Protein 4HL9 (pdb70)

Solvent-accessible surface area: 42359 Å² total

Secondary structure (DSSP, 8-state):
-EEEEEEEE-GGGHHHHHHHHHHHHHHHHTS---EEEEEEETTEEEEEEEEEE-SSHHHHHH---HHHHHHHHHHHTTEEEEEEEE--B--/-EEEEEEEE-GGGHHHHHHHHHHHHHHHHTS---EEEEEEETTEEEEEEEEEE-SSHHHHHH---HHHHHHHHHHHTTEEEEEEEE--B--/-EEEEEEEE-GGGHHHHHHHHHHHHHHHHTS---EEEEEEETTEEEEEEEEEE-SSHHHHHH---HHHHHHHHHHHTTEEEEEEEE--B--/-EEEEEEEB-TTSHHHHHHHHHHHHHHHHTS---EEEEEEETTEEEEEEEEEE-SSHHHHHH---HHHHHHHHHHHTTBSSPPEEE--B--/-EEEEEEEE-GGGHHHHHHHHHHHHHHHHTS---EEEEEEETTEEEEEEEEEE-SSHHHHHH---HHHHHHHHHHHTTEEEEEEEE--B--/-EEEEEEEE-GGGHHHHHHHHHHHHHHHHTS---EEEEEEETTEEEEEEEEEE-SSHHHHHH---HHHHHHHHHHHTTEEEEEEEE--B--/-EEEEEEEE-GGGHHHHHHHHHHHHHHHHTS---EEEEEEETTEEEEEEEEEE-SSHHHHHH---HHHHHHHHHHHTTEEEEEEEE--B--/-EEEEEEEB-GGGHHHHHHHHHHHHHHHTTS---EEEEEE-TT-TTEEEEEEE-SSHHHHHH---HHHHHHHHHHHTTBSS--EEE--B--/-EEEEEEEE-GGGHHHHHHHHHHHHHHHHTS---EEEEEEETTEEEEEEEEEE-SSHHHHHH---HHHHHHHHHHHTTEEEEEEEE-----

Sequence (819 aa):
LKVIAQDFIKPEAIDIVLPLYRELVEKTRQEPLLAYDLFVDQKDPGHFVFIEEWPDRAALDIHATEHFTRLVPLINAHQRQDGTVVLDAVPLKVIAQDFIKPEAIDIVLPLYRELVEKTRQEPLLAYDLFVDQKDPGHFVFIEEWPDRAALDIHATEHFTRLVPLINAHQRQDGTVVLDAVPLKVIAQDFIKPEAIDIVLPLYRELVEKTRQEPLLAYDLFVDQKDPGHFVFIEEWPDRAALDIHATEHFTRLVPLINAHQRQDGTVVLDAVPLKVIAQDFIKPEAIDIVLPLYRELVEKTRQEPLLAYDLFVDQKDPGHFVFIEEWPDRAALDIHATEHFTRLVPLINAHQRQDGTVVLDAVPLKVIAQDFIKPEAIDIVLPLYRELVEKTRQEPLLAYDLFVDQKDPGHFVFIEEWPDRAALDIHATEHFTRLVPLINAHQRQDGTVVLDAVPLKVIAQDFIKPEAIDIVLPLYRELVEKTRQEPLLAYDLFVDQKDPGHFVFIEEWPDRAALDIHATEHFTRLVPLINAHQRQDGTVVLDAVPLKVIAQDFIKPEAIDIVLPLYRELVEKTRQEPLLAYDLFVDQKDPGHFVFIEEWPDRAALDIHATEHFTRLVPLINAHQRQDGTVVLDAVPLKVIAQDFIKPEAIDIVLPLYRELVEKTRQEPLLAYDLFVDQKDPGHFVFIEEWPDRAALDIHATEHFTRLVPLINAHQRQDGTVVLDAVPLKVIAQDFIKPEAIDIVLPLYRELVEKTRQEPLLAYDLFVDQKDPGHFVFIEEWPDRAALDIHATEHFTRLVPLINAHQRQDGTVVLDAVP

Nearest PDB structures (foldseek):
  4hl9-assembly4_H  TM=9.986E-01  e=1.575E-16  Rhodospirillum rubrum ATCC 11170
  1y0h-assembly1_B  TM=9.106E-01  e=2.052E-07  Mycobacterium tuberculosis
  1x7v-assembly3_C  TM=9.050E-01  e=3.473E-07  Pseudomonas aeruginosa
  3e8o-assembly1_B  TM=8.448E-01  e=1.063E-05  Deinococcus radiodurans
  2pd1-assembly1_A  TM=7.163E-01  e=1.578E-03  Nitrosomonas europaea

CATH classification: 3.30.70.100

Structure (mmCIF, N/CA/C/O backbone):
data_4HL9
#
_entry.id   4HL9
#
_cell.length_a   176.965
_cell.length_b   44.535
_cell.length_c   137.913
_cell.angle_alpha   90.00
_cell.angle_beta   101.03
_cell.angle_gamma   90.00
#
_symmetry.space_group_name_H-M   'C 1 2 1'
#
loop_
_entity.id
_entity.type
_entity.pdbx_description
1 polymer 'Antibiotic biosynthesis monooxygenase'
2 water w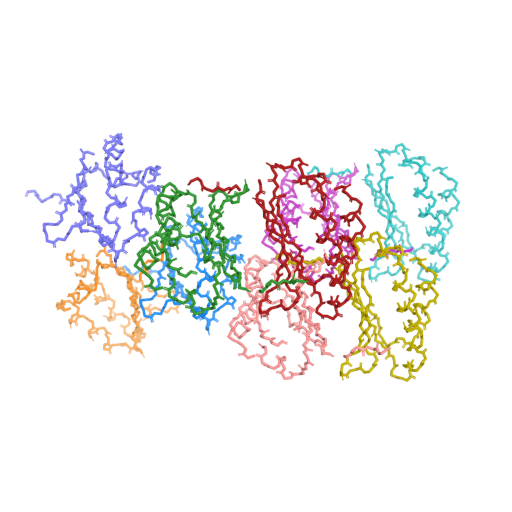ater
#
loop_
_atom_site.group_PDB
_atom_site.id
_atom_site.type_symbol
_atom_site.label_atom_id
_atom_site.label_alt_id
_atom_site.label_comp_id
_atom_site.label_asym_id
_atom_site.label_entity_id
_atom_site.label_seq_id
_atom_site.pdbx_PDB_ins_code
_atom_site.Cartn_x
_atom_site.Cartn_y
_atom_site.Cartn_z
_atom_site.occupancy
_atom_site.B_iso_or_equiv
_atom_site.auth_seq_id
_atom_site.auth_comp_id
_atom_site.auth_asym_id
_atom_site.auth_atom_id
_atom_site.pdbx_PDB_model_num
ATOM 9 N N . LEU A 1 24 ? 39.408 6.152 -0.116 1.00 24.62 2 LEU A N 1
ATOM 10 C CA . LEU A 1 24 ? 39.150 4.756 0.133 1.00 21.26 2 LEU A CA 1
ATOM 11 C C . LEU A 1 24 ? 37.677 4.655 0.509 1.00 19.87 2 LEU A C 1
ATOM 12 O O . LEU A 1 24 ? 37.234 5.359 1.414 1.00 19.50 2 LEU A O 1
ATOM 17 N N . LYS A 1 25 ? 36.950 3.785 -0.182 1.00 18.49 3 LYS A N 1
ATOM 18 C CA . LYS A 1 25 ? 35.530 3.535 0.130 1.00 18.19 3 LYS A CA 1
ATOM 19 C C . LYS A 1 25 ? 35.449 2.189 0.828 1.00 17.20 3 LYS A C 1
ATOM 20 O O . LYS A 1 25 ? 36.121 1.263 0.420 1.00 17.33 3 LYS A O 1
ATOM 26 N N . VAL A 1 26 ? 34.629 2.080 1.875 1.00 16.68 4 VAL A N 1
ATOM 27 C CA . VAL A 1 26 ? 34.485 0.820 2.600 1.00 16.86 4 VAL A CA 1
ATOM 28 C C . VAL A 1 26 ? 33.003 0.487 2.742 1.00 16.06 4 VAL A C 1
ATOM 29 O O . VAL A 1 26 ? 32.225 1.361 3.013 1.00 16.05 4 VAL A O 1
ATOM 33 N N . ILE A 1 27 ? 32.648 -0.769 2.501 1.00 16.06 5 ILE A N 1
ATOM 34 C CA . ILE A 1 27 ? 31.368 -1.305 2.969 1.00 15.85 5 ILE A CA 1
ATOM 35 C C . ILE A 1 27 ? 31.660 -2.425 3.971 1.00 15.82 5 ILE A C 1
ATOM 36 O O . ILE A 1 27 ? 32.478 -3.300 3.702 1.00 16.22 5 ILE A O 1
ATOM 41 N N . ALA A 1 28 ? 30.980 -2.363 5.109 1.00 16.06 6 ALA A N 1
ATOM 42 C CA . ALA A 1 28 ? 31.052 -3.344 6.186 1.00 15.93 6 ALA A CA 1
ATOM 43 C C . ALA A 1 28 ? 29.631 -3.766 6.493 1.00 16.60 6 ALA A C 1
ATOM 44 O O . ALA A 1 28 ? 28.716 -2.913 6.525 1.00 17.43 6 ALA A O 1
ATOM 46 N N . GLN A 1 29 ? 29.452 -5.069 6.698 1.00 15.68 7 GLN A N 1
ATOM 47 C CA . GLN A 1 29 ? 28.161 -5.676 6.959 1.00 16.81 7 GLN A CA 1
ATOM 48 C C . GLN A 1 29 ? 28.229 -6.515 8.217 1.00 16.80 7 GLN A C 1
ATOM 49 O O . GLN A 1 29 ? 29.149 -7.352 8.380 1.00 16.03 7 GLN A O 1
ATOM 55 N N . ASP A 1 30 ? 27.262 -6.288 9.089 1.00 16.48 8 ASP A N 1
ATOM 56 C CA . ASP A 1 30 ? 27.090 -7.079 10.306 1.00 16.75 8 ASP A CA 1
ATOM 57 C C . ASP A 1 30 ? 25.768 -7.847 10.191 1.00 17.09 8 ASP A C 1
ATOM 58 O O . ASP A 1 30 ? 24.800 -7.324 9.611 1.00 15.84 8 ASP A O 1
ATOM 63 N N . PHE A 1 31 ? 25.744 -9.058 10.745 1.00 16.27 9 PHE A N 1
ATOM 64 C CA . PHE A 1 31 ? 24.519 -9.880 10.792 1.00 17.97 9 PHE A CA 1
ATOM 65 C C . PHE A 1 31 ? 24.245 -10.174 12.243 1.00 16.58 9 PHE A C 1
ATOM 66 O O . PHE A 1 31 ? 24.935 -10.985 12.850 1.00 17.42 9 PHE A O 1
ATOM 74 N N . ILE A 1 32 ? 23.284 -9.460 12.805 1.00 15.63 10 ILE A N 1
ATOM 75 C CA . ILE A 1 32 ? 23.029 -9.495 14.245 1.00 15.66 10 ILE A CA 1
ATOM 76 C C . ILE A 1 32 ? 21.870 -10.465 14.532 1.00 17.14 10 ILE A C 1
ATOM 77 O O . ILE A 1 32 ? 20.881 -10.470 13.780 1.00 16.16 10 ILE A O 1
ATOM 82 N N . LYS A 1 33 ? 21.985 -11.250 15.610 1.00 17.42 11 LYS A N 1
ATOM 83 C CA . LYS A 1 33 ? 20.880 -12.141 16.029 1.00 18.42 11 LYS A CA 1
ATOM 84 C C . LYS A 1 33 ? 19.633 -11.307 16.283 1.00 17.96 11 LYS A C 1
ATOM 85 O O . LYS A 1 33 ? 19.706 -10.291 16.967 1.00 17.45 11 LYS A O 1
ATOM 91 N N . PRO A 1 34 ? 18.477 -11.717 15.709 1.00 18.45 12 PRO A N 1
ATOM 92 C CA . PRO A 1 34 ? 17.268 -10.907 15.810 1.00 19.19 12 PRO A CA 1
ATOM 93 C C . PRO A 1 34 ? 16.906 -10.514 17.240 1.00 19.06 12 PRO A C 1
ATOM 94 O O . PRO A 1 34 ? 16.447 -9.396 17.455 1.00 18.82 12 PRO A O 1
ATOM 98 N N . GLU A 1 35 ? 17.124 -11.428 18.188 1.00 19.98 13 GLU A N 1
ATOM 99 C CA . GLU A 1 35 ? 16.894 -11.197 19.633 1.00 21.65 13 GLU A CA 1
ATOM 100 C C . GLU A 1 35 ? 17.647 -9.974 20.169 1.00 21.55 13 GLU A C 1
ATOM 101 O O . GLU A 1 35 ? 17.240 -9.384 21.173 1.00 21.58 13 GLU A O 1
ATOM 107 N N . ALA A 1 36 ? 18.759 -9.625 19.509 1.00 20.86 14 ALA A N 1
ATOM 108 C CA . ALA A 1 36 ? 19.724 -8.638 20.035 1.00 20.70 14 ALA A CA 1
ATOM 109 C C . ALA A 1 36 ? 19.639 -7.237 19.419 1.00 21.11 14 ALA A C 1
ATOM 110 O O . ALA A 1 36 ? 20.390 -6.342 19.808 1.00 22.07 14 ALA A O 1
ATOM 112 N N . ILE A 1 37 ? 18.723 -7.042 18.468 1.00 21.12 15 ILE A N 1
ATOM 113 C CA . ILE A 1 37 ? 18.662 -5.819 17.681 1.00 20.65 15 ILE A CA 1
ATOM 114 C C . ILE A 1 37 ? 18.467 -4.587 18.564 1.00 21.21 15 ILE A C 1
ATOM 115 O O . ILE A 1 37 ? 19.156 -3.569 18.377 1.00 19.27 15 ILE A O 1
ATOM 120 N N . ASP A 1 38 ? 17.540 -4.675 19.525 1.00 21.55 16 ASP A N 1
ATOM 121 C CA . ASP A 1 38 ? 17.273 -3.546 20.422 1.00 22.88 16 ASP A CA 1
ATOM 122 C C . ASP A 1 38 ? 18.457 -3.205 21.342 1.00 22.53 16 ASP A C 1
ATOM 123 O O . ASP A 1 38 ? 18.647 -2.058 21.709 1.00 22.65 16 ASP A O 1
ATOM 128 N N . ILE A 1 39 ? 19.247 -4.207 21.700 1.00 22.26 17 ILE A N 1
ATOM 129 C CA . ILE A 1 39 ? 20.482 -4.002 22.456 1.00 22.42 17 ILE A CA 1
ATOM 130 C C . ILE A 1 39 ? 21.508 -3.213 21.623 1.00 22.10 17 ILE A C 1
ATOM 131 O O . ILE A 1 39 ? 22.125 -2.258 22.111 1.00 22.25 17 ILE A O 1
ATOM 136 N N . VAL A 1 40 ? 21.668 -3.587 20.361 1.00 21.08 18 VAL A N 1
ATOM 137 C CA . VAL A 1 40 ? 22.792 -3.046 19.564 1.00 20.13 18 VAL A CA 1
ATOM 138 C C . VAL A 1 40 ? 22.520 -1.689 18.911 1.00 19.82 18 VAL A C 1
ATOM 139 O O . VAL A 1 40 ? 23.451 -0.932 18.646 1.00 19.72 18 VAL A O 1
ATOM 143 N N . LEU A 1 41 ? 21.250 -1.377 18.666 1.00 18.77 19 LEU A N 1
ATOM 144 C CA . LEU A 1 41 ? 20.887 -0.102 18.082 1.00 19.17 19 LEU A CA 1
ATOM 145 C C . LEU A 1 41 ? 21.547 1.116 18.767 1.00 19.32 19 LEU A C 1
ATOM 146 O O . LEU A 1 41 ? 22.184 1.899 18.072 1.00 18.71 19 LEU A O 1
ATOM 151 N N . PRO A 1 42 ? 21.436 1.252 20.118 1.00 19.62 20 PRO A N 1
ATOM 152 C CA . PRO A 1 42 ? 22.072 2.399 20.794 1.00 19.11 20 PRO A CA 1
ATOM 153 C C . PRO A 1 42 ? 23.594 2.438 20.618 1.00 19.16 20 PRO A C 1
ATOM 154 O O . PRO A 1 42 ? 24.175 3.519 20.594 1.00 19.48 20 PRO A O 1
ATOM 158 N N . LEU A 1 43 ? 24.209 1.261 20.548 1.00 18.14 21 LEU A N 1
ATOM 159 C CA . LEU A 1 43 ? 25.643 1.096 20.328 1.00 19.16 21 LEU A CA 1
ATOM 160 C C . LEU A 1 43 ? 26.019 1.606 18.925 1.00 19.47 21 LEU A C 1
ATOM 161 O O . LEU A 1 43 ? 26.947 2.402 18.773 1.00 18.41 21 LEU A O 1
ATOM 166 N N . TYR A 1 44 ? 25.260 1.168 17.918 1.00 18.62 22 TYR A N 1
ATOM 167 C CA . TYR A 1 44 ? 25.430 1.655 16.547 1.00 18.95 22 TYR A CA 1
ATOM 168 C C . TYR A 1 44 ? 25.262 3.185 16.464 1.00 19.96 22 TYR A C 1
ATOM 169 O O . TYR A 1 44 ? 26.038 3.850 15.778 1.00 19.74 22 TYR A O 1
ATOM 178 N N . ARG A 1 45 ? 24.259 3.737 17.150 1.00 20.47 23 ARG A N 1
ATOM 179 C CA . ARG A 1 45 ? 24.036 5.187 17.121 1.00 22.46 23 ARG A CA 1
ATOM 180 C C . ARG A 1 45 ? 25.241 5.986 17.667 1.00 22.39 23 ARG A C 1
ATOM 181 O O . ARG A 1 45 ? 25.678 6.973 17.057 1.00 21.89 23 ARG A O 1
ATOM 189 N N . GLU A 1 46 ? 25.795 5.533 18.791 1.00 22.34 24 GLU A N 1
ATOM 190 C CA . GLU A 1 46 ? 27.012 6.150 19.346 1.00 22.35 24 GLU A CA 1
ATOM 191 C C . GLU A 1 46 ? 28.219 5.952 18.419 1.00 21.16 24 GLU A C 1
ATOM 192 O O . GLU A 1 46 ? 28.990 6.878 18.214 1.00 21.25 24 GLU A O 1
ATOM 198 N N . LEU A 1 47 ? 28.391 4.748 17.879 1.00 20.77 25 LEU A N 1
ATOM 199 C CA . LEU A 1 47 ? 29.481 4.481 16.927 1.00 19.25 25 LEU A CA 1
ATOM 200 C C . LEU A 1 47 ? 29.440 5.478 15.746 1.00 19.22 25 LEU A C 1
ATOM 201 O O . LEU A 1 47 ? 30.454 6.092 15.388 1.00 18.15 25 LEU A O 1
ATOM 206 N N . VAL A 1 48 ? 28.254 5.677 15.187 1.00 18.90 26 VAL A N 1
ATOM 207 C CA . VAL A 1 48 ? 28.076 6.600 14.060 1.00 20.51 26 VAL A CA 1
ATOM 208 C C . VAL A 1 48 ? 28.410 8.039 14.471 1.00 21.50 26 VAL A C 1
ATOM 209 O O . VAL A 1 48 ? 29.221 8.719 13.808 1.00 21.41 26 VAL A O 1
ATOM 213 N N . GLU A 1 49 ? 27.839 8.478 15.590 1.00 22.09 27 GLU A N 1
ATOM 214 C CA . GLU A 1 49 ? 28.073 9.837 16.080 1.00 24.63 27 GLU A CA 1
ATOM 215 C C . GLU A 1 49 ? 29.561 10.134 16.354 1.00 24.34 27 GLU A C 1
ATOM 216 O O . GLU A 1 49 ? 30.077 11.160 15.908 1.00 24.86 27 GLU A O 1
ATOM 222 N N . LYS A 1 50 ? 30.248 9.221 17.036 1.00 24.08 28 LYS A N 1
ATOM 223 C CA . LYS A 1 50 ? 31.662 9.413 17.386 1.00 24.05 28 LYS A CA 1
ATOM 224 C C . LYS A 1 50 ? 32.576 9.278 16.181 1.00 23.57 28 LYS A C 1
ATOM 225 O O . LYS A 1 50 ? 33.593 9.994 16.074 1.00 22.89 28 LYS A O 1
ATOM 231 N N . THR A 1 51 ? 32.243 8.346 15.285 1.00 22.10 29 THR A N 1
ATOM 232 C CA . THR A 1 51 ? 33.054 8.154 14.085 1.00 21.52 29 THR A CA 1
ATOM 233 C C . THR A 1 51 ? 33.012 9.401 13.206 1.00 21.76 29 THR A C 1
ATOM 234 O O . THR A 1 51 ? 34.049 9.821 12.693 1.00 20.34 29 THR A O 1
ATOM 238 N N . ARG A 1 52 ? 31.823 9.987 13.049 1.00 22.58 30 ARG A N 1
ATOM 239 C CA . ARG A 1 52 ? 31.662 11.199 12.230 1.00 24.13 30 ARG A CA 1
ATOM 240 C C . ARG A 1 52 ? 32.444 12.395 12.787 1.00 24.77 30 ARG A C 1
ATOM 241 O O . ARG A 1 52 ? 32.769 13.329 12.052 1.00 25.50 30 ARG A O 1
ATOM 249 N N . GLN A 1 53 ? 32.725 12.358 14.085 1.00 25.44 31 GLN A N 1
ATOM 250 C CA . GLN A 1 53 ? 33.575 13.359 14.741 1.00 26.36 31 GLN A CA 1
ATOM 251 C C . GLN A 1 53 ? 35.082 13.106 14.577 1.00 25.69 31 GLN A C 1
ATOM 252 O O . GLN A 1 53 ? 35.890 13.909 15.029 1.00 25.90 31 GLN A O 1
ATOM 258 N N . GLU A 1 54 ? 35.478 12.010 13.935 1.00 25.16 32 GLU A N 1
ATOM 259 C CA . GLU A 1 54 ? 36.905 11.793 13.700 1.00 24.78 32 GLU A CA 1
ATOM 260 C C . GLU A 1 54 ? 37.373 12.803 12.667 1.00 24.80 32 GLU A C 1
ATOM 261 O O . GLU A 1 54 ? 36.700 12.978 11.650 1.00 23.66 32 GLU A O 1
ATOM 267 N N . PRO A 1 55 ? 38.521 13.473 12.931 1.00 24.79 33 PRO A N 1
ATOM 268 C CA . PRO A 1 55 ? 39.047 14.489 12.015 1.00 24.97 33 PRO A CA 1
ATOM 269 C C . PRO A 1 55 ? 39.132 14.023 10.562 1.00 24.36 33 PRO A C 1
ATOM 270 O O . PRO A 1 55 ? 38.804 14.782 9.654 1.00 24.50 33 PRO A O 1
ATOM 274 N N . LEU A 1 56 ? 39.556 12.777 10.362 1.00 23.71 34 LEU A N 1
ATOM 275 C CA . LEU A 1 56 ? 39.821 12.221 9.032 1.00 23.77 34 LEU A CA 1
ATOM 276 C C . LEU A 1 56 ? 38.648 11.490 8.362 1.00 23.61 34 LEU A C 1
ATOM 277 O O . LEU A 1 56 ? 38.778 10.982 7.247 1.00 23.09 34 LEU A O 1
ATOM 289 N N . LEU A 1 58 ? 35.565 11.153 6.173 1.00 21.82 36 LEU A N 1
ATOM 290 C CA . LEU A 1 58 ? 34.919 11.940 5.115 1.00 21.43 36 LEU A CA 1
ATOM 291 C C . LEU A 1 58 ? 33.410 11.699 5.079 1.00 21.23 36 LEU A C 1
ATOM 292 O O . LEU A 1 58 ? 32.635 12.650 4.995 1.00 21.85 36 LEU A O 1
ATOM 297 N N . ALA A 1 59 ? 32.984 10.439 5.139 1.00 19.86 37 ALA A N 1
ATOM 298 C CA . ALA A 1 59 ? 31.547 10.131 5.231 1.00 19.11 37 ALA A CA 1
ATOM 299 C C . ALA A 1 59 ? 31.357 8.803 5.968 1.00 18.17 37 ALA A C 1
ATOM 300 O O . ALA A 1 59 ? 32.206 7.915 5.919 1.00 16.11 37 ALA A O 1
ATOM 302 N N . TYR A 1 60 ? 30.272 8.685 6.719 1.00 17.45 38 TYR A N 1
ATOM 303 C CA . TYR A 1 60 ? 30.050 7.443 7.479 1.00 17.21 38 TYR A CA 1
ATOM 304 C C . TYR A 1 60 ? 28.556 7.366 7.738 1.00 16.84 38 TYR A C 1
ATOM 305 O O . TYR A 1 60 ? 27.987 8.219 8.416 1.00 16.90 38 TYR A O 1
ATOM 314 N N . ASP A 1 61 ? 27.924 6.366 7.155 1.00 16.11 39 ASP A N 1
ATOM 315 C CA . ASP A 1 61 ? 26.470 6.275 7.190 1.00 15.77 39 ASP A CA 1
ATOM 316 C C . ASP A 1 61 ? 26.104 4.822 7.379 1.00 15.16 39 ASP A C 1
ATOM 317 O O . ASP A 1 61 ? 26.761 3.945 6.845 1.00 14.17 39 ASP A O 1
ATOM 322 N N . LEU A 1 62 ? 25.045 4.590 8.148 1.00 13.89 40 LEU A N 1
ATOM 323 C CA . LEU A 1 62 ? 24.648 3.253 8.509 1.00 13.44 40 LEU A CA 1
ATOM 324 C C . LEU A 1 62 ? 23.241 2.997 7.974 1.00 12.88 40 LEU A C 1
ATOM 325 O O . LEU A 1 62 ? 22.367 3.868 8.068 1.00 11.72 40 LEU A O 1
ATOM 330 N N . PHE A 1 63 ? 23.046 1.811 7.406 1.00 12.12 41 PHE A N 1
ATOM 331 C CA . PHE A 1 63 ? 21.774 1.431 6.798 1.00 12.62 41 PHE A CA 1
ATOM 332 C C . PHE A 1 63 ? 21.372 0.077 7.302 1.00 12.91 41 PHE A C 1
ATOM 333 O O . PHE A 1 63 ? 22.201 -0.658 7.851 1.00 12.81 41 PHE A O 1
ATOM 341 N N . VAL A 1 64 ? 20.106 -0.268 7.072 1.00 13.22 42 VAL A N 1
ATOM 342 C CA . VAL A 1 64 ? 19.613 -1.593 7.433 1.00 13.92 42 VAL A CA 1
ATOM 343 C C . VAL A 1 64 ? 18.870 -2.222 6.241 1.00 13.94 42 VAL A C 1
ATOM 344 O O . VAL A 1 64 ? 18.147 -1.537 5.525 1.00 14.39 42 VAL A O 1
ATOM 348 N N . ASP A 1 65 ? 19.051 -3.523 6.070 1.00 14.25 43 ASP A N 1
ATOM 349 C CA . ASP A 1 65 ? 18.456 -4.333 4.988 1.00 15.81 43 ASP A CA 1
ATOM 350 C C . ASP A 1 65 ? 16.942 -4.327 5.178 1.00 16.84 43 ASP A C 1
ATOM 351 O O . ASP A 1 65 ? 16.469 -4.535 6.304 1.00 16.36 43 ASP A O 1
ATOM 356 N N . GLN A 1 66 ? 16.195 -4.067 4.104 1.00 16.74 44 GLN A N 1
ATOM 357 C CA . GLN A 1 66 ? 14.718 -3.997 4.214 1.00 18.21 44 GLN A CA 1
ATOM 358 C C . GLN A 1 66 ? 14.068 -5.354 4.535 1.00 19.52 44 GLN A C 1
ATOM 359 O O . GLN A 1 66 ? 12.914 -5.405 5.022 1.00 18.78 44 GLN A O 1
ATOM 365 N N . LYS A 1 67 ? 14.789 -6.433 4.255 1.00 19.79 45 LYS A N 1
ATOM 366 C CA . LYS A 1 67 ? 14.272 -7.797 4.476 1.00 22.01 45 LYS A CA 1
ATOM 367 C C . LYS A 1 67 ? 14.909 -8.526 5.673 1.00 21.02 45 LYS A C 1
ATOM 368 O O . LYS A 1 67 ? 14.588 -9.692 5.928 1.00 21.99 45 LYS A O 1
ATOM 374 N N . ASP A 1 68 ? 15.803 -7.839 6.397 1.00 19.62 46 ASP A N 1
ATOM 375 C CA . ASP A 1 68 ? 16.494 -8.403 7.561 1.00 19.05 46 ASP A CA 1
ATOM 376 C C . ASP A 1 68 ? 16.883 -7.241 8.507 1.00 18.38 46 ASP A C 1
ATOM 377 O O . ASP A 1 68 ? 17.922 -6.607 8.320 1.00 17.68 46 ASP A O 1
ATOM 382 N N . PRO A 1 69 ? 16.037 -6.962 9.521 1.00 18.18 47 PRO A N 1
ATOM 383 C CA . PRO A 1 69 ? 16.225 -5.841 10.454 1.00 17.82 47 PRO A CA 1
ATOM 384 C C . PRO A 1 69 ? 17.475 -5.970 11.312 1.00 17.11 47 PRO A C 1
ATOM 385 O O . PRO A 1 69 ? 17.832 -5.021 12.042 1.00 17.77 47 PRO A O 1
ATOM 389 N N . GLY A 1 70 ? 18.125 -7.119 11.220 1.00 16.22 48 GLY A N 1
ATOM 390 C CA . GLY A 1 70 ? 19.405 -7.337 11.891 1.00 16.78 48 GLY A CA 1
ATOM 391 C C . GLY A 1 70 ? 20.612 -7.262 10.979 1.00 16.77 48 GLY A C 1
ATOM 392 O O . GLY A 1 70 ? 21.719 -7.502 11.437 1.00 17.40 48 GLY A O 1
ATOM 393 N N . HIS A 1 71 ? 20.415 -6.939 9.698 1.00 16.09 49 HIS A N 1
ATOM 394 C CA . HIS A 1 71 ? 21.540 -6.931 8.738 1.00 15.68 49 HIS A CA 1
ATOM 395 C C . HIS A 1 71 ? 21.891 -5.457 8.552 1.00 15.90 49 HIS A C 1
ATOM 396 O O . HIS A 1 71 ? 21.151 -4.713 7.898 1.00 15.28 49 HIS A O 1
ATOM 403 N N . PHE A 1 72 ? 22.986 -5.027 9.188 1.00 14.44 50 PHE A N 1
ATOM 404 C CA . PHE A 1 72 ? 23.364 -3.602 9.169 1.00 13.93 50 PHE A CA 1
ATOM 405 C C . PHE A 1 72 ? 24.506 -3.412 8.214 1.00 12.93 50 PHE A C 1
ATOM 406 O O . PHE A 1 72 ? 25.387 -4.266 8.153 1.00 13.59 50 PHE A O 1
ATOM 414 N N . VAL A 1 73 ? 24.510 -2.273 7.516 1.00 13.56 51 VAL A N 1
ATOM 415 C CA . VAL A 1 73 ? 25.518 -1.997 6.495 1.00 13.05 51 VAL A CA 1
ATOM 416 C C . VAL A 1 73 ? 26.087 -0.593 6.692 1.00 13.24 51 VAL A C 1
ATOM 417 O O . VAL A 1 73 ? 25.338 0.396 6.738 1.00 13.15 51 VAL A O 1
ATOM 421 N N . PHE A 1 74 ? 27.405 -0.529 6.828 1.00 12.57 52 PHE A N 1
ATOM 422 C CA . PHE A 1 74 ? 28.127 0.725 6.912 1.00 13.71 52 PHE A CA 1
ATOM 423 C C . PHE A 1 74 ? 28.630 1.081 5.520 1.00 13.10 52 PHE A C 1
ATOM 424 O O . PHE A 1 74 ? 29.103 0.220 4.794 1.00 13.44 52 PHE A O 1
ATOM 432 N N . ILE A 1 75 ? 28.488 2.349 5.132 1.00 13.86 53 ILE A N 1
ATOM 433 C CA . ILE A 1 75 ? 29.135 2.843 3.930 1.00 13.39 53 ILE A CA 1
ATOM 434 C C . ILE A 1 75 ? 30.027 3.977 4.388 1.00 14.11 53 ILE A C 1
ATOM 435 O O . ILE A 1 75 ? 29.545 4.944 4.969 1.00 14.40 53 ILE A O 1
ATOM 440 N N . GLU A 1 76 ? 31.328 3.855 4.120 1.00 14.68 54 GLU A N 1
ATOM 441 C CA . GLU A 1 76 ? 32.304 4.760 4.712 1.00 15.40 54 GLU A CA 1
ATOM 442 C C . GLU A 1 76 ? 33.208 5.296 3.606 1.00 15.92 54 GLU A C 1
ATOM 443 O O . GLU A 1 76 ? 33.418 4.649 2.584 1.00 13.65 54 GLU A O 1
ATOM 449 N N . GLU A 1 77 ? 33.720 6.496 3.826 1.00 17.44 55 GLU A N 1
ATOM 450 C CA . GLU A 1 77 ? 34.720 7.052 2.939 1.00 19.11 55 GLU A CA 1
ATOM 451 C C . GLU A 1 77 ? 35.828 7.617 3.822 1.00 19.14 55 GLU A C 1
ATOM 452 O O . GLU A 1 77 ? 35.564 8.360 4.784 1.00 20.00 55 GLU A O 1
ATOM 458 N N . TRP A 1 78 ? 37.054 7.213 3.510 1.00 19.14 56 TRP A N 1
ATOM 459 C CA . TRP A 1 78 ? 38.248 7.649 4.229 1.00 19.18 56 TRP A CA 1
ATOM 460 C C . TRP A 1 78 ? 39.257 8.249 3.223 1.00 19.12 56 TRP A C 1
ATOM 461 O O . TRP A 1 78 ? 39.244 7.866 2.058 1.00 18.21 56 TRP A O 1
ATOM 472 N N . PRO A 1 79 ? 40.140 9.172 3.676 1.00 19.82 57 PRO A N 1
ATOM 473 C CA . PRO A 1 79 ? 41.229 9.679 2.786 1.00 20.57 57 PRO A CA 1
ATOM 474 C C . PRO A 1 79 ? 42.171 8.579 2.274 1.00 21.03 57 PRO A C 1
ATOM 475 O O . PRO A 1 79 ? 42.590 8.597 1.105 1.00 21.18 57 PRO A O 1
ATOM 479 N N . ASP A 1 80 ? 42.507 7.632 3.149 1.00 21.40 58 ASP A N 1
ATOM 480 C CA . ASP A 1 80 ? 43.375 6.521 2.805 1.00 22.04 58 ASP A CA 1
ATOM 481 C C . ASP A 1 80 ? 43.274 5.459 3.887 1.00 21.85 58 ASP A C 1
ATOM 482 O O . ASP A 1 80 ? 42.544 5.630 4.860 1.00 20.94 58 ASP A O 1
ATOM 487 N N . ARG A 1 81 ? 44.032 4.387 3.704 1.00 22.12 59 ARG A N 1
ATOM 488 C CA . ARG A 1 81 ? 44.106 3.286 4.634 1.00 22.97 59 ARG A CA 1
ATOM 489 C C . ARG A 1 81 ? 44.579 3.670 6.037 1.00 23.01 59 ARG A C 1
ATOM 490 O O . ARG A 1 81 ? 44.071 3.149 7.030 1.00 22.51 59 ARG A O 1
ATOM 498 N N . ALA A 1 82 ? 45.548 4.585 6.106 1.00 22.72 60 ALA A N 1
ATOM 499 C CA . ALA A 1 82 ? 46.060 5.090 7.388 1.00 22.76 60 ALA A CA 1
ATOM 500 C C . ALA A 1 82 ? 44.964 5.726 8.245 1.00 21.75 60 ALA A C 1
ATOM 501 O O . ALA A 1 82 ? 44.905 5.527 9.472 1.00 21.35 60 ALA A O 1
ATOM 503 N N . ALA A 1 83 ? 44.088 6.488 7.608 1.00 20.78 61 ALA A N 1
ATOM 504 C CA . ALA A 1 83 ? 42.969 7.090 8.339 1.00 20.60 61 ALA A CA 1
ATOM 505 C C . ALA A 1 83 ? 42.004 5.978 8.816 1.00 20.63 61 ALA A C 1
ATOM 506 O O . ALA A 1 83 ? 41.414 6.084 9.885 1.00 19.85 61 ALA A O 1
ATOM 508 N N . LEU A 1 84 ? 41.867 4.912 8.028 1.00 21.34 62 LEU A N 1
ATOM 509 C CA . LEU A 1 84 ? 41.042 3.766 8.476 1.00 21.81 62 LEU A CA 1
ATOM 510 C C . LEU A 1 84 ? 41.694 3.035 9.669 1.00 22.23 62 LEU A C 1
ATOM 511 O O . LEU A 1 84 ? 41.010 2.602 10.594 1.00 21.13 62 LEU A O 1
ATOM 516 N N . ASP A 1 85 ? 43.021 2.920 9.662 1.00 23.27 63 ASP A N 1
ATOM 517 C CA . ASP A 1 85 ? 43.723 2.304 10.798 1.00 23.75 63 ASP A CA 1
ATOM 518 C C . ASP A 1 85 ? 43.509 3.091 12.103 1.00 23.17 63 ASP A C 1
ATOM 519 O O . ASP A 1 85 ? 43.427 2.502 13.194 1.00 23.42 63 ASP A O 1
ATOM 524 N N . ILE A 1 86 ? 43.430 4.419 11.987 1.00 22.38 64 ILE A N 1
ATOM 525 C CA . ILE A 1 86 ? 43.189 5.309 13.118 1.00 21.36 64 ILE A CA 1
ATOM 526 C C . ILE A 1 86 ? 41.778 5.049 13.630 1.00 20.93 64 ILE A C 1
ATOM 527 O O . ILE A 1 86 ? 41.570 4.876 14.833 1.00 18.81 64 ILE A O 1
ATOM 532 N N . HIS A 1 87 ? 40.820 5.002 12.693 1.00 19.66 65 HIS A N 1
ATOM 533 C CA . HIS A 1 87 ? 39.436 4.683 13.033 1.00 19.97 65 HIS A CA 1
ATOM 534 C C . HIS A 1 87 ? 39.358 3.395 13.839 1.00 20.26 65 HIS A C 1
ATOM 535 O O . HIS A 1 87 ? 38.767 3.404 14.925 1.00 20.61 65 HIS A O 1
ATOM 549 N N . ALA A 1 89 ? 41.533 1.959 15.707 1.00 23.36 67 ALA A N 1
ATOM 550 C CA . ALA A 1 89 ? 42.169 2.074 17.035 1.00 23.57 67 ALA A CA 1
ATOM 551 C C . ALA A 1 89 ? 41.475 3.012 18.034 1.00 22.96 67 ALA A C 1
ATOM 552 O O . ALA A 1 89 ? 41.867 3.065 19.208 1.00 22.36 67 ALA A O 1
ATOM 554 N N . THR A 1 90 ? 40.451 3.747 17.591 1.00 22.34 68 THR A N 1
ATOM 555 C CA . THR A 1 90 ? 39.813 4.744 18.442 1.00 21.73 68 THR A CA 1
ATOM 556 C C . THR A 1 90 ? 39.164 4.097 19.665 1.00 22.08 68 THR A C 1
ATOM 557 O O . THR A 1 90 ? 38.850 2.902 19.659 1.00 21.30 68 THR A O 1
ATOM 561 N N . GLU A 1 91 ? 38.960 4.892 20.704 1.00 21.63 69 GLU A N 1
ATOM 562 C CA . GLU A 1 91 ? 38.257 4.422 21.894 1.00 22.50 69 GLU A CA 1
ATOM 563 C C . GLU A 1 91 ? 36.851 3.903 21.532 1.00 22.58 69 GLU A C 1
ATOM 564 O O . GLU A 1 91 ? 36.464 2.812 21.945 1.00 22.50 69 GLU A O 1
ATOM 570 N N . HIS A 1 92 ? 36.105 4.682 20.759 1.00 22.43 70 HIS A N 1
ATOM 571 C CA . HIS A 1 92 ? 34.731 4.309 20.439 1.00 22.46 70 HIS A CA 1
ATOM 572 C C . HIS A 1 92 ? 34.645 3.023 19.596 1.00 21.62 70 HIS A C 1
ATOM 573 O O . HIS A 1 92 ? 33.818 2.156 19.901 1.00 22.08 70 HIS A O 1
ATOM 580 N N . PHE A 1 93 ? 35.506 2.872 18.586 1.00 20.66 71 PHE A N 1
ATOM 581 C CA . PHE A 1 93 ? 35.550 1.618 17.808 1.00 20.10 71 PHE A CA 1
ATOM 582 C C . PHE A 1 93 ? 35.894 0.389 18.679 1.00 20.82 71 PHE A C 1
ATOM 583 O O . PHE A 1 93 ? 35.166 -0.638 18.662 1.00 18.69 71 PHE A O 1
ATOM 591 N N . THR A 1 94 ? 36.994 0.481 19.428 1.00 20.04 72 THR A N 1
ATOM 592 C CA . THR A 1 94 ? 37.450 -0.653 20.224 1.00 20.78 72 THR A CA 1
ATOM 593 C C . THR A 1 94 ? 36.524 -0.996 21.410 1.00 20.52 72 THR A C 1
ATOM 594 O O . THR A 1 94 ? 36.505 -2.131 21.883 1.00 21.32 72 THR A O 1
ATOM 598 N N . ARG A 1 95 ? 35.745 -0.039 21.874 1.00 20.89 73 ARG A N 1
ATOM 599 C CA . ARG A 1 95 ? 34.752 -0.318 22.906 1.00 21.35 73 ARG A CA 1
ATOM 600 C C . ARG A 1 95 ? 33.453 -0.856 22.270 1.00 21.56 73 ARG A C 1
ATOM 601 O O . ARG A 1 95 ? 32.969 -1.930 22.642 1.00 20.89 73 ARG A O 1
ATOM 609 N N . LEU A 1 96 ? 32.923 -0.130 21.285 1.00 21.09 74 LEU A N 1
ATOM 610 C CA . LEU A 1 96 ? 31.580 -0.407 20.774 1.00 20.02 74 LEU A CA 1
ATOM 611 C C . LEU A 1 96 ? 31.477 -1.649 19.891 1.00 19.90 74 LEU A C 1
ATOM 612 O O . LEU A 1 96 ? 30.485 -2.402 20.013 1.00 19.24 74 LEU A O 1
ATOM 617 N N . VAL A 1 97 ? 32.482 -1.878 19.032 1.00 19.57 75 VAL A N 1
ATOM 618 C CA . VAL A 1 97 ? 32.406 -2.931 18.016 1.00 19.94 75 VAL A CA 1
ATOM 619 C C . VAL A 1 97 ? 32.378 -4.365 18.591 1.00 20.68 75 VAL A C 1
ATOM 620 O O . VAL A 1 97 ? 31.569 -5.200 18.130 1.00 19.96 75 VAL A O 1
ATOM 624 N N . PRO A 1 98 ? 33.265 -4.671 19.573 1.00 20.46 76 PRO A N 1
ATOM 625 C CA . PRO A 1 98 ? 33.137 -5.994 20.203 1.00 20.10 76 PRO A CA 1
ATOM 626 C C . PRO A 1 98 ? 31.810 -6.153 20.960 1.00 20.12 76 PRO A C 1
ATOM 627 O O . PRO A 1 98 ? 31.242 -7.248 20.948 1.00 19.46 76 PRO A O 1
ATOM 631 N N . LEU A 1 99 ? 31.294 -5.082 21.564 1.00 19.62 77 LEU A N 1
ATOM 632 C CA . LEU A 1 99 ? 29.995 -5.163 22.237 1.00 20.00 77 LEU A CA 1
ATOM 633 C C . LEU A 1 99 ? 28.841 -5.477 21.270 1.00 20.27 77 LEU A C 1
ATOM 634 O O . LEU A 1 99 ? 27.896 -6.178 21.629 1.00 20.91 77 LEU A O 1
ATOM 639 N N . ILE A 1 100 ? 28.941 -4.946 20.055 1.00 19.62 78 ILE A N 1
ATOM 640 C CA . ILE A 1 100 ? 28.047 -5.276 18.956 1.00 18.97 78 ILE A CA 1
ATOM 641 C C . ILE A 1 100 ? 28.250 -6.690 18.470 1.00 19.19 78 ILE A C 1
ATOM 642 O O . ILE A 1 100 ? 27.286 -7.468 18.371 1.00 19.51 78 ILE A O 1
ATOM 647 N N . ASN A 1 101 ? 29.501 -7.054 18.208 1.00 19.32 79 ASN A N 1
ATOM 648 C CA . ASN A 1 101 ? 29.818 -8.355 17.661 1.00 20.41 79 ASN A CA 1
ATOM 649 C C . ASN A 1 101 ? 29.540 -9.528 18.606 1.00 19.96 79 ASN A C 1
ATOM 650 O O . ASN A 1 101 ? 29.400 -10.639 18.145 1.00 19.52 79 ASN A O 1
ATOM 655 N N . ALA A 1 102 ? 29.452 -9.263 19.904 1.00 19.48 80 ALA A N 1
ATOM 656 C CA . ALA A 1 102 ? 29.023 -10.278 20.875 1.00 20.22 80 ALA A CA 1
ATOM 657 C C . ALA A 1 102 ? 27.702 -10.939 20.455 1.00 19.72 80 ALA A C 1
ATOM 658 O O . ALA A 1 102 ? 27.450 -12.103 20.759 1.00 19.90 80 ALA A O 1
ATOM 660 N N . HIS A 1 103 ? 26.884 -10.183 19.734 1.00 19.96 81 HIS A N 1
ATOM 661 C CA . HIS A 1 103 ? 25.578 -10.652 19.285 1.00 20.43 81 HIS A CA 1
ATOM 662 C C . HIS A 1 103 ? 25.458 -11.065 17.800 1.00 21.26 81 HIS A C 1
ATOM 663 O O . HIS A 1 103 ? 24.341 -11.239 17.301 1.00 21.50 81 HIS A O 1
ATOM 670 N N . GLN A 1 104 ? 26.578 -11.222 17.093 1.00 21.18 82 GLN A N 1
ATOM 671 C CA . GLN A 1 104 ? 26.520 -11.573 15.658 1.00 21.91 82 GLN A CA 1
ATOM 672 C C . GLN A 1 104 ? 26.001 -12.994 15.409 1.00 22.72 82 GLN A C 1
ATOM 673 O O . GLN A 1 104 ? 26.286 -13.911 16.179 1.00 22.31 82 GLN A O 1
ATOM 679 N N . ARG A 1 105 ? 25.252 -13.183 14.327 1.00 23.31 83 ARG A N 1
ATOM 680 C CA . ARG A 1 105 ? 24.787 -14.530 13.987 1.00 24.87 83 ARG A CA 1
ATOM 681 C C . ARG A 1 105 ? 25.801 -15.284 13.118 1.00 25.85 83 ARG A C 1
ATOM 682 O O . ARG A 1 105 ? 25.816 -16.521 13.099 1.00 26.17 83 ARG A O 1
ATOM 690 N N . GLN A 1 106 ? 26.663 -14.532 12.433 1.00 26.10 84 GLN A N 1
ATOM 691 C CA . GLN A 1 106 ? 27.732 -15.062 11.571 1.00 27.57 84 GLN A CA 1
ATOM 692 C C . GLN A 1 106 ? 28.800 -13.974 11.552 1.00 27.46 84 GLN A C 1
ATOM 693 O O . GLN A 1 106 ? 28.514 -12.841 11.930 1.00 26.36 84 GLN A O 1
ATOM 699 N N . ASP A 1 107 ? 30.013 -14.299 11.099 1.00 27.82 85 ASP A N 1
ATOM 700 C CA . ASP A 1 107 ? 31.048 -13.275 10.926 1.00 28.28 85 ASP A CA 1
ATOM 701 C C . ASP A 1 107 ? 30.566 -12.158 9.995 1.00 27.25 85 ASP A C 1
ATOM 702 O O . ASP A 1 107 ? 29.809 -12.401 9.045 1.00 27.55 85 ASP A O 1
ATOM 707 N N . GLY A 1 108 ? 31.011 -10.940 10.272 1.00 26.38 86 GLY A N 1
ATOM 708 C CA . GLY A 1 108 ? 30.725 -9.813 9.392 1.00 25.63 86 GLY A CA 1
ATOM 709 C C . GLY A 1 108 ? 31.674 -9.819 8.204 1.00 25.20 86 GLY A C 1
ATOM 710 O O . GLY A 1 108 ? 32.582 -10.657 8.114 1.00 25.18 86 GLY A O 1
ATOM 711 N N . THR A 1 109 ? 31.452 -8.906 7.268 1.00 23.60 87 THR A N 1
ATOM 712 C CA . THR A 1 109 ? 32.362 -8.751 6.147 1.00 23.15 87 THR A CA 1
ATOM 713 C C . THR A 1 109 ? 32.766 -7.284 5.979 1.00 22.23 87 THR A C 1
ATOM 714 O O . THR A 1 109 ? 32.010 -6.370 6.323 1.00 20.82 87 THR A O 1
ATOM 718 N N . VAL A 1 110 ? 33.956 -7.065 5.423 1.00 21.35 88 VAL A N 1
ATOM 719 C CA . VAL A 1 110 ? 34.424 -5.706 5.152 1.00 21.39 88 VAL A CA 1
ATOM 720 C C . VAL A 1 110 ? 35.014 -5.715 3.746 1.00 21.01 88 VAL A C 1
ATOM 721 O O . VAL A 1 110 ? 35.796 -6.625 3.416 1.00 21.56 88 VAL A O 1
ATOM 725 N N . VAL A 1 111 ? 34.621 -4.746 2.905 1.00 19.23 89 VAL A N 1
ATOM 726 C CA . VAL A 1 111 ? 35.231 -4.605 1.561 1.00 18.37 89 VAL A CA 1
ATOM 727 C C . VAL A 1 111 ? 35.891 -3.231 1.457 1.00 17.18 89 VAL A C 1
ATOM 728 O O . VAL A 1 111 ? 35.257 -2.207 1.706 1.00 16.78 89 VAL A O 1
ATOM 732 N N . LEU A 1 112 ? 37.179 -3.215 1.128 1.00 16.09 90 LEU A N 1
ATOM 733 C CA . LEU A 1 112 ? 37.918 -1.984 0.846 1.00 16.09 90 LEU A CA 1
ATOM 734 C C . LEU A 1 112 ? 37.970 -1.723 -0.678 1.00 15.73 90 LEU A C 1
ATOM 735 O O . LEU A 1 112 ? 38.250 -2.620 -1.453 1.00 16.26 90 LEU A O 1
ATOM 748 N N . ASP A 1 114 ? 38.358 1.050 -4.361 1.00 18.39 92 ASP A N 1
ATOM 749 C CA . ASP A 1 114 ? 38.710 2.225 -5.145 1.00 20.08 92 ASP A CA 1
ATOM 750 C C . ASP A 1 114 ? 37.552 2.590 -6.053 1.00 20.94 92 ASP A C 1
ATOM 751 O O . ASP A 1 114 ? 36.830 1.703 -6.541 1.00 19.20 92 ASP A O 1
ATOM 756 N N . ALA A 1 115 ? 37.396 3.888 -6.319 1.00 22.10 93 ALA A N 1
ATOM 757 C CA . ALA A 1 115 ? 36.460 4.325 -7.354 1.00 23.97 93 ALA A CA 1
ATOM 758 C C . ALA A 1 115 ? 36.855 3.706 -8.704 1.00 24.77 93 ALA A C 1
ATOM 759 O O . ALA A 1 115 ? 38.046 3.522 -8.983 1.00 23.83 93 ALA A O 1
ATOM 761 N N . VAL A 1 116 ? 35.857 3.318 -9.499 1.00 25.23 94 VAL A N 1
ATOM 762 C CA . VAL A 1 116 ? 36.099 2.931 -10.881 1.00 26.21 94 VAL A CA 1
ATOM 763 C C . VAL A 1 116 ? 36.050 4.215 -11.724 1.00 28.15 94 VAL A C 1
ATOM 764 O O . VAL A 1 116 ? 35.026 4.913 -11.750 1.00 27.33 94 VAL A O 1
ATOM 768 N N . PRO A 1 117 ? 37.179 4.554 -12.376 1.00 30.10 95 PRO A N 1
ATOM 769 C CA . PRO A 1 117 ? 37.239 5.748 -13.208 1.00 31.44 95 PRO A CA 1
ATOM 770 C C . PRO A 1 117 ? 36.451 5.542 -14.499 1.00 32.32 95 PRO A C 1
ATOM 771 O O . PRO A 1 117 ? 35.306 5.972 -14.578 1.00 33.51 95 PRO A O 1
ATOM 783 N N . LEU B 1 24 ? 15.799 5.151 -0.743 1.00 18.78 2 LEU B N 1
ATOM 784 C CA . LEU B 1 24 ? 16.111 3.761 -0.911 1.00 16.73 2 LEU B CA 1
ATOM 785 C C . LEU B 1 24 ? 17.600 3.711 -1.240 1.00 16.00 2 LEU B C 1
ATOM 786 O O . LEU B 1 24 ? 18.011 4.274 -2.259 1.00 15.07 2 LEU B O 1
ATOM 791 N N . LYS B 1 25 ? 18.377 3.016 -0.417 1.00 14.88 3 LYS B N 1
ATOM 792 C CA . LYS B 1 25 ? 19.827 2.866 -0.668 1.00 14.64 3 LYS B CA 1
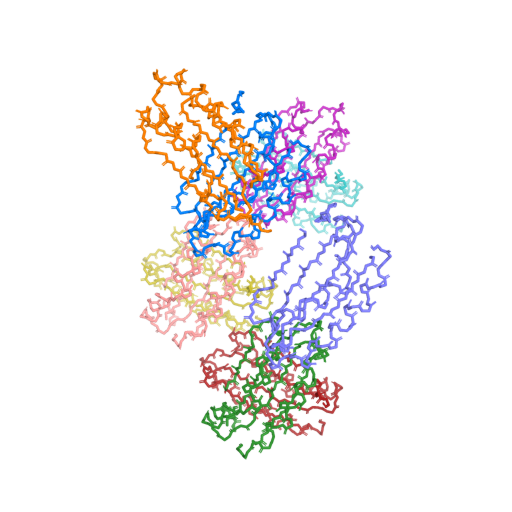ATOM 793 C C . LYS B 1 25 ? 20.050 1.434 -1.159 1.00 14.94 3 LYS B C 1
ATOM 794 O O . LYS B 1 25 ? 19.412 0.492 -0.677 1.00 14.25 3 LYS B O 1
ATOM 800 N N . VAL B 1 26 ? 20.930 1.266 -2.147 1.00 14.49 4 VAL B N 1
ATOM 801 C CA . VAL B 1 26 ? 21.103 -0.026 -2.773 1.00 14.44 4 VAL B CA 1
ATOM 802 C C . VAL B 1 26 ? 22.611 -0.301 -2.885 1.00 13.72 4 VAL B C 1
ATOM 803 O O . VAL B 1 26 ? 23.355 0.577 -3.239 1.00 13.32 4 VAL B O 1
ATOM 807 N N . ILE B 1 27 ? 23.025 -1.519 -2.563 1.00 13.96 5 ILE B N 1
ATOM 808 C CA . ILE B 1 27 ? 24.364 -1.990 -2.884 1.00 14.88 5 ILE B CA 1
ATOM 809 C C . ILE B 1 27 ? 24.166 -3.210 -3.737 1.00 14.50 5 ILE B C 1
ATOM 810 O O . ILE B 1 27 ? 23.466 -4.109 -3.322 1.00 14.60 5 ILE B O 1
ATOM 815 N N . ALA B 1 28 ? 24.790 -3.229 -4.918 1.00 14.67 6 ALA B N 1
ATOM 816 C CA . ALA B 1 28 ? 24.762 -4.371 -5.824 1.00 14.70 6 ALA B CA 1
ATOM 817 C C . ALA B 1 28 ? 26.207 -4.755 -6.068 1.00 15.40 6 ALA B C 1
ATOM 818 O O . ALA B 1 28 ? 27.050 -3.886 -6.233 1.00 14.08 6 ALA B O 1
ATOM 820 N N . GLN B 1 29 ? 26.475 -6.062 -6.101 1.00 15.87 7 GLN B N 1
ATOM 821 C CA . GLN B 1 29 ? 27.843 -6.551 -6.312 1.00 17.32 7 GLN B CA 1
ATOM 822 C C . GLN B 1 29 ? 27.851 -7.527 -7.464 1.00 16.89 7 GLN B C 1
ATOM 823 O O . GLN B 1 29 ? 26.959 -8.377 -7.551 1.00 16.89 7 GLN B O 1
ATOM 829 N N . ASP B 1 30 ? 28.856 -7.411 -8.337 1.00 16.04 8 ASP B N 1
ATOM 830 C CA . ASP B 1 30 ? 29.065 -8.351 -9.440 1.00 16.31 8 ASP B CA 1
ATOM 831 C C . ASP B 1 30 ? 30.430 -8.976 -9.211 1.00 16.41 8 ASP B C 1
ATOM 832 O O . ASP B 1 30 ? 31.300 -8.325 -8.644 1.00 14.92 8 ASP B O 1
ATOM 837 N N . PHE B 1 31 ? 30.582 -10.214 -9.680 1.00 16.53 9 PHE B N 1
ATOM 838 C CA . PHE B 1 31 ? 31.826 -11.003 -9.599 1.00 17.89 9 PHE B CA 1
ATOM 839 C C . PHE B 1 31 ? 32.111 -11.484 -11.005 1.00 16.98 9 PHE B C 1
ATOM 840 O O . PHE B 1 31 ? 31.421 -12.357 -11.534 1.00 18.27 9 PHE B O 1
ATOM 848 N N . ILE B 1 32 ? 33.094 -10.856 -11.629 1.00 16.78 10 ILE B N 1
ATOM 849 C CA . ILE B 1 32 ? 33.366 -11.041 -13.031 1.00 17.24 10 ILE B CA 1
ATOM 850 C C . ILE B 1 32 ? 34.629 -11.918 -13.165 1.00 17.99 10 ILE B C 1
ATOM 851 O O . ILE B 1 32 ? 35.618 -11.705 -12.434 1.00 17.24 10 ILE B O 1
ATOM 856 N N . LYS B 1 33 ? 34.566 -12.890 -14.073 1.00 18.72 11 LYS B N 1
ATOM 857 C CA . LYS B 1 33 ? 35.734 -13.738 -14.419 1.00 20.45 11 LYS B CA 1
ATOM 858 C C . LYS B 1 33 ? 36.924 -12.860 -14.806 1.00 20.67 11 LYS B C 1
ATOM 859 O O . LYS B 1 33 ? 36.770 -11.935 -15.589 1.00 21.03 11 LYS B O 1
ATOM 865 N N . PRO B 1 34 ? 38.118 -13.131 -14.240 1.00 21.54 12 PRO B N 1
ATOM 866 C CA . PRO B 1 34 ? 39.283 -12.279 -14.461 1.00 21.82 12 PRO B CA 1
ATOM 867 C C . PRO B 1 34 ? 39.624 -12.070 -15.935 1.00 21.41 12 PRO B C 1
ATOM 868 O O . PRO B 1 34 ? 40.032 -10.968 -16.327 1.00 20.35 12 PRO B O 1
ATOM 872 N N . GLU B 1 35 ? 39.434 -13.103 -16.745 1.00 21.42 13 GLU B N 1
ATOM 873 C CA . GLU B 1 35 ? 39.733 -12.984 -18.174 1.00 22.37 13 GLU B CA 1
ATOM 874 C C . GLU B 1 35 ? 38.808 -11.980 -18.887 1.00 22.64 13 GLU B C 1
ATOM 875 O O . GLU B 1 35 ? 39.088 -11.554 -20.011 1.00 21.49 13 GLU B O 1
ATOM 881 N N . ALA B 1 36 ? 37.724 -11.588 -18.207 1.00 22.68 14 ALA B N 1
ATOM 882 C CA . ALA B 1 36 ? 36.697 -10.711 -18.820 1.00 23.01 14 ALA B CA 1
ATOM 883 C C . ALA B 1 36 ? 36.679 -9.266 -18.303 1.00 23.09 14 ALA B C 1
ATOM 884 O O . ALA B 1 36 ? 35.856 -8.450 -18.742 1.00 22.30 14 ALA B O 1
ATOM 886 N N . ILE B 1 37 ? 37.596 -8.926 -17.396 1.00 22.35 15 ILE B N 1
ATOM 887 C CA . ILE B 1 37 ? 37.585 -7.592 -16.788 1.00 22.41 15 ILE B CA 1
ATOM 888 C C . ILE B 1 37 ? 37.742 -6.476 -17.826 1.00 23.13 15 ILE B C 1
ATOM 889 O O . ILE B 1 37 ? 36.987 -5.488 -17.799 1.00 21.97 15 ILE B O 1
ATOM 894 N N . ASP B 1 38 ? 38.673 -6.643 -18.768 1.00 23.07 16 ASP B N 1
ATOM 895 C CA . ASP B 1 38 ? 38.896 -5.638 -19.795 1.00 23.81 16 ASP B CA 1
ATOM 896 C C . ASP B 1 38 ? 37.705 -5.441 -20.744 1.00 23.58 16 ASP B C 1
ATOM 897 O O . ASP B 1 38 ? 37.501 -4.360 -21.267 1.00 23.38 16 ASP B O 1
ATOM 902 N N . ILE B 1 39 ? 36.934 -6.496 -20.948 1.00 23.82 17 ILE B N 1
ATOM 903 C CA . ILE B 1 39 ? 35.726 -6.436 -21.770 1.00 24.46 17 ILE B CA 1
ATOM 904 C C . ILE B 1 39 ? 34.597 -5.664 -21.045 1.00 23.99 17 ILE B C 1
ATOM 905 O O . ILE B 1 39 ? 33.923 -4.823 -21.646 1.00 24.09 17 ILE B O 1
ATOM 910 N N . VAL B 1 40 ? 34.412 -5.926 -19.759 1.00 23.04 18 VAL B N 1
ATOM 911 C CA . VAL B 1 40 ? 33.273 -5.324 -19.044 1.00 22.57 18 VAL B CA 1
ATOM 912 C C . VAL B 1 40 ? 33.481 -3.884 -18.618 1.00 22.62 18 VAL B C 1
ATOM 913 O O . VAL B 1 40 ? 32.498 -3.165 -18.471 1.00 21.18 18 VAL B O 1
ATOM 917 N N . LEU B 1 41 ? 34.735 -3.456 -18.414 1.00 22.34 19 LEU B N 1
ATOM 918 C CA . LEU B 1 41 ? 34.980 -2.098 -17.953 1.00 22.95 19 LEU B CA 1
ATOM 919 C C . LEU B 1 41 ? 34.339 -0.984 -18.821 1.00 23.85 19 LEU B C 1
ATOM 920 O O . LEU B 1 41 ? 33.788 -0.022 -18.266 1.00 23.93 19 LEU B O 1
ATOM 925 N N . PRO B 1 42 ? 34.415 -1.081 -20.173 1.00 23.76 20 PRO B N 1
ATOM 926 C CA . PRO B 1 42 ? 33.708 0.007 -20.877 1.00 23.58 20 PRO B CA 1
ATOM 927 C C . PRO B 1 42 ? 32.178 -0.106 -20.789 1.00 22.59 20 PRO B C 1
ATOM 928 O O . PRO B 1 42 ? 31.483 0.900 -20.927 1.00 22.51 20 PRO B O 1
ATOM 932 N N . LEU B 1 43 ? 31.673 -1.305 -20.559 1.00 21.93 21 LEU B N 1
ATOM 933 C CA . LEU B 1 43 ? 30.241 -1.506 -20.381 1.00 21.98 21 LEU B CA 1
ATOM 934 C C . LEU B 1 43 ? 29.776 -0.862 -19.046 1.00 22.52 21 LEU B C 1
ATOM 935 O O . LEU B 1 43 ? 28.760 -0.136 -19.008 1.00 21.86 21 LEU B O 1
ATOM 940 N N . TYR B 1 44 ? 30.543 -1.094 -17.980 1.00 21.69 22 TYR B N 1
ATOM 941 C CA . TYR B 1 44 ? 30.323 -0.427 -16.696 1.00 21.49 22 TYR B CA 1
ATOM 942 C C . TYR B 1 44 ? 30.357 1.095 -16.813 1.00 22.27 22 TYR B C 1
ATOM 943 O O . TYR B 1 44 ? 29.475 1.769 -16.277 1.00 19.92 22 TYR B O 1
ATOM 952 N N . ARG B 1 45 ? 31.369 1.633 -17.507 1.00 22.31 23 ARG B N 1
ATOM 953 C CA . ARG B 1 45 ? 31.480 3.078 -17.693 1.00 24.28 23 ARG B CA 1
ATOM 954 C C . ARG B 1 45 ? 30.226 3.694 -18.335 1.00 24.29 23 ARG B C 1
ATOM 955 O O . ARG B 1 45 ? 29.756 4.748 -17.889 1.00 23.81 23 ARG B O 1
ATOM 963 N N . GLU B 1 46 ? 29.684 3.016 -19.348 1.00 24.25 24 GLU B N 1
ATOM 964 C CA . GLU B 1 46 ? 28.527 3.530 -20.066 1.00 25.17 24 GLU B CA 1
ATOM 965 C C . GLU B 1 46 ? 27.273 3.392 -19.201 1.00 24.36 24 GLU B C 1
ATOM 966 O O . GLU B 1 46 ? 26.428 4.284 -19.189 1.00 24.22 24 GLU B O 1
ATOM 972 N N . LEU B 1 47 ? 27.169 2.271 -18.490 1.00 23.14 25 LEU B N 1
ATOM 973 C CA . LEU B 1 47 ? 26.061 2.028 -17.557 1.00 22.40 25 LEU B CA 1
ATOM 974 C C . LEU B 1 47 ? 25.992 3.126 -16.508 1.00 21.82 25 LEU B C 1
ATOM 975 O O . LEU B 1 47 ? 24.929 3.678 -16.254 1.00 21.56 25 LEU B O 1
ATOM 980 N N . VAL B 1 48 ? 27.139 3.458 -15.926 1.00 20.80 26 VAL B N 1
ATOM 981 C CA . VAL B 1 48 ? 27.233 4.526 -14.940 1.00 21.13 26 VAL B CA 1
ATOM 982 C C . VAL B 1 48 ? 26.864 5.903 -15.521 1.00 21.99 26 VAL B C 1
ATOM 983 O O . VAL B 1 48 ? 26.040 6.656 -14.939 1.00 21.04 26 VAL B O 1
ATOM 987 N N . GLU B 1 49 ? 27.448 6.227 -16.671 1.00 22.54 27 GLU B N 1
ATOM 988 C CA . GLU B 1 49 ? 27.156 7.498 -17.345 1.00 23.42 27 GLU B CA 1
ATOM 989 C C . GLU B 1 49 ? 25.648 7.668 -17.651 1.00 22.99 27 GLU B C 1
ATOM 990 O O . GLU B 1 49 ? 25.057 8.720 -17.366 1.00 24.11 27 GLU B O 1
ATOM 996 N N . LYS B 1 50 ? 25.035 6.642 -18.209 1.00 22.78 28 LYS B N 1
ATOM 997 C CA . LYS B 1 50 ? 23.623 6.710 -18.597 1.00 22.93 28 LYS B CA 1
ATOM 998 C C . LYS B 1 50 ? 22.688 6.637 -17.389 1.00 22.29 28 LYS B C 1
ATOM 999 O O . LYS B 1 50 ? 21.610 7.269 -17.366 1.00 21.73 28 LYS B O 1
ATOM 1005 N N . THR B 1 51 ? 23.087 5.882 -16.376 1.00 19.84 29 THR B N 1
ATOM 1006 C CA . THR B 1 51 ? 22.242 5.769 -15.186 1.00 19.47 29 THR B CA 1
ATOM 1007 C C . THR B 1 51 ? 22.192 7.078 -14.442 1.00 19.54 29 THR B C 1
ATOM 1008 O O . THR B 1 51 ? 21.124 7.481 -13.985 1.00 19.39 29 THR B O 1
ATOM 1012 N N . ARG B 1 52 ? 23.326 7.761 -14.328 1.00 19.89 30 ARG B N 1
ATOM 1013 C CA . ARG B 1 52 ? 23.345 9.055 -13.656 1.00 21.40 30 ARG B CA 1
ATOM 1014 C C . ARG B 1 52 ? 22.476 10.089 -14.376 1.00 22.26 30 ARG B C 1
ATOM 1015 O O . ARG B 1 52 ? 22.098 11.107 -13.794 1.00 22.48 30 ARG B O 1
ATOM 1023 N N . GLN B 1 53 ? 22.176 9.834 -15.644 1.00 23.20 31 GLN B N 1
ATOM 1024 C CA . GLN B 1 53 ? 21.342 10.749 -16.417 1.00 24.10 31 GLN B CA 1
ATOM 1025 C C . GLN B 1 53 ? 19.846 10.460 -16.239 1.00 23.77 31 GLN B C 1
ATOM 1026 O O . GLN B 1 53 ? 19.016 11.237 -16.715 1.00 24.39 31 GLN B O 1
ATOM 1032 N N . GLU B 1 54 ? 19.493 9.353 -15.582 1.00 22.29 32 GLU B N 1
ATOM 1033 C CA . GLU B 1 54 ? 18.076 9.083 -15.282 1.00 21.53 32 GLU B CA 1
ATOM 1034 C C . GLU B 1 54 ? 17.589 10.213 -14.354 1.00 20.55 32 GLU B C 1
ATOM 1035 O O . GLU B 1 54 ? 18.237 10.503 -13.344 1.00 18.95 32 GLU B O 1
ATOM 1041 N N . PRO B 1 55 ? 16.460 10.882 -14.708 1.00 20.46 33 PRO B N 1
ATOM 1042 C CA . PRO B 1 55 ? 15.971 11.961 -13.829 1.00 20.37 33 PRO B CA 1
ATOM 1043 C C . PRO B 1 55 ? 15.778 11.533 -12.372 1.00 18.99 33 PRO B C 1
ATOM 1044 O O . PRO B 1 55 ? 16.002 12.332 -11.467 1.00 20.12 33 PRO B O 1
ATOM 1048 N N . LEU B 1 56 ? 15.372 10.291 -12.144 1.00 18.76 34 LEU B N 1
ATOM 1049 C CA . LEU B 1 56 ? 15.095 9.837 -10.774 1.00 18.75 34 LEU B CA 1
ATOM 1050 C C . LEU B 1 56 ? 16.343 9.365 -10.004 1.00 19.27 34 LEU B C 1
ATOM 1051 O O . LEU B 1 56 ? 16.281 9.121 -8.802 1.00 19.38 34 LEU B O 1
ATOM 1063 N N . LEU B 1 58 ? 19.286 9.521 -7.786 1.00 15.59 36 LEU B N 1
ATOM 1064 C CA . LEU B 1 58 ? 19.857 10.449 -6.804 1.00 15.10 36 LEU B CA 1
ATOM 1065 C C . LEU B 1 58 ? 21.379 10.323 -6.671 1.00 15.49 36 LEU B C 1
ATOM 1066 O O . LEU B 1 58 ? 22.066 11.311 -6.520 1.00 15.19 36 LEU B O 1
ATOM 1071 N N . ALA B 1 59 ? 21.887 9.102 -6.656 1.00 15.49 37 ALA B N 1
ATOM 1072 C CA . ALA B 1 59 ? 23.357 8.907 -6.682 1.00 15.86 37 ALA B CA 1
ATOM 1073 C C . ALA B 1 59 ? 23.627 7.576 -7.314 1.00 16.16 37 ALA B C 1
ATOM 1074 O O . ALA B 1 59 ? 22.791 6.680 -7.240 1.00 15.52 37 ALA B O 1
ATOM 1076 N N . TYR B 1 60 ? 24.792 7.434 -7.958 1.00 15.91 38 TYR B N 1
ATOM 1077 C CA . TYR B 1 60 ? 25.138 6.159 -8.519 1.00 16.07 38 TYR B CA 1
ATOM 1078 C C . TYR B 1 60 ? 26.624 6.166 -8.779 1.00 16.31 38 TYR B C 1
ATOM 1079 O O . TYR B 1 60 ? 27.133 6.980 -9.557 1.00 16.27 38 TYR B O 1
ATOM 1088 N N . ASP B 1 61 ? 27.312 5.266 -8.100 1.00 15.76 39 ASP B N 1
ATOM 1089 C CA . ASP B 1 61 ? 28.785 5.246 -8.128 1.00 16.02 39 ASP B CA 1
ATOM 1090 C C . ASP B 1 61 ? 29.243 3.821 -8.130 1.00 15.68 39 ASP B C 1
ATOM 1091 O O . ASP B 1 61 ? 28.571 2.949 -7.551 1.00 14.38 39 ASP B O 1
ATOM 1096 N N . LEU B 1 62 ? 30.375 3.583 -8.805 1.00 14.86 40 LEU B N 1
ATOM 1097 C CA . LEU B 1 62 ? 30.861 2.243 -9.043 1.00 14.46 40 LEU B CA 1
ATOM 1098 C C . LEU B 1 62 ? 32.259 2.141 -8.465 1.00 13.97 40 LEU B C 1
ATOM 1099 O O . LEU B 1 62 ? 33.072 3.053 -8.647 1.00 13.40 40 LEU B O 1
ATOM 1104 N N . PHE B 1 63 ? 32.511 1.047 -7.746 1.00 13.79 41 PHE B N 1
ATOM 1105 C CA . PHE B 1 63 ? 33.793 0.831 -7.071 1.00 14.23 41 PHE B CA 1
ATOM 1106 C C . PHE B 1 63 ? 34.283 -0.574 -7.382 1.00 14.31 41 PHE B C 1
ATOM 1107 O O . PHE B 1 63 ? 33.517 -1.431 -7.845 1.00 13.52 41 PHE B O 1
ATOM 1115 N N . VAL B 1 64 ? 35.553 -0.826 -7.075 1.00 14.28 42 VAL B N 1
ATOM 1116 C CA . VAL B 1 64 ? 36.137 -2.139 -7.293 1.00 13.90 42 VAL B CA 1
ATOM 1117 C C . VAL B 1 64 ? 36.918 -2.554 -6.034 1.00 14.71 42 VAL B C 1
ATOM 1118 O O . VAL B 1 64 ? 37.573 -1.731 -5.414 1.00 14.74 42 VAL B O 1
ATOM 1122 N N . ASP B 1 65 ? 36.820 -3.835 -5.678 1.00 15.65 43 ASP B N 1
ATOM 1123 C CA . ASP B 1 65 ? 37.412 -4.409 -4.474 1.00 17.28 43 ASP B CA 1
ATOM 1124 C C . ASP B 1 65 ? 38.948 -4.353 -4.644 1.00 18.83 43 ASP B C 1
ATOM 1125 O O . ASP B 1 65 ? 39.467 -4.786 -5.668 1.00 18.17 43 ASP B O 1
ATOM 1130 N N . GLN B 1 66 ? 39.640 -3.812 -3.646 1.00 20.56 44 GLN B N 1
ATOM 1131 C CA . GLN B 1 66 ? 41.117 -3.668 -3.683 1.00 22.64 44 GLN B CA 1
ATOM 1132 C C . GLN B 1 66 ? 41.839 -5.003 -3.749 1.00 23.77 44 GLN B C 1
ATOM 1133 O O . GLN B 1 66 ? 42.976 -5.066 -4.197 1.00 25.30 44 GLN B O 1
ATOM 1139 N N . LYS B 1 67 ? 41.160 -6.059 -3.310 1.00 24.96 45 LYS B N 1
ATOM 1140 C CA . LYS B 1 67 ? 41.719 -7.397 -3.246 1.00 25.96 45 LYS B CA 1
ATOM 1141 C C . LYS B 1 67 ? 41.107 -8.321 -4.288 1.00 25.60 45 LYS B C 1
ATOM 1142 O O . LYS B 1 67 ? 41.327 -9.531 -4.221 1.00 25.41 45 LYS B O 1
ATOM 1148 N N . ASP B 1 68 ? 40.299 -7.771 -5.210 1.00 24.32 46 ASP B N 1
ATOM 1149 C CA . ASP B 1 68 ? 39.700 -8.566 -6.316 1.00 23.68 46 ASP B CA 1
ATOM 1150 C C . ASP B 1 68 ? 39.238 -7.623 -7.440 1.00 23.50 46 ASP B C 1
ATOM 1151 O O . ASP B 1 68 ? 38.137 -7.084 -7.381 1.00 22.81 46 ASP B O 1
ATOM 1156 N N . PRO B 1 69 ? 40.095 -7.426 -8.462 1.00 23.35 47 PRO B N 1
ATOM 1157 C CA . PRO B 1 69 ? 39.819 -6.523 -9.582 1.00 23.00 47 PRO B CA 1
ATOM 1158 C C . PRO B 1 69 ? 38.569 -6.878 -10.415 1.00 22.44 47 PRO B C 1
ATOM 1159 O O . PRO B 1 69 ? 38.184 -6.109 -11.296 1.00 23.43 47 PRO B O 1
ATOM 1163 N N . GLY B 1 70 ? 37.959 -8.024 -10.128 1.00 21.90 48 GLY B N 1
ATOM 1164 C CA . GLY B 1 70 ? 36.757 -8.479 -10.819 1.00 21.09 48 GLY B CA 1
ATOM 1165 C C . GLY B 1 70 ? 35.507 -8.372 -9.947 1.00 20.76 48 GLY B C 1
ATOM 1166 O O . GLY B 1 70 ? 34.426 -8.807 -10.366 1.00 20.94 48 GLY B O 1
ATOM 1167 N N . HIS B 1 71 ? 35.667 -7.825 -8.737 1.00 19.26 49 HIS B N 1
ATOM 1168 C CA . HIS B 1 71 ? 34.570 -7.692 -7.762 1.00 19.03 49 HIS B CA 1
ATOM 1169 C C . HIS B 1 71 ? 34.166 -6.224 -7.750 1.00 18.28 49 HIS B C 1
ATOM 1170 O O . HIS B 1 71 ? 34.849 -5.374 -7.181 1.00 18.05 49 HIS B O 1
ATOM 1177 N N . PHE B 1 72 ? 33.061 -5.936 -8.432 1.00 17.06 50 PHE B N 1
ATOM 1178 C CA . PHE B 1 72 ? 32.604 -4.567 -8.641 1.00 15.78 50 PHE B CA 1
ATOM 1179 C C . PHE B 1 72 ? 31.399 -4.334 -7.745 1.00 15.71 50 PHE B C 1
ATOM 1180 O O . PHE B 1 72 ? 30.640 -5.273 -7.493 1.00 14.94 50 PHE B O 1
ATOM 1188 N N . VAL B 1 73 ? 31.286 -3.105 -7.241 1.00 15.45 51 VAL B N 1
ATOM 1189 C CA . VAL B 1 73 ? 30.289 -2.728 -6.265 1.00 15.46 51 VAL B CA 1
ATOM 1190 C C . VAL B 1 73 ? 29.642 -1.397 -6.658 1.00 13.95 51 VAL B C 1
ATOM 1191 O O . VAL B 1 73 ? 30.305 -0.371 -6.805 1.00 13.83 51 VAL B O 1
ATOM 1195 N N . PHE B 1 74 ? 28.332 -1.428 -6.822 1.00 14.08 52 PHE B N 1
ATOM 1196 C CA . PHE B 1 74 ? 27.559 -0.221 -7.076 1.00 13.77 52 PHE B CA 1
ATOM 1197 C C . PHE B 1 74 ? 26.933 0.236 -5.767 1.00 13.61 52 PHE B C 1
ATOM 1198 O O . PHE B 1 74 ? 26.383 -0.577 -5.015 1.00 13.56 52 PHE B O 1
ATOM 1206 N N . ILE B 1 75 ? 26.986 1.534 -5.504 1.00 13.96 53 ILE B N 1
ATOM 1207 C CA . ILE B 1 75 ? 26.267 2.144 -4.395 1.00 12.99 53 ILE B CA 1
ATOM 1208 C C . ILE B 1 75 ? 25.326 3.149 -5.036 1.00 13.16 53 ILE B C 1
ATOM 1209 O O . ILE B 1 75 ? 25.772 4.046 -5.756 1.00 13.28 53 ILE B O 1
ATOM 1214 N N . GLU B 1 76 ? 24.028 2.981 -4.781 1.00 14.25 54 GLU B N 1
ATOM 1215 C CA . GLU B 1 76 ? 22.977 3.690 -5.514 1.00 13.87 54 GLU B CA 1
ATOM 1216 C C . GLU B 1 76 ? 22.045 4.328 -4.494 1.00 14.74 54 GLU B C 1
ATOM 1217 O O . GLU B 1 76 ? 21.895 3.816 -3.362 1.00 13.78 54 GLU B O 1
ATOM 1223 N N . GLU B 1 77 ? 21.399 5.422 -4.908 1.00 14.43 55 GLU B N 1
ATOM 1224 C CA . GLU B 1 77 ? 20.338 6.029 -4.101 1.00 15.67 55 GLU B CA 1
ATOM 1225 C C . GLU B 1 77 ? 19.169 6.430 -5.011 1.00 14.91 55 GLU B C 1
ATOM 1226 O O . GLU B 1 77 ? 19.361 7.028 -6.069 1.00 13.78 55 GLU B O 1
ATOM 1232 N N . TRP B 1 78 ? 17.968 6.060 -4.600 1.00 15.18 56 TRP B N 1
ATOM 1233 C CA . TRP B 1 78 ? 16.764 6.282 -5.383 1.00 15.81 56 TRP B CA 1
ATOM 1234 C C . TRP B 1 78 ? 15.741 6.865 -4.403 1.00 16.03 56 TRP B C 1
ATOM 1235 O O . TRP B 1 78 ? 15.853 6.625 -3.196 1.00 15.97 56 TRP B O 1
ATOM 1246 N N . PRO B 1 79 ? 14.749 7.640 -4.901 1.00 17.39 57 PRO B N 1
ATOM 1247 C CA . PRO B 1 79 ? 13.752 8.210 -3.970 1.00 17.91 57 PRO B CA 1
ATOM 1248 C C . PRO B 1 79 ? 12.846 7.139 -3.397 1.00 18.91 57 PRO B C 1
ATOM 1249 O O . PRO B 1 79 ? 12.311 7.296 -2.301 1.00 20.13 57 PRO B O 1
ATOM 1253 N N . ASP B 1 80 ? 12.686 6.056 -4.134 1.00 19.79 58 ASP B N 1
ATOM 1254 C CA . ASP B 1 80 ? 11.807 4.972 -3.748 1.00 21.45 58 ASP B CA 1
ATOM 1255 C C . ASP B 1 80 ? 11.971 3.802 -4.692 1.00 21.21 58 ASP B C 1
ATOM 1256 O O . ASP B 1 80 ? 12.685 3.906 -5.678 1.00 21.53 58 ASP B O 1
ATOM 1261 N N . ARG B 1 81 ? 11.283 2.704 -4.386 1.00 21.94 59 ARG B N 1
ATOM 1262 C CA . ARG B 1 81 ? 11.356 1.472 -5.156 1.00 22.19 59 ARG B CA 1
ATOM 1263 C C . ARG B 1 81 ? 10.843 1.633 -6.587 1.00 22.04 59 ARG B C 1
ATOM 1264 O O . ARG B 1 81 ? 11.391 1.032 -7.508 1.00 20.63 59 ARG B O 1
ATOM 1272 N N . ALA B 1 82 ? 9.804 2.457 -6.769 1.00 21.80 60 ALA B N 1
ATOM 1273 C CA . ALA B 1 82 ? 9.274 2.726 -8.123 1.00 21.84 60 ALA B CA 1
ATOM 1274 C C . ALA B 1 82 ? 10.363 3.182 -9.097 1.00 21.07 60 ALA B C 1
ATOM 1275 O O . ALA B 1 82 ? 10.414 2.740 -10.251 1.00 20.83 60 ALA B O 1
ATOM 1277 N N . ALA B 1 83 ? 11.240 4.047 -8.610 1.00 20.89 61 ALA B N 1
ATOM 1278 C CA . ALA B 1 83 ? 12.331 4.586 -9.401 1.00 20.98 61 ALA B CA 1
ATOM 1279 C C . ALA B 1 83 ? 13.369 3.502 -9.730 1.00 21.00 61 ALA B C 1
ATOM 1280 O O . ALA B 1 83 ? 13.959 3.516 -10.816 1.00 20.99 61 ALA B O 1
ATOM 1282 N N . LEU B 1 84 ? 13.572 2.562 -8.804 1.00 21.45 62 LEU B N 1
ATOM 1283 C CA . LEU B 1 84 ? 14.431 1.405 -9.075 1.00 21.60 62 LEU B CA 1
ATOM 1284 C C . LEU B 1 84 ? 13.832 0.551 -10.187 1.00 22.10 62 LEU B C 1
ATOM 1285 O O . LEU B 1 84 ? 14.546 0.119 -11.099 1.00 21.39 62 LEU B O 1
ATOM 1290 N N . ASP B 1 85 ? 12.516 0.314 -10.112 1.00 22.78 63 ASP B N 1
ATOM 1291 C CA . ASP B 1 85 ? 11.801 -0.442 -11.136 1.00 23.47 63 ASP B CA 1
ATOM 1292 C C . ASP B 1 85 ? 12.016 0.155 -12.504 1.00 22.72 63 ASP B C 1
ATOM 1293 O O . ASP B 1 85 ? 12.229 -0.565 -13.481 1.00 22.92 63 ASP B O 1
ATOM 1298 N N . ILE B 1 86 ? 12.001 1.477 -12.557 1.00 21.53 64 ILE B N 1
ATOM 1299 C CA . ILE B 1 86 ? 12.139 2.215 -13.793 1.00 21.53 64 ILE B CA 1
ATOM 1300 C C . ILE B 1 86 ? 13.569 2.086 -14.310 1.00 21.13 64 ILE B C 1
ATOM 1301 O O . ILE B 1 86 ? 13.803 1.875 -15.514 1.00 20.88 64 ILE B O 1
ATOM 1306 N N . HIS B 1 87 ? 14.516 2.246 -13.391 1.00 20.23 65 HIS B N 1
ATOM 1307 C CA . HIS B 1 87 ? 15.923 2.014 -13.676 1.00 20.42 65 HIS B CA 1
ATOM 1308 C C . HIS B 1 87 ? 16.095 0.674 -14.388 1.00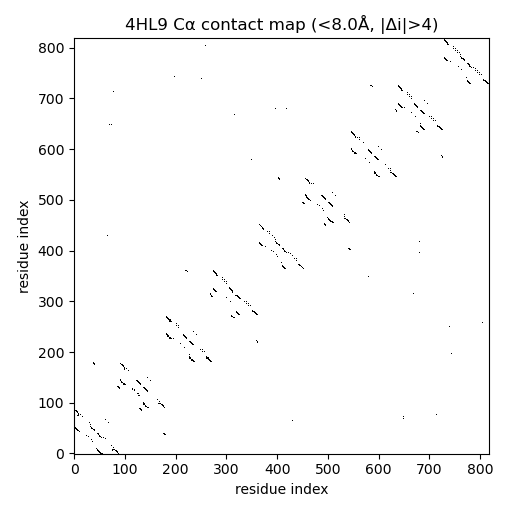 20.77 65 HIS B C 1
ATOM 1309 O O . HIS B 1 87 ? 16.752 0.628 -15.433 1.00 20.70 65 HIS B O 1
ATOM 1323 N N . ALA B 1 89 ? 14.051 -1.024 -16.148 1.00 25.85 67 ALA B N 1
ATOM 1324 C CA . ALA B 1 89 ? 13.421 -1.069 -17.474 1.00 25.50 67 ALA B CA 1
ATOM 1325 C C . ALA B 1 89 ? 14.130 -0.220 -18.535 1.00 25.39 67 ALA B C 1
ATOM 1326 O O . ALA B 1 89 ? 13.766 -0.287 -19.711 1.00 25.69 67 ALA B O 1
ATOM 1328 N N . THR B 1 90 ? 15.117 0.591 -18.156 1.00 25.01 68 THR B N 1
ATOM 1329 C CA . THR B 1 90 ? 15.779 1.453 -19.150 1.00 25.35 68 THR B CA 1
ATOM 1330 C C . THR B 1 90 ? 16.487 0.604 -20.215 1.00 25.98 68 THR B C 1
ATOM 1331 O O . THR B 1 90 ? 16.840 -0.554 -19.949 1.00 25.51 68 THR B O 1
ATOM 1335 N N . GLU B 1 91 ? 16.690 1.174 -21.403 1.00 26.41 69 GLU B N 1
ATOM 1336 C CA . GLU B 1 91 ? 17.415 0.455 -22.463 1.00 27.07 69 GLU B CA 1
ATOM 1337 C C . GLU B 1 91 ? 18.876 0.200 -22.076 1.00 26.54 69 GLU B C 1
ATOM 1338 O O . GLU B 1 91 ? 19.411 -0.875 -22.363 1.00 26.26 69 GLU B O 1
ATOM 1344 N N . HIS B 1 92 ? 19.514 1.179 -21.444 1.00 26.09 70 HIS B N 1
ATOM 1345 C CA . HIS B 1 92 ? 20.890 0.974 -20.986 1.00 25.82 70 HIS B CA 1
ATOM 1346 C C . HIS B 1 92 ? 21.012 -0.184 -19.998 1.00 25.65 70 HIS B C 1
ATOM 1347 O O . HIS B 1 92 ? 21.958 -0.969 -20.106 1.00 25.81 70 HIS B O 1
ATOM 1354 N N . PHE B 1 93 ? 20.053 -0.324 -19.074 1.00 24.80 71 PHE B N 1
ATOM 1355 C CA . PHE B 1 93 ? 20.100 -1.430 -18.124 1.00 24.73 71 PHE B CA 1
ATOM 1356 C C . PHE B 1 93 ? 19.821 -2.744 -18.845 1.00 25.13 71 PHE B C 1
ATOM 1357 O O . PHE B 1 93 ? 20.580 -3.689 -18.721 1.00 24.60 71 PHE B O 1
ATOM 1365 N N . THR B 1 94 ? 18.748 -2.799 -19.624 1.00 25.64 72 THR B N 1
ATOM 1366 C CA . THR B 1 94 ? 18.380 -4.045 -20.309 1.00 26.48 72 THR B CA 1
ATOM 1367 C C . THR B 1 94 ? 19.394 -4.493 -21.369 1.00 26.21 72 THR B C 1
ATOM 1368 O O . THR B 1 94 ? 19.440 -5.656 -21.719 1.00 26.60 72 THR B O 1
ATOM 1372 N N . ARG B 1 95 ? 20.172 -3.566 -21.904 1.00 26.88 73 ARG B N 1
ATOM 1373 C CA . ARG B 1 95 ? 21.194 -3.924 -22.880 1.00 27.33 73 ARG B CA 1
ATOM 1374 C C . ARG B 1 95 ? 22.500 -4.316 -22.169 1.00 27.14 73 ARG B C 1
ATOM 1375 O O . ARG B 1 95 ? 23.009 -5.427 -22.351 1.00 27.58 73 ARG B O 1
ATOM 1383 N N . LEU B 1 96 ? 23.010 -3.408 -21.346 1.00 27.10 74 LEU B N 1
ATOM 1384 C CA . LEU B 1 96 ? 24.346 -3.537 -20.755 1.00 26.29 74 LEU B CA 1
ATOM 1385 C C . LEU B 1 96 ? 24.457 -4.628 -19.688 1.00 26.15 74 LEU B C 1
ATOM 1386 O O . LEU B 1 96 ? 25.469 -5.362 -19.649 1.00 26.46 74 LEU B O 1
ATOM 1391 N N . VAL B 1 97 ? 23.420 -4.776 -18.856 1.00 24.71 75 VAL B N 1
ATOM 1392 C CA . VAL B 1 97 ? 23.481 -5.700 -17.730 1.00 24.57 75 VAL B CA 1
ATOM 1393 C C . VAL B 1 97 ? 23.682 -7.156 -18.184 1.00 24.69 75 VAL B C 1
ATOM 1394 O O . VAL B 1 97 ? 24.592 -7.810 -17.684 1.00 24.50 75 VAL B O 1
ATOM 1398 N N . PRO B 1 98 ? 22.891 -7.647 -19.163 1.00 24.95 76 PRO B N 1
ATOM 1399 C CA . PRO B 1 98 ? 23.181 -9.021 -19.630 1.00 24.87 76 PRO B CA 1
ATOM 1400 C C . PRO B 1 98 ? 24.516 -9.179 -20.368 1.00 24.31 76 PRO B C 1
ATOM 1401 O O . PRO B 1 98 ? 25.085 -10.252 -20.299 1.00 25.29 76 PRO B O 1
ATOM 1405 N N . LEU B 1 99 ? 25.006 -8.133 -21.030 1.00 23.81 77 LEU B N 1
ATOM 1406 C CA . LEU B 1 99 ? 26.319 -8.150 -21.675 1.00 23.78 77 LEU B CA 1
ATOM 1407 C C . LEU B 1 99 ? 27.428 -8.345 -20.628 1.00 23.89 77 LEU B C 1
ATOM 1408 O O . LEU B 1 99 ? 28.403 -9.077 -20.839 1.00 24.06 77 LEU B O 1
ATOM 1413 N N . ILE B 1 100 ? 27.220 -7.732 -19.474 1.00 22.72 78 ILE B N 1
ATOM 1414 C CA . ILE B 1 100 ? 28.120 -7.860 -18.335 1.00 22.59 78 ILE B CA 1
ATOM 1415 C C . ILE B 1 100 ? 27.998 -9.207 -17.641 1.00 22.75 78 ILE B C 1
ATOM 1416 O O . ILE B 1 100 ? 29.012 -9.875 -17.396 1.00 23.43 78 ILE B O 1
ATOM 1421 N N . ASN B 1 101 ? 26.766 -9.624 -17.363 1.00 22.98 79 ASN B N 1
ATOM 1422 C CA . ASN B 1 101 ? 26.503 -10.864 -16.649 1.00 24.24 79 ASN B CA 1
ATOM 1423 C C . ASN B 1 101 ? 26.860 -12.122 -17.435 1.00 24.13 79 ASN B C 1
ATOM 1424 O O . ASN B 1 101 ? 26.994 -13.199 -16.852 1.00 23.41 79 ASN B O 1
ATOM 1429 N N . ALA B 1 102 ? 27.037 -11.972 -18.746 1.00 24.20 80 ALA B N 1
ATOM 1430 C CA . ALA B 1 102 ? 27.482 -13.088 -19.601 1.00 24.64 80 ALA B CA 1
ATOM 1431 C C . ALA B 1 102 ? 28.877 -13.565 -19.160 1.00 24.41 80 ALA B C 1
ATOM 1432 O O . ALA B 1 102 ? 29.261 -14.713 -19.404 1.00 24.61 80 ALA B O 1
ATOM 1434 N N . HIS B 1 103 ? 29.610 -12.675 -18.492 1.00 24.38 81 HIS B N 1
ATOM 1435 C CA . HIS B 1 103 ? 30.974 -12.950 -18.023 1.00 23.87 81 HIS B CA 1
ATOM 1436 C C . HIS B 1 103 ? 31.103 -13.145 -16.520 1.00 23.73 81 HIS B C 1
ATOM 1437 O O . HIS B 1 103 ? 32.213 -13.062 -15.968 1.00 23.20 81 HIS B O 1
ATOM 1444 N N . GLN B 1 104 ? 29.990 -13.414 -15.849 1.00 23.60 82 GLN B N 1
ATOM 1445 C CA . GLN B 1 104 ? 30.053 -13.553 -14.401 1.00 24.74 82 GLN B CA 1
ATOM 1446 C C . GLN B 1 104 ? 30.689 -14.883 -13.950 1.00 24.92 82 GLN B C 1
ATOM 1447 O O . GLN B 1 104 ? 30.522 -15.928 -14.578 1.00 24.66 82 GLN B O 1
ATOM 1453 N N . ARG B 1 105 ? 31.389 -14.802 -12.831 1.00 25.29 83 ARG B N 1
ATOM 1454 C CA . ARG B 1 105 ? 32.044 -15.924 -12.140 1.00 25.96 83 ARG B CA 1
ATOM 1455 C C . ARG B 1 105 ? 31.034 -16.626 -11.235 1.00 26.00 83 ARG B C 1
ATOM 1456 O O . ARG B 1 105 ? 31.145 -17.825 -10.948 1.00 25.37 83 ARG B O 1
ATOM 1464 N N . GLN B 1 106 ? 30.082 -15.846 -10.726 1.00 25.62 84 GLN B N 1
ATOM 1465 C CA . GLN B 1 106 ? 29.028 -16.342 -9.837 1.00 26.09 84 GLN B CA 1
ATOM 1466 C C . GLN B 1 106 ? 27.919 -15.301 -9.814 1.00 25.85 84 GLN B C 1
ATOM 1467 O O . GLN B 1 106 ? 28.116 -14.182 -10.289 1.00 25.10 84 GLN B O 1
ATOM 1473 N N . ASP B 1 107 ? 26.760 -15.663 -9.264 1.00 25.87 85 ASP B N 1
ATOM 1474 C CA . ASP B 1 107 ? 25.630 -14.742 -9.281 1.00 25.84 85 ASP B CA 1
ATOM 1475 C C . ASP B 1 107 ? 26.025 -13.479 -8.499 1.00 24.43 85 ASP B C 1
ATOM 1476 O O . ASP B 1 107 ? 26.802 -13.554 -7.531 1.00 23.35 85 ASP B O 1
ATOM 1481 N N . GLY B 1 108 ? 25.524 -12.335 -8.960 1.00 23.09 86 GLY B N 1
ATOM 1482 C CA . GLY B 1 108 ? 25.670 -11.080 -8.243 1.00 22.83 86 GLY B CA 1
ATOM 1483 C C . GLY B 1 108 ? 24.706 -11.057 -7.071 1.00 22.52 86 GLY B C 1
ATOM 1484 O O . GLY B 1 108 ? 23.880 -11.966 -6.920 1.00 22.11 86 GLY B O 1
ATOM 1485 N N . THR B 1 109 ? 24.820 -10.037 -6.228 1.00 21.45 87 THR B N 1
ATOM 1486 C CA . THR B 1 109 ? 23.931 -9.892 -5.074 1.00 21.20 87 THR B CA 1
ATOM 1487 C C . THR B 1 109 ? 23.411 -8.472 -5.102 1.00 20.51 87 THR B C 1
ATOM 1488 O O . THR B 1 109 ? 24.065 -7.578 -5.643 1.00 18.76 87 THR B O 1
ATOM 1492 N N . VAL B 1 110 ? 22.222 -8.255 -4.536 1.00 19.61 88 VAL B N 1
ATOM 1493 C CA . VAL B 1 110 ? 21.709 -6.907 -4.378 1.00 19.93 88 VAL B CA 1
ATOM 1494 C C . VAL B 1 110 ? 21.081 -6.798 -2.986 1.00 18.87 88 VAL B C 1
ATOM 1495 O O . VAL B 1 110 ? 20.431 -7.741 -2.526 1.00 19.05 88 VAL B O 1
ATOM 1499 N N . VAL B 1 111 ? 21.307 -5.672 -2.305 1.00 18.34 89 VAL B N 1
ATOM 1500 C CA . VAL B 1 111 ? 20.655 -5.379 -1.019 1.00 16.84 89 VAL B CA 1
ATOM 1501 C C . VAL B 1 111 ? 19.949 -4.000 -1.093 1.00 16.72 89 VAL B C 1
ATOM 1502 O O . VAL B 1 111 ? 20.568 -3.001 -1.488 1.00 15.56 89 VAL B O 1
ATOM 1506 N N . LEU B 1 112 ? 18.657 -3.966 -0.713 1.00 15.35 90 LEU B N 1
ATOM 1507 C CA . LEU B 1 112 ? 17.855 -2.729 -0.661 1.00 15.98 90 LEU B CA 1
ATOM 1508 C C . LEU B 1 112 ? 17.782 -2.312 0.792 1.00 15.05 90 LEU B C 1
ATOM 1509 O O . LEU B 1 112 ? 17.532 -3.157 1.659 1.00 15.22 90 LEU B O 1
ATOM 1522 N N . ASP B 1 114 ? 17.242 0.851 4.099 1.00 17.59 92 ASP B N 1
ATOM 1523 C CA . ASP B 1 114 ? 16.792 2.059 4.765 1.00 19.08 92 ASP B CA 1
ATOM 1524 C C . ASP B 1 114 ? 17.926 2.660 5.579 1.00 18.77 92 ASP B C 1
ATOM 1525 O O . ASP B 1 114 ? 18.688 1.934 6.186 1.00 17.19 92 ASP B O 1
ATOM 1530 N N . ALA B 1 115 ? 18.018 3.989 5.619 1.00 20.57 93 ALA B N 1
ATOM 1531 C CA . ALA B 1 115 ? 18.898 4.639 6.587 1.00 22.08 93 ALA B CA 1
ATOM 1532 C C . ALA B 1 115 ? 18.493 4.261 8.028 1.00 23.27 93 ALA B C 1
ATOM 1533 O O . ALA B 1 115 ? 17.314 4.054 8.328 1.00 22.30 93 ALA B O 1
ATOM 1535 N N . VAL B 1 116 ? 19.492 4.072 8.884 1.00 24.10 94 VAL B N 1
ATOM 1536 C CA . VAL B 1 116 ? 19.265 3.943 10.324 1.00 25.83 94 VAL B CA 1
ATOM 1537 C C . VAL B 1 116 ? 19.384 5.354 10.917 1.00 27.93 94 VAL B C 1
ATOM 1538 O O . VAL B 1 116 ? 20.447 5.963 10.839 1.00 28.61 94 VAL B O 1
ATOM 1542 N N . PRO B 1 117 ? 18.290 5.880 11.503 1.00 29.89 95 PRO B N 1
ATOM 1543 C CA . PRO B 1 117 ? 18.286 7.248 12.069 1.00 30.96 95 PRO B CA 1
ATOM 1544 C C . PRO B 1 117 ? 19.223 7.445 13.281 1.00 31.67 95 PRO B C 1
ATOM 1545 O O . PRO B 1 117 ? 19.631 6.467 13.939 1.00 31.99 95 PRO B O 1
ATOM 1557 N N . LEU C 1 24 ? -12.523 -7.319 46.846 1.00 48.61 2 LEU C N 1
ATOM 1558 C CA . LEU C 1 24 ? -11.227 -7.325 46.179 1.00 46.51 2 LEU C CA 1
ATOM 1559 C C . LEU C 1 24 ? -10.609 -5.934 46.309 1.00 45.15 2 LEU C C 1
ATOM 1560 O O . LEU C 1 24 ? -11.276 -4.918 46.055 1.00 44.67 2 LEU C O 1
ATOM 1565 N N . LYS C 1 25 ? -9.345 -5.897 46.723 1.00 43.27 3 LYS C N 1
ATOM 1566 C CA . LYS C 1 25 ? -8.620 -4.638 46.831 1.00 41.61 3 LYS C CA 1
ATOM 1567 C C . LYS C 1 25 ? -7.605 -4.521 45.714 1.00 40.43 3 LYS C C 1
ATOM 1568 O O . LYS C 1 25 ? -6.874 -5.474 45.422 1.00 40.50 3 LYS C O 1
ATOM 1574 N N . VAL C 1 26 ? -7.561 -3.344 45.096 1.00 39.06 4 VAL C N 1
ATOM 1575 C CA . VAL C 1 26 ? -6.711 -3.127 43.939 1.00 37.52 4 VAL C CA 1
ATOM 1576 C C . VAL C 1 26 ? -5.912 -1.836 44.078 1.00 36.02 4 VAL C C 1
ATOM 1577 O O . VAL C 1 26 ? -6.470 -0.773 44.361 1.00 35.26 4 VAL C O 1
ATOM 1581 N N . ILE C 1 27 ? -4.601 -1.962 43.906 1.00 34.56 5 ILE C N 1
ATOM 1582 C CA . ILE C 1 27 ? -3.729 -0.808 43.719 1.00 33.52 5 ILE C CA 1
ATOM 1583 C C . ILE C 1 27 ? -3.151 -0.853 42.307 1.00 32.94 5 ILE C C 1
ATOM 1584 O O . ILE C 1 27 ? -2.448 -1.801 41.933 1.00 33.50 5 ILE C O 1
ATOM 1589 N N . ALA C 1 28 ? -3.475 0.186 41.539 1.00 32.03 6 ALA C N 1
ATOM 1590 C CA . ALA C 1 28 ? -3.083 0.317 40.138 1.00 30.91 6 ALA C CA 1
ATOM 1591 C C . ALA C 1 28 ? -2.234 1.586 39.969 1.00 30.23 6 ALA C C 1
ATOM 1592 O O . ALA C 1 28 ? -2.596 2.651 40.485 1.00 30.18 6 ALA C O 1
ATOM 1594 N N . GLN C 1 29 ? -1.114 1.457 39.259 1.00 29.22 7 GLN C N 1
ATOM 1595 C CA . GLN C 1 29 ? -0.146 2.540 39.118 1.00 29.05 7 GLN C CA 1
ATOM 1596 C C . GLN C 1 29 ? 0.078 2.886 37.642 1.00 28.44 7 GLN C C 1
ATOM 1597 O O . GLN C 1 29 ? 0.317 1.999 36.832 1.00 28.09 7 GLN C O 1
ATOM 1603 N N . ASP C 1 30 ? -0.006 4.176 37.315 1.00 27.78 8 ASP C N 1
ATOM 1604 C CA . ASP C 1 30 ? 0.315 4.695 35.974 1.00 27.02 8 ASP C CA 1
ATOM 1605 C C . ASP C 1 30 ? 1.582 5.525 36.068 1.00 26.35 8 ASP C C 1
ATOM 1606 O O . ASP C 1 30 ? 1.852 6.146 37.104 1.00 25.26 8 ASP C O 1
ATOM 1611 N N . PHE C 1 31 ? 2.347 5.553 34.982 1.00 26.08 9 PHE C N 1
ATOM 1612 C CA . PHE C 1 31 ? 3.559 6.350 34.925 1.00 26.17 9 PHE C CA 1
ATOM 1613 C C . PHE C 1 31 ? 3.483 7.177 33.654 1.00 25.26 9 PHE C C 1
ATOM 1614 O O . PHE C 1 31 ? 3.675 6.643 32.569 1.00 24.87 9 PHE C O 1
ATOM 1622 N N . ILE C 1 32 ? 3.201 8.467 33.801 1.00 24.67 10 ILE C N 1
ATOM 1623 C CA . ILE C 1 32 ? 2.916 9.342 32.678 1.00 24.21 10 ILE C CA 1
ATOM 1624 C C . ILE C 1 32 ? 4.081 10.301 32.408 1.00 24.76 10 ILE C C 1
ATOM 1625 O O . ILE C 1 32 ? 4.553 10.983 33.323 1.00 23.97 10 ILE C O 1
ATOM 1630 N N . LYS C 1 33 ? 4.526 10.351 31.152 1.00 24.90 11 LYS C N 1
ATOM 1631 C CA . LYS C 1 33 ? 5.492 11.368 30.711 1.00 25.64 11 LYS C CA 1
ATOM 1632 C C . LYS C 1 33 ? 5.098 12.761 31.222 1.00 26.15 11 LYS C C 1
ATOM 1633 O O . LYS C 1 33 ? 3.943 13.194 31.049 1.00 26.21 11 LYS C O 1
ATOM 1639 N N . PRO C 1 34 ? 6.042 13.464 31.904 1.00 26.89 12 PRO C N 1
ATOM 1640 C CA . PRO C 1 34 ? 5.759 14.770 32.505 1.00 26.72 12 PRO C CA 1
ATOM 1641 C C . PRO C 1 34 ? 5.126 15.789 31.554 1.00 26.33 12 PRO C C 1
ATOM 1642 O O . PRO C 1 34 ? 4.217 16.490 31.966 1.00 25.65 12 PRO C O 1
ATOM 1646 N N . GLU C 1 35 ? 5.615 15.871 30.309 1.00 26.55 13 GLU C N 1
ATOM 1647 C CA . GLU C 1 35 ? 5.062 16.773 29.273 1.00 27.05 13 GLU C CA 1
ATOM 1648 C C . GLU C 1 35 ? 3.544 16.643 29.168 1.00 26.07 13 GLU C C 1
ATOM 1649 O O . GLU C 1 35 ? 2.846 17.584 28.792 1.00 25.33 13 GLU C O 1
ATOM 1655 N N . ALA C 1 36 ? 3.041 15.462 29.515 1.00 25.78 14 ALA C N 1
ATOM 1656 C CA . ALA C 1 36 ? 1.672 15.096 29.183 1.00 25.37 14 ALA C CA 1
ATOM 1657 C C . ALA C 1 36 ? 0.710 15.182 30.362 1.00 25.55 14 ALA C C 1
ATOM 1658 O O . ALA C 1 36 ? -0.467 14.841 30.231 1.00 24.87 14 ALA C O 1
ATOM 1660 N N . ILE C 1 37 ? 1.204 15.652 31.509 1.00 25.60 15 ILE C N 1
ATOM 1661 C CA . ILE C 1 37 ? 0.404 15.644 32.735 1.00 25.81 15 ILE C CA 1
ATOM 1662 C C . ILE C 1 37 ? -0.848 16.492 32.598 1.00 26.43 15 ILE C C 1
AT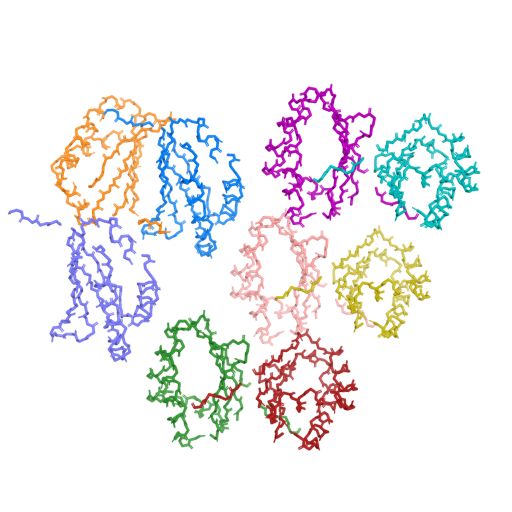OM 1663 O O . ILE C 1 37 ? -1.944 16.055 32.970 1.00 26.27 15 ILE C O 1
ATOM 1668 N N . ASP C 1 38 ? -0.696 17.702 32.061 1.00 26.69 16 ASP C N 1
ATOM 1669 C CA . ASP C 1 38 ? -1.836 18.586 31.870 1.00 27.14 16 ASP C CA 1
ATOM 1670 C C . ASP C 1 38 ? -2.835 18.036 30.849 1.00 26.68 16 ASP C C 1
ATOM 1671 O O . ASP C 1 38 ? -4.021 18.347 30.936 1.00 26.99 16 ASP C O 1
ATOM 1676 N N . ILE C 1 39 ? -2.368 17.226 29.898 1.00 26.31 17 ILE C N 1
ATOM 1677 C CA . ILE C 1 39 ? -3.284 16.501 28.991 1.00 26.93 17 ILE C CA 1
ATOM 1678 C C . ILE C 1 39 ? -4.077 15.424 29.739 1.00 27.04 17 ILE C C 1
ATOM 1679 O O . ILE C 1 39 ? -5.322 15.349 29.629 1.00 26.65 17 ILE C O 1
ATOM 1684 N N . VAL C 1 40 ? -3.369 14.600 30.512 1.00 26.99 18 VAL C N 1
ATOM 1685 C CA . VAL C 1 40 ? -4.023 13.458 31.154 1.00 27.01 18 VAL C CA 1
ATOM 1686 C C . VAL C 1 40 ? -4.948 13.807 32.329 1.00 27.42 18 VAL C C 1
ATOM 1687 O O . VAL C 1 40 ? -5.928 13.104 32.557 1.00 26.61 18 VAL C O 1
ATOM 1691 N N . LEU C 1 41 ? -4.668 14.904 33.044 1.00 28.15 19 LEU C N 1
ATOM 1692 C CA . LEU C 1 41 ? -5.480 15.271 34.223 1.00 27.86 19 LEU C CA 1
ATOM 1693 C C . LEU C 1 41 ? -6.984 15.377 33.969 1.00 28.37 19 LEU C C 1
ATOM 1694 O O . LEU C 1 41 ? -7.757 14.799 34.727 1.00 28.04 19 LEU C O 1
ATOM 1699 N N . PRO C 1 42 ? -7.408 16.097 32.907 1.00 28.73 20 PRO C N 1
ATOM 1700 C CA . PRO C 1 42 ? -8.853 16.130 32.637 1.00 29.14 20 PRO C CA 1
ATOM 1701 C C . PRO C 1 42 ? -9.439 14.757 32.300 1.00 28.57 20 PRO C C 1
ATOM 1702 O O . PRO C 1 42 ? -10.595 14.489 32.624 1.00 29.01 20 PRO C O 1
ATOM 1706 N N . LEU C 1 43 ? -8.630 13.896 31.686 1.00 27.57 21 LEU C N 1
ATOM 1707 C CA . LEU C 1 43 ? -9.011 12.524 31.372 1.00 27.40 21 LEU C CA 1
ATOM 1708 C C . LEU C 1 43 ? -9.133 11.654 32.625 1.00 27.27 21 LEU C C 1
ATOM 1709 O O . LEU C 1 43 ? -10.033 10.822 32.722 1.00 26.30 21 LEU C O 1
ATOM 1714 N N . TYR C 1 44 ? -8.210 11.825 33.571 1.00 27.24 22 TYR C N 1
ATOM 1715 C CA . TYR C 1 44 ? -8.294 11.114 34.853 1.00 27.43 22 TYR C CA 1
ATOM 1716 C C . TYR C 1 44 ? -9.556 11.544 35.633 1.00 28.25 22 TYR C C 1
ATOM 1717 O O . TYR C 1 44 ? -10.251 10.707 36.220 1.00 27.73 22 TYR C O 1
ATOM 1726 N N . ARG C 1 45 ? -9.834 12.842 35.647 1.00 29.42 23 ARG C N 1
ATOM 1727 C CA . ARG C 1 45 ? -11.000 13.379 36.359 1.00 31.84 23 ARG C CA 1
ATOM 1728 C C . ARG C 1 45 ? -12.280 12.709 35.888 1.00 32.49 23 ARG C C 1
ATOM 1729 O O . ARG C 1 45 ? -13.108 12.297 36.706 1.00 32.63 23 ARG C O 1
ATOM 1737 N N . GLU C 1 46 ? -12.426 12.591 34.567 1.00 32.73 24 GLU C N 1
ATOM 1738 C CA . GLU C 1 46 ? -13.603 11.977 33.985 1.00 32.74 24 GLU C CA 1
ATOM 1739 C C . GLU C 1 46 ? -13.635 10.500 34.324 1.00 32.72 24 GLU C C 1
ATOM 1740 O O . GLU C 1 46 ? -14.683 10.000 34.711 1.00 33.24 24 GLU C O 1
ATOM 1746 N N . LEU C 1 47 ? -12.496 9.814 34.198 1.00 32.72 25 LEU C N 1
ATOM 1747 C CA . LEU C 1 47 ? -12.389 8.399 34.564 1.00 33.35 25 LEU C CA 1
ATOM 1748 C C . LEU C 1 47 ? -12.846 8.120 36.013 1.00 34.55 25 LEU C C 1
ATOM 1749 O O . LEU C 1 47 ? -13.606 7.180 36.255 1.00 33.99 25 LEU C O 1
ATOM 1754 N N . VAL C 1 48 ? -12.398 8.952 36.956 1.00 35.58 26 VAL C N 1
ATOM 1755 C CA . VAL C 1 48 ? -12.749 8.792 38.381 1.00 36.85 26 VAL C CA 1
ATOM 1756 C C . VAL C 1 48 ? -14.246 9.021 38.614 1.00 38.21 26 VAL C C 1
ATOM 1757 O O . VAL C 1 48 ? -14.932 8.166 39.176 1.00 38.10 26 VAL C O 1
ATOM 1761 N N . GLU C 1 49 ? -14.727 10.180 38.176 1.00 39.95 27 GLU C N 1
ATOM 1762 C CA . GLU C 1 49 ? -16.134 10.558 38.277 1.00 42.18 27 GLU C CA 1
ATOM 1763 C C . GLU C 1 49 ? -17.071 9.467 37.737 1.00 42.88 27 GLU C C 1
ATOM 1764 O O . GLU C 1 49 ? -18.041 9.082 38.405 1.00 43.20 27 GLU C O 1
ATOM 1770 N N . LYS C 1 50 ? -16.758 8.955 36.546 1.00 43.55 28 LYS C N 1
ATOM 1771 C CA . LYS C 1 50 ? -17.568 7.928 35.901 1.00 44.03 28 LYS C CA 1
ATOM 1772 C C . LYS C 1 50 ? -17.411 6.548 36.521 1.00 44.05 28 LYS C C 1
ATOM 1773 O O . LYS C 1 50 ? -18.387 5.796 36.601 1.00 43.70 28 LYS C O 1
ATOM 1779 N N . THR C 1 51 ? -16.204 6.204 36.967 1.00 43.93 29 THR C N 1
ATOM 1780 C CA . THR C 1 51 ? -16.003 4.895 37.585 1.00 44.53 29 THR C CA 1
ATOM 1781 C C . THR C 1 51 ? -16.797 4.758 38.886 1.00 45.03 29 THR C C 1
ATOM 1782 O O . THR C 1 51 ? -17.235 3.661 39.242 1.00 45.32 29 THR C O 1
ATOM 1786 N N . ARG C 1 52 ? -17.002 5.882 39.562 1.00 45.66 30 ARG C N 1
ATOM 1787 C CA . ARG C 1 52 ? -17.728 5.917 40.830 1.00 46.15 30 ARG C CA 1
ATOM 1788 C C . ARG C 1 52 ? -19.223 5.687 40.654 1.00 46.73 30 ARG C C 1
ATOM 1789 O O . ARG C 1 52 ? -19.898 5.248 41.596 1.00 46.84 30 ARG C O 1
ATOM 1797 N N . GLN C 1 53 ? -19.727 5.988 39.453 1.00 47.04 31 GLN C N 1
ATOM 1798 C CA . GLN C 1 53 ? -21.136 5.772 39.113 1.00 47.12 31 GLN C CA 1
ATOM 1799 C C . GLN C 1 53 ? -21.385 4.360 38.591 1.00 47.28 31 GLN C C 1
ATOM 1800 O O . GLN C 1 53 ? -22.537 3.960 38.390 1.00 47.54 31 GLN C O 1
ATOM 1806 N N . GLU C 1 54 ? -20.313 3.597 38.386 1.00 47.19 32 GLU C N 1
ATOM 1807 C CA . GLU C 1 54 ? -20.465 2.178 38.123 1.00 47.44 32 GLU C CA 1
ATOM 1808 C C . GLU C 1 54 ? -21.199 1.570 39.322 1.00 47.57 32 GLU C C 1
ATOM 1809 O O . GLU C 1 54 ? -20.757 1.733 40.473 1.00 47.59 32 GLU C O 1
ATOM 1815 N N . PRO C 1 55 ? -22.337 0.891 39.058 1.00 47.40 33 PRO C N 1
ATOM 1816 C CA . PRO C 1 55 ? -23.154 0.269 40.116 1.00 47.13 33 PRO C CA 1
ATOM 1817 C C . PRO C 1 55 ? -22.322 -0.555 41.098 1.00 46.59 33 PRO C C 1
ATOM 1818 O O . PRO C 1 55 ? -22.482 -0.407 42.306 1.00 46.67 33 PRO C O 1
ATOM 1822 N N . LEU C 1 56 ? -21.426 -1.385 40.572 1.00 45.99 34 LEU C N 1
ATOM 1823 C CA . LEU C 1 56 ? -20.610 -2.293 41.381 1.00 45.87 34 LEU C CA 1
ATOM 1824 C C . LEU C 1 56 ? -19.424 -1.642 42.140 1.00 45.34 34 LEU C C 1
ATOM 1825 O O . LEU C 1 56 ? -18.812 -2.296 42.988 1.00 45.24 34 LEU C O 1
ATOM 1837 N N . LEU C 1 58 ? -17.274 0.039 44.718 1.00 43.39 36 LEU C N 1
ATOM 1838 C CA . LEU C 1 58 ? -17.320 0.306 46.155 1.00 42.95 36 LEU C CA 1
ATOM 1839 C C . LEU C 1 58 ? -16.495 1.529 46.531 1.00 42.40 36 LEU C C 1
ATOM 1840 O O . LEU C 1 58 ? -16.967 2.403 47.268 1.00 42.41 36 LEU C O 1
ATOM 1845 N N . ALA C 1 59 ? -15.267 1.592 46.017 1.00 41.17 37 ALA C N 1
ATOM 1846 C CA . ALA C 1 59 ? -14.403 2.761 46.215 1.00 39.75 37 ALA C CA 1
ATOM 1847 C C . ALA C 1 59 ? -13.420 2.895 45.063 1.00 38.38 37 ALA C C 1
ATOM 1848 O O . ALA C 1 59 ? -12.878 1.891 44.582 1.00 38.17 37 ALA C O 1
ATOM 1850 N N . TYR C 1 60 ? -13.199 4.143 44.650 1.00 36.69 38 TYR C N 1
ATOM 1851 C CA . TYR C 1 60 ? -12.284 4.497 43.552 1.00 35.29 38 TYR C CA 1
ATOM 1852 C C . TYR C 1 60 ? -11.716 5.881 43.852 1.00 34.16 38 TYR C C 1
ATOM 1853 O O . TYR C 1 60 ? -12.451 6.877 43.837 1.00 33.96 38 TYR C O 1
ATOM 1862 N N . ASP C 1 61 ? -10.420 5.943 44.163 1.00 32.65 39 ASP C N 1
ATOM 1863 C CA . ASP C 1 61 ? -9.775 7.228 44.465 1.00 30.82 39 ASP C CA 1
ATOM 1864 C C . ASP C 1 61 ? -8.415 7.325 43.784 1.00 29.19 39 ASP C C 1
ATOM 1865 O O . ASP C 1 61 ? -7.674 6.331 43.691 1.00 28.76 39 ASP C O 1
ATOM 1870 N N . LEU C 1 62 ? -8.084 8.534 43.346 1.00 26.92 40 LEU C N 1
ATOM 1871 C CA . LEU C 1 62 ? -6.882 8.746 42.575 1.00 25.90 40 LEU C CA 1
ATOM 1872 C C . LEU C 1 62 ? -5.882 9.610 43.333 1.00 24.74 40 LEU C C 1
ATOM 1873 O O . LEU C 1 62 ? -6.229 10.642 43.899 1.00 24.62 40 LEU C O 1
ATOM 1878 N N . PHE C 1 63 ? -4.629 9.199 43.302 1.00 24.47 41 PHE C N 1
ATOM 1879 C CA . PHE C 1 63 ? -3.600 9.949 44.017 1.00 24.21 41 PHE C CA 1
ATOM 1880 C C . PHE C 1 63 ? -2.403 10.163 43.128 1.00 24.19 41 PHE C C 1
ATOM 1881 O O . PHE C 1 63 ? -2.272 9.511 42.079 1.00 23.93 41 PHE C O 1
ATOM 1889 N N . VAL C 1 64 ? -1.527 11.066 43.564 1.00 23.84 42 VAL C N 1
ATOM 1890 C CA . VAL C 1 64 ? -0.258 11.274 42.906 1.00 24.49 42 VAL C CA 1
ATOM 1891 C C . VAL C 1 64 ? 0.874 11.251 43.924 1.00 24.98 42 VAL C C 1
ATOM 1892 O O . VAL C 1 64 ? 0.765 11.826 45.006 1.00 25.25 42 VAL C O 1
ATOM 1896 N N . ASP C 1 65 ? 1.943 10.560 43.553 1.00 25.62 43 ASP C N 1
ATOM 1897 C CA . ASP C 1 65 ? 3.164 10.460 44.314 1.00 27.08 43 ASP C CA 1
ATOM 1898 C C . ASP C 1 65 ? 3.712 11.865 44.633 1.00 28.36 43 ASP C C 1
ATOM 1899 O O . ASP C 1 65 ? 3.796 12.716 43.754 1.00 28.52 43 ASP C O 1
ATOM 1904 N N . GLN C 1 66 ? 4.059 12.105 45.895 1.00 28.99 44 GLN C N 1
ATOM 1905 C CA . GLN C 1 66 ? 4.635 13.388 46.307 1.00 29.57 44 GLN C CA 1
ATOM 1906 C C . GLN C 1 66 ? 6.020 13.612 45.703 1.00 30.09 44 GLN C C 1
ATOM 1907 O O . GLN C 1 66 ? 6.469 14.760 45.597 1.00 29.81 44 GLN C O 1
ATOM 1913 N N . LYS C 1 67 ? 6.676 12.523 45.312 1.00 30.48 45 LYS C N 1
ATOM 1914 C CA . LYS C 1 67 ? 8.034 12.586 44.757 1.00 32.41 45 LYS C CA 1
ATOM 1915 C C . LYS C 1 67 ? 8.119 12.343 43.241 1.00 32.28 45 LYS C C 1
ATOM 1916 O O . LYS C 1 67 ? 9.212 12.191 42.689 1.00 33.05 45 LYS C O 1
ATOM 1922 N N . ASP C 1 68 ? 6.963 12.325 42.573 1.00 31.80 46 ASP C N 1
ATOM 1923 C CA . ASP C 1 68 ? 6.890 12.126 41.126 1.00 31.45 46 ASP C CA 1
ATOM 1924 C C . ASP C 1 68 ? 5.478 12.481 40.646 1.00 30.85 46 ASP C C 1
ATOM 1925 O O . ASP C 1 68 ? 4.556 11.683 40.815 1.00 29.82 46 ASP C O 1
ATOM 1930 N N . PRO C 1 69 ? 5.312 13.684 40.051 1.00 30.06 47 PRO C N 1
ATOM 1931 C CA . PRO C 1 69 ? 3.994 14.178 39.649 1.00 29.31 47 PRO C CA 1
ATOM 1932 C C . PRO C 1 69 ? 3.442 13.442 38.416 1.00 28.14 47 PRO C C 1
ATOM 1933 O O . PRO C 1 69 ? 2.298 13.666 38.038 1.00 28.75 47 PRO C O 1
ATOM 1937 N N . GLY C 1 70 ? 4.246 12.568 37.821 1.00 27.41 48 GLY C N 1
ATOM 1938 C CA . GLY C 1 70 ? 3.786 11.696 36.726 1.00 27.34 48 GLY C CA 1
ATOM 1939 C C . GLY C 1 70 ? 3.418 10.286 37.188 1.00 26.60 48 GLY C C 1
ATOM 1940 O O . GLY C 1 70 ? 3.009 9.447 36.382 1.00 26.62 48 GLY C O 1
ATOM 1941 N N . HIS C 1 71 ? 3.561 10.031 38.487 1.00 25.60 49 HIS C N 1
ATOM 1942 C CA . HIS C 1 71 ? 3.268 8.701 39.061 1.00 25.19 49 HIS C CA 1
ATOM 1943 C C . HIS C 1 71 ? 1.905 8.744 39.734 1.00 24.73 49 HIS C C 1
ATOM 1944 O O . HIS C 1 71 ? 1.747 9.305 40.830 1.00 24.83 49 HIS C O 1
ATOM 1951 N N . PHE C 1 72 ? 0.906 8.190 39.044 1.00 23.44 50 PHE C N 1
ATOM 1952 C CA . PHE C 1 72 ? -0.477 8.229 39.501 1.00 23.19 50 PHE C CA 1
ATOM 1953 C C . PHE C 1 72 ? -0.856 6.876 40.095 1.00 23.43 50 PHE C C 1
ATOM 1954 O O . PHE C 1 72 ? -0.408 5.835 39.616 1.00 23.08 50 PHE C O 1
ATOM 1962 N N . VAL C 1 73 ? -1.634 6.911 41.173 1.00 23.63 51 VAL C N 1
ATOM 1963 C CA . VAL C 1 73 ? -1.999 5.697 41.873 1.00 24.30 51 VAL C CA 1
ATOM 1964 C C . VAL C 1 73 ? -3.483 5.690 42.137 1.00 24.42 51 VAL C C 1
ATOM 1965 O O . VAL C 1 73 ? -4.033 6.640 42.713 1.00 24.05 51 VAL C O 1
ATOM 1969 N N . PHE C 1 74 ? -4.116 4.614 41.673 1.00 24.41 52 PHE C N 1
ATOM 1970 C CA . PHE C 1 74 ? -5.508 4.313 41.953 1.00 25.51 52 PHE C CA 1
ATOM 1971 C C . PHE C 1 74 ? -5.601 3.313 43.115 1.00 25.63 52 PHE C C 1
ATOM 1972 O O . PHE C 1 74 ? -4.884 2.295 43.157 1.00 26.15 52 PHE C O 1
ATOM 1980 N N . ILE C 1 75 ? -6.469 3.613 44.062 1.00 26.67 53 ILE C N 1
ATOM 1981 C CA . ILE C 1 75 ? -6.804 2.629 45.094 1.00 27.78 53 ILE C CA 1
ATOM 1982 C C . ILE C 1 75 ? -8.267 2.238 44.890 1.00 28.82 53 ILE C C 1
ATOM 1983 O O . ILE C 1 75 ? -9.155 3.089 44.894 1.00 27.68 53 ILE C O 1
ATOM 1988 N N . GLU C 1 76 ? -8.493 0.945 44.667 1.00 31.08 54 GLU C N 1
ATOM 1989 C CA . GLU C 1 76 ? -9.820 0.459 44.290 1.00 33.73 54 GLU C CA 1
ATOM 1990 C C . GLU C 1 76 ? -10.385 -0.605 45.229 1.00 34.84 54 GLU C C 1
ATOM 1991 O O . GLU C 1 76 ? -9.661 -1.508 45.665 1.00 34.53 54 GLU C O 1
ATOM 1997 N N . GLU C 1 77 ? -11.693 -0.497 45.479 1.00 36.86 55 GLU C N 1
ATOM 1998 C CA . GLU C 1 77 ? -12.469 -1.503 46.216 1.00 39.25 55 GLU C CA 1
ATOM 1999 C C . GLU C 1 77 ? -13.564 -2.095 45.296 1.00 40.32 55 GLU C C 1
ATOM 2000 O O . GLU C 1 77 ? -14.488 -1.382 44.882 1.00 40.11 55 GLU C O 1
ATOM 2006 N N . TRP C 1 78 ? -13.438 -3.387 44.979 1.00 41.71 56 TRP C N 1
ATOM 2007 C CA . TRP C 1 78 ? -14.407 -4.099 44.123 1.00 43.37 56 TRP C CA 1
ATOM 2008 C C . TRP C 1 78 ? -14.993 -5.329 44.829 1.00 44.51 56 TRP C C 1
ATOM 2009 O O . TRP C 1 78 ? -14.263 -6.014 45.555 1.00 44.35 56 TRP C O 1
ATOM 2020 N N . PRO C 1 79 ? -16.296 -5.632 44.598 1.00 45.59 57 PRO C N 1
ATOM 2021 C CA . PRO C 1 79 ? -16.907 -6.840 45.174 1.00 46.40 57 PRO C CA 1
ATOM 2022 C C . PRO C 1 79 ? -16.141 -8.118 44.822 1.00 47.17 57 PRO C C 1
ATOM 2023 O O . PRO C 1 79 ? -15.857 -8.930 45.713 1.00 47.14 57 PRO C O 1
ATOM 2027 N N . ASP C 1 80 ? -15.806 -8.284 43.542 1.00 48.21 58 ASP C N 1
ATOM 2028 C CA . ASP C 1 80 ? -15.049 -9.451 43.069 1.00 49.18 58 ASP C CA 1
ATOM 2029 C C . ASP C 1 80 ? -14.285 -9.164 41.766 1.00 49.50 58 ASP C C 1
ATOM 2030 O O . ASP C 1 80 ? -14.454 -8.097 41.163 1.00 49.46 58 ASP C O 1
ATOM 2035 N N . ARG C 1 81 ? -13.456 -10.124 41.351 1.00 49.75 59 ARG C N 1
ATOM 2036 C CA . ARG C 1 81 ? -12.668 -10.051 40.118 1.00 50.39 59 ARG C CA 1
ATOM 2037 C C . ARG C 1 81 ? -13.536 -9.867 38.853 1.00 50.55 59 ARG C C 1
ATOM 2038 O O . ARG C 1 81 ? -13.076 -9.300 37.848 1.00 50.80 59 ARG C O 1
ATOM 2046 N N . ALA C 1 82 ? -14.789 -10.323 38.915 1.00 50.24 60 ALA C N 1
ATOM 2047 C CA . ALA C 1 82 ? -15.739 -10.143 37.815 1.00 50.13 60 ALA C CA 1
ATOM 2048 C C . ALA C 1 82 ? -16.225 -8.692 37.693 1.00 49.93 60 ALA C C 1
ATOM 2049 O O . ALA C 1 82 ? -16.510 -8.221 36.584 1.00 49.90 60 ALA C O 1
ATOM 2051 N N . ALA C 1 83 ? -16.318 -7.992 38.824 1.00 49.31 61 ALA C N 1
ATOM 2052 C CA . ALA C 1 83 ? -16.726 -6.589 38.821 1.00 49.29 61 ALA C CA 1
ATOM 2053 C C . ALA C 1 83 ? -15.645 -5.712 38.173 1.00 49.08 61 ALA C C 1
ATOM 2054 O O . ALA C 1 83 ? -15.953 -4.768 37.442 1.00 49.21 61 ALA C O 1
ATOM 2056 N N . LEU C 1 84 ? -14.386 -6.055 38.440 1.00 48.86 62 LEU C N 1
ATOM 2057 C CA . LEU C 1 84 ? -13.225 -5.445 37.787 1.00 48.67 62 LEU C CA 1
ATOM 2058 C C . LEU C 1 84 ? -13.173 -5.797 36.291 1.00 48.34 62 LEU C C 1
ATOM 2059 O O . LEU C 1 84 ? -12.709 -4.994 35.470 1.00 48.11 62 LEU C O 1
ATOM 2064 N N . ASP C 1 85 ? -13.651 -6.994 35.948 1.00 47.75 63 ASP C N 1
ATOM 2065 C CA . ASP C 1 85 ? -13.758 -7.416 34.553 1.00 47.42 63 ASP C CA 1
ATOM 2066 C C . ASP C 1 85 ? -14.675 -6.491 33.766 1.00 46.73 63 ASP C C 1
ATOM 2067 O O . ASP C 1 85 ? -14.331 -6.086 32.648 1.00 46.90 63 ASP C O 1
ATOM 2072 N N . ILE C 1 86 ? -15.831 -6.158 34.347 1.00 45.58 64 ILE C N 1
ATOM 2073 C CA . ILE C 1 86 ? -16.787 -5.284 33.665 1.00 44.65 64 ILE C CA 1
ATOM 2074 C C . ILE C 1 86 ? -16.285 -3.851 33.615 1.00 43.82 64 ILE C C 1
ATOM 2075 O O . ILE C 1 86 ? -16.415 -3.195 32.579 1.00 43.74 64 ILE C O 1
ATOM 2080 N N . HIS C 1 87 ? -15.693 -3.383 34.720 1.00 42.95 65 HIS C N 1
ATOM 2081 C CA . HIS C 1 87 ? -15.040 -2.071 34.766 1.00 42.02 65 HIS C CA 1
ATOM 2082 C C . HIS C 1 87 ? -14.114 -1.869 33.566 1.00 41.95 65 HIS C C 1
ATOM 2083 O O . HIS C 1 87 ? -14.196 -0.834 32.897 1.00 41.57 65 HIS C O 1
ATOM 2097 N N . ALA C 1 89 ? -14.320 -2.994 30.697 1.00 41.46 67 ALA C N 1
ATOM 2098 C CA . ALA C 1 89 ? -15.033 -3.008 29.412 1.00 40.66 67 ALA C CA 1
ATOM 2099 C C . ALA C 1 89 ? -16.063 -1.889 29.257 1.00 39.73 67 ALA C C 1
ATOM 2100 O O . ALA C 1 89 ? -16.700 -1.784 28.213 1.00 39.61 67 ALA C O 1
ATOM 2102 N N . THR C 1 90 ? -16.209 -1.053 30.285 1.00 38.37 68 THR C N 1
ATOM 2103 C CA . THR C 1 90 ? -17.105 0.106 30.225 1.00 37.43 68 THR C CA 1
ATOM 2104 C C . THR C 1 90 ? -16.695 1.101 29.126 1.00 37.01 68 THR C C 1
ATOM 2105 O O . THR C 1 90 ? -15.594 1.008 28.567 1.00 36.35 68 THR C O 1
ATOM 2109 N N . GLU C 1 91 ? -17.595 2.038 28.833 1.00 36.47 69 GLU C N 1
ATOM 2110 C CA . GLU C 1 91 ? -17.377 3.053 27.809 1.00 36.56 69 GLU C CA 1
ATOM 2111 C C . GLU C 1 91 ? -16.234 3.973 28.241 1.00 36.05 69 GLU C C 1
ATOM 2112 O O . GLU C 1 91 ? -15.237 4.104 27.520 1.00 35.65 69 GLU C O 1
ATOM 2118 N N . HIS C 1 92 ? -16.375 4.581 29.420 1.00 35.14 70 HIS C N 1
ATOM 2119 C CA . HIS C 1 92 ? -15.338 5.485 29.946 1.00 34.57 70 HIS C CA 1
ATOM 2120 C C . HIS C 1 92 ? -13.947 4.850 30.028 1.00 33.39 70 HIS C C 1
ATOM 2121 O O . HIS C 1 92 ? -12.950 5.462 29.630 1.00 32.85 70 HIS C O 1
ATOM 2128 N N . PHE C 1 93 ? -13.873 3.619 30.516 1.00 31.86 71 PHE C N 1
ATOM 2129 C CA . PHE C 1 93 ? -12.593 2.945 30.610 1.00 31.10 71 PHE C CA 1
ATOM 2130 C C . PHE C 1 93 ? -11.972 2.741 29.223 1.00 30.73 71 PHE C C 1
ATOM 2131 O O . PHE C 1 93 ? -10.845 3.192 28.974 1.00 30.32 71 PHE C O 1
ATOM 2139 N N . THR C 1 94 ? -12.703 2.069 28.328 1.00 29.86 72 THR C N 1
ATOM 2140 C CA . THR C 1 94 ? -12.172 1.750 26.993 1.00 29.21 72 THR C CA 1
ATOM 2141 C C . THR C 1 94 ? -11.872 3.002 26.154 1.00 28.01 72 THR C C 1
ATOM 2142 O O . THR C 1 94 ? -11.022 2.954 25.269 1.00 28.50 72 THR C O 1
ATOM 2146 N N . ARG C 1 95 ? -12.557 4.106 26.437 1.00 27.23 73 ARG C N 1
ATOM 2147 C CA . ARG C 1 95 ? -12.248 5.380 25.798 1.00 27.31 73 ARG C CA 1
ATOM 2148 C C . ARG C 1 95 ? -11.039 6.096 26.465 1.00 26.80 73 ARG C C 1
ATOM 2149 O O . ARG C 1 95 ? -10.082 6.435 25.788 1.00 26.24 73 ARG C O 1
ATOM 2157 N N . LEU C 1 96 ? -11.102 6.318 27.779 1.00 26.11 74 LEU C N 1
ATOM 2158 C CA . LEU C 1 96 ? -10.136 7.197 28.457 1.00 26.29 74 LEU C CA 1
ATOM 2159 C C . LEU C 1 96 ? -8.768 6.552 28.706 1.00 26.35 74 LEU C C 1
ATOM 2160 O O . LEU C 1 96 ? -7.728 7.208 28.554 1.00 26.81 74 LEU C O 1
ATOM 2165 N N . VAL C 1 97 ? -8.760 5.267 29.066 1.00 25.87 75 VAL C N 1
ATOM 2166 C CA . VAL C 1 97 ? -7.516 4.543 29.352 1.00 26.17 75 VAL C CA 1
ATOM 2167 C C . VAL C 1 97 ? -6.487 4.545 28.190 1.00 26.13 75 VAL C C 1
ATOM 2168 O O . VAL C 1 97 ? -5.316 4.844 28.423 1.00 25.41 75 VAL C O 1
ATOM 2172 N N . PRO C 1 98 ? -6.910 4.233 26.943 1.00 26.50 76 PRO C N 1
ATOM 2173 C CA . PRO C 1 98 ? -5.922 4.328 25.865 1.00 25.96 76 PRO C CA 1
ATOM 2174 C C . PRO C 1 98 ? -5.456 5.765 25.584 1.00 25.40 76 PRO C C 1
ATOM 2175 O O . PRO C 1 98 ? -4.325 5.942 25.173 1.00 26.36 76 PRO C O 1
ATOM 2179 N N . LEU C 1 99 ? -6.319 6.753 25.774 1.00 24.40 77 LEU C N 1
ATOM 2180 C CA . LEU C 1 99 ? -5.941 8.158 25.595 1.00 24.04 77 LEU C CA 1
ATOM 2181 C C . LEU C 1 99 ? -4.894 8.601 26.615 1.00 23.95 77 LEU C C 1
ATOM 2182 O O . LEU C 1 99 ? -3.940 9.323 26.286 1.00 23.09 77 LEU C O 1
ATOM 2187 N N . ILE C 1 100 ? -5.106 8.202 27.865 1.00 23.12 78 ILE C N 1
ATOM 2188 C CA . ILE C 1 100 ? -4.097 8.378 28.891 1.00 22.66 78 ILE C CA 1
ATOM 2189 C C . ILE C 1 100 ? -2.831 7.578 28.563 1.00 23.09 78 ILE C C 1
ATOM 2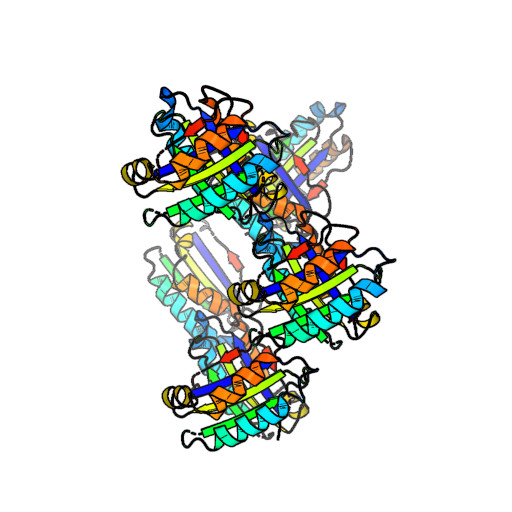190 O O . ILE C 1 100 ? -1.733 8.144 28.538 1.00 23.20 78 ILE C O 1
ATOM 2195 N N . ASN C 1 101 ? -2.974 6.279 28.284 1.00 23.35 79 ASN C N 1
ATOM 2196 C CA . ASN C 1 101 ? -1.820 5.405 28.084 1.00 23.74 79 ASN C CA 1
ATOM 2197 C C . ASN C 1 101 ? -0.967 5.748 26.857 1.00 23.79 79 ASN C C 1
ATOM 2198 O O . ASN C 1 101 ? 0.175 5.322 26.761 1.00 23.66 79 ASN C O 1
ATOM 2203 N N . ALA C 1 102 ? -1.537 6.492 25.915 1.00 23.59 80 ALA C N 1
ATOM 2204 C CA . ALA C 1 102 ? -0.758 7.009 24.785 1.00 23.43 80 ALA C CA 1
ATOM 2205 C C . ALA C 1 102 ? 0.456 7.812 25.290 1.00 23.73 80 ALA C C 1
ATOM 2206 O O . ALA C 1 102 ? 1.475 7.897 24.611 1.00 22.97 80 ALA C O 1
ATOM 2208 N N . HIS C 1 103 ? 0.325 8.385 26.490 1.00 24.32 81 HIS C N 1
ATOM 2209 C CA . HIS C 1 103 ? 1.349 9.227 27.097 1.00 25.09 81 HIS C CA 1
ATOM 2210 C C . HIS C 1 103 ? 2.128 8.577 28.258 1.00 26.23 81 HIS C C 1
ATOM 2211 O O . HIS C 1 103 ? 2.806 9.278 28.998 1.00 25.97 81 HIS C O 1
ATOM 2218 N N . GLN C 1 104 ? 2.040 7.257 28.406 1.00 28.66 82 GLN C N 1
ATOM 2219 C CA . GLN C 1 104 ? 2.764 6.545 29.469 1.00 30.67 82 GLN C CA 1
ATOM 2220 C C . GLN C 1 104 ? 4.276 6.543 29.241 1.00 32.25 82 GLN C C 1
ATOM 2221 O O . GLN C 1 104 ? 4.736 6.431 28.107 1.00 32.46 82 GLN C O 1
ATOM 2227 N N . ARG C 1 105 ? 5.036 6.671 30.325 1.00 33.65 83 ARG C N 1
ATOM 2228 C CA . ARG C 1 105 ? 6.491 6.487 30.305 1.00 36.09 83 ARG C CA 1
ATOM 2229 C C . ARG C 1 105 ? 6.847 4.993 30.361 1.00 37.30 83 ARG C C 1
ATOM 2230 O O . ARG C 1 105 ? 7.850 4.567 29.799 1.00 37.87 83 ARG C O 1
ATOM 2238 N N . GLN C 1 106 ? 6.004 4.210 31.032 1.00 38.78 84 GLN C N 1
ATOM 2239 C CA . GLN C 1 106 ? 6.231 2.787 31.290 1.00 40.16 84 GLN C CA 1
ATOM 2240 C C . GLN C 1 106 ? 4.892 2.089 31.352 1.00 40.27 84 GLN C C 1
ATOM 2241 O O . GLN C 1 106 ? 3.870 2.732 31.617 1.00 40.19 84 GLN C O 1
A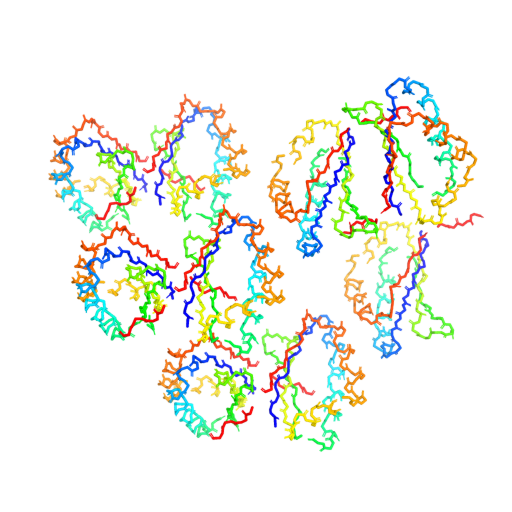TOM 2247 N N . ASP C 1 107 ? 4.892 0.770 31.161 1.00 40.76 85 ASP C N 1
ATOM 2248 C CA . ASP C 1 107 ? 3.699 -0.030 31.444 1.00 41.26 85 ASP C CA 1
ATOM 2249 C C . ASP C 1 107 ? 3.269 0.212 32.893 1.00 40.77 85 ASP C C 1
ATOM 2250 O O . ASP C 1 107 ? 4.113 0.337 33.791 1.00 40.74 85 ASP C O 1
ATOM 2255 N N . GLY C 1 108 ? 1.963 0.302 33.106 1.00 40.35 86 GLY C N 1
ATOM 2256 C CA . GLY C 1 108 ? 1.410 0.416 34.448 1.00 40.35 86 GLY C CA 1
ATOM 2257 C C . GLY C 1 108 ? 1.395 -0.936 35.139 1.00 40.31 86 GLY C C 1
ATOM 2258 O O . GLY C 1 108 ? 1.382 -1.976 34.475 1.00 40.37 86 GLY C O 1
ATOM 2259 N N . THR C 1 109 ? 1.410 -0.928 36.469 1.00 40.29 87 THR C N 1
ATOM 2260 C CA . THR C 1 109 ? 1.348 -2.171 37.250 1.00 40.39 87 THR C CA 1
ATOM 2261 C C . THR C 1 109 ? 0.028 -2.257 38.001 1.00 40.51 87 THR C C 1
ATOM 2262 O O . THR C 1 109 ? -0.576 -1.231 38.328 1.00 39.81 87 THR C O 1
ATOM 2266 N N . VAL C 1 110 ? -0.416 -3.486 38.273 1.00 41.09 88 VAL C N 1
ATOM 2267 C CA . VAL C 1 110 ? -1.625 -3.723 39.061 1.00 41.63 88 VAL C CA 1
ATOM 2268 C C . VAL C 1 110 ? -1.368 -4.834 40.094 1.00 42.01 88 VAL C C 1
ATOM 2269 O O . VAL C 1 110 ? -0.843 -5.899 39.753 1.00 41.79 88 VAL C O 1
ATOM 2273 N N . VAL C 1 111 ? -1.703 -4.547 41.355 1.00 42.39 89 VAL C N 1
ATOM 2274 C CA . VAL C 1 111 ? -1.692 -5.541 42.438 1.00 42.42 89 VAL C CA 1
ATOM 2275 C C . VAL C 1 111 ? -3.134 -5.812 42.862 1.00 42.59 89 VAL C C 1
ATOM 2276 O O . VAL C 1 111 ? -3.899 -4.886 43.172 1.00 41.95 89 VAL C O 1
ATOM 2280 N N . LEU C 1 112 ? -3.503 -7.090 42.834 1.00 43.00 90 LEU C N 1
ATOM 2281 C CA . LEU C 1 112 ? -4.800 -7.542 43.314 1.00 43.71 90 LEU C CA 1
ATOM 2282 C C . LEU C 1 112 ? -4.603 -8.198 44.674 1.00 44.19 90 LEU C C 1
ATOM 2283 O O . LEU C 1 112 ? -3.628 -8.941 44.882 1.00 44.02 90 LEU C O 1
ATOM 2296 N N . ASP C 1 114 ? -6.265 -9.364 48.887 1.00 46.27 92 ASP C N 1
ATOM 2297 C CA . ASP C 1 114 ? -7.263 -9.668 49.917 1.00 46.96 92 ASP C CA 1
ATOM 2298 C C . ASP C 1 114 ? -6.956 -8.912 51.205 1.00 47.27 92 ASP C C 1
ATOM 2299 O O . ASP C 1 114 ? -5.781 -8.720 51.555 1.00 46.93 92 ASP C O 1
ATOM 2304 N N . ALA C 1 115 ? -8.020 -8.509 51.900 1.00 47.88 93 ALA C N 1
ATOM 2305 C CA . ALA C 1 115 ? -7.932 -7.990 53.268 1.00 48.86 93 ALA C CA 1
ATOM 2306 C C . ALA C 1 115 ? -7.437 -9.050 54.266 1.00 49.50 93 ALA C C 1
ATOM 2307 O O . ALA C 1 115 ? -7.800 -10.222 54.170 1.00 49.67 93 ALA C O 1
ATOM 2309 N N . VAL C 1 116 ? -6.588 -8.625 55.201 1.00 50.22 94 VAL C N 1
ATOM 2310 C CA . VAL C 1 116 ? -6.168 -9.448 56.331 1.00 50.98 94 VAL C CA 1
ATOM 2311 C C . VAL C 1 116 ? -6.918 -8.962 57.580 1.00 51.62 94 VAL C C 1
ATOM 2312 O O . VAL C 1 116 ? -6.586 -7.911 58.127 1.00 51.58 94 VAL C O 1
ATOM 2316 N N . PRO C 1 117 ? -7.953 -9.708 58.023 1.00 52.41 95 PRO C N 1
ATOM 2317 C CA . PRO C 1 117 ? -8.602 -9.331 59.285 1.00 52.72 95 PRO C CA 1
ATOM 2318 C C . PRO C 1 117 ? -7.947 -10.022 60.485 1.00 52.91 95 PRO C C 1
ATOM 2319 O O . PRO C 1 117 ? -6.715 -10.081 60.567 1.00 52.99 95 PRO C O 1
ATOM 2331 N N . LEU D 1 24 ? -2.530 12.988 53.967 1.00 35.57 2 LEU D N 1
ATOM 2332 C CA . LEU D 1 24 ? -1.443 12.217 53.379 1.00 33.19 2 LEU D CA 1
ATOM 2333 C C . LEU D 1 24 ? -1.864 10.755 53.258 1.00 31.87 2 LEU D C 1
ATOM 2334 O O . LEU D 1 24 ? -2.243 10.125 54.256 1.00 30.59 2 LEU D O 1
ATOM 2339 N N . LYS D 1 25 ? -1.810 10.226 52.037 1.00 30.40 3 LYS D N 1
ATOM 2340 C CA . LYS D 1 25 ? -2.091 8.806 51.808 1.00 29.45 3 LYS D CA 1
ATOM 2341 C C . LYS D 1 25 ? -0.786 8.057 51.659 1.00 28.95 3 LYS D C 1
ATOM 2342 O O . LYS D 1 25 ? 0.147 8.544 51.020 1.00 28.56 3 LYS D O 1
ATOM 2348 N N . VAL D 1 26 ? -0.717 6.859 52.233 1.00 28.37 4 VAL D N 1
ATOM 2349 C CA . VAL D 1 26 ? 0.499 6.061 52.186 1.00 28.27 4 VAL D CA 1
ATOM 2350 C C . VAL D 1 26 ? 0.201 4.621 51.747 1.00 28.92 4 VAL D C 1
ATOM 2351 O O . VAL D 1 26 ? -0.798 4.036 52.175 1.00 27.86 4 VAL D O 1
ATOM 2355 N N . ILE D 1 27 ? 1.065 4.079 50.883 1.00 29.56 5 ILE D N 1
ATOM 2356 C CA . ILE D 1 27 ? 1.096 2.654 50.568 1.00 30.81 5 ILE D CA 1
ATOM 2357 C C . ILE D 1 27 ? 2.462 2.127 50.951 1.00 31.97 5 ILE D C 1
ATOM 2358 O O . ILE D 1 27 ? 3.468 2.613 50.450 1.00 31.67 5 ILE D O 1
ATOM 2363 N N . ALA D 1 28 ? 2.498 1.140 51.840 1.00 33.63 6 ALA D N 1
ATOM 2364 C CA . ALA D 1 28 ? 3.748 0.469 52.200 1.00 35.74 6 ALA D CA 1
ATOM 2365 C C . ALA D 1 28 ? 3.648 -0.980 51.797 1.00 37.20 6 ALA D C 1
ATOM 2366 O O . ALA D 1 28 ? 2.603 -1.591 51.961 1.00 37.44 6 ALA D O 1
ATOM 2368 N N . GLN D 1 29 ? 4.735 -1.528 51.267 1.00 39.51 7 GLN D N 1
ATOM 2369 C CA . GLN D 1 29 ? 4.752 -2.925 50.840 1.00 41.66 7 GLN D CA 1
ATOM 2370 C C . GLN D 1 29 ? 5.890 -3.683 51.509 1.00 42.64 7 GLN D C 1
ATOM 2371 O O . GLN D 1 29 ? 7.013 -3.187 51.588 1.00 43.02 7 GLN D O 1
ATOM 2377 N N . ASP D 1 30 ? 5.587 -4.879 52.002 1.00 44.48 8 ASP D N 1
ATOM 2378 C CA . ASP D 1 30 ? 6.603 -5.753 52.601 1.00 45.97 8 ASP D CA 1
ATOM 2379 C C . ASP D 1 30 ? 6.682 -7.067 51.834 1.00 47.00 8 ASP D C 1
ATOM 2380 O O . ASP D 1 30 ? 5.659 -7.624 51.413 1.00 46.76 8 ASP D O 1
ATOM 2385 N N . PHE D 1 31 ? 7.904 -7.560 51.664 1.00 48.50 9 PHE D N 1
ATOM 2386 C CA . PHE D 1 31 ? 8.113 -8.851 51.028 1.00 50.23 9 PHE D CA 1
ATOM 2387 C C . PHE D 1 31 ? 8.831 -9.763 52.016 1.00 51.05 9 PHE D C 1
ATOM 2388 O O . PHE D 1 31 ? 10.022 -9.593 52.295 1.00 51.01 9 PHE D O 1
ATOM 2396 N N . ILE D 1 32 ? 8.076 -10.711 52.561 1.00 52.16 10 ILE D N 1
ATOM 2397 C CA . ILE D 1 32 ? 8.533 -11.531 53.681 1.00 53.10 10 ILE D CA 1
ATOM 2398 C C . ILE D 1 32 ? 8.793 -12.967 53.222 1.00 53.88 10 ILE D C 1
ATOM 2399 O O . ILE D 1 32 ? 7.965 -13.554 52.508 1.00 54.05 10 ILE D O 1
ATOM 2404 N N . LYS D 1 33 ? 9.936 -13.523 53.633 1.00 54.75 11 LYS D N 1
ATOM 2405 C CA . LYS D 1 33 ? 10.232 -14.946 53.416 1.00 55.55 11 LYS D CA 1
ATOM 2406 C C . LYS D 1 33 ? 9.027 -15.791 53.856 1.00 56.01 11 LYS D C 1
ATOM 2407 O O . LYS D 1 33 ? 8.663 -15.771 55.033 1.00 56.38 11 LYS D O 1
ATOM 2413 N N . PRO D 1 34 ? 8.394 -16.521 52.913 1.00 56.36 12 PRO D N 1
ATOM 2414 C CA . PRO D 1 34 ? 7.142 -17.249 53.189 1.00 56.59 12 PRO D CA 1
ATOM 2415 C C . PRO D 1 34 ? 7.231 -18.357 54.258 1.00 56.77 12 PRO D C 1
ATOM 2416 O O . PRO D 1 34 ? 6.192 -18.873 54.690 1.00 56.88 12 PRO D O 1
ATOM 2420 N N . GLU D 1 35 ? 8.451 -18.708 54.675 1.00 56.88 13 GLU D N 1
ATOM 2421 C CA . GLU D 1 35 ? 8.662 -19.626 55.807 1.00 56.90 13 GLU D CA 1
ATOM 2422 C C . GLU D 1 35 ? 8.605 -18.884 57.156 1.00 56.45 13 GLU D C 1
ATOM 2423 O O . GLU D 1 35 ? 8.494 -19.506 58.219 1.00 56.49 13 GLU D O 1
ATOM 2429 N N . ALA D 1 36 ? 8.690 -17.555 57.099 1.00 55.63 14 ALA D N 1
ATOM 2430 C CA . ALA D 1 36 ? 8.657 -16.715 58.294 1.00 54.73 14 ALA D CA 1
ATOM 2431 C C . ALA D 1 36 ? 7.336 -15.949 58.436 1.00 54.11 14 ALA D C 1
ATOM 2432 O O . ALA D 1 36 ? 7.245 -15.010 59.234 1.00 54.18 14 ALA D O 1
ATOM 2434 N N . ILE D 1 37 ? 6.318 -16.372 57.682 1.00 53.44 15 ILE D N 1
ATOM 2435 C CA . ILE D 1 37 ? 5.007 -15.706 57.648 1.00 52.77 15 ILE D CA 1
ATOM 2436 C C . ILE D 1 37 ? 4.271 -15.755 58.984 1.00 52.43 15 ILE D C 1
ATOM 2437 O O . ILE D 1 37 ? 3.808 -14.726 59.478 1.00 52.36 15 ILE D O 1
ATOM 2442 N N . ASP D 1 38 ? 4.163 -16.945 59.571 1.00 51.92 16 ASP D N 1
ATOM 2443 C CA . ASP D 1 38 ? 3.462 -17.092 60.844 1.00 51.26 16 ASP D CA 1
ATOM 2444 C C . ASP D 1 38 ? 4.297 -16.577 62.020 1.00 50.41 16 ASP D C 1
ATOM 2445 O O . ASP D 1 38 ? 3.785 -16.423 63.129 1.00 50.60 16 ASP D O 1
ATOM 2450 N N . ILE D 1 39 ? 5.575 -16.304 61.771 1.00 49.13 17 ILE D N 1
ATOM 2451 C CA . ILE D 1 39 ? 6.391 -15.549 62.716 1.00 47.99 17 ILE D CA 1
ATOM 2452 C C . ILE D 1 39 ? 5.955 -14.076 62.693 1.00 47.11 17 ILE D C 1
ATOM 2453 O O . ILE D 1 39 ? 5.694 -13.482 63.749 1.00 46.92 17 ILE D O 1
ATOM 2458 N N . VAL D 1 40 ? 5.845 -13.502 61.495 1.00 45.69 18 VAL D N 1
ATOM 2459 C CA . VAL D 1 40 ? 5.546 -12.066 61.361 1.00 44.26 18 VAL D CA 1
ATOM 2460 C C . VAL D 1 40 ? 4.064 -11.698 61.522 1.00 43.44 18 VAL D C 1
ATOM 2461 O O . VAL D 1 40 ? 3.762 -10.616 62.027 1.00 43.39 18 VAL D O 1
ATOM 2465 N N . LEU D 1 41 ? 3.152 -12.581 61.102 1.00 42.33 19 LEU D N 1
ATOM 2466 C CA . LEU D 1 41 ? 1.707 -12.295 61.138 1.00 41.51 19 LEU D CA 1
ATOM 2467 C C . LEU D 1 41 ? 1.175 -11.802 62.489 1.00 41.13 19 LEU D C 1
ATOM 2468 O O . LEU D 1 41 ? 0.398 -10.847 62.531 1.00 40.72 19 LEU D O 1
ATOM 2473 N N . PRO D 1 42 ? 1.568 -12.462 63.600 1.00 40.67 20 PRO D N 1
ATOM 2474 C CA . PRO D 1 42 ? 1.075 -11.944 64.881 1.00 40.01 20 PRO D CA 1
ATOM 2475 C C . PRO D 1 42 ? 1.623 -10.546 65.191 1.00 39.28 20 PRO D C 1
ATOM 2476 O O . PRO D 1 42 ? 0.935 -9.750 65.831 1.00 38.57 20 PRO D O 1
ATOM 2480 N N . LEU D 1 43 ? 2.837 -10.254 64.734 1.00 38.76 21 LEU D N 1
ATOM 2481 C CA . LEU D 1 43 ? 3.416 -8.924 64.904 1.00 38.53 21 LEU D CA 1
ATOM 2482 C C . LEU D 1 43 ? 2.668 -7.885 64.066 1.00 38.34 21 LEU D C 1
ATOM 2483 O O . LEU D 1 43 ? 2.577 -6.713 64.460 1.00 37.74 21 LEU D O 1
ATOM 2488 N N . TYR D 1 44 ? 2.140 -8.322 62.918 1.00 37.99 22 TYR D N 1
ATOM 2489 C CA . TYR D 1 44 ? 1.338 -7.455 62.050 1.00 37.92 22 TYR D CA 1
ATOM 2490 C C . TYR D 1 44 ? 0.023 -7.067 62.701 1.00 37.21 22 TYR D C 1
ATOM 2491 O O . TYR D 1 44 ? -0.345 -5.889 62.696 1.00 36.84 22 TYR D O 1
ATOM 2500 N N . ARG D 1 45 ? -0.682 -8.056 63.254 1.00 36.59 23 ARG D N 1
ATOM 2501 C CA . ARG D 1 45 ? -1.977 -7.807 63.896 1.00 36.45 23 ARG D CA 1
ATOM 2502 C C . ARG D 1 45 ? -1.830 -6.846 65.075 1.00 35.55 23 ARG D C 1
ATOM 2503 O O . ARG D 1 45 ? -2.713 -6.035 65.307 1.00 35.62 23 ARG D O 1
ATOM 2511 N N . GLU D 1 46 ? -0.699 -6.919 65.779 1.00 35.01 24 GLU D N 1
ATOM 2512 C CA . GLU D 1 46 ? -0.392 -5.998 66.882 1.00 34.49 24 GLU D CA 1
ATOM 2513 C C . GLU D 1 46 ? -0.130 -4.584 66.380 1.00 33.67 24 GLU D C 1
ATOM 2514 O O . GLU D 1 46 ? -0.681 -3.613 66.906 1.00 33.86 24 GLU D O 1
ATOM 2520 N N . LEU D 1 47 ? 0.726 -4.483 65.372 1.00 32.66 25 LEU D N 1
ATOM 2521 C CA . LEU D 1 47 ? 1.020 -3.205 64.727 1.00 32.13 25 LEU D CA 1
ATOM 2522 C C . LEU D 1 47 ? -0.269 -2.530 64.234 1.00 31.68 25 LEU D C 1
ATOM 2523 O O . LEU D 1 47 ? -0.468 -1.324 64.460 1.00 31.65 25 LEU D O 1
ATOM 2528 N N . VAL D 1 48 ? -1.149 -3.312 63.604 1.00 31.01 26 VAL D N 1
ATOM 2529 C CA . VAL D 1 48 ? -2.438 -2.802 63.145 1.00 30.73 26 VAL D CA 1
ATOM 2530 C C . VAL D 1 48 ? -3.325 -2.296 64.298 1.00 31.22 26 VAL D C 1
ATOM 2531 O O . VAL D 1 48 ? -3.859 -1.186 64.219 1.00 30.83 26 VAL D O 1
ATOM 2535 N N . GLU D 1 49 ? -3.466 -3.089 65.368 1.00 31.95 27 GLU D N 1
ATOM 2536 C CA . GLU D 1 49 ? -4.289 -2.675 66.516 1.00 32.71 27 GLU D CA 1
ATOM 2537 C C . GLU D 1 49 ? -3.752 -1.406 67.183 1.00 32.09 27 GLU D C 1
ATOM 2538 O O . GLU D 1 49 ? -4.509 -0.466 67.440 1.00 32.23 27 GLU D O 1
ATOM 2544 N N . LYS D 1 50 ? -2.446 -1.389 67.442 1.00 31.95 28 LYS D N 1
ATOM 2545 C CA . LYS D 1 50 ? -1.787 -0.286 68.145 1.00 32.17 28 LYS D CA 1
ATOM 2546 C C . LYS D 1 50 ? -1.707 1.004 67.309 1.00 31.54 28 LYS D C 1
ATOM 2547 O O . LYS D 1 50 ? -1.851 2.100 67.843 1.00 31.26 28 LYS D O 1
ATOM 2553 N N . THR D 1 51 ? -1.498 0.875 66.003 1.00 31.05 29 THR D N 1
ATOM 2554 C CA . THR D 1 51 ? -1.538 2.049 65.104 1.00 30.32 29 THR D CA 1
ATOM 2555 C C . THR D 1 51 ? -2.924 2.693 64.994 1.00 30.86 29 THR D C 1
ATOM 2556 O O . THR D 1 51 ? -3.035 3.918 64.965 1.00 30.12 29 THR D O 1
ATOM 2560 N N . ARG D 1 52 ? -3.971 1.872 64.912 1.00 31.50 30 ARG D N 1
ATOM 2561 C CA . ARG D 1 52 ? -5.328 2.398 64.790 1.00 32.79 30 ARG D CA 1
ATOM 2562 C C . ARG D 1 52 ? -5.732 3.174 66.039 1.00 33.49 30 ARG D C 1
ATOM 2563 O O . ARG D 1 52 ? -6.564 4.073 65.976 1.00 33.41 30 ARG D O 1
ATOM 2571 N N . GLN D 1 53 ? -5.119 2.832 67.169 1.00 34.30 31 GLN D N 1
ATOM 2572 C CA . GLN D 1 53 ? -5.386 3.538 68.422 1.00 35.31 31 GLN D CA 1
ATOM 2573 C C . GLN D 1 53 ? -4.653 4.882 68.513 1.00 35.35 31 GLN D C 1
ATOM 2574 O O . GLN D 1 53 ? -4.995 5.716 69.358 1.00 35.75 31 GLN D O 1
ATOM 2580 N N . GLU D 1 54 ? -3.665 5.108 67.643 1.00 35.14 32 GLU D N 1
ATOM 2581 C CA . GLU D 1 54 ? -3.039 6.423 67.559 1.00 35.24 32 GLU D CA 1
ATOM 2582 C C . GLU D 1 54 ? -4.129 7.460 67.252 1.00 35.46 32 GLU D C 1
ATOM 2583 O O . GLU D 1 54 ? -4.852 7.333 66.251 1.00 35.10 32 GLU D O 1
ATOM 2589 N N . PRO D 1 55 ? -4.265 8.480 68.126 1.00 35.61 33 PRO D N 1
ATOM 2590 C CA . PRO D 1 55 ? -5.277 9.524 67.947 1.00 35.66 33 PRO D CA 1
ATOM 2591 C C . PRO D 1 55 ? -5.248 10.131 66.544 1.00 35.48 33 PRO D C 1
ATOM 2592 O O . PRO D 1 55 ? -6.304 10.381 65.968 1.00 35.80 33 PRO D O 1
ATOM 2596 N N . LEU D 1 56 ? -4.046 10.342 66.012 1.00 35.66 34 LEU D N 1
ATOM 2597 C CA . LEU D 1 56 ? -3.854 10.983 64.713 1.00 35.78 34 LEU D CA 1
ATOM 2598 C C . LEU D 1 56 ? -4.020 10.083 63.472 1.00 35.62 34 LEU D C 1
ATOM 2599 O O . LEU D 1 56 ? -4.003 10.580 62.349 1.00 35.67 34 LEU D O 1
ATOM 2611 N N . LEU D 1 58 ? -5.920 8.158 60.723 1.00 33.83 36 LEU D N 1
ATOM 2612 C CA . LEU D 1 58 ? -7.252 8.239 60.110 1.00 33.67 36 LEU D CA 1
ATOM 2613 C C . LEU D 1 58 ? -7.774 6.901 59.593 1.00 33.17 36 LEU D C 1
ATOM 2614 O O . LEU D 1 58 ? -8.971 6.609 59.714 1.00 33.28 36 LEU D O 1
ATOM 2619 N N . ALA D 1 59 ? -6.873 6.107 59.017 1.00 32.10 37 ALA D N 1
ATOM 2620 C CA . ALA D 1 59 ? -7.172 4.752 58.566 1.00 31.89 37 ALA D CA 1
ATOM 2621 C C . ALA D 1 59 ? -5.864 3.990 58.430 1.00 31.42 37 ALA D C 1
ATOM 2622 O O . ALA D 1 59 ? -4.817 4.580 58.174 1.00 31.19 37 ALA D O 1
ATOM 2624 N N . TYR D 1 60 ? -5.923 2.680 58.624 1.00 31.13 38 TYR D N 1
ATOM 2625 C CA . TYR D 1 60 ? -4.728 1.844 58.585 1.00 31.02 38 TYR D CA 1
ATOM 2626 C C . TYR D 1 60 ? -5.209 0.428 58.379 1.00 31.48 38 TYR D C 1
ATOM 2627 O O . TYR D 1 60 ? -5.748 -0.192 59.292 1.00 31.41 38 TYR D O 1
ATOM 2636 N N . ASP D 1 61 ? -5.045 -0.079 57.167 1.00 32.52 39 ASP D N 1
ATOM 2637 C CA . ASP D 1 61 ? -5.560 -1.405 56.815 1.00 33.56 39 ASP D CA 1
ATOM 2638 C C . ASP D 1 61 ? -4.494 -2.252 56.138 1.00 33.99 39 ASP D C 1
ATOM 2639 O O . ASP D 1 61 ? -3.642 -1.726 55.423 1.00 33.36 39 ASP D O 1
ATOM 2644 N N . LEU D 1 62 ? -4.540 -3.564 56.378 1.00 34.63 40 LEU D N 1
ATOM 2645 C CA . LEU D 1 62 ? -3.503 -4.475 55.892 1.00 35.08 40 LEU D CA 1
ATOM 2646 C C . LEU D 1 62 ? -4.059 -5.459 54.873 1.00 35.33 40 LEU D C 1
ATOM 2647 O O . LEU D 1 62 ? -5.147 -6.003 55.054 1.00 36.09 40 LEU D O 1
ATOM 2652 N N . PHE D 1 63 ? -3.292 -5.681 53.808 1.00 35.52 41 PHE D N 1
ATOM 2653 C CA . PHE D 1 63 ? -3.723 -6.497 52.666 1.00 35.36 41 PHE D CA 1
ATOM 2654 C C . PHE D 1 63 ? -2.632 -7.465 52.225 1.00 36.00 41 PHE D C 1
ATOM 2655 O O . PHE D 1 63 ? -1.459 -7.302 52.557 1.00 35.56 41 PHE D O 1
ATOM 2663 N N . VAL D 1 64 ? -3.028 -8.487 51.482 1.00 37.22 42 VAL D N 1
ATOM 2664 C CA . VAL D 1 64 ? -2.077 -9.505 51.043 1.00 38.44 42 VAL D CA 1
ATOM 2665 C C . VAL D 1 64 ? -2.222 -9.736 49.533 1.00 39.14 42 VAL D C 1
ATOM 2666 O O . VAL D 1 64 ? -3.339 -9.795 49.012 1.00 38.91 42 VAL D O 1
ATOM 2670 N N . ASP D 1 65 ? -1.089 -9.832 48.845 1.00 40.49 43 ASP D N 1
ATOM 2671 C CA . ASP D 1 65 ? -1.095 -10.097 47.407 1.00 42.33 43 ASP D CA 1
ATOM 2672 C C . ASP D 1 65 ? -1.624 -11.508 47.148 1.00 43.73 43 ASP D C 1
ATOM 2673 O O . ASP D 1 65 ? -1.134 -12.482 47.736 1.00 43.97 43 ASP D O 1
ATOM 2678 N N . GLN D 1 66 ? -2.634 -11.597 46.282 1.00 45.33 44 GLN D N 1
ATOM 2679 C CA . GLN D 1 66 ? -3.212 -12.874 45.871 1.00 46.69 44 GLN D CA 1
ATOM 2680 C C . GLN D 1 66 ? -2.205 -13.804 45.170 1.00 47.75 44 GLN D C 1
ATOM 2681 O O . GLN D 1 66 ? -2.409 -15.015 45.128 1.00 48.16 44 GLN D O 1
ATOM 2687 N N . LYS D 1 67 ? -1.121 -13.238 44.646 1.00 48.96 45 LYS D N 1
ATOM 2688 C CA . LYS D 1 67 ? -0.113 -13.996 43.893 1.00 49.95 45 LYS D CA 1
ATOM 2689 C C . LYS D 1 67 ? 1.158 -14.230 44.715 1.00 50.47 45 LYS D C 1
ATOM 2690 O O . LYS D 1 67 ? 2.091 -14.902 44.259 1.00 50.75 45 LYS D O 1
ATOM 2696 N N . ASP D 1 68 ? 1.180 -13.678 45.928 1.00 50.60 46 ASP D N 1
ATOM 2697 C CA . ASP D 1 68 ? 2.338 -13.742 46.806 1.00 50.65 46 ASP D CA 1
ATOM 2698 C C . ASP D 1 68 ? 1.850 -13.612 48.256 1.00 50.78 46 ASP D C 1
ATOM 2699 O O . ASP D 1 68 ? 1.634 -12.496 48.745 1.00 50.75 46 ASP D O 1
ATOM 2704 N N . PRO D 1 69 ? 1.653 -14.757 48.945 1.00 50.76 47 PRO D N 1
ATOM 2705 C CA . PRO D 1 69 ? 1.114 -14.761 50.314 1.00 50.29 47 PRO D CA 1
ATOM 2706 C C . PRO D 1 69 ? 2.049 -14.089 51.325 1.00 49.62 47 PRO D C 1
ATOM 2707 O O . PRO D 1 69 ? 1.678 -13.923 52.486 1.00 49.72 47 PRO D O 1
ATOM 2711 N N . GLY D 1 70 ? 3.253 -13.730 50.881 1.00 48.75 48 GLY D N 1
ATOM 2712 C CA . GLY D 1 70 ? 4.233 -13.034 51.714 1.00 47.62 48 GLY D CA 1
ATOM 2713 C C . GLY D 1 70 ? 4.456 -11.605 51.253 1.00 46.56 48 GLY D C 1
ATOM 2714 O O . GLY D 1 70 ? 5.446 -10.964 51.632 1.00 46.64 48 GLY D O 1
ATOM 2715 N N . HIS D 1 71 ? 3.533 -11.121 50.421 1.00 45.63 49 HIS D N 1
ATOM 2716 C CA . HIS D 1 71 ? 3.553 -9.741 49.923 1.00 44.74 49 HIS D CA 1
ATOM 2717 C C . HIS D 1 71 ? 2.396 -9.000 50.575 1.00 43.41 49 HIS D C 1
ATOM 2718 O O . HIS D 1 71 ? 1.221 -9.174 50.215 1.00 42.81 49 HIS D O 1
ATOM 2725 N N . PHE D 1 72 ? 2.763 -8.202 51.575 1.00 42.25 50 PHE D N 1
ATOM 2726 C CA . PHE D 1 72 ? 1.810 -7.483 52.409 1.00 41.13 50 PHE D CA 1
ATOM 2727 C C . PHE D 1 72 ? 1.832 -6.002 52.054 1.00 39.60 50 PHE D C 1
ATOM 2728 O O . PHE D 1 72 ? 2.890 -5.446 51.747 1.00 39.56 50 PHE D O 1
ATOM 2736 N N . VAL D 1 73 ? 0.655 -5.385 52.069 1.00 38.06 51 VAL D N 1
ATOM 2737 C CA . VAL D 1 73 ? 0.516 -3.979 51.703 1.00 36.54 51 VAL D CA 1
ATOM 2738 C C . VAL D 1 73 ? -0.351 -3.213 52.709 1.00 35.16 51 VAL D C 1
ATOM 2739 O O . VAL D 1 73 ? -1.523 -3.537 52.923 1.00 35.32 51 VAL D O 1
ATOM 2743 N N . PHE D 1 74 ? 0.250 -2.210 53.336 1.00 33.72 52 PHE D N 1
ATOM 2744 C CA . PHE D 1 74 ? -0.466 -1.314 54.226 1.00 32.49 52 PHE D CA 1
ATOM 2745 C C . PHE D 1 74 ? -0.982 -0.149 53.399 1.00 31.23 52 PHE D C 1
ATOM 2746 O O . PHE D 1 74 ? -0.223 0.461 52.653 1.00 30.90 52 PHE D O 1
ATOM 2754 N N . ILE D 1 75 ? -2.273 0.126 53.510 1.00 30.06 53 ILE D N 1
ATOM 2755 C CA . ILE D 1 75 ? -2.853 1.356 52.979 1.00 29.13 53 ILE D CA 1
ATOM 2756 C C . ILE D 1 75 ? -3.187 2.230 54.176 1.00 28.73 53 ILE D C 1
ATOM 2757 O O . ILE D 1 75 ? -3.969 1.821 55.028 1.00 28.30 53 ILE D O 1
ATOM 2762 N N . GLU D 1 76 ? -2.592 3.422 54.239 1.00 28.56 54 GLU D N 1
ATOM 2763 C CA . GLU D 1 76 ? -2.662 4.288 55.432 1.00 28.76 54 GLU D CA 1
ATOM 2764 C C . GLU D 1 76 ? -3.134 5.705 55.093 1.00 29.30 54 GLU D C 1
ATOM 2765 O O . GLU D 1 76 ? -2.930 6.189 53.975 1.00 28.59 54 GLU D O 1
ATOM 2771 N N . GLU D 1 77 ? -3.746 6.371 56.066 1.00 29.98 55 GLU D N 1
ATOM 2772 C CA . GLU D 1 77 ? -4.178 7.758 55.908 1.00 31.54 55 GLU D CA 1
ATOM 2773 C C . GLU D 1 77 ? -3.866 8.573 57.163 1.00 32.05 55 GLU D C 1
ATOM 2774 O O . GLU D 1 77 ? -4.205 8.177 58.278 1.00 31.73 55 GLU D O 1
ATOM 2780 N N . TRP D 1 78 ? -3.205 9.704 56.951 1.00 32.94 56 TRP D N 1
ATOM 2781 C CA . TRP D 1 78 ? -2.751 10.583 58.015 1.00 34.09 56 TRP D CA 1
ATOM 2782 C C . TRP D 1 78 ? -3.237 11.999 57.703 1.00 35.20 56 TRP D C 1
ATOM 2783 O O . TRP D 1 78 ? -3.467 12.321 56.531 1.00 35.39 56 TRP D O 1
ATOM 2794 N N . PRO D 1 79 ? -3.431 12.840 58.744 1.00 35.90 57 PRO D N 1
ATOM 2795 C CA . PRO D 1 79 ? -3.822 14.223 58.473 1.00 36.24 57 PRO D CA 1
ATOM 2796 C C . PRO D 1 79 ? -2.682 15.011 57.831 1.00 37.01 57 PRO D C 1
ATOM 2797 O O . PRO D 1 79 ? -2.935 15.941 57.052 1.00 37.18 57 PRO D O 1
ATOM 2801 N N . ASP D 1 80 ? -1.446 14.635 58.159 1.00 37.16 58 ASP D N 1
ATOM 2802 C CA . ASP D 1 80 ? -0.257 15.285 57.632 1.00 37.79 58 ASP D CA 1
ATOM 2803 C C . ASP D 1 80 ? 0.990 14.463 57.911 1.00 37.62 58 ASP D C 1
ATOM 2804 O O . ASP D 1 80 ? 0.938 13.458 58.627 1.00 37.19 58 ASP D O 1
ATOM 2809 N N . ARG D 1 81 ? 2.108 14.914 57.349 1.00 37.31 59 ARG D N 1
ATOM 2810 C CA . ARG D 1 81 ? 3.395 14.243 57.485 1.00 37.72 59 ARG D CA 1
ATOM 2811 C C . ARG D 1 81 ? 3.866 14.148 58.948 1.00 37.72 59 ARG D C 1
ATOM 2812 O O . ARG D 1 81 ? 4.494 13.157 59.341 1.00 37.03 59 ARG D O 1
ATOM 2820 N N . ALA D 1 82 ? 3.544 15.174 59.739 1.00 37.59 60 ALA D N 1
ATOM 2821 C CA . ALA D 1 82 ? 3.841 15.204 61.179 1.00 37.41 60 ALA D CA 1
ATOM 2822 C C . ALA D 1 82 ? 3.269 13.989 61.907 1.00 37.09 60 ALA D C 1
ATOM 2823 O O . ALA D 1 82 ? 3.986 13.322 62.663 1.00 36.71 60 ALA D O 1
ATOM 2825 N N . ALA D 1 83 ? 1.982 13.711 61.674 1.00 36.89 61 ALA D N 1
ATOM 2826 C CA . ALA D 1 83 ? 1.333 12.532 62.251 1.00 36.57 61 ALA D CA 1
ATOM 2827 C C . ALA D 1 83 ? 2.059 11.221 61.895 1.00 36.51 61 ALA D C 1
ATOM 2828 O O . ALA D 1 83 ? 2.079 10.287 62.698 1.00 36.06 61 ALA D O 1
ATOM 2830 N N . LEU D 1 84 ? 2.644 11.167 60.699 1.00 36.65 62 LEU D N 1
ATOM 2831 C CA . LEU D 1 84 ? 3.371 9.988 60.232 1.00 36.87 62 LEU D CA 1
ATOM 2832 C C . LEU D 1 84 ? 4.752 9.889 60.870 1.00 37.17 62 LEU D C 1
ATOM 2833 O O . LEU D 1 84 ? 5.237 8.795 61.157 1.00 37.26 62 LEU D O 1
ATOM 2838 N N . ASP D 1 85 ? 5.409 11.027 61.065 1.00 37.80 63 ASP D N 1
ATOM 2839 C CA . ASP D 1 85 ? 6.712 11.022 61.737 1.00 38.29 63 ASP D CA 1
ATOM 2840 C C . ASP D 1 85 ? 6.540 10.577 63.193 1.00 37.97 63 ASP D C 1
ATOM 2841 O O . ASP D 1 85 ? 7.392 9.873 63.741 1.00 38.20 63 ASP D O 1
ATOM 2846 N N . ILE D 1 86 ? 5.412 10.959 63.788 1.00 37.78 64 ILE D N 1
ATOM 2847 C CA . ILE D 1 86 ? 5.049 10.560 65.152 1.00 37.40 64 ILE D CA 1
ATOM 2848 C C . ILE D 1 86 ? 4.822 9.046 65.200 1.00 37.39 64 ILE D C 1
ATOM 2849 O O . ILE D 1 86 ? 5.368 8.348 66.065 1.00 36.98 64 ILE D O 1
ATOM 2854 N N . HIS D 1 87 ? 4.033 8.551 64.244 1.00 37.16 65 HIS D N 1
ATOM 2855 C CA . HIS D 1 87 ? 3.816 7.116 64.058 1.00 36.95 65 HIS D CA 1
ATOM 2856 C C . HIS D 1 87 ? 5.126 6.334 64.028 1.00 37.58 65 HIS D C 1
ATOM 2857 O O . HIS D 1 87 ? 5.231 5.300 64.693 1.00 36.88 65 HIS D O 1
ATOM 2871 N N . ALA D 1 89 ? 7.796 6.977 65.392 1.00 41.34 67 ALA D N 1
ATOM 2872 C CA . ALA D 1 89 ? 8.489 7.081 66.674 1.00 42.21 67 ALA D CA 1
ATOM 2873 C C . ALA D 1 89 ? 7.645 6.642 67.883 1.00 42.54 67 ALA D C 1
ATOM 2874 O O . ALA D 1 89 ? 8.017 6.908 69.029 1.00 42.96 67 ALA D O 1
ATOM 2876 N N . THR D 1 90 ? 6.526 5.961 67.633 1.00 42.53 68 THR D N 1
ATOM 2877 C CA . THR D 1 90 ? 5.767 5.300 68.706 1.00 42.56 68 THR D CA 1
ATOM 2878 C C . THR D 1 90 ? 6.465 3.995 69.095 1.00 43.01 68 THR D C 1
ATOM 2879 O O . THR D 1 90 ? 7.275 3.463 68.329 1.00 42.21 68 THR D O 1
ATOM 2883 N N . GLU D 1 91 ? 6.127 3.478 70.275 1.00 43.55 69 GLU D N 1
ATOM 2884 C CA . GLU D 1 91 ? 6.784 2.285 70.814 1.00 44.25 69 GLU D CA 1
ATOM 2885 C C . GLU D 1 91 ? 6.548 1.045 69.947 1.00 43.39 69 GLU D C 1
ATOM 2886 O O . GLU D 1 91 ? 7.501 0.334 69.620 1.00 43.19 69 GLU D O 1
ATOM 2892 N N . HIS D 1 92 ? 5.289 0.805 69.576 1.00 42.84 70 HIS D N 1
ATOM 2893 C CA . HIS D 1 92 ? 4.923 -0.372 68.780 1.00 42.70 70 HIS D CA 1
ATOM 2894 C C . HIS D 1 92 ? 5.600 -0.393 67.416 1.00 42.62 70 HIS D C 1
ATOM 2895 O O . HIS D 1 92 ? 6.013 -1.450 66.945 1.00 42.34 70 HIS D O 1
ATOM 2902 N N . PHE D 1 93 ? 5.727 0.773 66.789 1.00 42.73 71 PHE D N 1
ATOM 2903 C CA . PHE D 1 93 ? 6.462 0.845 65.541 1.00 43.37 71 PHE D CA 1
ATOM 2904 C C . PHE D 1 93 ? 7.931 0.498 65.785 1.00 44.09 71 PHE D C 1
ATOM 2905 O O . PHE D 1 93 ? 8.506 -0.319 65.067 1.00 43.95 71 PHE D O 1
ATOM 2913 N N . THR D 1 94 ? 8.521 1.113 66.809 1.00 44.94 72 THR D N 1
ATOM 2914 C CA . THR D 1 94 ? 9.959 1.023 67.028 1.00 46.05 72 THR D CA 1
ATOM 2915 C C . THR D 1 94 ? 10.393 -0.369 67.483 1.00 46.07 72 THR D C 1
ATOM 2916 O O . THR D 1 94 ? 11.507 -0.787 67.182 1.00 46.34 72 THR D O 1
ATOM 2920 N N . ARG D 1 95 ? 9.519 -1.088 68.187 1.00 46.34 73 ARG D N 1
ATOM 2921 C CA . ARG D 1 95 ? 9.834 -2.460 68.597 1.00 46.62 73 ARG D CA 1
ATOM 2922 C C . ARG D 1 95 ? 9.448 -3.514 67.550 1.00 46.31 73 ARG D C 1
ATOM 2923 O O . ARG D 1 95 ? 10.224 -4.434 67.284 1.00 46.13 73 ARG D O 1
ATOM 2931 N N . LEU D 1 96 ? 8.258 -3.375 66.962 1.00 46.02 74 LEU D N 1
ATOM 2932 C CA . LEU D 1 96 ? 7.722 -4.399 66.055 1.00 45.78 74 LEU D CA 1
ATOM 2933 C C . LEU D 1 96 ? 8.347 -4.393 64.660 1.00 46.05 74 LEU D C 1
ATOM 2934 O O . LEU D 1 96 ? 8.700 -5.451 64.135 1.00 45.60 74 LEU D O 1
ATOM 2939 N N . VAL D 1 97 ? 8.474 -3.210 64.061 1.00 46.21 75 VAL D N 1
ATOM 2940 C CA . VAL D 1 97 ? 8.974 -3.114 62.690 1.00 46.52 75 VAL D CA 1
ATOM 2941 C C . VAL D 1 97 ? 10.333 -3.817 62.476 1.00 46.93 75 VAL D C 1
ATOM 2942 O O . VAL D 1 97 ? 10.420 -4.683 61.608 1.00 46.96 75 VAL D O 1
ATOM 2946 N N . PRO D 1 98 ? 11.375 -3.478 63.278 1.00 47.31 76 PRO D N 1
ATOM 2947 C CA . PRO D 1 98 ? 12.673 -4.113 63.002 1.00 47.52 76 PRO D CA 1
ATOM 2948 C C . PRO D 1 98 ? 12.695 -5.624 63.265 1.00 47.75 76 PRO D C 1
ATOM 2949 O O . PRO D 1 98 ? 13.586 -6.318 62.774 1.00 47.87 76 PRO D O 1
ATOM 2953 N N . LEU D 1 99 ? 11.719 -6.124 64.023 1.00 48.03 77 LEU D N 1
ATOM 2954 C CA . LEU D 1 99 ? 11.544 -7.566 64.185 1.00 48.23 77 LEU D CA 1
ATOM 2955 C C . LEU D 1 99 ? 10.886 -8.160 62.943 1.00 48.46 77 LEU D C 1
ATOM 2956 O O . LEU D 1 99 ? 11.212 -9.277 62.541 1.00 48.24 77 LEU D O 1
ATOM 2961 N N . ILE D 1 100 ? 9.963 -7.409 62.339 1.00 49.01 78 ILE D N 1
ATOM 2962 C CA . ILE D 1 100 ? 9.351 -7.809 61.065 1.00 49.53 78 ILE D CA 1
ATOM 2963 C C . ILE D 1 100 ? 10.380 -7.736 59.918 1.00 50.27 78 ILE D C 1
ATOM 2964 O O . ILE D 1 100 ? 10.438 -8.636 59.070 1.00 50.15 78 ILE D O 1
ATOM 2969 N N . ASN D 1 101 ? 11.189 -6.671 59.908 1.00 51.27 79 ASN D N 1
ATOM 2970 C CA . ASN D 1 101 ? 12.220 -6.472 58.876 1.00 52.19 79 ASN D CA 1
ATOM 2971 C C . ASN D 1 101 ? 13.315 -7.545 58.869 1.00 52.96 79 ASN D C 1
ATOM 2972 O O . ASN D 1 101 ? 13.915 -7.817 57.826 1.00 53.01 79 ASN D O 1
ATOM 2977 N N . ALA D 1 102 ? 13.568 -8.146 60.032 1.00 53.93 80 ALA D N 1
ATOM 2978 C CA . ALA D 1 102 ? 14.541 -9.235 60.158 1.00 54.92 80 ALA D CA 1
ATOM 2979 C C . ALA D 1 102 ? 14.176 -10.478 59.334 1.00 55.55 80 ALA D C 1
ATOM 2980 O O . ALA D 1 102 ? 15.027 -11.335 59.102 1.00 55.62 80 ALA D O 1
ATOM 2982 N N . HIS D 1 103 ? 12.921 -10.562 58.888 1.00 56.38 81 HIS D N 1
ATOM 2983 C CA . HIS D 1 103 ? 12.420 -11.729 58.155 1.00 57.23 81 HIS D CA 1
ATOM 2984 C C . HIS D 1 103 ? 11.937 -11.433 56.727 1.00 57.54 81 HIS D C 1
ATOM 2985 O O . HIS D 1 103 ? 11.110 -12.171 56.192 1.00 57.45 81 HIS D O 1
ATOM 2992 N N . GLN D 1 104 ? 12.447 -10.372 56.106 1.00 58.17 82 GLN D N 1
ATOM 2993 C CA . GLN D 1 104 ? 11.987 -10.002 54.756 1.00 58.85 82 GLN D CA 1
ATOM 2994 C C . GLN D 1 104 ? 12.851 -10.582 53.627 1.00 58.99 82 GLN D C 1
ATOM 2995 O O . GLN D 1 104 ? 14.078 -10.648 53.749 1.00 58.98 82 GLN D O 1
ATOM 3001 N N . ARG D 1 105 ? 12.194 -10.999 52.540 1.00 59.31 83 ARG D N 1
ATOM 3002 C CA . ARG D 1 105 ? 12.878 -11.537 51.349 1.00 59.42 83 ARG D CA 1
ATOM 3003 C C . ARG D 1 105 ? 13.335 -10.403 50.415 1.00 59.28 83 ARG D C 1
ATOM 3004 O O . ARG D 1 105 ? 14.543 -10.165 50.267 1.00 59.26 83 ARG D O 1
ATOM 3012 N N . GLN D 1 106 ? 12.372 -9.708 49.803 1.00 58.87 84 GLN D N 1
ATOM 3013 C CA . GLN D 1 106 ? 12.655 -8.520 48.992 1.00 58.45 84 GLN D CA 1
ATOM 3014 C C . GLN D 1 106 ? 12.572 -7.308 49.911 1.00 58.04 84 GLN D C 1
ATOM 3015 O O . GLN D 1 106 ? 11.951 -7.374 50.979 1.00 58.27 84 GLN D O 1
ATOM 3021 N N . ASP D 1 107 ? 13.199 -6.207 49.509 1.00 57.26 85 ASP D N 1
ATOM 3022 C CA . ASP D 1 107 ? 13.190 -4.998 50.328 1.00 56.44 85 ASP D CA 1
ATOM 3023 C C . ASP D 1 107 ? 11.822 -4.293 50.312 1.00 55.34 85 ASP D C 1
ATOM 3024 O O . ASP D 1 107 ? 10.958 -4.598 49.481 1.00 55.36 85 ASP D O 1
ATOM 3029 N N . GLY D 1 108 ? 11.625 -3.370 51.252 1.00 53.97 86 GLY D N 1
ATOM 3030 C CA . GLY D 1 108 ? 10.321 -2.728 51.441 1.00 52.04 86 GLY D CA 1
ATOM 3031 C C . GLY D 1 108 ? 10.197 -1.399 50.729 1.00 50.37 86 GLY D C 1
ATOM 3032 O O . GLY D 1 108 ? 11.164 -0.634 50.655 1.00 50.39 86 GLY D O 1
ATOM 3033 N N . THR D 1 109 ? 9.001 -1.127 50.208 1.00 48.75 87 THR D N 1
ATOM 3034 C CA . THR D 1 109 ? 8.715 0.146 49.531 1.00 46.76 87 THR D CA 1
ATOM 3035 C C . THR D 1 109 ? 7.565 0.914 50.194 1.00 45.27 87 THR D C 1
ATOM 3036 O O . THR D 1 109 ? 6.629 0.321 50.745 1.00 44.80 87 THR D O 1
ATOM 3040 N N . VAL D 1 110 ? 7.662 2.240 50.131 1.00 42.83 88 VAL D N 1
ATOM 3041 C CA . VAL D 1 110 ? 6.685 3.145 50.711 1.00 40.79 88 VAL D CA 1
ATOM 3042 C C . VAL D 1 110 ? 6.437 4.238 49.672 1.00 39.02 88 VAL D C 1
ATOM 3043 O O . VAL D 1 110 ? 7.389 4.745 49.075 1.00 38.76 88 VAL D O 1
ATOM 3047 N N . VAL D 1 111 ? 5.169 4.570 49.430 1.00 36.43 89 VAL D N 1
ATOM 3048 C CA . VAL D 1 111 ? 4.824 5.706 48.576 1.00 34.44 89 VAL D CA 1
ATOM 3049 C C . VAL D 1 111 ? 3.956 6.645 49.389 1.00 33.27 89 VAL D C 1
ATOM 3050 O O . VAL D 1 111 ? 2.984 6.211 50.005 1.00 32.55 89 VAL D O 1
ATOM 3054 N N . LEU D 1 112 ? 4.313 7.925 49.390 1.00 31.71 90 LEU D N 1
ATOM 3055 C CA . LEU D 1 112 ? 3.510 8.952 50.049 1.00 31.41 90 LEU D CA 1
ATOM 3056 C C . LEU D 1 112 ? 2.781 9.773 48.994 1.00 30.62 90 LEU D C 1
ATOM 3057 O O . LEU D 1 112 ? 3.385 10.191 48.020 1.00 30.20 90 LEU D O 1
ATOM 3070 N N . ASP D 1 114 ? -0.526 12.574 47.575 1.00 30.82 92 ASP D N 1
ATOM 3071 C CA . ASP D 1 114 ? -1.584 13.567 47.651 1.00 31.19 92 ASP D CA 1
ATOM 3072 C C . ASP D 1 114 ? -2.767 13.043 46.861 1.00 30.98 92 ASP D C 1
ATOM 3073 O O . ASP D 1 114 ? -2.581 12.386 45.837 1.00 30.05 92 ASP D O 1
ATOM 3078 N N . ALA D 1 115 ? -3.974 13.348 47.317 1.00 31.05 93 ALA D N 1
ATOM 3079 C CA . ALA D 1 115 ? -5.166 13.128 46.508 1.00 32.35 93 ALA D CA 1
ATOM 3080 C C . ALA D 1 115 ? -5.180 14.107 45.316 1.00 32.81 93 ALA D C 1
ATOM 3081 O O . ALA D 1 115 ? -4.664 15.230 45.412 1.00 32.07 93 ALA D O 1
ATOM 3083 N N . VAL D 1 116 ? -5.712 13.638 44.189 1.00 33.43 94 VAL D N 1
ATOM 3084 C CA . VAL D 1 116 ? -5.901 14.467 43.000 1.00 34.24 94 VAL D CA 1
ATOM 3085 C C . VAL D 1 116 ? -7.302 15.066 43.092 1.00 35.60 94 VAL D C 1
ATOM 3086 O O . VAL D 1 116 ? -8.287 14.327 43.202 1.00 35.27 94 VAL D O 1
ATOM 3090 N N . PRO D 1 117 ? -7.407 16.411 43.061 1.00 36.93 95 PRO D N 1
ATOM 3091 C CA . PRO D 1 117 ? -8.729 17.022 43.280 1.00 37.63 95 PRO D CA 1
ATOM 3092 C C . PRO D 1 117 ? -9.716 16.771 42.134 1.00 38.32 95 PRO D C 1
ATOM 3093 O O . PRO D 1 117 ? -9.324 16.281 41.066 1.00 39.08 95 PRO D O 1
ATOM 3105 N N . LEU E 1 24 ? 45.379 -8.063 44.876 1.00 40.13 2 LEU E N 1
ATOM 3106 C CA . LEU E 1 24 ? 46.708 -8.015 44.298 1.00 37.59 2 LEU E CA 1
ATOM 3107 C C . LEU E 1 24 ? 47.227 -6.591 44.423 1.00 35.98 2 LEU E C 1
ATOM 3108 O O . LEU E 1 24 ? 46.586 -5.649 43.946 1.00 35.04 2 LEU E O 1
ATOM 3113 N N . LYS E 1 25 ? 48.375 -6.452 45.084 1.00 34.00 3 LYS E N 1
ATOM 3114 C CA . LYS E 1 25 ? 49.059 -5.173 45.194 1.00 32.53 3 LYS E CA 1
ATOM 3115 C C . LYS E 1 25 ? 50.188 -5.112 44.173 1.00 31.10 3 LYS E C 1
ATOM 3116 O O . LYS E 1 25 ? 50.952 -6.068 44.014 1.00 31.12 3 LYS E O 1
ATOM 3122 N N . VAL E 1 26 ? 50.302 -3.981 43.486 1.00 29.61 4 VAL E N 1
ATOM 3123 C CA . VAL E 1 26 ? 51.329 -3.837 42.470 1.00 28.02 4 VAL E CA 1
ATOM 3124 C C . VAL E 1 26 ? 52.088 -2.542 42.697 1.00 27.44 4 VAL E C 1
ATOM 3125 O O . VAL E 1 26 ? 51.492 -1.506 42.957 1.00 27.21 4 VAL E O 1
ATOM 3129 N N . ILE E 1 27 ? 53.409 -2.621 42.611 1.00 27.11 5 ILE E N 1
ATOM 3130 C CA . ILE E 1 27 ? 54.240 -1.435 42.501 1.00 26.95 5 ILE E CA 1
ATOM 3131 C C . ILE E 1 27 ? 54.911 -1.524 41.136 1.00 26.64 5 ILE E C 1
ATOM 3132 O O . ILE E 1 27 ? 55.538 -2.533 40.817 1.00 26.78 5 ILE E O 1
ATOM 3137 N N . ALA E 1 28 ? 54.735 -0.473 40.333 1.00 26.97 6 ALA E N 1
ATOM 3138 C CA . ALA E 1 28 ? 55.301 -0.374 38.988 1.00 26.94 6 ALA E CA 1
ATOM 3139 C C . ALA E 1 28 ? 56.143 0.909 38.893 1.00 27.00 6 ALA E C 1
ATOM 3140 O O . ALA E 1 28 ? 55.686 1.972 39.275 1.00 27.16 6 ALA E O 1
ATOM 3142 N N . GLN E 1 29 ? 57.360 0.794 38.376 1.00 26.72 7 GLN E N 1
ATOM 3143 C CA . GLN E 1 29 ? 58.289 1.916 38.331 1.00 26.90 7 GLN E CA 1
ATOM 3144 C C . GLN E 1 29 ? 58.678 2.255 36.884 1.00 26.15 7 GLN E C 1
ATOM 3145 O O . GLN E 1 29 ? 59.003 1.365 36.099 1.00 26.69 7 GLN E O 1
ATOM 3151 N N . ASP E 1 30 ? 58.650 3.543 36.555 1.00 25.57 8 ASP E N 1
ATOM 3152 C CA . ASP E 1 30 ? 59.096 4.050 35.254 1.00 24.80 8 ASP E CA 1
ATOM 3153 C C . ASP E 1 30 ? 60.310 4.963 35.467 1.00 24.84 8 ASP E C 1
ATOM 3154 O O . ASP E 1 30 ? 60.393 5.663 36.472 1.00 25.39 8 ASP E O 1
ATOM 3159 N N . PHE E 1 31 ? 61.225 4.950 34.505 1.00 25.04 9 PHE E N 1
ATOM 3160 C CA . PHE E 1 31 ? 62.438 5.767 34.535 1.00 25.28 9 PHE E CA 1
ATOM 3161 C C . PHE E 1 31 ? 62.499 6.558 33.226 1.00 24.73 9 PHE E C 1
ATOM 3162 O O . PHE E 1 31 ? 62.895 6.030 32.186 1.00 24.33 9 PHE E O 1
ATOM 3170 N N . ILE E 1 32 ? 62.102 7.821 33.311 1.00 24.70 10 ILE E N 1
ATOM 3171 C CA . ILE E 1 32 ? 61.915 8.690 32.151 1.00 24.84 10 ILE E CA 1
ATOM 3172 C C . ILE E 1 32 ? 63.094 9.681 32.001 1.00 25.63 10 ILE E C 1
ATOM 3173 O O . ILE E 1 32 ? 63.523 10.279 32.988 1.00 26.03 10 ILE E O 1
ATOM 3178 N N . LYS E 1 33 ? 63.610 9.831 30.776 1.00 26.29 11 LYS E N 1
ATOM 3179 C CA . LYS E 1 33 ? 64.698 10.799 30.496 1.00 26.92 11 LYS E CA 1
ATOM 3180 C C . LYS E 1 33 ? 64.237 12.188 30.939 1.00 26.91 11 LYS E C 1
ATOM 3181 O O . LYS E 1 33 ? 63.112 12.602 30.612 1.00 26.72 11 LYS E O 1
ATOM 3187 N N . PRO E 1 34 ? 65.093 12.919 31.690 1.00 27.00 12 PRO E N 1
ATOM 3188 C CA . PRO E 1 34 ? 64.688 14.179 32.310 1.00 27.14 12 PRO E CA 1
ATOM 3189 C C . PRO E 1 34 ? 64.154 15.185 31.291 1.00 27.15 12 PRO E C 1
ATOM 3190 O O . PRO E 1 34 ? 63.222 15.932 31.607 1.00 26.48 12 PRO E O 1
ATOM 3194 N N . GLU E 1 35 ? 64.736 15.173 30.081 1.00 27.36 13 GLU E N 1
ATOM 3195 C CA . GLU E 1 35 ? 64.286 15.995 28.938 1.00 28.30 13 GLU E CA 1
ATOM 3196 C C . GLU E 1 35 ? 62.794 15.829 28.657 1.00 27.72 13 GLU E C 1
ATOM 3197 O O . GLU E 1 35 ? 62.161 16.730 28.107 1.00 26.97 13 GLU E O 1
ATOM 3203 N N . ALA E 1 36 ? 62.265 14.650 28.985 1.00 27.00 14 ALA E N 1
ATOM 3204 C CA . ALA E 1 36 ? 60.921 14.253 28.556 1.00 26.72 14 ALA E CA 1
ATOM 3205 C C . ALA E 1 36 ? 59.848 14.360 29.648 1.00 26.91 14 ALA E C 1
ATOM 3206 O O . ALA E 1 36 ? 58.682 13.984 29.426 1.00 26.37 14 ALA E O 1
ATOM 3208 N N . ILE E 1 37 ? 60.224 14.893 30.813 1.00 26.88 15 ILE E N 1
ATOM 3209 C CA . ILE E 1 37 ? 59.312 14.948 31.960 1.00 27.17 15 ILE E CA 1
ATOM 3210 C C . ILE E 1 37 ? 58.043 15.764 31.709 1.00 27.69 15 ILE E C 1
ATOM 3211 O O . ILE E 1 37 ? 56.946 15.307 32.028 1.00 27.09 15 ILE E O 1
ATOM 3216 N N . ASP E 1 38 ? 58.176 16.965 31.144 1.00 27.74 16 ASP E N 1
ATOM 3217 C CA . ASP E 1 38 ? 56.989 17.778 30.879 1.00 28.01 16 ASP E CA 1
ATOM 3218 C C . ASP E 1 38 ? 56.113 17.197 29.761 1.00 26.99 16 ASP E C 1
ATOM 3219 O O . ASP E 1 38 ? 54.939 17.504 29.698 1.00 26.66 16 ASP E O 1
ATOM 3224 N N . ILE E 1 39 ? 56.698 16.380 28.886 1.00 26.38 17 ILE E N 1
ATOM 3225 C CA . ILE E 1 39 ? 55.939 15.651 27.863 1.00 26.20 17 ILE E CA 1
ATOM 3226 C C . ILE E 1 39 ? 55.069 14.553 28.514 1.00 25.93 17 ILE E C 1
ATOM 3227 O O . ILE E 1 39 ? 53.867 14.490 28.277 1.00 25.15 17 ILE E O 1
ATOM 3232 N N . VAL E 1 40 ? 55.680 13.704 29.330 1.00 25.07 18 VAL E N 1
ATOM 3233 C CA . VAL E 1 40 ? 54.950 12.528 29.857 1.00 25.24 18 VAL E CA 1
ATOM 3234 C C . VAL E 1 40 ? 53.952 12.819 30.981 1.00 25.35 18 VAL E C 1
ATOM 3235 O O . VAL E 1 40 ? 53.048 11.999 31.238 1.00 25.80 18 VAL E O 1
ATOM 3239 N N . LEU E 1 41 ? 54.111 13.959 31.659 1.00 25.51 19 LEU E N 1
ATOM 3240 C CA . LEU E 1 41 ? 53.224 14.320 32.778 1.00 26.03 19 LEU E CA 1
ATOM 3241 C C . LEU E 1 41 ? 51.726 14.401 32.423 1.00 26.12 19 LEU E C 1
ATOM 3242 O O . LEU E 1 41 ? 50.894 13.823 33.143 1.00 25.82 19 LEU E O 1
ATOM 3247 N N . PRO E 1 42 ? 51.366 15.106 31.325 1.00 25.92 20 PRO E N 1
ATOM 3248 C CA . PRO E 1 42 ? 49.918 15.068 30.971 1.00 25.48 20 PRO E CA 1
ATOM 3249 C C . PRO E 1 42 ? 49.424 13.679 30.518 1.00 24.33 20 PRO E C 1
ATOM 3250 O O . PRO E 1 42 ? 48.234 13.380 30.632 1.00 24.89 20 PRO E O 1
ATOM 3254 N N . LEU E 1 43 ? 50.337 12.838 30.048 1.00 23.98 21 LEU E N 1
ATOM 3255 C CA . LEU E 1 43 ? 50.008 11.478 29.649 1.00 23.66 21 LEU E CA 1
ATOM 3256 C C . LEU E 1 43 ? 49.750 10.616 30.902 1.00 23.91 21 LEU E C 1
ATOM 3257 O O . LEU E 1 43 ? 48.811 9.811 30.927 1.00 23.48 21 LEU E O 1
ATOM 3262 N N . TYR E 1 44 ? 50.579 10.800 31.929 1.00 23.39 22 TYR E N 1
ATOM 3263 C CA . TYR E 1 44 ? 50.387 10.143 33.231 1.00 23.72 22 TYR E CA 1
ATOM 3264 C C . TYR E 1 44 ? 49.064 10.529 33.863 1.00 24.00 22 TYR E C 1
ATOM 3265 O O . TYR E 1 44 ? 48.342 9.672 34.403 1.00 23.67 22 TYR E O 1
ATOM 3274 N N . ARG E 1 45 ? 48.755 11.823 33.830 1.00 24.72 23 ARG E N 1
ATOM 3275 C CA . ARG E 1 45 ? 47.513 12.323 34.400 1.00 26.13 23 ARG E CA 1
ATOM 3276 C C . ARG E 1 45 ? 46.298 11.635 33.738 1.00 26.13 23 ARG E C 1
ATOM 3277 O O . ARG E 1 45 ? 45.344 11.224 34.432 1.00 25.66 23 ARG E O 1
ATOM 3285 N N . GLU E 1 46 ? 46.324 11.512 32.411 1.00 26.01 24 GLU E N 1
ATOM 3286 C CA . GLU E 1 46 ? 45.196 10.873 31.727 1.00 26.81 24 GLU E CA 1
ATOM 3287 C C . GLU E 1 46 ? 45.152 9.364 32.009 1.00 25.91 24 GLU E C 1
ATOM 3288 O O . GLU E 1 46 ? 44.067 8.807 32.228 1.00 26.68 24 GLU E O 1
ATOM 3294 N N . LEU E 1 47 ? 46.315 8.716 31.985 1.00 25.30 25 LEU E N 1
ATOM 3295 C CA . LEU E 1 47 ? 46.427 7.292 32.297 1.00 24.78 25 LEU E CA 1
ATOM 3296 C C . LEU E 1 47 ? 45.840 6.986 33.669 1.00 25.00 25 LEU E C 1
ATOM 3297 O O . LEU E 1 47 ? 45.094 6.009 33.824 1.00 24.93 25 LEU E O 1
ATOM 3302 N N . VAL E 1 48 ? 46.153 7.831 34.651 1.00 24.41 26 VAL E N 1
ATOM 3303 C CA . VAL E 1 48 ? 45.610 7.699 35.997 1.00 25.24 26 VAL E CA 1
ATOM 3304 C C . VAL E 1 48 ? 44.086 7.894 36.019 1.00 26.07 26 VAL E C 1
ATOM 3305 O O . VAL E 1 48 ? 43.345 7.084 36.613 1.00 25.44 26 VAL E O 1
ATOM 3309 N N . GLU E 1 49 ? 43.627 8.973 35.389 1.00 26.40 27 GLU E N 1
ATOM 3310 C CA . GLU E 1 49 ? 42.202 9.311 35.372 1.00 28.31 27 GLU E CA 1
ATOM 3311 C C . GLU E 1 49 ? 41.380 8.177 34.729 1.00 27.92 27 GLU E C 1
ATOM 3312 O O . GLU E 1 49 ? 40.386 7.719 35.306 1.00 28.91 27 GLU E O 1
ATOM 3318 N N . LYS E 1 50 ? 41.831 7.699 33.573 1.00 27.60 28 LYS E N 1
ATOM 3319 C CA . LYS E 1 50 ? 41.152 6.646 32.820 1.00 27.74 28 LYS E CA 1
ATOM 3320 C C . LYS E 1 50 ? 41.280 5.248 33.454 1.00 27.85 28 LYS E C 1
ATOM 3321 O O . LYS E 1 50 ? 40.410 4.378 33.262 1.00 26.63 28 LYS E O 1
ATOM 3327 N N . THR E 1 51 ? 42.381 5.010 34.163 1.00 27.44 29 THR E N 1
ATOM 3328 C CA . THR E 1 51 ? 42.584 3.729 34.824 1.00 27.16 29 THR E CA 1
ATOM 3329 C C . THR E 1 51 ? 41.638 3.584 36.011 1.00 28.26 29 THR E C 1
ATOM 3330 O O . THR E 1 51 ? 40.988 2.548 36.171 1.00 28.73 29 THR E O 1
ATOM 3334 N N . ARG E 1 52 ? 41.551 4.630 36.825 1.00 28.48 30 ARG E N 1
ATOM 3335 C CA . ARG E 1 52 ? 40.636 4.648 37.956 1.00 29.86 30 ARG E CA 1
ATOM 3336 C C . ARG E 1 52 ? 39.165 4.431 37.544 1.00 30.50 30 ARG E C 1
ATOM 3337 O O . ARG E 1 52 ? 38.358 3.966 38.354 1.00 30.40 30 ARG E O 1
ATOM 3345 N N . GLN E 1 53 ? 38.837 4.742 36.286 1.00 30.53 31 GLN E N 1
ATOM 3346 C CA . GLN E 1 53 ? 37.490 4.511 35.736 1.00 30.77 31 GLN E CA 1
ATOM 3347 C C . GLN E 1 53 ? 37.247 3.046 35.309 1.00 29.89 31 GLN E C 1
ATOM 3348 O O . GLN E 1 53 ? 36.114 2.659 35.047 1.00 30.73 31 GLN E O 1
ATOM 3354 N N . GLU E 1 54 ? 38.289 2.231 35.229 1.00 29.09 32 GLU E N 1
ATOM 3355 C CA . GLU E 1 54 ? 38.084 0.820 34.922 1.00 27.89 32 GLU E CA 1
ATOM 3356 C C . GLU E 1 54 ? 37.250 0.230 36.074 1.00 27.01 32 GLU E C 1
ATOM 3357 O O . GLU E 1 54 ? 37.632 0.380 37.236 1.00 25.38 32 GLU E O 1
ATOM 3363 N N . PRO E 1 55 ? 36.088 -0.408 35.762 1.00 26.66 33 PRO E N 1
ATOM 3364 C CA . PRO E 1 55 ? 35.283 -0.994 36.861 1.00 26.53 33 PRO E CA 1
ATOM 3365 C C . PRO E 1 55 ? 36.072 -1.924 37.798 1.00 26.20 33 PRO E C 1
ATOM 3366 O O . PRO E 1 55 ? 35.751 -2.007 38.986 1.00 26.61 33 PRO E O 1
ATOM 3370 N N . LEU E 1 56 ? 37.090 -2.605 37.285 1.00 26.07 34 LEU E N 1
ATOM 3371 C CA . LEU E 1 56 ? 37.883 -3.540 38.100 1.00 26.79 34 LEU E CA 1
ATOM 3372 C C . LEU E 1 56 ? 39.060 -2.917 38.874 1.00 26.82 34 LEU E C 1
ATOM 3373 O O . LEU E 1 56 ? 39.767 -3.630 39.600 1.00 26.76 34 LEU E O 1
ATOM 3385 N N . LEU E 1 58 ? 40.783 -1.123 41.775 1.00 26.49 36 LEU E N 1
ATOM 3386 C CA . LEU E 1 58 ? 40.498 -0.860 43.189 1.00 27.33 36 LEU E CA 1
ATOM 3387 C C . LEU E 1 58 ? 41.195 0.401 43.708 1.00 27.00 36 LEU E C 1
ATOM 3388 O O . LEU E 1 58 ? 40.594 1.211 44.409 1.00 28.14 36 LEU E O 1
ATOM 3393 N N . ALA E 1 59 ? 42.459 0.569 43.341 1.00 26.68 37 ALA E N 1
ATOM 3394 C CA . ALA E 1 59 ? 43.228 1.760 43.706 1.00 26.18 37 ALA E CA 1
ATOM 3395 C C . ALA E 1 59 ? 44.330 1.964 42.681 1.00 25.39 37 ALA E C 1
ATOM 3396 O O . ALA E 1 59 ? 44.899 0.999 42.188 1.00 25.80 37 ALA E O 1
ATOM 3398 N N . TYR E 1 60 ? 44.632 3.219 42.356 1.00 24.98 38 TYR E N 1
ATOM 3399 C CA . TYR E 1 60 ? 45.663 3.521 41.371 1.00 24.22 38 TYR E CA 1
ATOM 3400 C C . TYR E 1 60 ? 46.158 4.920 41.684 1.00 23.81 38 TYR E C 1
ATOM 3401 O O . TYR E 1 60 ? 45.422 5.886 41.522 1.00 23.92 38 TYR E O 1
ATOM 3410 N N . ASP E 1 61 ? 47.385 5.003 42.176 1.00 23.64 39 ASP E N 1
ATOM 3411 C CA . ASP E 1 61 ? 47.976 6.273 42.583 1.00 24.49 39 ASP E CA 1
ATOM 3412 C C . ASP E 1 61 ? 49.381 6.399 42.032 1.00 23.40 39 ASP E C 1
ATOM 3413 O O . ASP E 1 61 ? 50.100 5.416 41.921 1.00 23.39 39 ASP E O 1
ATOM 3418 N N . LEU E 1 62 ? 49.763 7.623 41.685 1.00 22.98 40 LEU E N 1
ATOM 3419 C CA . LEU E 1 62 ? 51.044 7.859 41.038 1.00 23.04 40 LEU E CA 1
ATOM 3420 C C . LEU E 1 62 ? 51.898 8.808 41.876 1.00 22.46 40 LEU E C 1
ATOM 3421 O O . LEU E 1 62 ? 51.399 9.799 42.406 1.00 21.54 40 LEU E O 1
ATOM 3426 N N . PHE E 1 63 ? 53.176 8.472 41.991 1.00 23.26 41 PHE E N 1
ATOM 3427 C CA . PHE E 1 63 ? 54.123 9.253 42.800 1.00 24.26 41 PHE E CA 1
ATOM 3428 C C . PHE E 1 63 ? 55.401 9.466 42.036 1.00 24.94 41 PHE E C 1
ATOM 3429 O O . PHE E 1 63 ? 55.670 8.765 41.054 1.00 25.37 41 PHE E O 1
ATOM 3437 N N . VAL E 1 64 ? 56.206 10.420 42.508 1.00 24.98 42 VAL E N 1
ATOM 3438 C CA . VAL E 1 64 ? 57.507 10.705 41.906 1.00 26.11 42 VAL E CA 1
ATOM 3439 C C . VAL E 1 64 ? 58.589 10.739 42.993 1.00 26.42 42 VAL E C 1
ATOM 3440 O O . VAL E 1 64 ? 58.373 11.265 44.091 1.00 26.22 42 VAL E O 1
ATOM 3444 N N . ASP E 1 65 ? 59.729 10.150 42.659 1.00 27.85 43 ASP E N 1
ATOM 3445 C CA . ASP E 1 65 ? 60.904 10.066 43.525 1.00 29.51 43 ASP E CA 1
ATOM 3446 C C . ASP E 1 65 ? 61.395 11.488 43.824 1.00 30.81 43 ASP E C 1
ATOM 3447 O O . ASP E 1 65 ? 61.635 12.273 42.904 1.00 31.05 43 ASP E O 1
ATOM 3452 N N . GLN E 1 66 ? 61.519 11.817 45.108 1.00 32.09 44 GLN E N 1
ATOM 3453 C CA . GLN E 1 66 ? 62.013 13.134 45.528 1.00 33.28 44 GLN E CA 1
ATOM 3454 C C . GLN E 1 66 ? 63.411 13.447 44.999 1.00 33.96 44 GLN E C 1
ATOM 3455 O O . GLN E 1 66 ? 63.756 14.61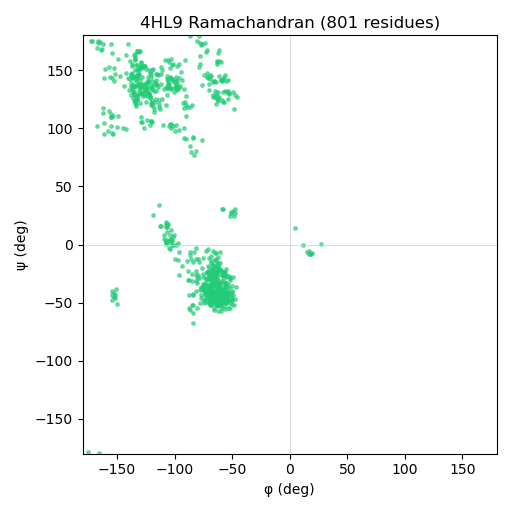2 44.826 1.00 34.80 44 GLN E O 1
ATOM 3461 N N . LYS E 1 67 ? 64.194 12.406 44.732 1.00 34.79 45 LYS E N 1
ATOM 3462 C CA . LYS E 1 67 ? 65.588 12.534 44.287 1.00 35.97 45 LYS E CA 1
ATOM 3463 C C . LYS E 1 67 ? 65.814 12.333 42.775 1.00 35.89 45 LYS E C 1
ATOM 3464 O O . LYS E 1 67 ? 66.951 12.419 42.292 1.00 36.19 45 LYS E O 1
ATOM 3470 N N . ASP E 1 68 ? 64.732 12.054 42.043 1.00 35.35 46 ASP E N 1
ATOM 3471 C CA . ASP E 1 68 ? 64.769 11.872 40.595 1.00 34.73 46 ASP E CA 1
ATOM 3472 C C . ASP E 1 68 ? 63.378 12.184 40.049 1.00 33.87 46 ASP E C 1
ATOM 3473 O O . ASP E 1 68 ? 62.460 11.352 40.158 1.00 33.70 46 ASP E O 1
ATOM 3478 N N . PRO E 1 69 ? 63.203 13.389 39.469 1.00 33.02 47 PRO E N 1
ATOM 3479 C CA . PRO E 1 69 ? 61.889 13.780 38.941 1.00 31.84 47 PRO E CA 1
ATOM 3480 C C . PRO E 1 69 ? 61.479 12.949 37.707 1.00 30.89 47 PRO E C 1
ATOM 3481 O O . PRO E 1 69 ? 60.330 13.033 37.255 1.00 30.19 47 PRO E O 1
ATOM 3485 N N . GLY E 1 70 ? 62.422 12.169 37.177 1.00 29.61 48 GLY E N 1
ATOM 3486 C CA . GLY E 1 70 ? 62.134 11.182 36.124 1.00 28.98 48 GLY E CA 1
ATOM 3487 C C . GLY E 1 70 ? 61.666 9.815 36.618 1.00 28.12 48 GLY E C 1
ATOM 3488 O O . GLY E 1 70 ? 61.176 8.996 35.830 1.00 28.08 48 GLY E O 1
ATOM 3489 N N . HIS E 1 71 ? 61.815 9.573 37.920 1.00 27.58 49 HIS E N 1
ATOM 3490 C CA . HIS E 1 71 ? 61.467 8.287 38.540 1.00 26.88 49 HIS E CA 1
ATOM 3491 C C . HIS E 1 71 ? 60.027 8.286 39.059 1.00 26.39 49 HIS E C 1
ATOM 3492 O O . HIS E 1 71 ? 59.727 8.832 40.126 1.00 25.44 49 HIS E O 1
ATOM 3499 N N . PHE E 1 72 ? 59.135 7.676 38.271 1.00 25.71 50 PHE E N 1
ATOM 3500 C CA . PHE E 1 72 ? 57.723 7.610 38.601 1.00 25.10 50 PHE E CA 1
ATOM 3501 C C . PHE E 1 72 ? 57.368 6.233 39.143 1.00 25.26 50 PHE E C 1
ATOM 3502 O O . PHE E 1 72 ? 57.894 5.210 38.689 1.00 25.52 50 PHE E O 1
ATOM 3510 N N . VAL E 1 73 ? 56.474 6.219 40.124 1.00 25.43 51 VAL E N 1
ATOM 3511 C CA . VAL E 1 73 ? 56.095 4.991 40.801 1.00 24.87 51 VAL E CA 1
ATOM 3512 C C . VAL E 1 73 ? 54.572 4.917 40.914 1.00 25.03 51 VAL E C 1
ATOM 3513 O O . VAL E 1 73 ? 53.938 5.832 41.427 1.00 24.91 51 VAL E O 1
ATOM 3517 N N . PHE E 1 74 ? 54.006 3.821 40.410 1.00 25.19 52 PHE E N 1
ATOM 3518 C CA . PHE E 1 74 ? 52.580 3.549 40.530 1.00 25.17 52 PHE E CA 1
ATOM 3519 C C . PHE E 1 74 ? 52.374 2.597 41.693 1.00 25.17 52 PHE E C 1
ATOM 3520 O O . PHE E 1 74 ? 53.116 1.626 41.827 1.00 25.39 52 PHE E O 1
ATOM 3528 N N . ILE E 1 75 ? 51.361 2.858 42.514 1.00 25.06 53 ILE E N 1
ATOM 3529 C CA . ILE E 1 75 ? 50.953 1.898 43.546 1.00 25.54 53 ILE E CA 1
ATOM 3530 C C . ILE E 1 75 ? 49.517 1.486 43.241 1.00 25.41 53 ILE E C 1
ATOM 3531 O O . ILE E 1 75 ? 48.605 2.317 43.228 1.00 25.55 53 ILE E O 1
ATOM 3536 N N . GLU E 1 76 ? 49.323 0.208 42.942 1.00 25.81 54 GLU E N 1
ATOM 3537 C CA . GLU E 1 76 ? 48.039 -0.233 42.395 1.00 26.26 54 GLU E CA 1
ATOM 3538 C C . GLU E 1 76 ? 47.421 -1.362 43.212 1.00 26.66 54 GLU E C 1
ATOM 3539 O O . GLU E 1 76 ? 48.142 -2.156 43.803 1.00 26.58 54 GLU E O 1
ATOM 3545 N N . GLU E 1 77 ? 46.089 -1.428 43.206 1.00 27.14 55 GLU E N 1
ATOM 3546 C CA . GLU E 1 77 ? 45.340 -2.536 43.808 1.00 28.33 55 GLU E CA 1
ATOM 3547 C C . GLU E 1 77 ? 44.361 -3.114 42.783 1.00 28.08 55 GLU E C 1
ATOM 3548 O O . GLU E 1 77 ? 43.593 -2.375 42.168 1.00 27.24 55 GLU E O 1
ATOM 3554 N N . TRP E 1 78 ? 44.404 -4.432 42.591 1.00 28.51 56 TRP E N 1
ATOM 3555 C CA . TRP E 1 78 ? 43.484 -5.111 41.669 1.00 29.24 56 TRP E CA 1
ATOM 3556 C C . TRP E 1 78 ? 42.841 -6.288 42.418 1.00 29.87 56 TRP E C 1
ATOM 3557 O O . TRP E 1 78 ? 43.405 -6.757 43.400 1.00 29.88 56 TRP E O 1
ATOM 3568 N N . PRO E 1 79 ? 41.644 -6.742 41.985 1.00 30.66 57 PRO E N 1
ATOM 3569 C CA . PRO E 1 79 ? 41.069 -7.943 42.636 1.00 31.24 57 PRO E CA 1
ATOM 3570 C C . PRO E 1 79 ? 41.877 -9.214 42.394 1.00 31.99 57 PRO E C 1
ATOM 3571 O O . PRO E 1 79 ? 41.862 -10.113 43.240 1.00 32.58 57 PRO E O 1
ATOM 3575 N N . ASP E 1 80 ? 42.565 -9.287 41.254 1.00 32.82 58 ASP E N 1
ATOM 3576 C CA . ASP E 1 80 ? 43.418 -10.429 40.888 1.00 33.70 58 ASP E CA 1
ATOM 3577 C C . ASP E 1 80 ? 44.144 -10.132 39.590 1.00 33.83 58 ASP E C 1
ATOM 3578 O O . ASP E 1 80 ? 43.951 -9.066 39.011 1.00 33.94 58 ASP E O 1
ATOM 3583 N N . ARG E 1 81 ? 44.935 -11.097 39.124 1.00 34.16 59 ARG E N 1
ATOM 3584 C CA . ARG E 1 81 ? 45.778 -10.955 37.937 1.00 34.73 59 ARG E CA 1
ATOM 3585 C C . ARG E 1 81 ? 44.992 -10.736 36.629 1.00 34.40 59 ARG E C 1
ATOM 3586 O O . ARG E 1 81 ? 45.464 -10.022 35.729 1.00 34.70 59 ARG E O 1
ATOM 3594 N N . ALA E 1 82 ? 43.812 -11.350 36.526 1.00 33.78 60 ALA E N 1
ATOM 3595 C CA . ALA E 1 82 ? 42.957 -11.231 35.337 1.00 32.87 60 ALA E CA 1
ATOM 3596 C C . ALA E 1 82 ? 42.480 -9.791 35.129 1.00 32.48 60 ALA E C 1
ATOM 3597 O O . ALA E 1 82 ? 42.377 -9.314 33.994 1.00 32.01 60 ALA E O 1
ATOM 3599 N N . ALA E 1 83 ? 42.213 -9.092 36.229 1.00 31.52 61 ALA E N 1
ATOM 3600 C CA . ALA E 1 83 ? 41.845 -7.680 36.166 1.00 30.93 61 ALA E CA 1
ATOM 3601 C C . ALA E 1 83 ? 43.040 -6.832 35.706 1.00 30.58 61 ALA E C 1
ATOM 3602 O O . ALA E 1 83 ? 42.867 -5.845 34.991 1.00 30.11 61 ALA E O 1
ATOM 3604 N N . LEU E 1 84 ? 44.244 -7.236 36.106 1.00 30.45 62 LEU E N 1
ATOM 3605 C CA . LEU E 1 84 ? 45.475 -6.583 35.645 1.00 30.29 62 LEU E CA 1
ATOM 3606 C C . LEU E 1 84 ? 45.711 -6.816 34.140 1.00 29.92 62 LEU E C 1
ATOM 3607 O O . LEU E 1 84 ? 46.211 -5.924 33.443 1.00 30.15 62 LEU E O 1
ATOM 3612 N N . ASP E 1 85 ? 45.330 -7.992 33.644 1.00 29.86 63 ASP E N 1
ATOM 3613 C CA . ASP E 1 85 ? 45.413 -8.330 32.204 1.00 29.84 63 ASP E CA 1
ATOM 3614 C C . ASP E 1 85 ? 44.450 -7.495 31.360 1.00 28.89 63 ASP E C 1
ATOM 3615 O O . ASP E 1 85 ? 44.760 -7.129 30.217 1.00 28.32 63 ASP E O 1
ATOM 3620 N N . ILE E 1 86 ? 43.287 -7.202 31.935 1.00 27.65 64 ILE E N 1
ATOM 3621 C CA . ILE E 1 86 ? 42.281 -6.361 31.305 1.00 26.70 64 ILE E CA 1
ATOM 3622 C C . ILE E 1 86 ? 42.771 -4.907 31.238 1.00 26.95 64 ILE E C 1
ATOM 3623 O O . ILE E 1 86 ? 42.633 -4.250 30.204 1.00 27.49 64 ILE E O 1
ATOM 3628 N N . HIS E 1 87 ? 43.350 -4.421 32.333 1.00 26.13 65 HIS E N 1
ATOM 3629 C CA . HIS E 1 87 ? 43.965 -3.100 32.373 1.00 25.95 65 HIS E CA 1
ATOM 3630 C C . HIS E 1 87 ? 44.944 -2.944 31.208 1.00 26.56 65 HIS E C 1
ATOM 3631 O O . HIS E 1 87 ? 44.838 -1.984 30.423 1.00 26.38 65 HIS E O 1
ATOM 3645 N N . ALA E 1 89 ? 45.028 -4.230 28.396 1.00 29.05 67 ALA E N 1
ATOM 3646 C CA . ALA E 1 89 ? 44.452 -4.351 27.053 1.00 28.29 67 ALA E CA 1
ATOM 3647 C C . ALA E 1 89 ? 43.552 -3.181 26.704 1.00 27.76 67 ALA E C 1
ATOM 3648 O O . ALA E 1 89 ? 43.121 -3.065 25.560 1.00 27.95 67 ALA E O 1
ATOM 3650 N N . THR E 1 90 ? 43.268 -2.319 27.678 1.00 26.77 68 THR E N 1
ATOM 3651 C CA . THR E 1 90 ? 42.419 -1.145 27.452 1.00 26.52 68 THR E CA 1
ATOM 3652 C C . THR E 1 90 ? 43.017 -0.185 26.419 1.00 26.63 68 THR E C 1
ATOM 3653 O O . THR E 1 90 ? 44.243 -0.174 26.186 1.00 26.16 68 THR E O 1
ATOM 3657 N N . GLU E 1 91 ? 42.140 0.625 25.826 1.00 26.25 69 GLU E N 1
ATOM 3658 C CA . GLU E 1 91 ? 42.532 1.589 24.807 1.00 26.68 69 GLU E CA 1
ATOM 3659 C C . GLU E 1 91 ? 43.522 2.587 25.391 1.00 26.14 69 GLU E C 1
ATOM 3660 O O . GLU E 1 91 ? 44.566 2.836 24.788 1.00 25.92 69 GLU E O 1
ATOM 3666 N N . HIS E 1 92 ? 43.183 3.143 26.554 1.00 25.85 70 HIS E N 1
ATOM 3667 C CA . HIS E 1 92 ? 44.057 4.102 27.223 1.00 25.67 70 HIS E CA 1
ATOM 3668 C C . HIS E 1 92 ? 45.442 3.544 27.519 1.00 25.58 70 HIS E C 1
ATOM 3669 O O . HIS E 1 92 ? 46.432 4.197 27.197 1.00 25.00 70 HIS E O 1
ATOM 3676 N N . PHE E 1 93 ? 45.521 2.329 28.065 1.00 25.03 71 PHE E N 1
ATOM 3677 C CA . PHE E 1 93 ? 46.819 1.704 28.313 1.00 24.76 71 PHE E CA 1
ATOM 3678 C C . PHE E 1 93 ? 47.601 1.546 27.018 1.00 25.32 71 PHE E C 1
ATOM 3679 O O . PHE E 1 93 ? 48.710 2.048 26.916 1.00 25.28 71 PHE E O 1
ATOM 3687 N N . THR E 1 94 ? 47.027 0.855 26.030 1.00 25.22 72 THR E N 1
ATOM 3688 C CA . THR E 1 94 ? 47.756 0.593 24.778 1.00 26.07 72 THR E CA 1
ATOM 3689 C C . THR E 1 94 ? 48.029 1.861 23.959 1.00 25.42 72 THR E C 1
ATOM 3690 O O . THR E 1 94 ? 48.898 1.839 23.099 1.00 26.86 72 THR E O 1
ATOM 3694 N N . ARG E 1 95 ? 47.308 2.949 24.228 1.00 25.39 73 ARG E N 1
ATOM 3695 C CA . ARG E 1 95 ? 47.618 4.244 23.627 1.00 25.62 73 ARG E CA 1
ATOM 3696 C C . ARG E 1 95 ? 48.726 4.969 24.434 1.00 25.32 73 ARG E C 1
ATOM 3697 O O . ARG E 1 95 ? 49.793 5.283 23.893 1.00 25.51 73 ARG E O 1
ATOM 3705 N N . LEU E 1 96 ? 48.465 5.214 25.718 1.00 24.01 74 LEU E N 1
ATOM 3706 C CA . LEU E 1 96 ? 49.303 6.113 26.523 1.00 23.93 74 LEU E CA 1
ATOM 3707 C C . LEU E 1 96 ? 50.652 5.545 26.931 1.00 24.25 74 LEU E C 1
ATOM 3708 O O . LEU E 1 96 ? 51.656 6.267 26.906 1.00 24.05 74 LEU E O 1
ATOM 3713 N N . VAL E 1 97 ? 50.696 4.257 27.276 1.00 24.38 75 VAL E N 1
ATOM 3714 C CA . VAL E 1 97 ? 51.951 3.623 27.734 1.00 25.02 75 VAL E CA 1
ATOM 3715 C C . VAL E 1 97 ? 53.080 3.631 26.685 1.00 25.53 75 VAL E C 1
ATOM 3716 O O . VAL E 1 97 ? 54.226 3.932 27.029 1.00 26.19 75 VAL E O 1
ATOM 3720 N N . PRO E 1 98 ? 52.780 3.311 25.407 1.00 25.67 76 PRO E N 1
ATOM 3721 C CA . PRO E 1 98 ? 53.889 3.395 24.461 1.00 25.53 76 PRO E CA 1
ATOM 3722 C C . PRO E 1 98 ? 54.369 4.824 24.168 1.00 25.06 76 PRO E C 1
ATOM 3723 O O . PRO E 1 98 ? 55.544 5.001 23.844 1.00 25.63 76 PRO E O 1
ATOM 3727 N N . LEU E 1 99 ? 53.474 5.805 24.270 1.00 24.16 77 LEU E N 1
ATOM 3728 C CA . LEU E 1 99 ? 53.818 7.225 24.108 1.00 23.62 77 LEU E CA 1
ATOM 3729 C C . LEU E 1 99 ? 54.734 7.673 25.249 1.00 23.59 77 LEU E C 1
ATOM 3730 O O . LEU E 1 99 ? 55.671 8.465 25.048 1.00 23.31 77 LEU E O 1
ATOM 3735 N N . ILE E 1 100 ? 54.439 7.172 26.449 1.00 22.46 78 ILE E N 1
ATOM 3736 C CA . ILE E 1 100 ? 55.256 7.450 27.623 1.00 22.32 78 ILE E CA 1
ATOM 3737 C C . ILE E 1 100 ? 56.596 6.751 27.515 1.00 23.14 78 ILE E C 1
ATOM 3738 O O . ILE E 1 100 ? 57.637 7.402 27.704 1.00 23.85 78 ILE E O 1
ATOM 3743 N N . ASN E 1 101 ? 56.560 5.457 27.204 1.00 22.68 79 ASN E N 1
ATOM 3744 C CA . ASN E 1 101 ? 57.750 4.615 27.116 1.00 24.40 79 ASN E CA 1
ATOM 3745 C C . ASN E 1 101 ? 58.683 4.934 25.946 1.00 24.90 79 ASN E C 1
ATOM 3746 O O . ASN E 1 101 ? 59.827 4.479 25.932 1.00 25.24 79 ASN E O 1
ATOM 3751 N N . ALA E 1 102 ? 58.198 5.716 24.982 1.00 25.51 80 ALA E N 1
ATOM 3752 C CA . ALA E 1 102 ? 59.054 6.259 23.912 1.00 25.94 80 ALA E CA 1
ATOM 3753 C C . ALA E 1 102 ? 60.228 7.060 24.492 1.00 26.39 80 ALA E C 1
ATOM 3754 O O . ALA E 1 102 ? 61.280 7.202 23.848 1.00 25.98 80 ALA E O 1
ATOM 3756 N N . HIS E 1 103 ? 60.031 7.552 25.714 1.00 26.88 81 HIS E N 1
ATOM 3757 C CA . HIS E 1 103 ? 60.975 8.446 26.400 1.00 27.44 81 HIS E CA 1
ATOM 3758 C C . HIS E 1 103 ? 61.673 7.875 27.636 1.00 27.66 81 HIS E C 1
ATOM 3759 O O . HIS E 1 103 ? 62.233 8.637 28.441 1.00 26.99 81 HIS E O 1
ATOM 3766 N N . GLN E 1 104 ? 61.637 6.553 27.794 1.00 28.46 82 GLN E N 1
ATOM 3767 C CA . GLN E 1 104 ? 62.223 5.907 28.966 1.00 29.92 82 GLN E CA 1
ATOM 3768 C C . GLN E 1 104 ? 63.752 5.867 28.858 1.00 30.89 82 GLN E C 1
ATOM 3769 O O . GLN E 1 104 ? 64.287 5.576 27.787 1.00 30.45 82 GLN E O 1
ATOM 3775 N N . ARG E 1 105 ? 64.455 6.154 29.954 1.00 31.91 83 ARG E N 1
ATOM 3776 C CA . ARG E 1 105 ? 65.911 5.925 29.980 1.00 33.27 83 ARG E CA 1
ATOM 3777 C C . ARG E 1 105 ? 66.302 4.463 30.247 1.00 33.97 83 ARG E C 1
ATOM 3778 O O . ARG E 1 105 ? 67.361 4.013 29.795 1.00 34.04 83 ARG E O 1
ATOM 3786 N N . GLN E 1 106 ? 65.443 3.742 30.978 1.00 34.37 84 GLN E N 1
ATOM 3787 C CA . GLN E 1 106 ? 65.613 2.306 31.300 1.00 35.19 84 GLN E CA 1
ATOM 3788 C C . GLN E 1 106 ? 64.266 1.610 31.181 1.00 34.59 84 GLN E C 1
ATOM 3789 O O . GLN E 1 106 ? 63.225 2.255 31.321 1.00 33.96 84 GLN E O 1
ATOM 3795 N N . ASP E 1 107 ? 64.292 0.290 30.978 1.00 34.85 85 ASP E N 1
ATOM 3796 C CA . ASP E 1 107 ? 63.099 -0.547 31.150 1.00 35.18 85 ASP E CA 1
ATOM 3797 C C . ASP E 1 107 ? 62.484 -0.335 32.529 1.00 34.62 85 ASP E C 1
ATOM 3798 O O . ASP E 1 107 ? 63.196 -0.195 33.537 1.00 34.77 85 ASP E O 1
ATOM 3803 N N . GLY E 1 108 ? 61.159 -0.326 32.576 1.00 34.02 86 GLY E N 1
ATOM 3804 C CA . GLY E 1 108 ? 60.457 -0.219 33.846 1.00 32.64 86 GLY E CA 1
ATOM 3805 C C . GLY E 1 108 ? 60.462 -1.569 34.547 1.00 31.95 86 GLY E C 1
ATOM 3806 O O . GLY E 1 108 ? 60.900 -2.573 33.973 1.00 30.78 86 GLY E O 1
ATOM 3807 N N . THR E 1 109 ? 59.971 -1.584 35.785 1.00 31.42 87 THR E N 1
ATOM 3808 C CA . THR E 1 109 ? 59.814 -2.833 36.551 1.00 31.29 87 THR E CA 1
ATOM 3809 C C . THR E 1 109 ? 58.408 -2.929 37.118 1.00 31.03 87 THR E C 1
ATOM 3810 O O . THR E 1 109 ? 57.725 -1.922 37.282 1.00 30.53 87 THR E O 1
ATOM 3814 N N . VAL E 1 110 ? 57.980 -4.154 37.407 1.00 31.18 88 VAL E N 1
ATOM 3815 C CA . VAL E 1 110 ? 56.687 -4.395 37.999 1.00 31.27 88 VAL E CA 1
ATOM 3816 C C . VAL E 1 110 ? 56.884 -5.438 39.091 1.00 31.47 88 VAL E C 1
ATOM 3817 O O . VAL E 1 110 ? 57.584 -6.426 38.875 1.00 31.72 88 VAL E O 1
ATOM 3821 N N . VAL E 1 111 ? 56.279 -5.208 40.252 1.00 31.06 89 VAL E N 1
ATOM 3822 C CA . VAL E 1 111 ? 56.295 -6.172 41.348 1.00 31.15 89 VAL E CA 1
ATOM 3823 C C . VAL E 1 111 ? 54.860 -6.488 41.765 1.00 30.92 89 VAL E C 1
ATOM 3824 O O . VAL E 1 111 ? 54.092 -5.589 42.109 1.00 30.17 89 VAL E O 1
ATOM 3828 N N . LEU E 1 112 ? 54.506 -7.770 41.702 1.00 31.00 90 LEU E N 1
ATOM 3829 C CA . LEU E 1 112 ? 53.200 -8.245 42.148 1.00 31.44 90 LEU E CA 1
ATOM 3830 C C . LEU E 1 112 ? 53.328 -8.805 43.572 1.00 31.87 90 LEU E C 1
ATOM 3831 O O . LEU E 1 112 ? 54.314 -9.487 43.891 1.00 31.61 90 LEU E O 1
ATOM 3844 N N . ASP E 1 114 ? 51.498 -9.816 47.730 1.00 34.00 92 ASP E N 1
ATOM 3845 C CA . ASP E 1 114 ? 50.459 -10.154 48.693 1.00 34.26 92 ASP E CA 1
ATOM 3846 C C . ASP E 1 114 ? 50.684 -9.341 49.969 1.00 34.18 92 ASP E C 1
ATOM 3847 O O . ASP E 1 114 ? 51.824 -9.074 50.357 1.00 34.11 92 ASP E O 1
ATOM 3852 N N . ALA E 1 115 ? 49.598 -8.957 50.625 1.00 34.74 93 ALA E N 1
ATOM 3853 C CA . ALA E 1 115 ? 49.701 -8.340 51.941 1.00 35.89 93 ALA E CA 1
ATOM 3854 C C . ALA E 1 115 ? 50.153 -9.384 52.976 1.00 36.48 93 ALA E C 1
ATOM 3855 O O . ALA E 1 115 ? 49.714 -10.534 52.931 1.00 36.90 93 ALA E O 1
ATOM 3857 N N . VAL E 1 116 ? 51.058 -8.985 53.870 1.00 37.43 94 VAL E N 1
ATOM 3858 C CA . VAL E 1 116 ? 51.485 -9.809 55.004 1.00 38.28 94 VAL E CA 1
ATOM 3859 C C . VAL E 1 116 ? 50.604 -9.465 56.215 1.00 39.25 94 VAL E C 1
ATOM 3860 O O . VAL E 1 116 ? 50.547 -8.299 56.629 1.00 39.42 94 VAL E O 1
ATOM 3864 N N . PRO E 1 117 ? 49.897 -10.463 56.787 1.00 40.33 95 PRO E N 1
ATOM 3865 C CA . PRO E 1 117 ? 49.170 -10.146 58.027 1.00 40.73 95 PRO E CA 1
ATOM 3866 C C . PRO E 1 117 ? 50.028 -10.356 59.279 1.00 40.92 95 PRO E C 1
ATOM 3867 O O . PRO E 1 117 ? 51.135 -9.813 59.378 1.00 41.15 95 PRO E O 1
ATOM 3879 N N . LEU F 1 24 ? 54.190 12.592 52.724 1.00 40.44 2 LEU F N 1
ATOM 3880 C CA . LEU F 1 24 ? 55.357 11.923 52.197 1.00 38.08 2 LEU F CA 1
ATOM 3881 C C . LEU F 1 24 ? 55.055 10.438 52.095 1.00 36.44 2 LEU F C 1
ATOM 3882 O O . LEU F 1 24 ? 54.750 9.789 53.095 1.00 35.43 2 LEU F O 1
ATOM 3887 N N . LYS F 1 25 ? 55.128 9.910 50.879 1.00 34.75 3 LYS F N 1
ATOM 3888 C CA . LYS F 1 25 ? 54.946 8.480 50.653 1.00 33.56 3 LYS F CA 1
ATOM 3889 C C . LYS F 1 25 ? 56.302 7.792 50.588 1.00 32.62 3 LYS F C 1
ATOM 3890 O O . LYS F 1 25 ? 57.217 8.288 49.952 1.00 32.85 3 LYS F O 1
ATOM 3896 N N . VAL F 1 26 ? 56.436 6.659 51.266 1.00 31.90 4 VAL F N 1
ATOM 3897 C CA . VAL F 1 26 ? 57.687 5.907 51.247 1.00 31.06 4 VAL F CA 1
ATOM 3898 C C . VAL F 1 26 ? 57.497 4.451 50.801 1.00 31.18 4 VAL F C 1
ATOM 3899 O O . VAL F 1 26 ? 56.539 3.777 51.200 1.00 31.22 4 VAL F O 1
ATOM 3903 N N . ILE F 1 27 ? 58.425 3.966 49.980 1.00 31.21 5 ILE F N 1
ATOM 3904 C CA . ILE F 1 27 ? 58.525 2.541 49.697 1.00 31.04 5 ILE F CA 1
ATOM 3905 C C . ILE F 1 27 ? 59.909 2.050 50.103 1.00 31.50 5 ILE F C 1
ATOM 3906 O O . ILE F 1 27 ? 60.930 2.629 49.713 1.00 31.55 5 ILE F O 1
ATOM 3911 N N . ALA F 1 28 ? 59.919 0.999 50.919 1.00 31.92 6 ALA F N 1
ATOM 3912 C CA . ALA F 1 28 ? 61.136 0.361 51.381 1.00 32.61 6 ALA F CA 1
ATOM 3913 C C . ALA F 1 28 ? 61.086 -1.111 51.004 1.00 33.44 6 ALA F C 1
ATOM 3914 O O . ALA F 1 28 ? 60.029 -1.739 51.070 1.00 33.13 6 ALA F O 1
ATOM 3916 N N . GLN F 1 29 ? 62.225 -1.649 50.582 1.00 34.18 7 GLN F N 1
ATOM 3917 C CA . GLN F 1 29 ? 62.304 -3.043 50.183 1.00 35.68 7 GLN F CA 1
ATOM 3918 C C . GLN F 1 29 ? 63.492 -3.736 50.848 1.00 35.93 7 GLN F C 1
ATOM 3919 O O . GLN F 1 29 ? 64.607 -3.197 50.842 1.00 36.13 7 GLN F O 1
ATOM 3925 N N . ASP F 1 30 ? 63.238 -4.916 51.420 1.00 36.15 8 ASP F N 1
ATOM 3926 C CA . ASP F 1 30 ? 64.286 -5.804 51.945 1.00 36.93 8 ASP F CA 1
ATOM 3927 C C . ASP F 1 30 ? 64.316 -7.100 51.157 1.00 37.25 8 ASP F C 1
ATOM 3928 O O . ASP F 1 30 ? 63.273 -7.591 50.719 1.00 36.89 8 ASP F O 1
ATOM 3933 N N . PHE F 1 31 ? 65.515 -7.656 51.019 1.00 37.97 9 PHE F N 1
ATOM 3934 C CA . PHE F 1 31 ? 65.736 -8.926 50.352 1.00 39.42 9 PHE F CA 1
ATOM 3935 C C . PHE F 1 31 ? 66.382 -9.876 51.370 1.00 39.96 9 PHE F C 1
ATOM 3936 O O . PHE F 1 31 ? 67.557 -9.730 51.711 1.00 40.06 9 PHE F O 1
ATOM 3944 N N . ILE F 1 32 ? 65.591 -10.835 51.846 1.00 40.58 10 ILE F N 1
ATOM 3945 C CA . ILE F 1 32 ? 65.944 -11.684 52.988 1.00 41.50 10 ILE F CA 1
ATOM 3946 C C . ILE F 1 32 ? 66.335 -13.102 52.549 1.00 42.39 10 ILE F C 1
ATOM 3947 O O . ILE F 1 32 ? 65.659 -13.706 51.721 1.00 42.26 10 ILE F O 1
ATOM 3952 N N . LYS F 1 33 ? 67.429 -13.620 53.109 1.00 43.88 11 LYS F N 1
ATOM 3953 C CA . LYS F 1 33 ? 67.818 -15.023 52.924 1.00 45.06 11 LYS F CA 1
ATOM 3954 C C . LYS F 1 33 ? 66.613 -15.930 53.188 1.00 45.70 11 LYS F C 1
ATOM 3955 O O . LYS F 1 33 ? 65.909 -15.752 54.191 1.00 45.62 11 LYS F O 1
ATOM 3961 N N . PRO F 1 34 ? 66.347 -16.885 52.274 1.00 46.30 12 PRO F N 1
ATOM 3962 C CA . PRO F 1 34 ? 65.108 -17.673 52.339 1.00 46.56 12 PRO F CA 1
ATOM 3963 C C . PRO F 1 34 ? 64.970 -18.469 53.639 1.00 46.72 12 PRO F C 1
ATOM 3964 O O . PRO F 1 34 ? 63.875 -18.543 54.198 1.00 46.72 12 PRO F O 1
ATOM 3968 N N . GLU F 1 35 ? 66.075 -19.032 54.121 1.00 46.97 13 GLU F N 1
ATOM 3969 C CA . GLU F 1 35 ? 66.066 -19.842 55.346 1.00 47.48 13 GLU F CA 1
ATOM 3970 C C . GLU F 1 35 ? 65.835 -19.013 56.625 1.00 47.03 13 GLU F C 1
ATOM 3971 O O . GLU F 1 35 ? 65.580 -19.569 57.696 1.00 47.37 13 GLU F O 1
ATOM 3977 N N . ALA F 1 36 ? 65.923 -17.690 56.490 1.00 46.25 14 ALA F N 1
ATOM 3978 C CA . ALA F 1 36 ? 65.808 -16.757 57.607 1.00 45.15 14 ALA F CA 1
ATOM 3979 C C . ALA F 1 36 ? 64.464 -16.031 57.671 1.00 44.55 14 ALA F C 1
ATOM 3980 O O . ALA F 1 36 ? 64.292 -15.126 58.489 1.00 44.33 14 ALA F O 1
ATOM 3982 N N . ILE F 1 37 ? 63.509 -16.434 56.833 1.00 43.91 15 ILE F N 1
ATOM 3983 C CA . ILE F 1 37 ? 62.191 -15.786 56.789 1.00 43.48 15 ILE F CA 1
ATOM 3984 C C . ILE F 1 37 ? 61.469 -15.875 58.140 1.00 43.23 15 ILE F C 1
ATOM 3985 O O . ILE F 1 37 ? 60.946 -14.874 58.648 1.00 42.80 15 ILE F O 1
ATOM 3990 N N . ASP F 1 38 ? 61.461 -17.074 58.718 1.00 42.77 16 ASP F N 1
ATOM 3991 C CA . ASP F 1 38 ? 60.772 -17.321 59.984 1.00 42.31 16 ASP F CA 1
ATOM 3992 C C . ASP F 1 38 ? 61.485 -16.676 61.178 1.00 40.92 16 ASP F C 1
ATOM 3993 O O . ASP F 1 38 ? 60.866 -16.413 62.201 1.00 40.59 16 ASP F O 1
ATOM 3998 N N . ILE F 1 39 ? 62.783 -16.429 61.032 1.00 39.97 17 ILE F N 1
ATOM 3999 C CA . ILE F 1 39 ? 63.554 -15.639 61.993 1.00 38.86 17 ILE F CA 1
ATOM 4000 C C . ILE F 1 39 ? 63.127 -14.164 61.937 1.00 38.37 17 ILE F C 1
ATOM 4001 O O . ILE F 1 39 ? 62.911 -13.533 62.985 1.00 38.51 17 ILE F O 1
ATOM 4006 N N . VAL F 1 40 ? 62.961 -13.627 60.728 1.00 36.87 18 VAL F N 1
ATOM 4007 C CA . VAL F 1 40 ? 62.681 -12.198 60.584 1.00 36.08 18 VAL F CA 1
ATOM 4008 C C . VAL F 1 40 ? 61.217 -11.812 60.630 1.00 35.39 18 VAL F C 1
ATOM 4009 O O . VAL F 1 40 ? 60.907 -10.708 61.076 1.00 35.88 18 VAL F O 1
ATOM 4013 N N . LEU F 1 41 ? 60.320 -12.694 60.184 1.00 34.39 19 LEU F N 1
ATOM 4014 C CA . LEU F 1 41 ? 58.879 -12.389 60.203 1.00 34.14 19 LEU F CA 1
ATOM 4015 C C . LEU F 1 41 ? 58.356 -11.851 61.539 1.00 33.68 19 LEU F C 1
ATOM 4016 O O . LEU F 1 41 ? 57.562 -10.906 61.542 1.00 32.60 19 LEU F O 1
ATOM 4021 N N . PRO F 1 42 ? 58.776 -12.456 62.679 1.00 33.32 20 PRO F N 1
ATOM 4022 C CA . PRO F 1 42 ? 58.231 -11.927 63.934 1.00 33.21 20 PRO F CA 1
ATOM 4023 C C . PRO F 1 42 ? 58.731 -10.511 64.236 1.00 32.71 20 PRO F C 1
ATOM 4024 O O . PRO F 1 42 ? 58.002 -9.722 64.831 1.00 32.48 20 PRO F O 1
ATOM 4028 N N . LEU F 1 43 ? 59.956 -10.205 63.815 1.00 33.16 21 LEU F N 1
ATOM 4029 C CA . LEU F 1 43 ? 60.526 -8.864 63.970 1.00 33.87 21 LEU F CA 1
ATOM 4030 C C . LEU F 1 43 ? 59.766 -7.844 63.113 1.00 34.45 21 LEU F C 1
ATOM 4031 O O . LEU F 1 43 ? 59.497 -6.725 63.567 1.00 33.96 21 LEU F O 1
ATOM 4036 N N . TYR F 1 44 ? 59.409 -8.252 61.890 1.00 34.87 22 TYR F N 1
ATOM 4037 C CA . TYR F 1 44 ? 58.549 -7.455 61.019 1.00 35.63 22 TYR F CA 1
ATOM 4038 C C . TYR F 1 44 ? 57.212 -7.112 61.655 1.00 35.86 22 TYR F C 1
ATOM 4039 O O . TYR F 1 44 ? 56.833 -5.950 61.707 1.00 36.10 22 TYR F O 1
ATOM 4048 N N . ARG F 1 45 ? 56.500 -8.124 62.135 1.00 36.30 23 ARG F N 1
ATOM 4049 C CA . ARG F 1 45 ? 55.177 -7.923 62.732 1.00 36.98 23 ARG F CA 1
ATOM 4050 C C . ARG F 1 45 ? 55.178 -6.924 63.893 1.00 36.72 23 ARG F C 1
ATOM 4051 O O . ARG F 1 45 ? 54.259 -6.109 64.003 1.00 36.43 23 ARG F O 1
ATOM 4059 N N . GLU F 1 46 ? 56.203 -7.008 64.744 1.00 36.73 24 GLU F N 1
ATOM 4060 C CA . GLU F 1 46 ? 56.409 -6.069 65.851 1.00 36.89 24 GLU F CA 1
ATOM 4061 C C . GLU F 1 46 ? 56.650 -4.661 65.303 1.00 36.82 24 GLU F C 1
ATOM 4062 O O . GLU F 1 46 ? 55.998 -3.711 65.723 1.00 37.35 24 GLU F O 1
ATOM 4068 N N . LEU F 1 47 ? 57.590 -4.547 64.368 1.00 36.91 25 LEU F N 1
ATOM 4069 C CA . LEU F 1 47 ? 57.874 -3.279 63.681 1.00 36.89 25 LEU F CA 1
ATOM 4070 C C . LEU F 1 47 ? 56.607 -2.635 63.142 1.00 36.97 25 LEU F C 1
ATOM 4071 O O . LEU F 1 47 ? 56.343 -1.459 63.411 1.00 36.64 25 LEU F O 1
ATOM 4076 N N . VAL F 1 48 ? 55.814 -3.406 62.406 1.00 37.03 26 VAL F N 1
ATOM 4077 C CA . VAL F 1 48 ? 54.526 -2.925 61.898 1.00 38.07 26 VAL F CA 1
ATOM 4078 C C . VAL F 1 48 ? 53.632 -2.426 63.041 1.00 38.91 26 VAL F C 1
ATOM 4079 O O . VAL F 1 48 ? 53.194 -1.272 63.032 1.00 38.76 26 VAL F O 1
ATOM 4083 N N . GLU F 1 49 ? 53.389 -3.291 64.029 1.00 39.90 27 GLU F N 1
ATOM 4084 C CA . GLU F 1 49 ? 52.527 -2.959 65.168 1.00 40.87 27 GLU F CA 1
ATOM 4085 C C . GLU F 1 49 ? 53.006 -1.694 65.871 1.00 40.75 27 GLU F C 1
ATOM 4086 O O . GLU F 1 49 ? 52.221 -0.785 66.118 1.00 41.24 27 GLU F O 1
ATOM 4092 N N . LYS F 1 50 ? 54.299 -1.633 66.169 1.00 40.78 28 LYS F N 1
ATOM 4093 C CA . LYS F 1 50 ? 54.864 -0.512 66.923 1.00 40.63 28 LYS F CA 1
ATOM 4094 C C . LYS F 1 50 ? 54.944 0.806 66.130 1.00 40.40 28 LYS F C 1
ATOM 4095 O O . LYS F 1 50 ? 54.767 1.892 66.699 1.00 40.03 28 LYS F O 1
ATOM 4101 N N . THR F 1 51 ? 55.201 0.707 64.827 1.00 39.88 29 THR F N 1
ATOM 4102 C CA . THR F 1 51 ? 55.242 1.882 63.963 1.00 39.33 29 THR F CA 1
ATOM 4103 C C . THR F 1 51 ? 53.853 2.479 63.820 1.00 39.95 29 THR F C 1
ATOM 4104 O O . THR F 1 51 ? 53.684 3.697 63.937 1.00 40.05 29 THR F O 1
ATOM 4108 N N . ARG F 1 52 ? 52.863 1.624 63.583 1.00 40.46 30 ARG F N 1
ATOM 4109 C CA . ARG F 1 52 ? 51.471 2.065 63.474 1.00 41.51 30 ARG F CA 1
ATOM 4110 C C . ARG F 1 52 ? 50.984 2.789 64.724 1.00 42.19 30 ARG F C 1
ATOM 4111 O O . ARG F 1 52 ? 50.029 3.574 64.664 1.00 42.32 30 ARG F O 1
ATOM 4119 N N . GLN F 1 53 ? 51.625 2.494 65.853 1.00 43.02 31 GLN F N 1
ATOM 4120 C CA . GLN F 1 53 ? 51.285 3.107 67.137 1.00 43.96 31 GLN F CA 1
ATOM 4121 C C . GLN F 1 53 ? 51.908 4.498 67.310 1.00 43.77 31 GLN F C 1
ATOM 4122 O O . GLN F 1 53 ? 51.534 5.238 68.227 1.00 43.92 31 GLN F O 1
ATOM 4128 N N . GLU F 1 54 ? 52.857 4.847 66.438 1.00 43.53 32 GLU F N 1
ATOM 4129 C CA . GLU F 1 54 ? 53.409 6.202 66.420 1.00 43.17 32 GLU F CA 1
ATOM 4130 C C . GLU F 1 54 ? 52.286 7.175 66.077 1.00 42.93 32 GLU F C 1
ATOM 4131 O O . GLU F 1 54 ? 51.516 6.926 65.138 1.00 42.74 32 GLU F O 1
ATOM 4137 N N . PRO F 1 55 ? 52.156 8.265 66.867 1.00 42.63 33 PRO F N 1
ATOM 4138 C CA . PRO F 1 55 ? 51.098 9.257 66.637 1.00 42.20 33 PRO F CA 1
ATOM 4139 C C . PRO F 1 55 ? 51.179 9.859 65.226 1.00 41.60 33 PRO F C 1
ATOM 4140 O O . PRO F 1 55 ? 50.146 10.074 64.582 1.00 41.48 33 PRO F O 1
ATOM 4144 N N . LEU F 1 56 ? 52.406 10.095 64.761 1.00 40.77 34 LEU F N 1
ATOM 4145 C CA . LEU F 1 56 ? 52.668 10.769 63.485 1.00 39.99 34 LEU F CA 1
ATOM 4146 C C . LEU F 1 56 ? 52.677 9.838 62.268 1.00 39.70 34 LEU F C 1
ATOM 4147 O O . LEU F 1 56 ? 52.718 10.310 61.126 1.00 39.91 34 LEU F O 1
ATOM 4159 N N . LEU F 1 58 ? 51.111 7.727 59.476 1.00 36.27 36 LEU F N 1
ATOM 4160 C CA . LEU F 1 58 ? 49.818 7.825 58.805 1.00 36.01 36 LEU F CA 1
ATOM 4161 C C . LEU F 1 58 ? 49.341 6.478 58.290 1.00 35.46 36 LEU F C 1
ATOM 4162 O O . LEU F 1 58 ? 48.170 6.140 58.423 1.00 36.01 36 LEU F O 1
ATOM 4167 N N . ALA F 1 59 ? 50.254 5.727 57.683 1.00 34.83 37 ALA F N 1
ATOM 4168 C CA . ALA F 1 59 ? 49.989 4.361 57.250 1.00 34.12 37 ALA F CA 1
ATOM 4169 C C . ALA F 1 59 ? 51.305 3.627 57.140 1.00 33.61 37 ALA F C 1
ATOM 4170 O O . ALA F 1 59 ? 52.365 4.231 56.930 1.00 33.35 37 ALA F O 1
ATOM 4172 N N . TYR F 1 60 ? 51.241 2.313 57.319 1.00 33.06 38 TYR F N 1
ATOM 4173 C CA . TYR F 1 60 ? 52.431 1.485 57.308 1.00 32.10 38 TYR F CA 1
ATOM 4174 C C . TYR F 1 60 ? 51.918 0.078 57.100 1.00 31.99 38 TYR F C 1
ATOM 4175 O O . TYR F 1 60 ? 51.196 -0.451 57.947 1.00 32.21 38 TYR F O 1
ATOM 4184 N N . ASP F 1 61 ? 52.239 -0.496 55.949 1.00 31.16 39 ASP F N 1
ATOM 4185 C CA . ASP F 1 61 ? 51.713 -1.799 55.562 1.00 31.71 39 ASP F CA 1
ATOM 4186 C C . ASP F 1 61 ? 52.824 -2.603 54.947 1.00 31.18 39 ASP F C 1
ATOM 4187 O O . ASP F 1 61 ? 53.717 -2.054 54.296 1.00 30.78 39 ASP F O 1
ATOM 4192 N N . LEU F 1 62 ? 52.772 -3.912 55.157 1.00 30.86 40 LEU F N 1
ATOM 4193 C CA . LEU F 1 62 ? 53.846 -4.771 54.705 1.00 30.57 40 LEU F CA 1
ATOM 4194 C C . LEU F 1 62 ? 53.331 -5.742 53.656 1.00 30.31 40 LEU F C 1
ATOM 4195 O O . LEU F 1 62 ? 52.205 -6.241 53.768 1.00 30.41 40 LEU F O 1
ATOM 4200 N N . PHE F 1 63 ? 54.164 -5.983 52.644 1.00 29.46 41 PHE F N 1
ATOM 4201 C CA . PHE F 1 63 ? 53.826 -6.842 51.506 1.00 29.10 41 PHE F CA 1
ATOM 4202 C C . PHE F 1 63 ? 54.955 -7.806 51.162 1.00 28.90 41 PHE F C 1
ATOM 4203 O O . PHE F 1 63 ? 56.117 -7.574 51.512 1.00 28.83 41 PHE F O 1
ATOM 4211 N N . VAL F 1 64 ? 54.614 -8.890 50.469 1.00 29.53 42 VAL F N 1
ATOM 4212 C CA . VAL F 1 64 ? 55.619 -9.860 50.026 1.00 29.97 42 VAL F CA 1
ATOM 4213 C C . VAL F 1 64 ? 55.529 -10.128 48.505 1.00 30.29 42 VAL F C 1
ATOM 4214 O O . VAL F 1 64 ? 54.435 -10.259 47.957 1.00 30.15 42 VAL F O 1
ATOM 4218 N N . ASP F 1 65 ? 56.682 -10.167 47.841 1.00 30.76 43 ASP F N 1
ATOM 4219 C CA . ASP F 1 65 ? 56.749 -10.425 46.399 1.00 32.08 43 ASP F CA 1
ATOM 4220 C C . ASP F 1 65 ? 56.194 -11.816 46.089 1.00 33.08 43 ASP F C 1
ATOM 4221 O O . ASP F 1 65 ? 56.683 -12.822 46.629 1.00 33.16 43 ASP F O 1
ATOM 4226 N N . GLN F 1 66 ? 55.183 -11.867 45.218 1.00 33.88 44 GLN F N 1
ATOM 4227 C CA . GLN F 1 66 ? 54.586 -13.148 44.805 1.00 34.81 44 GLN F CA 1
ATOM 4228 C C . GLN F 1 66 ? 55.597 -14.134 44.227 1.00 35.73 44 GLN F C 1
ATOM 4229 O O . GLN F 1 66 ? 55.405 -15.342 44.349 1.00 35.91 44 GLN F O 1
ATOM 4235 N N . LYS F 1 67 ? 56.675 -13.614 43.633 1.00 36.43 45 LYS F N 1
ATOM 4236 C CA . LYS F 1 67 ? 57.707 -14.441 42.997 1.00 37.74 45 LYS F CA 1
ATOM 4237 C C . LYS F 1 67 ? 58.933 -14.720 43.875 1.00 37.71 45 LYS F C 1
ATOM 4238 O O . LYS F 1 67 ? 59.751 -15.583 43.545 1.00 37.95 45 LYS F O 1
ATOM 4244 N N . ASP F 1 68 ? 59.064 -13.984 44.979 1.00 37.91 46 ASP F N 1
ATOM 4245 C CA . ASP F 1 68 ? 60.218 -14.096 45.868 1.00 37.70 46 ASP F CA 1
ATOM 4246 C C . ASP F 1 68 ? 59.780 -13.952 47.336 1.00 37.78 46 ASP F C 1
ATOM 4247 O O . ASP F 1 68 ? 59.582 -12.831 47.826 1.00 37.57 46 ASP F O 1
ATOM 4252 N N . PRO F 1 69 ? 59.622 -15.091 48.045 1.00 37.87 47 PRO F N 1
ATOM 4253 C CA . PRO F 1 69 ? 59.167 -15.090 49.447 1.00 37.52 47 PRO F CA 1
ATOM 4254 C C . PRO F 1 69 ? 60.066 -14.327 50.441 1.00 37.22 47 PRO F C 1
ATOM 4255 O O . PRO F 1 69 ? 59.616 -14.020 51.546 1.00 37.20 47 PRO F O 1
ATOM 4259 N N . GLY F 1 70 ? 61.303 -14.024 50.048 1.00 36.86 48 GLY F N 1
ATOM 4260 C CA . GLY F 1 70 ? 62.230 -13.231 50.864 1.00 36.43 48 GLY F CA 1
ATOM 4261 C C . GLY F 1 70 ? 62.287 -11.748 50.508 1.00 36.24 48 GLY F C 1
ATOM 4262 O O . GLY F 1 70 ? 63.055 -10.987 51.108 1.00 36.56 48 GLY F O 1
ATOM 4263 N N . HIS F 1 71 ? 61.477 -11.341 49.529 1.00 35.40 49 HIS F N 1
ATOM 4264 C CA . HIS F 1 71 ? 61.402 -9.943 49.090 1.00 34.57 49 HIS F CA 1
ATOM 4265 C C . HIS F 1 71 ? 60.197 -9.264 49.739 1.00 33.56 49 HIS F C 1
ATOM 4266 O O . HIS F 1 71 ? 59.045 -9.481 49.337 1.00 32.97 49 HIS F O 1
ATOM 4273 N N . PHE F 1 72 ? 60.478 -8.455 50.762 1.00 32.10 50 PHE F N 1
ATOM 4274 C CA . PHE F 1 72 ? 59.436 -7.790 51.540 1.00 31.30 50 PHE F CA 1
ATOM 4275 C C . PHE F 1 72 ? 59.367 -6.318 51.177 1.00 30.55 50 PHE F C 1
ATOM 4276 O O . PHE F 1 72 ? 60.396 -5.700 50.930 1.00 30.47 50 PHE F O 1
ATOM 4284 N N . VAL F 1 73 ? 58.156 -5.771 51.138 1.00 29.75 51 VAL F N 1
ATOM 4285 C CA . VAL F 1 73 ? 57.973 -4.370 50.766 1.00 29.30 51 VAL F CA 1
ATOM 4286 C C . VAL F 1 73 ? 57.069 -3.633 51.742 1.00 29.14 51 VAL F C 1
ATOM 4287 O O . VAL F 1 73 ? 55.958 -4.073 52.039 1.00 28.53 51 VAL F O 1
ATOM 4291 N N . PHE F 1 74 ? 57.566 -2.493 52.214 1.00 28.35 52 PHE F N 1
ATOM 4292 C CA . PHE F 1 74 ? 56.829 -1.616 53.084 1.00 29.22 52 PHE F CA 1
ATOM 4293 C C . PHE F 1 74 ? 56.275 -0.475 52.263 1.00 28.99 52 PHE F C 1
ATOM 4294 O O . PHE F 1 74 ? 56.998 0.126 51.478 1.00 29.48 52 PHE F O 1
ATOM 4302 N N . ILE F 1 75 ? 54.993 -0.195 52.435 1.00 29.34 53 ILE F N 1
ATOM 4303 C CA . ILE F 1 75 ? 54.396 1.023 51.900 1.00 30.14 53 ILE F CA 1
ATOM 4304 C C . ILE F 1 75 ? 54.025 1.883 53.096 1.00 30.66 53 ILE F C 1
ATOM 4305 O O . ILE F 1 75 ? 53.198 1.487 53.931 1.00 30.98 53 ILE F O 1
ATOM 4310 N N . GLU F 1 76 ? 54.662 3.047 53.170 1.00 31.23 54 GLU F N 1
ATOM 4311 C CA . GLU F 1 76 ? 54.558 3.946 54.319 1.00 32.13 54 GLU F CA 1
ATOM 4312 C C . GLU F 1 76 ? 54.006 5.325 53.911 1.00 33.01 54 GLU F C 1
ATOM 4313 O O . GLU F 1 76 ? 54.268 5.801 52.802 1.00 32.85 54 GLU F O 1
ATOM 4319 N N . GLU F 1 77 ? 53.249 5.951 54.809 1.00 33.98 55 GLU F N 1
ATOM 4320 C CA . GLU F 1 77 ? 52.800 7.335 54.628 1.00 35.44 55 GLU F CA 1
ATOM 4321 C C . GLU F 1 77 ? 53.112 8.162 55.868 1.00 35.77 55 GLU F C 1
ATOM 4322 O O . GLU F 1 77 ? 52.803 7.755 56.990 1.00 35.86 55 GLU F O 1
ATOM 4328 N N . TRP F 1 78 ? 53.722 9.320 55.654 1.00 36.45 56 TRP F N 1
ATOM 4329 C CA . TRP F 1 78 ? 54.119 10.222 56.734 1.00 37.15 56 TRP F CA 1
ATOM 4330 C C . TRP F 1 78 ? 53.672 11.652 56.417 1.00 37.89 56 TRP F C 1
ATOM 4331 O O . TRP F 1 78 ? 53.648 12.045 55.242 1.00 37.99 56 TRP F O 1
ATOM 4342 N N . PRO F 1 79 ? 53.311 12.435 57.453 1.00 38.34 57 PRO F N 1
ATOM 4343 C CA . PRO F 1 79 ? 52.882 13.823 57.204 1.00 38.72 57 PRO F CA 1
ATOM 4344 C C . PRO F 1 79 ? 54.002 14.704 56.656 1.00 38.96 57 PRO F C 1
ATOM 4345 O O . PRO F 1 79 ? 53.743 15.598 55.852 1.00 39.28 57 PRO F O 1
ATOM 4349 N N . ASP F 1 80 ? 55.232 14.439 57.081 1.00 39.24 58 ASP F N 1
ATOM 4350 C CA . ASP F 1 80 ? 56.404 15.182 56.623 1.00 39.50 58 ASP F CA 1
ATOM 4351 C C . ASP F 1 80 ? 57.667 14.391 56.923 1.00 39.27 58 ASP F C 1
ATOM 4352 O O . ASP F 1 80 ? 57.609 13.360 57.591 1.00 38.97 58 ASP F O 1
ATOM 4357 N N . ARG F 1 81 ? 58.798 14.887 56.426 1.00 39.16 59 ARG F N 1
ATOM 4358 C CA . ARG F 1 81 ? 60.097 14.241 56.591 1.00 39.80 59 ARG F CA 1
ATOM 4359 C C . ARG F 1 81 ? 60.512 14.137 58.064 1.00 40.16 59 ARG F C 1
ATOM 4360 O O . ARG F 1 81 ? 61.131 13.146 58.476 1.00 40.36 59 ARG F O 1
ATOM 4368 N N . ALA F 1 82 ? 60.154 15.160 58.838 1.00 40.47 60 ALA F N 1
ATOM 4369 C CA . ALA F 1 82 ? 60.402 15.213 60.281 1.00 40.69 60 ALA F CA 1
ATOM 4370 C C . ALA F 1 82 ? 59.883 13.961 60.992 1.00 40.49 60 ALA F C 1
ATOM 4371 O O . ALA F 1 82 ? 60.638 13.286 61.701 1.00 40.14 60 ALA F O 1
ATOM 4373 N N . ALA F 1 83 ? 58.597 13.670 60.784 1.00 40.42 61 ALA F N 1
ATOM 4374 C CA . ALA F 1 83 ? 57.940 12.482 61.332 1.00 40.58 61 ALA F CA 1
ATOM 4375 C C . ALA F 1 83 ? 58.720 11.196 61.050 1.00 40.69 61 ALA F C 1
ATOM 4376 O O . ALA F 1 83 ? 58.746 10.284 61.877 1.00 40.58 61 ALA F O 1
ATOM 4378 N N . LEU F 1 84 ? 59.338 11.134 59.873 1.00 40.81 62 LEU F N 1
ATOM 4379 C CA . LEU F 1 84 ? 60.129 9.983 59.462 1.00 41.06 62 LEU F CA 1
ATOM 4380 C C . LEU F 1 84 ? 61.487 9.967 60.163 1.00 41.35 62 LEU F C 1
ATOM 4381 O O . LEU F 1 84 ? 61.980 8.896 60.531 1.00 41.04 62 LEU F O 1
ATOM 4386 N N . ASP F 1 85 ? 62.089 11.146 60.339 1.00 41.53 63 ASP F N 1
ATOM 4387 C CA . ASP F 1 85 ? 63.342 11.265 61.091 1.00 42.16 63 ASP F CA 1
ATOM 4388 C C . ASP F 1 85 ? 63.140 10.714 62.503 1.00 41.88 63 ASP F C 1
ATOM 4389 O O . ASP F 1 85 ? 64.022 10.052 63.055 1.00 42.15 63 ASP F O 1
ATOM 4394 N N . ILE F 1 86 ? 61.962 10.998 63.057 1.00 41.50 64 ILE F N 1
ATOM 4395 C CA . ILE F 1 86 ? 61.539 10.551 64.377 1.00 41.43 64 ILE F CA 1
ATOM 4396 C C . ILE F 1 86 ? 61.305 9.039 64.392 1.00 41.40 64 ILE F C 1
ATOM 4397 O O . ILE F 1 86 ? 61.655 8.346 65.360 1.00 40.96 64 ILE F O 1
ATOM 4402 N N . HIS F 1 87 ? 60.714 8.541 63.308 1.00 41.36 65 HIS F N 1
ATOM 4403 C CA . HIS F 1 87 ? 60.484 7.110 63.135 1.00 41.20 65 HIS F CA 1
ATOM 4404 C C . HIS F 1 87 ? 61.782 6.305 63.194 1.00 41.47 65 HIS F C 1
ATOM 4405 O O . HIS F 1 87 ? 61.853 5.326 63.945 1.00 41.25 65 HIS F O 1
ATOM 4419 N N . ALA F 1 89 ? 64.232 6.936 64.739 1.00 43.55 67 ALA F N 1
ATOM 4420 C CA . ALA F 1 89 ? 64.826 7.206 66.048 1.00 43.91 67 ALA F CA 1
ATOM 4421 C C . ALA F 1 89 ? 64.042 6.538 67.180 1.00 43.80 67 ALA F C 1
ATOM 4422 O O . ALA F 1 89 ? 64.406 6.671 68.344 1.00 43.75 67 ALA F O 1
ATOM 4424 N N . THR F 1 90 ? 62.971 5.826 66.847 1.00 43.81 68 THR F N 1
ATOM 4425 C CA . THR F 1 90 ? 62.166 5.168 67.875 1.00 44.06 68 THR F CA 1
ATOM 4426 C C . THR F 1 90 ? 62.918 3.972 68.446 1.00 44.42 68 THR F C 1
ATOM 4427 O O . THR F 1 90 ? 63.936 3.554 67.897 1.00 44.35 68 THR F O 1
ATOM 4431 N N . GLU F 1 91 ? 62.414 3.440 69.556 1.00 44.81 69 GLU F N 1
ATOM 4432 C CA . GLU F 1 91 ? 63.009 2.272 70.197 1.00 45.47 69 GLU F CA 1
ATOM 4433 C C . GLU F 1 91 ? 62.902 1.060 69.266 1.00 44.92 69 GLU F C 1
ATOM 4434 O O . GLU F 1 91 ? 63.889 0.360 69.035 1.00 44.91 69 GLU F O 1
ATOM 4440 N N . HIS F 1 92 ? 61.712 0.843 68.714 1.00 44.66 70 HIS F N 1
ATOM 4441 C CA . HIS F 1 92 ? 61.466 -0.331 67.877 1.00 44.37 70 HIS F CA 1
ATOM 4442 C C . HIS F 1 92 ? 62.306 -0.357 66.605 1.00 44.26 70 HIS F C 1
ATOM 4443 O O . HIS F 1 92 ? 62.919 -1.383 66.297 1.00 43.90 70 HIS F O 1
ATOM 4450 N N . PHE F 1 93 ? 62.372 0.770 65.892 1.00 44.14 71 PHE F N 1
ATOM 4451 C CA . PHE F 1 93 ? 63.180 0.842 64.671 1.00 44.11 71 PHE F CA 1
ATOM 4452 C C . PHE F 1 93 ? 64.636 0.532 64.974 1.00 44.27 71 PHE F C 1
ATOM 4453 O O . PHE F 1 93 ? 65.236 -0.354 64.359 1.00 44.24 71 PHE F O 1
ATOM 4461 N N . THR F 1 94 ? 65.188 1.279 65.927 1.00 44.49 72 THR F N 1
ATOM 4462 C CA . THR F 1 94 ? 66.575 1.149 66.361 1.00 44.94 72 THR F CA 1
ATOM 4463 C C . THR F 1 94 ? 66.951 -0.273 66.762 1.00 44.82 72 THR F C 1
ATOM 4464 O O . THR F 1 94 ? 68.045 -0.723 66.444 1.00 44.98 72 THR F O 1
ATOM 4468 N N . ARG F 1 95 ? 66.060 -0.969 67.465 1.00 45.19 73 ARG F N 1
ATOM 4469 C CA . ARG F 1 95 ? 66.385 -2.319 67.946 1.00 45.65 73 ARG F CA 1
ATOM 4470 C C . ARG F 1 95 ? 66.134 -3.425 66.896 1.00 45.35 73 ARG F C 1
ATOM 4471 O O . ARG F 1 95 ? 66.978 -4.310 66.704 1.00 45.57 73 ARG F O 1
ATOM 4479 N N . LEU F 1 96 ? 65.005 -3.341 66.194 1.00 44.74 74 LEU F N 1
ATOM 4480 C CA . LEU F 1 96 ? 64.578 -4.402 65.278 1.00 44.00 74 LEU F CA 1
ATOM 4481 C C . LEU F 1 96 ? 65.229 -4.374 63.895 1.00 43.85 74 LEU F C 1
ATOM 4482 O O . LEU F 1 96 ? 65.576 -5.427 63.357 1.00 43.64 74 LEU F O 1
ATOM 4487 N N . VAL F 1 97 ? 65.408 -3.180 63.326 1.00 43.36 75 VAL F N 1
ATOM 4488 C CA . VAL F 1 97 ? 65.934 -3.060 61.959 1.00 43.14 75 VAL F CA 1
ATOM 4489 C C . VAL F 1 97 ? 67.347 -3.659 61.758 1.00 43.23 75 VAL F C 1
ATOM 4490 O O . VAL F 1 97 ? 67.582 -4.332 60.757 1.00 43.12 75 VAL F O 1
ATOM 4494 N N . PRO F 1 98 ? 68.286 -3.420 62.700 1.00 43.51 76 PRO F N 1
ATOM 4495 C CA . PRO F 1 98 ? 69.614 -3.988 62.475 1.00 43.60 76 PRO F CA 1
ATOM 4496 C C . PRO F 1 98 ? 69.616 -5.504 62.635 1.00 43.76 76 PRO F C 1
ATOM 4497 O O . PRO F 1 98 ? 70.489 -6.179 62.079 1.00 43.85 76 PRO F O 1
ATOM 4501 N N . LEU F 1 99 ? 68.653 -6.026 63.394 1.00 43.60 77 LEU F N 1
ATOM 4502 C CA . LEU F 1 99 ? 68.521 -7.468 63.579 1.00 43.95 77 LEU F CA 1
ATOM 4503 C C . LEU F 1 99 ? 67.966 -8.125 62.322 1.00 44.16 77 LEU F C 1
ATOM 4504 O O . LEU F 1 99 ? 68.444 -9.177 61.908 1.00 44.06 77 LEU F O 1
ATOM 4509 N N . ILE F 1 100 ? 66.954 -7.493 61.729 1.00 44.49 78 ILE F N 1
ATOM 4510 C CA . ILE F 1 100 ? 66.405 -7.912 60.442 1.00 45.00 78 ILE F CA 1
ATOM 4511 C C . ILE F 1 100 ? 67.511 -7.916 59.391 1.00 45.69 78 ILE F C 1
ATOM 4512 O O . ILE F 1 100 ? 67.697 -8.909 58.691 1.00 46.19 78 ILE F O 1
ATOM 4517 N N . ASN F 1 101 ? 68.264 -6.821 59.324 1.00 46.62 79 ASN F N 1
ATOM 4518 C CA . ASN F 1 101 ? 69.319 -6.654 58.325 1.00 47.75 79 ASN F CA 1
ATOM 4519 C C . ASN F 1 101 ? 70.470 -7.654 58.435 1.00 48.08 79 ASN F C 1
ATOM 4520 O O . ASN F 1 101 ? 71.204 -7.859 57.471 1.00 48.39 79 ASN F O 1
ATOM 4525 N N . ALA F 1 102 ? 70.613 -8.281 59.601 1.00 48.67 80 ALA F N 1
ATOM 4526 C CA . ALA F 1 102 ? 71.620 -9.326 59.801 1.00 49.28 80 ALA F CA 1
ATOM 4527 C C . ALA F 1 102 ? 71.371 -10.523 58.882 1.00 49.73 80 ALA F C 1
ATOM 4528 O O . ALA F 1 102 ? 72.291 -11.289 58.578 1.00 49.64 80 ALA F O 1
ATOM 4530 N N . HIS F 1 103 ? 70.123 -10.660 58.437 1.00 50.23 81 HIS F N 1
ATOM 4531 C CA . HIS F 1 103 ? 69.682 -11.805 57.650 1.00 50.83 81 HIS F CA 1
ATOM 4532 C C . HIS F 1 103 ? 69.299 -11.436 56.203 1.00 50.90 81 HIS F C 1
ATOM 4533 O O . HIS F 1 103 ? 68.399 -12.050 55.619 1.00 51.32 81 HIS F O 1
ATOM 4540 N N . GLN F 1 104 ? 69.986 -10.453 55.624 1.00 50.81 82 GLN F N 1
ATOM 4541 C CA . GLN F 1 104 ? 69.682 -10.009 54.260 1.00 50.78 82 GLN F CA 1
ATOM 4542 C C . GLN F 1 104 ? 70.544 -10.681 53.186 1.00 50.66 82 GLN F C 1
ATOM 4543 O O . GLN F 1 104 ? 71.700 -11.034 53.431 1.00 50.49 82 GLN F O 1
ATOM 4549 N N . ARG F 1 105 ? 69.960 -10.854 52.003 1.00 50.74 83 ARG F N 1
ATOM 4550 C CA . ARG F 1 105 ? 70.685 -11.311 50.813 1.00 51.13 83 ARG F CA 1
ATOM 4551 C C . ARG F 1 105 ? 71.557 -10.188 50.267 1.00 50.85 83 ARG F C 1
ATOM 4552 O O . ARG F 1 105 ? 72.753 -10.370 50.024 1.00 50.94 83 ARG F O 1
ATOM 4560 N N . GLN F 1 106 ? 70.939 -9.023 50.084 1.00 50.54 84 GLN F N 1
ATOM 4561 C CA . GLN F 1 106 ? 71.592 -7.847 49.517 1.00 49.89 84 GLN F CA 1
ATOM 4562 C C . GLN F 1 106 ? 71.126 -6.588 50.248 1.00 49.31 84 GLN F C 1
ATOM 4563 O O . GLN F 1 106 ? 70.220 -6.647 51.083 1.00 49.05 84 GLN F O 1
ATOM 4569 N N . ASP F 1 107 ? 71.753 -5.455 49.933 1.00 48.58 85 ASP F N 1
ATOM 4570 C CA . ASP F 1 107 ? 71.340 -4.165 50.474 1.00 47.84 85 ASP F CA 1
ATOM 4571 C C . ASP F 1 107 ? 69.901 -3.879 50.088 1.00 47.01 85 ASP F C 1
ATOM 4572 O O . ASP F 1 107 ? 69.471 -4.196 48.976 1.00 47.10 85 ASP F O 1
ATOM 4577 N N . GLY F 1 108 ? 69.159 -3.302 51.026 1.00 45.91 86 GLY F N 1
ATOM 4578 C CA . GLY F 1 108 ? 67.788 -2.879 50.779 1.00 44.60 86 GLY F CA 1
ATOM 4579 C C . GLY F 1 108 ? 67.754 -1.565 50.029 1.00 43.25 86 GLY F C 1
ATOM 4580 O O . GLY F 1 108 ? 68.797 -1.000 49.698 1.00 43.60 86 GLY F O 1
ATOM 4581 N N . THR F 1 109 ? 66.551 -1.084 49.740 1.00 42.08 87 THR F N 1
ATOM 4582 C CA . THR F 1 109 ? 66.382 0.224 49.118 1.00 40.40 87 THR F CA 1
ATOM 4583 C C . THR F 1 109 ? 65.245 0.972 49.785 1.00 39.45 87 THR F C 1
ATOM 4584 O O . THR F 1 109 ? 64.326 0.365 50.352 1.00 38.70 87 THR F O 1
ATOM 4588 N N . VAL F 1 110 ? 65.325 2.296 49.714 1.00 37.98 88 VAL F N 1
ATOM 4589 C CA . VAL F 1 110 ? 64.267 3.177 50.181 1.00 36.92 88 VAL F CA 1
ATOM 4590 C C . VAL F 1 110 ? 64.043 4.253 49.118 1.00 36.17 88 VAL F C 1
ATOM 4591 O O . VAL F 1 110 ? 65.005 4.786 48.560 1.00 35.60 88 VAL F O 1
ATOM 4595 N N . VAL F 1 111 ? 62.773 4.547 48.835 1.00 35.18 89 VAL F N 1
ATOM 4596 C CA . VAL F 1 111 ? 62.394 5.640 47.939 1.00 34.30 89 VAL F CA 1
ATOM 4597 C C . VAL F 1 111 ? 61.372 6.513 48.667 1.00 33.31 89 VAL F C 1
ATOM 4598 O O . VAL F 1 111 ? 60.396 6.008 49.223 1.00 32.25 89 VAL F O 1
ATOM 4602 N N . LEU F 1 112 ? 61.622 7.818 48.679 1.00 32.44 90 LEU F N 1
ATOM 4603 C CA . LEU F 1 112 ? 60.711 8.792 49.263 1.00 32.06 90 LEU F CA 1
ATOM 4604 C C . LEU F 1 112 ? 60.075 9.575 48.128 1.00 31.75 90 LEU F C 1
ATOM 4605 O O . LEU F 1 112 ? 60.744 9.879 47.145 1.00 31.58 90 LEU F O 1
ATOM 4618 N N . ASP F 1 114 ? 56.694 12.227 46.430 1.00 32.48 92 ASP F N 1
ATOM 4619 C CA . ASP F 1 114 ? 55.550 13.124 46.464 1.00 32.96 92 ASP F CA 1
ATOM 4620 C C . ASP F 1 114 ? 54.482 12.532 45.559 1.00 32.69 92 ASP F C 1
ATOM 4621 O O . ASP F 1 114 ? 54.794 11.835 44.592 1.00 31.36 92 ASP F O 1
ATOM 4626 N N . ALA F 1 115 ? 53.228 12.831 45.871 1.00 33.15 93 ALA F N 1
ATOM 4627 C CA . ALA F 1 115 ? 52.108 12.532 44.985 1.00 33.81 93 ALA F CA 1
ATOM 4628 C C . ALA F 1 115 ? 52.223 13.363 43.695 1.00 34.49 93 ALA F C 1
ATOM 4629 O O . ALA F 1 115 ? 52.640 14.526 43.726 1.00 34.17 93 ALA F O 1
ATOM 4631 N N . VAL F 1 116 ? 51.894 12.749 42.561 1.00 35.07 94 VAL F N 1
ATOM 4632 C CA . VAL F 1 116 ? 51.753 13.481 41.298 1.00 35.12 94 VAL F CA 1
ATOM 4633 C C . VAL F 1 116 ? 50.283 13.917 41.223 1.00 36.13 94 VAL F C 1
ATOM 4634 O O . VAL F 1 116 ? 49.402 13.076 41.080 1.00 36.05 94 VAL F O 1
ATOM 4638 N N . PRO F 1 117 ? 50.012 15.231 41.346 1.00 37.22 95 PRO F N 1
ATOM 4639 C CA . PRO F 1 117 ? 48.642 15.767 41.425 1.00 38.07 95 PRO F CA 1
ATOM 4640 C C . PRO F 1 117 ? 47.539 14.851 40.857 1.00 38.43 95 PRO F C 1
ATOM 4641 O O . PRO F 1 117 ? 47.463 14.644 39.641 1.00 38.94 95 PRO F O 1
ATOM 4653 N N . LEU G 1 24 ? 25.127 -6.641 53.840 1.00 30.77 2 LEU G N 1
ATOM 4654 C CA . LEU G 1 24 ? 26.268 -7.323 53.257 1.00 28.42 2 LEU G CA 1
ATOM 4655 C C . LEU G 1 24 ? 25.942 -8.810 53.103 1.00 27.01 2 LEU G C 1
ATOM 4656 O O . LEU G 1 24 ? 25.619 -9.476 54.085 1.00 25.90 2 LEU G O 1
ATOM 4661 N N . LYS G 1 25 ? 25.991 -9.303 51.872 1.00 25.17 3 LYS G N 1
ATOM 4662 C CA . LYS G 1 25 ? 25.748 -10.724 51.605 1.00 24.01 3 LYS G CA 1
ATOM 4663 C C . LYS G 1 25 ? 27.081 -11.421 51.443 1.00 22.78 3 LYS G C 1
ATOM 4664 O O . LYS G 1 25 ? 28.005 -10.876 50.849 1.00 22.48 3 LYS G O 1
ATOM 4670 N N . VAL G 1 26 ? 27.189 -12.628 51.982 1.00 21.88 4 VAL G N 1
ATOM 4671 C CA . VAL G 1 26 ? 28.459 -13.352 51.943 1.00 20.46 4 VAL G CA 1
ATOM 4672 C C . VAL G 1 26 ? 28.206 -14.778 51.542 1.00 20.24 4 VAL G C 1
ATOM 4673 O O . VAL G 1 26 ? 27.267 -15.398 52.037 1.00 19.77 4 VAL G O 1
ATOM 4677 N N . ILE G 1 27 ? 29.034 -15.298 50.648 1.00 19.79 5 ILE G N 1
ATOM 4678 C CA . ILE G 1 27 ? 29.033 -16.724 50.371 1.00 20.58 5 ILE G CA 1
ATOM 4679 C C . ILE G 1 27 ? 30.425 -17.241 50.654 1.00 21.03 5 ILE G C 1
ATOM 4680 O O . ILE G 1 27 ? 31.409 -16.700 50.146 1.00 20.66 5 ILE G O 1
ATOM 4685 N N . ALA G 1 28 ? 30.488 -18.294 51.469 1.00 21.79 6 ALA G N 1
ATOM 4686 C CA . ALA G 1 28 ? 31.743 -18.943 51.825 1.00 23.11 6 ALA G CA 1
ATOM 4687 C C . ALA G 1 28 ? 31.674 -20.432 51.527 1.00 23.90 6 ALA G C 1
ATOM 4688 O O . ALA G 1 28 ? 30.699 -21.097 51.873 1.00 24.15 6 ALA G O 1
ATOM 4690 N N . GLN G 1 29 ? 32.719 -20.948 50.895 1.00 24.56 7 GLN G N 1
ATOM 4691 C CA . GLN G 1 29 ? 32.741 -22.345 50.478 1.00 26.23 7 GLN G CA 1
ATOM 4692 C C . GLN G 1 29 ? 33.955 -23.044 51.069 1.00 26.34 7 GLN G C 1
ATOM 4693 O O . GLN G 1 29 ? 35.049 -22.481 51.070 1.00 26.32 7 GLN G O 1
ATOM 4699 N N . ASP G 1 30 ? 33.736 -24.254 51.588 1.00 27.08 8 ASP G N 1
ATOM 4700 C CA . ASP G 1 30 ? 34.791 -25.120 52.132 1.00 28.26 8 ASP G CA 1
ATOM 4701 C C . ASP G 1 30 ? 34.791 -26.412 51.336 1.00 28.71 8 ASP G C 1
ATOM 4702 O O . ASP G 1 30 ? 33.730 -26.914 50.982 1.00 28.14 8 ASP G O 1
ATOM 4707 N N . PHE G 1 31 ? 35.975 -26.974 51.113 1.00 30.22 9 PHE G N 1
ATOM 4708 C CA . PHE G 1 31 ? 36.113 -28.272 50.457 1.00 31.68 9 PHE G CA 1
ATOM 4709 C C . PHE G 1 31 ? 36.806 -29.231 51.402 1.00 32.57 9 PHE G C 1
ATOM 4710 O O . PHE G 1 31 ? 38.015 -29.136 51.630 1.00 33.22 9 PHE G O 1
ATOM 4718 N N . ILE G 1 32 ? 36.025 -30.148 51.960 1.00 33.29 10 ILE G N 1
ATOM 4719 C CA . ILE G 1 32 ? 36.497 -31.039 53.024 1.00 33.95 10 ILE G CA 1
ATOM 4720 C C . ILE G 1 32 ? 36.787 -32.439 52.485 1.00 34.92 10 ILE G C 1
ATOM 4721 O O . ILE G 1 32 ? 35.976 -32.996 51.744 1.00 34.94 10 ILE G O 1
ATOM 4726 N N . LYS G 1 33 ? 37.940 -32.997 52.862 1.00 36.06 11 LYS G N 1
ATOM 4727 C CA . LYS G 1 33 ? 38.258 -34.406 52.586 1.00 37.26 11 LYS G CA 1
ATOM 4728 C C . LYS G 1 33 ? 37.081 -35.299 52.977 1.00 37.57 11 LYS G C 1
ATOM 4729 O O . LYS G 1 33 ? 36.559 -35.178 54.086 1.00 37.56 11 LYS G O 1
ATOM 4735 N N . PRO G 1 34 ? 36.632 -36.175 52.054 1.00 38.30 12 PRO G N 1
ATOM 4736 C CA . PRO G 1 34 ? 35.416 -36.968 52.301 1.00 38.39 12 PRO G CA 1
ATOM 4737 C C . PRO G 1 34 ? 35.471 -37.801 53.586 1.00 38.38 12 PRO G C 1
ATOM 4738 O O . PRO G 1 34 ? 34.447 -37.970 54.256 1.00 38.11 12 PRO G O 1
ATOM 4742 N N . GLU G 1 35 ? 36.662 -38.281 53.939 1.00 38.36 13 GLU G N 1
ATOM 4743 C CA . GLU G 1 35 ? 36.839 -39.122 55.127 1.00 38.69 13 GLU G CA 1
ATOM 4744 C C . GLU G 1 35 ? 36.687 -38.349 56.449 1.00 38.11 13 GLU G C 1
ATOM 4745 O O . GLU G 1 35 ? 36.459 -38.950 57.498 1.00 38.02 13 GLU G O 1
ATOM 4751 N N . ALA G 1 36 ? 36.802 -37.023 56.387 1.00 37.13 14 ALA G N 1
ATOM 4752 C CA . ALA G 1 36 ? 36.777 -36.173 57.587 1.00 36.37 14 ALA G CA 1
ATOM 4753 C C . ALA G 1 36 ? 35.427 -35.482 57.846 1.00 35.79 14 ALA G C 1
ATOM 4754 O O . ALA G 1 36 ? 35.303 -34.651 58.750 1.00 35.68 14 ALA G O 1
ATOM 4756 N N . ILE G 1 37 ? 34.409 -35.853 57.075 1.00 35.07 15 ILE G N 1
ATOM 4757 C CA . ILE G 1 37 ? 33.104 -35.191 57.155 1.00 34.32 15 ILE G CA 1
ATOM 4758 C C . ILE G 1 37 ? 32.449 -35.395 58.525 1.00 34.11 15 ILE G C 1
ATOM 4759 O O . ILE G 1 37 ? 31.917 -34.438 59.095 1.00 33.30 15 ILE G O 1
ATOM 4764 N N . ASP G 1 38 ? 32.521 -36.627 59.049 1.00 33.15 16 ASP G N 1
ATOM 4765 C CA . ASP G 1 38 ? 32.057 -36.960 60.414 1.00 33.20 16 ASP G CA 1
ATOM 4766 C C . ASP G 1 38 ? 32.754 -36.136 61.502 1.00 31.69 16 ASP G C 1
ATOM 4767 O O . ASP G 1 38 ? 32.187 -35.853 62.556 1.00 30.95 16 ASP G O 1
ATOM 4772 N N . ILE G 1 39 ? 33.995 -35.768 61.230 1.00 30.49 17 ILE G N 1
ATOM 4773 C CA . ILE G 1 39 ? 34.792 -34.993 62.147 1.00 30.17 17 ILE G CA 1
ATOM 4774 C C . ILE G 1 39 ? 34.384 -33.497 62.136 1.00 29.84 17 ILE G C 1
ATOM 4775 O O . ILE G 1 39 ? 34.257 -32.875 63.201 1.00 29.81 17 ILE G O 1
ATOM 4780 N N . VAL G 1 40 ? 34.157 -32.930 60.948 1.00 28.32 18 VAL G N 1
ATOM 4781 C CA . VAL G 1 40 ? 33.875 -31.481 60.833 1.00 27.26 18 VAL G CA 1
ATOM 4782 C C . VAL G 1 40 ? 32.410 -31.094 60.989 1.00 26.44 18 VAL G C 1
ATOM 4783 O O . VAL G 1 40 ? 32.109 -30.001 61.486 1.00 25.47 18 VAL G O 1
ATOM 4787 N N . LEU G 1 41 ? 31.493 -31.974 60.589 1.00 25.55 19 LEU G N 1
ATOM 4788 C CA . LEU G 1 41 ? 30.059 -31.659 60.694 1.00 25.76 19 LEU G CA 1
ATOM 4789 C C . LEU G 1 41 ? 29.598 -31.170 62.069 1.00 24.94 19 LEU G C 1
ATOM 4790 O O . LEU G 1 41 ? 28.810 -30.220 62.145 1.00 24.53 19 LEU G O 1
ATOM 4795 N N . PRO G 1 42 ? 30.052 -31.835 63.161 1.00 24.43 20 PRO G N 1
ATOM 4796 C CA . PRO G 1 42 ? 29.615 -31.387 64.484 1.00 23.85 20 PRO G CA 1
ATOM 4797 C C . PRO G 1 42 ? 30.167 -29.993 64.803 1.00 23.44 20 PRO G C 1
ATOM 4798 O O . PRO G 1 42 ? 29.508 -29.231 65.510 1.00 22.27 20 PRO G O 1
ATOM 4802 N N . LEU G 1 43 ? 31.362 -29.692 64.288 1.00 22.93 21 LEU G N 1
ATOM 4803 C CA . LEU G 1 43 ? 31.955 -28.365 64.425 1.00 23.78 21 LEU G CA 1
ATOM 4804 C C . LEU G 1 43 ? 31.135 -27.324 63.653 1.00 23.77 21 LEU G C 1
ATOM 4805 O O . LEU G 1 43 ? 30.874 -26.238 64.166 1.00 23.43 21 LEU G O 1
ATOM 4810 N N . TYR G 1 44 ? 30.745 -27.660 62.421 1.00 23.15 22 TYR G N 1
ATOM 4811 C CA . TYR G 1 44 ? 29.856 -26.808 61.631 1.00 23.32 22 TYR G CA 1
ATOM 4812 C C . TYR G 1 44 ? 28.550 -26.484 62.366 1.00 23.02 22 TYR G C 1
ATOM 4813 O O . TYR G 1 44 ? 28.159 -25.320 62.444 1.00 21.79 22 TYR G O 1
ATOM 4822 N N . ARG G 1 45 ? 27.868 -27.510 62.895 1.00 23.07 23 ARG G N 1
ATOM 4823 C CA . ARG G 1 45 ? 26.599 -27.298 63.625 1.00 24.76 23 ARG G CA 1
ATOM 4824 C C . ARG G 1 45 ? 26.702 -26.333 64.817 1.00 24.68 23 ARG G C 1
ATOM 4825 O O . ARG G 1 45 ? 25.770 -25.572 65.078 1.00 24.89 23 ARG G O 1
ATOM 4833 N N . GLU G 1 46 ? 27.809 -26.403 65.558 1.00 24.99 24 GLU G N 1
ATOM 4834 C CA . GLU G 1 46 ? 28.060 -25.486 66.678 1.00 25.02 24 GLU G CA 1
ATOM 4835 C C . GLU G 1 46 ? 28.288 -24.083 66.124 1.00 25.30 24 GLU G C 1
ATOM 4836 O O . GLU G 1 46 ? 27.695 -23.106 66.609 1.00 25.92 24 GLU G O 1
ATOM 4842 N N . LEU G 1 47 ? 29.126 -24.005 65.088 1.00 24.86 25 LEU G N 1
ATOM 4843 C CA . LEU G 1 47 ? 29.455 -22.730 64.453 1.00 24.89 25 LEU G CA 1
ATOM 4844 C C . LEU G 1 47 ? 28.183 -22.020 63.974 1.00 24.99 25 LEU G C 1
ATOM 4845 O O . LEU G 1 47 ? 28.000 -20.828 64.242 1.00 25.28 25 LEU G O 1
ATOM 4850 N N . VAL G 1 48 ? 27.292 -22.756 63.321 1.00 24.69 26 VAL G N 1
ATOM 4851 C CA . VAL G 1 48 ? 26.005 -22.217 62.899 1.00 25.13 26 VAL G CA 1
ATOM 4852 C C . VAL G 1 48 ? 25.150 -21.726 64.088 1.00 26.25 26 VAL G C 1
ATOM 4853 O O . VAL G 1 48 ? 24.660 -20.582 64.078 1.00 25.43 26 VAL G O 1
ATOM 4857 N N . GLU G 1 49 ? 24.983 -22.576 65.110 1.00 26.59 27 GLU G N 1
ATOM 4858 C CA . GLU G 1 49 ? 24.184 -22.214 66.287 1.00 27.80 27 GLU G CA 1
ATOM 4859 C C . GLU G 1 49 ? 24.741 -20.982 66.997 1.00 27.28 27 GLU G C 1
ATOM 4860 O O . GLU G 1 49 ? 23.995 -20.085 67.394 1.00 27.69 27 GLU G O 1
ATOM 4866 N N . LYS G 1 50 ? 26.054 -20.949 67.168 1.00 27.33 28 LYS G N 1
ATOM 4867 C CA . LYS G 1 50 ? 26.690 -19.851 67.870 1.00 27.65 28 LYS G CA 1
ATOM 4868 C C . LYS G 1 50 ? 26.640 -18.550 67.066 1.00 27.70 28 LYS G C 1
ATOM 4869 O O . LYS G 1 50 ? 26.481 -17.474 67.630 1.00 27.10 28 LYS G O 1
ATOM 4875 N N . THR G 1 51 ? 26.765 -18.663 65.752 1.00 26.83 29 THR G N 1
ATOM 4876 C CA . THR G 1 51 ? 26.738 -17.484 64.891 1.00 26.35 29 THR G CA 1
ATOM 4877 C C . THR G 1 51 ? 25.347 -16.873 64.823 1.00 26.95 29 THR G C 1
ATOM 4878 O O . THR G 1 51 ? 25.200 -15.647 64.809 1.00 26.93 29 THR G O 1
ATOM 4882 N N . ARG G 1 52 ? 24.334 -17.726 64.779 1.00 27.26 30 ARG G N 1
ATOM 4883 C CA . ARG G 1 52 ? 22.957 -17.273 64.756 1.00 28.80 30 ARG G CA 1
ATOM 4884 C C . ARG G 1 52 ? 22.549 -16.510 66.019 1.00 29.71 30 ARG G C 1
ATOM 4885 O O . ARG G 1 52 ? 21.549 -15.781 66.011 1.00 29.47 30 ARG G O 1
ATOM 4893 N N . GLN G 1 53 ? 23.335 -16.672 67.086 1.00 30.72 31 GLN G N 1
ATOM 4894 C CA . GLN G 1 53 ? 23.082 -16.001 68.363 1.00 31.67 31 GLN G CA 1
ATOM 4895 C C . GLN G 1 53 ? 23.760 -14.643 68.443 1.00 31.68 31 GLN G C 1
ATOM 4896 O O . GLN G 1 53 ? 23.467 -13.856 69.342 1.00 32.17 31 GLN G O 1
ATOM 4902 N N . GLU G 1 54 ? 24.688 -14.384 67.526 1.00 31.53 32 GLU G N 1
ATOM 4903 C CA . GLU G 1 54 ? 25.261 -13.051 67.385 1.00 31.42 32 GLU G CA 1
ATOM 4904 C C . GLU G 1 54 ? 24.093 -12.091 67.095 1.00 31.72 32 GLU G C 1
ATOM 4905 O O . GLU G 1 54 ? 23.311 -12.319 66.145 1.00 31.51 32 GLU G O 1
ATOM 4911 N N . PRO G 1 55 ? 23.920 -11.058 67.950 1.00 31.54 33 PRO G N 1
ATOM 4912 C CA . PRO G 1 55 ? 22.862 -10.061 67.767 1.00 31.48 33 PRO G CA 1
ATOM 4913 C C . PRO G 1 55 ? 22.911 -9.390 66.391 1.00 30.94 33 PRO G C 1
ATOM 4914 O O . PRO G 1 55 ? 21.864 -9.042 65.836 1.00 31.49 33 PRO G O 1
ATOM 4918 N N . LEU G 1 56 ? 24.115 -9.222 65.857 1.00 30.24 34 LEU G N 1
ATOM 4919 C CA . LEU G 1 56 ? 24.320 -8.544 64.574 1.00 30.13 34 LEU G CA 1
ATOM 4920 C C . LEU G 1 56 ? 24.129 -9.448 63.351 1.00 30.21 34 LEU G C 1
ATOM 4921 O O . LEU G 1 56 ? 24.097 -8.952 62.222 1.00 30.08 34 LEU G O 1
ATOM 4933 N N . LEU G 1 58 ? 22.223 -11.445 60.688 1.00 28.83 36 LEU G N 1
ATOM 4934 C CA . LEU G 1 58 ? 20.911 -11.398 60.061 1.00 28.80 36 LEU G CA 1
ATOM 4935 C C . LEU G 1 58 ? 20.478 -12.770 59.550 1.00 28.00 36 LEU G C 1
ATOM 4936 O O . LEU G 1 58 ? 19.322 -13.152 59.681 1.00 28.91 36 LEU G O 1
ATOM 4941 N N . ALA G 1 59 ? 21.409 -13.519 58.973 1.00 26.92 37 ALA G N 1
ATOM 4942 C CA . ALA G 1 59 ? 21.103 -14.865 58.513 1.00 25.67 37 ALA G CA 1
ATOM 4943 C C . ALA G 1 59 ? 22.405 -15.589 58.358 1.00 24.58 37 ALA G C 1
ATOM 4944 O O . ALA G 1 59 ? 23.415 -15.001 57.954 1.00 23.68 37 ALA G O 1
ATOM 4946 N N . TYR G 1 60 ? 22.393 -16.870 58.688 1.00 23.00 38 TYR G N 1
ATOM 4947 C CA . TYR G 1 60 ? 23.588 -17.688 58.553 1.00 22.69 38 TYR G CA 1
ATOM 4948 C C . TYR G 1 60 ? 23.091 -19.108 58.358 1.00 22.68 38 TYR G C 1
ATOM 4949 O O . TYR G 1 60 ? 22.540 -19.693 59.279 1.00 22.54 38 TYR G O 1
ATOM 4958 N N . ASP G 1 61 ? 23.267 -19.643 57.158 1.00 22.84 39 ASP G N 1
ATOM 4959 C CA . ASP G 1 61 ? 22.801 -20.993 56.826 1.00 23.08 39 ASP G CA 1
ATOM 4960 C C . ASP G 1 61 ? 23.857 -21.802 56.076 1.00 22.63 39 ASP G C 1
ATOM 4961 O O . ASP G 1 61 ? 24.628 -21.263 55.253 1.00 21.94 39 ASP G O 1
ATOM 4966 N N . LEU G 1 62 ? 23.877 -23.103 56.357 1.00 21.85 40 LEU G N 1
ATOM 4967 C CA . LEU G 1 62 ? 24.840 -24.027 55.783 1.00 22.21 40 LEU G CA 1
ATOM 4968 C C . LEU G 1 62 ? 24.157 -25.015 54.832 1.00 22.68 40 LEU G C 1
ATOM 4969 O O . LEU G 1 62 ? 23.076 -25.558 55.134 1.00 22.14 40 LEU G O 1
ATOM 4974 N N . PHE G 1 63 ? 24.818 -25.251 53.704 1.00 22.47 41 PHE G N 1
ATOM 4975 C CA . PHE G 1 63 ? 24.309 -26.113 52.643 1.00 23.15 41 PHE G CA 1
ATOM 4976 C C . PHE G 1 63 ? 25.418 -27.018 52.162 1.00 23.69 41 PHE G C 1
ATOM 4977 O O . PHE G 1 63 ? 26.591 -26.756 52.402 1.00 23.91 41 PHE G O 1
ATOM 4985 N N . VAL G 1 64 ? 25.047 -28.082 51.462 1.00 24.06 42 VAL G N 1
ATOM 4986 C CA . VAL G 1 64 ? 26.024 -28.991 50.902 1.00 24.83 42 VAL G CA 1
ATOM 4987 C C . VAL G 1 64 ? 25.694 -29.274 49.427 1.00 25.39 42 VAL G C 1
ATOM 4988 O O . VAL G 1 64 ? 24.535 -29.414 49.055 1.00 25.91 42 VAL G O 1
ATOM 4992 N N . ASP G 1 65 ? 26.734 -29.297 48.613 1.00 26.00 43 ASP G N 1
ATOM 4993 C CA . ASP G 1 65 ? 26.663 -29.545 47.186 1.00 27.36 43 ASP G CA 1
ATOM 4994 C C . ASP G 1 65 ? 26.090 -30.947 46.960 1.00 28.23 43 ASP G C 1
ATOM 4995 O O . ASP G 1 65 ? 26.585 -31.928 47.521 1.00 27.88 43 ASP G O 1
ATOM 5000 N N . GLN G 1 66 ? 25.039 -31.028 46.149 1.00 29.57 44 GLN G N 1
ATOM 5001 C CA . GLN G 1 66 ? 24.445 -32.315 45.785 1.00 31.07 44 GLN G CA 1
ATOM 5002 C C . GLN G 1 66 ? 25.428 -33.258 45.082 1.00 31.86 44 GLN G C 1
ATOM 5003 O O . GLN G 1 66 ? 25.248 -34.476 45.109 1.00 32.51 44 GLN G O 1
ATOM 5009 N N . LYS G 1 67 ? 26.484 -32.712 44.489 1.00 32.90 45 LYS G N 1
ATOM 5010 C CA . LYS G 1 67 ? 27.456 -33.539 43.759 1.00 34.36 45 LYS G CA 1
ATOM 5011 C C . LYS G 1 67 ? 28.715 -33.842 44.558 1.00 34.64 45 LYS G C 1
ATOM 5012 O O . LYS G 1 67 ? 29.503 -34.714 44.189 1.00 34.94 45 LYS G O 1
ATOM 5018 N N . ASP G 1 68 ? 28.905 -33.139 45.671 1.00 34.77 46 ASP G N 1
ATOM 5019 C CA . ASP G 1 68 ? 30.139 -33.298 46.425 1.00 34.49 46 ASP G CA 1
ATOM 5020 C C . ASP G 1 68 ? 29.855 -33.176 47.923 1.00 34.41 46 ASP G C 1
ATOM 5021 O O . ASP G 1 68 ? 29.716 -32.061 48.435 1.00 34.44 46 ASP G O 1
ATOM 5026 N N . PRO G 1 69 ? 29.762 -34.329 48.627 1.00 34.10 47 PRO G N 1
ATOM 5027 C CA . PRO G 1 69 ? 29.441 -34.433 50.057 1.00 33.74 47 PRO G CA 1
ATOM 5028 C C . PRO G 1 69 ? 30.356 -33.618 50.988 1.00 32.75 47 PRO G C 1
ATOM 5029 O O . PRO G 1 69 ? 29.960 -33.337 52.120 1.00 32.49 47 PRO G O 1
ATOM 5033 N N . GLY G 1 70 ? 31.556 -33.273 50.518 1.00 31.93 48 GLY G N 1
ATOM 5034 C CA . GLY G 1 70 ? 32.513 -32.488 51.299 1.00 31.36 48 GLY G CA 1
ATOM 5035 C C . GLY G 1 70 ? 32.574 -31.014 50.912 1.00 30.17 48 GLY G C 1
ATOM 5036 O O . GLY G 1 70 ? 33.434 -30.272 51.400 1.00 30.16 48 GLY G O 1
ATOM 5037 N N . HIS G 1 71 ? 31.674 -30.596 50.022 1.00 29.21 49 HIS G N 1
ATOM 5038 C CA . HIS G 1 71 ? 31.630 -29.201 49.562 1.00 28.11 49 HIS G CA 1
ATOM 5039 C C . HIS G 1 71 ? 30.529 -28.459 50.311 1.00 26.96 49 HIS G C 1
ATOM 5040 O O . HIS G 1 71 ? 29.352 -28.554 49.969 1.00 27.63 49 HIS G O 1
ATOM 5047 N N . PHE G 1 72 ? 30.927 -27.736 51.356 1.00 25.64 50 PHE G N 1
ATOM 5048 C CA . PHE G 1 72 ? 29.993 -27.017 52.216 1.00 24.38 50 PHE G CA 1
ATOM 5049 C C . PHE G 1 72 ? 29.905 -25.547 51.849 1.00 23.83 50 PHE G C 1
ATOM 5050 O O . PHE G 1 72 ? 30.911 -24.929 51.482 1.00 23.63 50 PHE G O 1
ATOM 5058 N N . VAL G 1 73 ? 28.695 -24.993 51.921 1.00 22.72 51 VAL G N 1
ATOM 5059 C CA . VAL G 1 73 ? 28.488 -23.609 51.505 1.00 22.06 51 VAL G CA 1
ATOM 5060 C C . VAL G 1 73 ? 27.741 -22.862 52.585 1.00 21.45 51 VAL G C 1
ATOM 5061 O O . VAL G 1 73 ? 26.648 -23.264 52.979 1.00 21.07 51 VAL G O 1
ATOM 5065 N N . PHE G 1 74 ? 28.356 -21.786 53.086 1.00 21.15 52 PHE G N 1
ATOM 5066 C CA . PHE G 1 74 ? 27.669 -20.851 53.982 1.00 21.59 52 PHE G CA 1
ATOM 5067 C C . PHE G 1 74 ? 27.035 -19.714 53.209 1.00 20.95 52 PHE G C 1
ATOM 5068 O O . PHE G 1 74 ? 27.672 -19.095 52.353 1.00 21.56 52 PHE G O 1
ATOM 5076 N N . ILE G 1 75 ? 25.798 -19.401 53.534 1.00 20.34 53 ILE G N 1
ATOM 5077 C CA . ILE G 1 75 ? 25.181 -18.230 52.972 1.00 20.71 53 ILE G CA 1
ATOM 5078 C C . ILE G 1 75 ? 24.840 -17.330 54.144 1.00 20.90 53 ILE G C 1
ATOM 5079 O O . ILE G 1 75 ? 24.091 -17.723 55.049 1.00 20.71 53 ILE G O 1
ATOM 5084 N N . GLU G 1 76 ? 25.425 -16.137 54.151 1.00 21.01 54 GLU G N 1
ATOM 5085 C CA . GLU G 1 76 ? 25.332 -15.249 55.313 1.00 21.68 54 GLU G CA 1
ATOM 5086 C C . GLU G 1 76 ? 24.819 -13.862 54.942 1.00 22.56 54 GLU G C 1
ATOM 5087 O O . GLU G 1 76 ? 25.002 -13.393 53.808 1.00 20.99 54 GLU G O 1
ATOM 5093 N N . GLU G 1 77 ? 24.204 -13.214 55.924 1.00 23.44 55 GLU G N 1
ATOM 5094 C CA . GLU G 1 77 ? 23.725 -11.847 55.788 1.00 25.72 55 GLU G CA 1
ATOM 5095 C C . GLU G 1 77 ? 24.099 -11.037 57.041 1.00 26.01 55 GLU G C 1
ATOM 5096 O O . GLU G 1 77 ? 23.900 -11.474 58.188 1.00 25.32 55 GLU G O 1
ATOM 5102 N N . TRP G 1 78 ? 24.689 -9.872 56.803 1.00 26.54 56 TRP G N 1
ATOM 5103 C CA . TRP G 1 78 ? 25.155 -8.989 57.857 1.00 27.65 56 TRP G CA 1
ATOM 5104 C C . TRP G 1 78 ? 24.672 -7.559 57.563 1.00 28.75 56 TRP G C 1
ATOM 5105 O O . TRP G 1 78 ? 24.419 -7.224 56.406 1.00 28.56 56 TRP G O 1
ATOM 5116 N N . PRO G 1 79 ? 24.525 -6.715 58.602 1.00 29.98 57 PRO G N 1
ATOM 5117 C CA . PRO G 1 79 ? 24.077 -5.345 58.298 1.00 30.42 57 PRO G CA 1
ATOM 5118 C C . PRO G 1 79 ? 25.182 -4.478 57.689 1.00 31.07 57 PRO G C 1
ATOM 5119 O O . PRO G 1 79 ? 24.870 -3.529 56.960 1.00 31.23 57 PRO G O 1
ATOM 5123 N N . ASP G 1 80 ? 26.445 -4.809 57.968 1.00 31.89 58 ASP G N 1
ATOM 5124 C CA . ASP G 1 80 ? 27.611 -4.088 57.423 1.00 32.59 58 ASP G CA 1
ATOM 5125 C C . ASP G 1 80 ? 28.890 -4.900 57.593 1.00 32.66 58 ASP G C 1
ATOM 5126 O O . ASP G 1 80 ? 28.876 -5.953 58.235 1.00 32.36 58 ASP G O 1
ATOM 5131 N N . ARG G 1 81 ? 29.989 -4.396 57.032 1.00 32.58 59 ARG G N 1
ATOM 5132 C CA . ARG G 1 81 ? 31.280 -5.068 57.081 1.00 32.69 59 ARG G CA 1
ATOM 5133 C C . ARG G 1 81 ? 31.784 -5.188 58.520 1.00 32.97 59 ARG G C 1
ATOM 5134 O O . ARG G 1 81 ? 32.473 -6.162 58.872 1.00 32.68 59 ARG G O 1
ATOM 5142 N N . ALA G 1 82 ? 31.432 -4.196 59.337 1.00 32.61 60 ALA G N 1
ATOM 5143 C CA . ALA G 1 82 ? 31.783 -4.181 60.755 1.00 32.33 60 ALA G CA 1
ATOM 5144 C C . ALA G 1 82 ? 31.220 -5.413 61.469 1.00 31.83 60 ALA G C 1
ATOM 5145 O O . ALA G 1 82 ? 31.940 -6.074 62.206 1.00 31.92 60 ALA G O 1
ATOM 5147 N N . ALA G 1 83 ? 29.939 -5.701 61.253 1.00 31.06 61 ALA G N 1
ATOM 5148 C CA . ALA G 1 83 ? 29.300 -6.876 61.851 1.00 30.56 61 ALA G CA 1
ATOM 5149 C C . ALA G 1 83 ? 29.982 -8.193 61.448 1.00 30.16 61 ALA G C 1
ATOM 5150 O O . ALA G 1 83 ? 29.990 -9.148 62.217 1.00 30.22 61 ALA G O 1
ATOM 5152 N N . LEU G 1 84 ? 30.545 -8.234 60.244 1.00 30.37 62 LEU G N 1
ATOM 5153 C CA . LEU G 1 84 ? 31.313 -9.393 59.785 1.00 30.39 62 LEU G CA 1
ATOM 5154 C C . LEU G 1 84 ? 32.669 -9.482 60.482 1.00 30.57 62 LEU G C 1
ATOM 5155 O O . LEU G 1 84 ? 33.115 -10.573 60.848 1.00 30.61 62 LEU G O 1
ATOM 5160 N N . ASP G 1 85 ? 33.338 -8.345 60.666 1.00 30.63 63 ASP G N 1
ATOM 5161 C CA . ASP G 1 85 ? 34.663 -8.363 61.320 1.00 31.27 63 ASP G CA 1
ATOM 5162 C C . ASP G 1 85 ? 34.535 -8.798 62.783 1.00 30.31 63 ASP G C 1
ATOM 5163 O O . ASP G 1 85 ? 35.418 -9.464 63.313 1.00 30.41 63 ASP G O 1
ATOM 5168 N N . ILE G 1 86 ? 33.418 -8.434 63.407 1.00 29.47 64 ILE G N 1
ATOM 5169 C CA . ILE G 1 86 ? 33.116 -8.836 64.768 1.00 29.30 64 ILE G CA 1
ATOM 5170 C C . ILE G 1 86 ? 32.996 -10.368 64.792 1.00 29.44 64 ILE G C 1
ATOM 5171 O O . ILE G 1 86 ? 33.682 -11.048 65.560 1.00 28.55 64 ILE G O 1
ATOM 5176 N N . HIS G 1 87 ? 32.148 -10.886 63.904 1.00 29.26 65 HIS G N 1
ATOM 5177 C CA . HIS G 1 87 ? 31.948 -12.322 63.727 1.00 29.42 65 HIS G CA 1
ATOM 5178 C C . HIS G 1 87 ? 33.261 -13.070 63.635 1.00 30.40 65 HIS G C 1
ATOM 5179 O O . HIS G 1 87 ? 33.427 -14.077 64.321 1.00 30.04 65 HIS G O 1
ATOM 5193 N N . ALA G 1 89 ? 36.022 -12.373 64.805 1.00 34.75 67 ALA G N 1
ATOM 5194 C CA . ALA G 1 89 ? 36.821 -12.227 66.010 1.00 35.38 67 ALA G CA 1
ATOM 5195 C C . ALA G 1 89 ? 36.208 -12.968 67.197 1.00 34.88 67 ALA G C 1
ATOM 5196 O O . ALA G 1 89 ? 36.836 -13.060 68.250 1.00 35.44 67 ALA G O 1
ATOM 5198 N N . THR G 1 90 ? 34.995 -13.494 67.024 1.00 34.19 68 THR G N 1
ATOM 5199 C CA . THR G 1 90 ? 34.300 -14.203 68.098 1.00 33.73 68 THR G CA 1
ATOM 5200 C C . THR G 1 90 ? 35.048 -15.451 68.539 1.00 33.37 68 THR G C 1
ATOM 5201 O O . THR G 1 90 ? 35.963 -15.932 67.860 1.00 33.17 68 THR G O 1
ATOM 5205 N N . GLU G 1 91 ? 34.638 -15.946 69.702 1.00 33.58 69 GLU G N 1
ATOM 5206 C CA . GLU G 1 91 ? 35.218 -17.122 70.328 1.00 33.16 69 GLU G CA 1
ATOM 5207 C C . GLU G 1 91 ? 34.971 -18.348 69.436 1.00 32.02 69 GLU G C 1
ATOM 5208 O O . GLU G 1 91 ? 35.906 -19.072 69.086 1.00 30.97 69 GLU G O 1
ATOM 5214 N N . HIS G 1 92 ? 33.716 -18.543 69.046 1.00 31.00 70 HIS G N 1
ATOM 5215 C CA . HIS G 1 92 ? 33.356 -19.696 68.238 1.00 30.78 70 HIS G CA 1
ATOM 5216 C C . HIS G 1 92 ? 34.040 -19.697 66.885 1.00 30.24 70 HIS G C 1
ATOM 5217 O O . HIS G 1 92 ? 34.509 -20.738 66.435 1.00 29.74 70 HIS G O 1
ATOM 5224 N N . PHE G 1 93 ? 34.135 -18.535 66.247 1.00 29.80 71 PHE G N 1
ATOM 5225 C CA . PHE G 1 93 ? 34.858 -18.455 64.973 1.00 29.95 71 PHE G CA 1
ATOM 5226 C C . PHE G 1 93 ? 36.340 -18.804 65.098 1.00 30.14 71 PHE G C 1
ATOM 5227 O O . PHE G 1 93 ? 36.848 -19.621 64.334 1.00 29.56 71 PHE G O 1
ATOM 5235 N N . THR G 1 94 ? 37.035 -18.152 66.034 1.00 31.04 72 THR G N 1
ATOM 5236 C CA . THR G 1 94 ? 38.494 -18.304 66.182 1.00 32.63 72 THR G CA 1
ATOM 5237 C C . THR G 1 94 ? 38.885 -19.722 66.632 1.00 32.23 72 THR G C 1
ATOM 5238 O O . THR G 1 94 ? 39.952 -20.227 66.282 1.00 32.87 72 THR G O 1
ATOM 5242 N N . ARG G 1 95 ? 38.012 -20.336 67.414 1.00 32.18 73 ARG G N 1
ATOM 5243 C CA . ARG G 1 95 ? 38.215 -21.673 67.961 1.00 32.58 73 ARG G CA 1
ATOM 5244 C C . ARG G 1 95 ? 37.940 -22.754 66.900 1.00 31.56 73 ARG G C 1
ATOM 5245 O O . ARG G 1 95 ? 38.769 -23.639 66.666 1.00 31.82 73 ARG G O 1
ATOM 5253 N N . LEU G 1 96 ? 36.784 -22.653 66.248 1.00 29.88 74 LEU G N 1
ATOM 5254 C CA . LEU G 1 96 ? 36.270 -23.724 65.387 1.00 28.75 74 LEU G CA 1
ATOM 5255 C C . LEU G 1 96 ? 36.795 -23.770 63.952 1.00 28.89 74 LEU G C 1
ATOM 5256 O O . LEU G 1 96 ? 37.090 -24.856 63.423 1.00 28.10 74 LEU G O 1
ATOM 5261 N N . VAL G 1 97 ? 36.892 -22.601 63.320 1.00 28.56 75 VAL G N 1
ATOM 5262 C CA . VAL G 1 97 ? 37.330 -22.512 61.920 1.00 29.22 75 VAL G CA 1
ATOM 5263 C C . VAL G 1 97 ? 38.698 -23.166 61.667 1.00 30.07 75 VAL G C 1
ATOM 5264 O O . VAL G 1 97 ? 38.870 -23.860 60.658 1.00 30.12 75 VAL G O 1
ATOM 5268 N N . PRO G 1 98 ? 39.667 -22.973 62.584 1.00 30.87 76 PRO G N 1
ATOM 5269 C CA . PRO G 1 98 ? 40.966 -23.598 62.359 1.00 31.46 76 PRO G CA 1
ATOM 5270 C C . PRO G 1 98 ? 40.936 -25.113 62.500 1.00 32.11 76 PRO G C 1
ATOM 5271 O O . PRO G 1 98 ? 41.744 -25.795 61.873 1.00 32.67 76 PRO G O 1
ATOM 5275 N N . LEU G 1 99 ? 40.029 -25.630 63.322 1.00 32.17 77 LEU G N 1
ATOM 5276 C CA . LEU G 1 99 ? 39.880 -27.079 63.473 1.00 32.77 77 LEU G CA 1
ATOM 5277 C C . LEU G 1 99 ? 39.167 -27.668 62.268 1.00 32.96 77 LEU G C 1
ATOM 5278 O O . LEU G 1 99 ? 39.366 -28.835 61.926 1.00 32.87 77 LEU G O 1
ATOM 5283 N N . ILE G 1 100 ? 38.334 -26.850 61.630 1.00 33.42 78 ILE G N 1
ATOM 5284 C CA . ILE G 1 100 ? 37.651 -27.242 60.401 1.00 34.01 78 ILE G CA 1
ATOM 5285 C C . ILE G 1 100 ? 38.636 -27.226 59.235 1.00 35.13 78 ILE G C 1
ATOM 5286 O O . ILE G 1 100 ? 38.705 -28.185 58.459 1.00 35.40 78 ILE G O 1
ATOM 5291 N N . ASN G 1 101 ? 39.400 -26.143 59.132 1.00 36.49 79 ASN G N 1
ATOM 5292 C CA . ASN G 1 101 ? 40.386 -25.973 58.069 1.00 38.09 79 ASN G CA 1
ATOM 5293 C C . ASN G 1 101 ? 41.457 -27.055 58.039 1.00 38.75 79 ASN G C 1
ATOM 5294 O O . ASN G 1 101 ? 42.096 -27.270 57.004 1.00 39.01 79 ASN G O 1
ATOM 5299 N N . ALA G 1 102 ? 41.677 -27.714 59.176 1.00 39.48 80 ALA G N 1
ATOM 5300 C CA . ALA G 1 102 ? 42.700 -28.756 59.255 1.00 40.29 80 ALA G CA 1
ATOM 5301 C C . ALA G 1 102 ? 42.357 -29.940 58.349 1.00 40.64 80 ALA G C 1
ATOM 5302 O O . ALA G 1 102 ? 43.243 -30.660 57.910 1.00 40.76 80 ALA G O 1
ATOM 5304 N N . HIS G 1 103 ? 41.073 -30.109 58.044 1.00 41.31 81 HIS G N 1
ATOM 5305 C CA . HIS G 1 103 ? 40.608 -31.257 57.263 1.00 41.97 81 HIS G CA 1
ATOM 5306 C C . HIS G 1 103 ? 40.190 -30.920 55.824 1.00 42.17 81 HIS G C 1
ATOM 5307 O O . HIS G 1 103 ? 39.472 -31.694 55.181 1.00 41.99 81 HIS G O 1
ATOM 5314 N N . GLN G 1 104 ? 40.648 -29.775 55.320 1.00 42.48 82 GLN G N 1
ATOM 5315 C CA . GLN G 1 104 ? 40.296 -29.342 53.970 1.00 42.83 82 GLN G CA 1
ATOM 5316 C C . GLN G 1 104 ? 41.134 -30.081 52.924 1.00 43.19 82 GLN G C 1
ATOM 5317 O O . GLN G 1 104 ? 42.245 -30.516 53.211 1.00 43.21 82 GLN G O 1
ATOM 5323 N N . ARG G 1 105 ? 40.584 -30.234 51.724 1.00 43.82 83 ARG G N 1
ATOM 5324 C CA . ARG G 1 105 ? 41.336 -30.773 50.591 1.00 44.32 83 ARG G CA 1
ATOM 5325 C C . ARG G 1 105 ? 41.888 -29.629 49.731 1.00 44.36 83 ARG G C 1
ATOM 5326 O O . ARG G 1 105 ? 42.895 -29.788 49.044 1.00 44.69 83 ARG G O 1
ATOM 5334 N N . GLN G 1 106 ? 41.216 -28.481 49.775 1.00 44.33 84 GLN G N 1
ATOM 5335 C CA . GLN G 1 106 ? 41.628 -27.281 49.043 1.00 44.21 84 GLN G CA 1
ATOM 5336 C C . GLN G 1 106 ? 41.350 -26.061 49.896 1.00 43.59 84 GLN G C 1
ATOM 5337 O O . GLN G 1 106 ? 40.570 -26.126 50.853 1.00 43.30 84 GLN G O 1
ATOM 5343 N N . ASP G 1 107 ? 41.981 -24.944 49.536 1.00 42.86 85 ASP G N 1
ATOM 5344 C CA . ASP G 1 107 ? 41.650 -23.645 50.104 1.00 42.10 85 ASP G CA 1
ATOM 5345 C C . ASP G 1 107 ? 40.169 -23.355 49.854 1.00 40.90 85 ASP G C 1
ATOM 5346 O O . ASP G 1 107 ? 39.613 -23.733 48.825 1.00 40.90 85 ASP G O 1
ATOM 5351 N N . GLY G 1 108 ? 39.527 -22.702 50.808 1.00 39.34 86 GLY G N 1
ATOM 5352 C CA . GLY G 1 108 ? 38.149 -22.276 50.610 1.00 37.54 86 GLY G CA 1
ATOM 5353 C C . GLY G 1 108 ? 38.126 -20.922 49.931 1.00 36.39 86 GLY G C 1
ATOM 5354 O O . GLY G 1 108 ? 39.177 -20.352 49.631 1.00 36.27 86 GLY G O 1
ATOM 5355 N N . THR G 1 109 ? 36.926 -20.410 49.683 1.00 34.66 87 THR G N 1
ATOM 5356 C CA . THR G 1 109 ? 36.753 -19.116 49.037 1.00 33.54 87 THR G CA 1
ATOM 5357 C C . THR G 1 109 ? 35.661 -18.360 49.773 1.00 32.37 87 THR G C 1
ATOM 5358 O O . THR G 1 109 ? 34.799 -18.965 50.412 1.00 31.57 87 THR G O 1
ATOM 5362 N N . VAL G 1 110 ? 35.707 -17.040 49.687 1.00 30.66 88 VAL G N 1
ATOM 5363 C CA . VAL G 1 110 ? 34.697 -16.187 50.298 1.00 30.02 88 VAL G CA 1
ATOM 5364 C C . VAL G 1 110 ? 34.367 -15.089 49.301 1.00 29.30 88 VAL G C 1
ATOM 5365 O O . VAL G 1 110 ? 35.275 -14.546 48.666 1.00 29.21 88 VAL G O 1
ATOM 5369 N N . VAL G 1 111 ? 33.082 -14.784 49.141 1.00 27.97 89 VAL G N 1
ATOM 5370 C CA . VAL G 1 111 ? 32.671 -13.654 48.300 1.00 27.35 89 VAL G CA 1
ATOM 5371 C C . VAL G 1 111 ? 31.817 -12.721 49.131 1.00 26.25 89 VAL G C 1
ATOM 5372 O O . VAL G 1 111 ? 30.855 -13.161 49.758 1.00 25.74 89 VAL G O 1
ATOM 5376 N N . LEU G 1 112 ? 32.183 -11.440 49.132 1.00 24.80 90 LEU G N 1
ATOM 5377 C CA . LEU G 1 112 ? 31.410 -10.388 49.772 1.00 23.86 90 LEU G CA 1
ATOM 5378 C C . LEU G 1 112 ? 30.640 -9.615 48.710 1.00 23.76 90 LEU G C 1
ATOM 5379 O O . LEU G 1 112 ? 31.217 -9.232 47.680 1.00 23.03 90 LEU G O 1
ATOM 5392 N N . ASP G 1 114 ? 27.102 -6.974 47.383 1.00 25.57 92 ASP G N 1
ATOM 5393 C CA . ASP G 1 114 ? 25.985 -6.055 47.541 1.00 26.53 92 ASP G CA 1
ATOM 5394 C C . ASP G 1 114 ? 24.825 -6.581 46.710 1.00 26.59 92 ASP G C 1
ATOM 5395 O O . ASP G 1 114 ? 25.041 -7.217 45.677 1.00 25.67 92 ASP G O 1
ATOM 5400 N N . ALA G 1 115 ? 23.613 -6.288 47.158 1.00 27.09 93 ALA G N 1
ATOM 5401 C CA . ALA G 1 115 ? 22.397 -6.556 46.393 1.00 28.70 93 ALA G CA 1
ATOM 5402 C C . ALA G 1 115 ? 22.364 -5.675 45.140 1.00 29.56 93 ALA G C 1
ATOM 5403 O O . ALA G 1 115 ? 22.762 -4.508 45.178 1.00 29.03 93 ALA G O 1
ATOM 5405 N N . VAL G 1 116 ? 21.923 -6.255 44.029 1.00 30.41 94 VAL G N 1
ATOM 5406 C CA . VAL G 1 116 ? 21.735 -5.489 42.802 1.00 31.55 94 VAL G CA 1
ATOM 5407 C C . VAL G 1 116 ? 20.351 -4.848 42.878 1.00 32.89 94 VAL G C 1
ATOM 5408 O O . VAL G 1 116 ? 19.357 -5.547 43.015 1.00 32.94 94 VAL G O 1
ATOM 5412 N N . PRO G 1 117 ? 20.284 -3.506 42.827 1.00 34.56 95 PRO G N 1
ATOM 5413 C CA . PRO G 1 117 ? 18.957 -2.877 42.897 1.00 35.50 95 PRO G CA 1
ATOM 5414 C C . PRO G 1 117 ? 18.214 -2.976 41.559 1.00 36.30 95 PRO G C 1
ATOM 5415 O O . PRO G 1 117 ? 17.367 -3.862 41.386 1.00 37.29 95 PRO G O 1
ATOM 5427 N N . LEU H 1 24 ? 15.452 -26.940 47.324 1.00 34.63 2 LEU H N 1
ATOM 5428 C CA . LEU H 1 24 ? 16.666 -26.947 46.517 1.00 32.21 2 LEU H CA 1
ATOM 5429 C C . LEU H 1 24 ? 17.224 -25.527 46.500 1.00 30.49 2 LEU H C 1
ATOM 5430 O O . LEU H 1 24 ? 16.521 -24.586 46.122 1.00 30.30 2 LEU H O 1
ATOM 5435 N N . LYS H 1 25 ? 18.473 -25.382 46.931 1.00 28.48 3 LYS H N 1
ATOM 5436 C CA . LYS H 1 25 ? 19.117 -24.061 46.990 1.00 26.89 3 LYS H CA 1
ATOM 5437 C C . LYS H 1 25 ? 20.136 -24.009 45.882 1.00 25.65 3 LYS H C 1
ATOM 5438 O O . LYS H 1 25 ? 20.886 -24.963 45.688 1.00 25.54 3 LYS H O 1
ATOM 5444 N N . VAL H 1 26 ? 20.167 -22.892 45.153 1.00 24.67 4 VAL H N 1
ATOM 5445 C CA . VAL H 1 26 ? 21.047 -22.779 43.996 1.00 23.20 4 VAL H CA 1
ATOM 5446 C C . VAL H 1 26 ? 21.912 -21.528 44.127 1.00 22.63 4 VAL H C 1
ATOM 5447 O O . VAL H 1 26 ? 21.404 -20.451 44.461 1.00 22.41 4 VAL H O 1
ATOM 5451 N N . ILE H 1 27 ? 23.209 -21.703 43.887 1.00 21.46 5 ILE H N 1
ATOM 5452 C CA . ILE H 1 27 ? 24.103 -20.576 43.638 1.00 22.37 5 ILE H CA 1
ATOM 5453 C C . ILE H 1 27 ? 24.614 -20.605 42.203 1.00 21.54 5 ILE H C 1
ATOM 5454 O O . ILE H 1 27 ? 25.220 -21.588 41.767 1.00 22.36 5 ILE H O 1
ATOM 5459 N N . ALA H 1 28 ? 24.393 -19.500 41.493 1.00 21.98 6 ALA H N 1
ATOM 5460 C CA . ALA H 1 28 ? 24.845 -19.330 40.110 1.00 21.96 6 ALA H CA 1
ATOM 5461 C C . ALA H 1 28 ? 25.716 -18.071 40.029 1.00 22.20 6 ALA H C 1
ATOM 5462 O O . ALA H 1 28 ? 25.409 -17.076 40.658 1.00 22.92 6 ALA H O 1
ATOM 5464 N N . GLN H 1 29 ? 26.812 -18.149 39.281 1.00 22.06 7 GLN H N 1
ATOM 5465 C CA . GLN H 1 29 ? 27.742 -17.038 39.155 1.00 22.92 7 GLN H CA 1
ATOM 5466 C C . GLN H 1 29 ? 28.049 -16.773 37.690 1.00 22.56 7 GLN H C 1
ATOM 5467 O O . GLN H 1 29 ? 28.374 -17.707 36.933 1.00 22.34 7 GLN H O 1
ATOM 5473 N N . ASP H 1 30 ? 27.939 -15.500 37.315 1.00 22.66 8 ASP H N 1
ATOM 5474 C CA . ASP H 1 30 ? 28.343 -14.999 36.005 1.00 23.39 8 ASP H CA 1
ATOM 5475 C C . ASP H 1 30 ? 29.554 -14.071 36.131 1.00 23.43 8 ASP H C 1
ATOM 5476 O O . ASP H 1 30 ? 29.691 -13.348 37.110 1.00 23.86 8 ASP H O 1
ATOM 5481 N N . PHE H 1 31 ? 30.414 -14.094 35.122 1.00 22.60 9 PHE H N 1
ATOM 5482 C CA . PHE H 1 31 ? 31.573 -13.216 35.066 1.00 22.58 9 PHE H CA 1
ATOM 5483 C C . PHE H 1 31 ? 31.448 -12.467 33.754 1.00 21.32 9 PHE H C 1
ATOM 5484 O O . PHE H 1 31 ? 31.635 -13.060 32.697 1.00 21.18 9 PHE H O 1
ATOM 5492 N N . ILE H 1 32 ? 31.099 -11.184 33.849 1.00 21.26 10 ILE H N 1
ATOM 5493 C CA . ILE H 1 32 ? 30.755 -10.337 32.702 1.00 21.36 10 ILE H CA 1
ATOM 5494 C C . ILE H 1 32 ? 31.926 -9.396 32.387 1.00 22.14 10 ILE H C 1
ATOM 5495 O O . ILE H 1 32 ? 32.528 -8.821 33.306 1.00 21.99 10 ILE H O 1
ATOM 5500 N N . LYS H 1 33 ? 32.280 -9.278 31.106 1.00 21.81 11 LYS H N 1
ATOM 5501 C CA . LYS H 1 33 ? 33.291 -8.276 30.695 1.00 22.00 11 LYS H CA 1
ATOM 5502 C C . LYS H 1 33 ? 32.883 -6.912 31.214 1.00 22.30 11 LYS H C 1
ATOM 5503 O O . LYS H 1 33 ? 31.724 -6.521 31.047 1.00 23.30 11 LYS H O 1
ATOM 5509 N N . PRO H 1 34 ? 33.821 -6.184 31.876 1.00 22.66 12 PRO H N 1
ATOM 5510 C CA . PRO H 1 34 ? 33.513 -4.910 32.531 1.00 22.81 12 PRO H CA 1
ATOM 5511 C C . PRO H 1 34 ? 32.908 -3.855 31.603 1.00 22.10 12 PRO H C 1
ATOM 5512 O O . PRO H 1 34 ? 32.024 -3.119 32.014 1.00 22.53 12 PRO H O 1
ATOM 5516 N N . GLU H 1 35 ? 33.367 -3.809 30.356 1.00 23.21 13 GLU H N 1
ATOM 5517 C CA . GLU H 1 35 ? 32.813 -2.914 29.327 1.00 23.63 13 GLU H CA 1
ATOM 5518 C C . GLU H 1 35 ? 31.321 -3.202 29.000 1.00 23.83 13 GLU H C 1
ATOM 5519 O O . GLU H 1 35 ? 30.607 -2.342 28.463 1.00 23.35 13 GLU H O 1
ATOM 5525 N N . ALA H 1 36 ? 30.854 -4.396 29.370 1.00 23.61 14 ALA H N 1
ATOM 5526 C CA . ALA H 1 36 ? 29.496 -4.854 29.049 1.00 23.96 14 ALA H CA 1
ATOM 5527 C C . ALA H 1 36 ? 28.510 -4.761 30.218 1.00 24.75 14 ALA H C 1
ATOM 5528 O O . ALA H 1 36 ? 27.345 -5.156 30.089 1.00 24.72 14 ALA H O 1
ATOM 5530 N N . ILE H 1 37 ? 28.969 -4.224 31.353 1.00 24.79 15 ILE H N 1
ATOM 5531 C CA . ILE H 1 37 ? 28.154 -4.179 32.557 1.00 24.24 15 ILE H CA 1
ATOM 5532 C C . ILE H 1 37 ? 26.861 -3.389 32.366 1.00 24.69 15 ILE H C 1
ATOM 5533 O O . ILE H 1 37 ? 25.793 -3.848 32.769 1.00 24.66 15 ILE H O 1
ATOM 5538 N N . ASP H 1 38 ? 26.933 -2.212 31.749 1.00 24.78 16 ASP H N 1
ATOM 5539 C CA . ASP H 1 38 ? 25.732 -1.378 31.601 1.00 25.06 16 ASP H CA 1
ATOM 5540 C C . ASP H 1 38 ? 24.688 -1.937 30.625 1.00 24.20 16 ASP H C 1
ATOM 5541 O O . ASP H 1 38 ? 23.491 -1.683 30.779 1.00 23.49 16 ASP H O 1
ATOM 5546 N N . ILE H 1 39 ? 25.148 -2.725 29.661 1.00 23.88 17 ILE H N 1
ATOM 5547 C CA . ILE H 1 39 ? 24.259 -3.459 28.744 1.00 24.45 17 ILE H CA 1
ATOM 5548 C C . ILE H 1 39 ? 23.484 -4.578 29.477 1.00 24.14 17 ILE H C 1
ATOM 5549 O O . ILE H 1 39 ? 22.275 -4.718 29.304 1.00 24.24 17 ILE H O 1
ATOM 5554 N N . VAL H 1 40 ? 24.173 -5.344 30.317 1.00 23.75 18 VAL H N 1
ATOM 5555 C CA . VAL H 1 40 ? 23.538 -6.523 30.946 1.00 23.45 18 VAL H CA 1
ATOM 5556 C C . VAL H 1 40 ? 22.671 -6.214 32.162 1.00 23.43 18 VAL H C 1
ATOM 5557 O O . VAL H 1 40 ? 21.778 -7.000 32.505 1.00 23.43 18 VAL H O 1
ATOM 5561 N N . LEU H 1 41 ? 22.918 -5.079 32.817 1.00 23.20 19 LEU H N 1
ATOM 5562 C CA . LEU H 1 41 ? 22.121 -4.710 33.976 1.00 23.38 19 LEU H CA 1
ATOM 5563 C C . LEU H 1 41 ? 20.599 -4.694 33.726 1.00 23.39 19 LEU H C 1
ATOM 5564 O O . LEU H 1 41 ? 19.867 -5.272 34.517 1.00 23.19 19 LEU H O 1
ATOM 5569 N N . PRO H 1 42 ? 20.115 -4.045 32.639 1.00 23.45 20 PRO H N 1
ATOM 5570 C CA . PRO H 1 42 ? 18.658 -4.119 32.452 1.00 22.99 20 PRO H CA 1
ATOM 5571 C C . PRO H 1 42 ? 18.147 -5.513 32.105 1.00 22.15 20 PRO H C 1
ATOM 5572 O O . PRO H 1 42 ? 16.977 -5.816 32.361 1.00 22.46 20 PRO H O 1
ATOM 5576 N N . LEU H 1 43 ? 19.002 -6.342 31.531 1.00 20.82 21 LEU H N 1
ATOM 5577 C CA . LEU H 1 43 ? 18.658 -7.719 31.219 1.00 21.40 21 LEU H CA 1
ATOM 5578 C C . LEU H 1 43 ? 18.514 -8.536 32.516 1.00 22.06 21 LEU H C 1
ATOM 5579 O O . LEU H 1 43 ? 17.517 -9.255 32.701 1.00 20.90 21 LEU H O 1
ATOM 5584 N N . TYR H 1 44 ? 19.508 -8.405 33.406 1.00 21.69 22 TYR H N 1
ATOM 5585 C CA . TYR H 1 44 ? 19.424 -8.985 34.741 1.00 22.87 22 TYR H CA 1
ATOM 5586 C C . TYR H 1 44 ? 18.163 -8.539 35.483 1.00 23.85 22 TYR H C 1
ATOM 5587 O O . TYR H 1 44 ? 17.505 -9.348 36.106 1.00 24.73 22 TYR H O 1
ATOM 5596 N N . ARG H 1 45 ? 17.828 -7.252 35.412 1.00 25.17 23 ARG H N 1
ATOM 5597 C CA . ARG H 1 45 ? 16.649 -6.728 36.125 1.00 26.85 23 ARG H CA 1
ATOM 5598 C C . ARG H 1 45 ? 15.358 -7.383 35.613 1.00 27.04 23 ARG H C 1
ATOM 5599 O O . ARG H 1 45 ? 14.470 -7.725 36.414 1.00 26.72 23 ARG H O 1
ATOM 5607 N N . GLU H 1 46 ? 15.259 -7.566 34.292 1.00 26.62 24 GLU H N 1
ATOM 5608 C CA . GLU H 1 46 ? 14.098 -8.246 33.717 1.00 26.72 24 GLU H CA 1
ATOM 5609 C C . GLU H 1 46 ? 14.092 -9.708 34.124 1.00 25.79 24 GLU H C 1
ATOM 5610 O O . GLU H 1 46 ? 13.055 -10.224 34.524 1.00 26.09 24 GLU H O 1
ATOM 5616 N N . LEU H 1 47 ? 15.246 -10.362 34.027 1.00 25.02 25 LEU H N 1
ATOM 5617 C CA . LEU H 1 47 ? 15.370 -11.764 34.405 1.00 24.99 25 LEU H CA 1
ATOM 5618 C C . LEU H 1 47 ? 14.913 -12.028 35.851 1.00 25.48 25 LEU H C 1
ATOM 5619 O O . LEU H 1 47 ? 14.226 -13.026 36.126 1.00 25.03 25 LEU H O 1
ATOM 5624 N N . VAL H 1 48 ? 15.312 -11.137 36.758 1.00 24.99 26 VAL H N 1
ATOM 5625 C CA . VAL H 1 48 ? 14.938 -11.235 38.170 1.00 25.78 26 VAL H CA 1
ATOM 5626 C C . VAL H 1 48 ? 13.436 -10.976 38.344 1.00 26.68 26 VAL H C 1
ATOM 5627 O O . VAL H 1 48 ? 12.731 -11.780 38.947 1.00 26.70 26 VAL H O 1
ATOM 5631 N N . GLU H 1 49 ? 12.959 -9.863 37.800 1.00 27.36 27 GLU H N 1
ATOM 5632 C CA . GLU H 1 49 ? 11.542 -9.502 37.857 1.00 29.51 27 GLU H CA 1
ATOM 5633 C C . GLU H 1 49 ? 10.622 -10.634 37.371 1.00 29.36 27 GLU H C 1
ATOM 5634 O O . GLU H 1 49 ? 9.681 -11.003 38.065 1.00 30.29 27 GLU H O 1
ATOM 5640 N N . LYS H 1 50 ? 10.915 -11.184 36.194 1.00 29.66 28 LYS H N 1
ATOM 5641 C CA . LYS H 1 50 ? 10.115 -12.263 35.579 1.00 29.82 28 LYS H CA 1
ATOM 5642 C C . LYS H 1 50 ? 10.253 -13.608 36.296 1.00 29.62 28 LYS H C 1
ATOM 5643 O O . LYS H 1 50 ? 9.294 -14.383 36.366 1.00 29.40 28 LYS H O 1
ATOM 5649 N N . THR H 1 51 ? 11.439 -13.907 36.815 1.00 29.08 29 THR H N 1
ATOM 5650 C CA . THR H 1 51 ? 11.645 -15.161 37.530 1.00 28.78 29 THR H CA 1
ATOM 5651 C C . THR H 1 51 ? 10.826 -15.189 38.826 1.00 29.33 29 THR H C 1
ATOM 5652 O O . THR H 1 51 ? 10.228 -16.204 39.160 1.00 28.51 29 THR H O 1
ATOM 5656 N N . ARG H 1 52 ? 10.804 -14.070 39.542 1.00 30.16 30 ARG H N 1
ATOM 5657 C CA . ARG H 1 52 ? 10.057 -13.968 40.797 1.00 31.68 30 ARG H CA 1
ATOM 5658 C C . ARG H 1 52 ? 8.543 -14.117 40.604 1.00 32.95 30 ARG H C 1
ATOM 5659 O O . ARG H 1 52 ? 7.803 -14.285 41.579 1.00 32.97 30 ARG H O 1
ATOM 5667 N N . GLN H 1 53 ? 8.100 -14.061 39.347 1.00 33.47 31 GLN H N 1
ATOM 5668 C CA . GLN H 1 53 ? 6.683 -14.195 39.010 1.00 34.52 31 GLN H CA 1
ATOM 5669 C C . GLN H 1 53 ? 6.343 -15.628 38.622 1.00 34.47 31 GLN H C 1
ATOM 5670 O O . GLN H 1 53 ? 5.176 -15.947 38.402 1.00 34.85 31 GLN H O 1
ATOM 5676 N N . GLU H 1 54 ? 7.357 -16.481 38.508 1.00 34.35 32 GLU H N 1
ATOM 5677 C CA . GLU H 1 54 ? 7.122 -17.905 38.274 1.00 34.35 32 GLU H CA 1
ATOM 5678 C C . GLU H 1 54 ? 6.382 -18.475 39.489 1.00 34.84 32 GLU H C 1
ATOM 5679 O O . GLU H 1 54 ? 6.882 -18.384 40.620 1.00 34.83 32 GLU H O 1
ATOM 5685 N N . PRO H 1 55 ? 5.179 -19.046 39.267 1.00 35.00 33 PRO H N 1
ATOM 5686 C CA . PRO H 1 55 ? 4.380 -19.529 40.404 1.00 34.78 33 PRO H CA 1
ATOM 5687 C C . PRO H 1 55 ? 5.193 -20.351 41.393 1.00 34.32 33 PRO H C 1
ATOM 5688 O O . PRO H 1 55 ? 4.970 -20.247 42.600 1.00 34.94 33 PRO H O 1
ATOM 5692 N N . LEU H 1 56 ? 6.133 -21.140 40.875 1.00 33.66 34 LEU H N 1
ATOM 5693 C CA . LEU H 1 56 ? 6.922 -22.086 41.671 1.00 33.18 34 LEU H CA 1
ATOM 5694 C C . LEU H 1 56 ? 8.242 -21.526 42.248 1.00 33.03 34 LEU H C 1
ATOM 5695 O O . LEU H 1 56 ? 9.006 -22.267 42.866 1.00 32.90 34 LEU H O 1
ATOM 5707 N N . LEU H 1 58 ? 10.517 -19.802 44.861 1.00 30.41 36 LEU H N 1
ATOM 5708 C CA . LEU H 1 58 ? 10.476 -19.481 46.293 1.00 29.98 36 LEU H CA 1
ATOM 5709 C C . LEU H 1 58 ? 11.261 -18.211 46.622 1.00 28.95 36 LEU H C 1
ATOM 5710 O O . LEU H 1 58 ? 10.738 -17.316 47.285 1.00 29.36 36 LEU H O 1
ATOM 5715 N N . ALA H 1 59 ? 12.513 -18.144 46.167 1.00 27.40 37 ALA H N 1
ATOM 5716 C CA . ALA H 1 59 ? 13.343 -16.953 46.329 1.00 26.38 37 ALA H CA 1
ATOM 5717 C C . ALA H 1 59 ? 14.286 -16.829 45.136 1.00 25.05 37 ALA H C 1
ATOM 5718 O O . ALA H 1 59 ? 14.755 -17.834 44.609 1.00 23.70 37 ALA H O 1
ATOM 5720 N N . TYR H 1 60 ? 14.558 -15.591 44.724 1.00 24.97 38 TYR H N 1
ATOM 5721 C CA . TYR H 1 60 ? 15.460 -15.326 43.600 1.00 24.12 38 TYR H CA 1
ATOM 5722 C C . TYR H 1 60 ? 16.046 -13.935 43.760 1.00 24.18 38 TYR H C 1
ATOM 5723 O O . TYR H 1 60 ? 15.349 -12.916 43.651 1.00 24.20 38 TYR H O 1
ATOM 5732 N N . ASP H 1 61 ? 17.334 -13.900 44.059 1.00 23.90 39 ASP H N 1
ATOM 5733 C CA . ASP H 1 61 ? 17.966 -12.646 44.408 1.00 23.34 39 ASP H CA 1
ATOM 5734 C C . ASP H 1 61 ? 19.285 -12.550 43.696 1.00 22.69 39 ASP H C 1
ATOM 5735 O O . ASP H 1 61 ? 20.007 -13.544 43.554 1.00 22.03 39 ASP H O 1
ATOM 5740 N N . LEU H 1 62 ? 19.612 -11.335 43.277 1.00 22.12 40 LEU H N 1
ATOM 5741 C CA . LEU H 1 62 ? 20.830 -11.111 42.531 1.00 21.28 40 LEU H CA 1
ATOM 5742 C C . LEU H 1 62 ? 21.761 -10.216 43.322 1.00 20.41 40 LEU H C 1
ATOM 5743 O O . LEU H 1 62 ? 21.322 -9.231 43.904 1.00 20.51 40 LEU H O 1
ATOM 5748 N N . PHE H 1 63 ? 23.045 -10.556 43.307 1.00 19.92 41 PHE H N 1
ATOM 5749 C CA . PHE H 1 63 ? 24.065 -9.815 44.052 1.00 20.11 41 PHE H CA 1
ATOM 5750 C C . PHE H 1 63 ? 25.256 -9.546 43.145 1.00 19.87 41 PHE H C 1
ATOM 5751 O O . PHE H 1 63 ? 25.384 -10.135 42.078 1.00 19.89 41 PHE H O 1
ATOM 5759 N N . VAL H 1 64 ? 26.129 -8.653 43.572 1.00 20.47 42 VAL H N 1
ATOM 5760 C CA . VAL H 1 64 ? 27.360 -8.408 42.832 1.00 20.85 42 VAL H CA 1
ATOM 5761 C C . VAL H 1 64 ? 28.536 -8.321 43.809 1.00 21.16 42 VAL H C 1
ATOM 5762 O O . VAL H 1 64 ? 28.431 -7.701 44.878 1.00 20.22 42 VAL H O 1
ATOM 5766 N N . ASP H 1 65 ? 29.627 -8.964 43.413 1.00 21.57 43 ASP H N 1
ATOM 5767 C CA . ASP H 1 65 ? 30.888 -8.993 44.127 1.00 23.33 43 ASP H CA 1
ATOM 5768 C C . ASP H 1 65 ? 31.354 -7.556 44.414 1.00 24.06 43 ASP H C 1
ATOM 5769 O O . ASP H 1 65 ? 31.452 -6.732 43.494 1.00 23.83 43 ASP H O 1
ATOM 5774 N N . GLN H 1 66 ? 31.615 -7.261 45.689 1.00 24.44 44 GLN H N 1
ATOM 5775 C CA . GLN H 1 66 ? 32.141 -5.946 46.083 1.00 25.25 44 GLN H CA 1
ATOM 5776 C C . GLN H 1 66 ? 33.470 -5.592 45.415 1.00 25.91 44 GLN H C 1
ATOM 5777 O O . GLN H 1 66 ? 33.809 -4.414 45.293 1.00 26.09 44 GLN H O 1
ATOM 5783 N N . LYS H 1 67 ? 34.214 -6.606 44.991 1.00 26.27 45 LYS H N 1
ATOM 5784 C CA . LYS H 1 67 ? 35.524 -6.403 44.404 1.00 27.74 45 LYS H CA 1
ATOM 5785 C C . LYS H 1 67 ? 35.556 -6.573 42.866 1.00 27.59 45 LYS H C 1
ATOM 5786 O O . LYS H 1 67 ? 36.635 -6.503 42.255 1.00 27.67 45 LYS H O 1
ATOM 5792 N N . ASP H 1 68 ? 34.394 -6.829 42.257 1.00 26.54 46 ASP H N 1
ATOM 5793 C CA . ASP H 1 68 ? 34.293 -7.078 40.806 1.00 25.76 46 ASP H CA 1
ATOM 5794 C C . ASP H 1 68 ? 32.854 -6.784 40.362 1.00 25.73 46 ASP H C 1
ATOM 5795 O O . ASP H 1 68 ? 31.956 -7.622 40.542 1.00 24.96 46 ASP H O 1
ATOM 5800 N N . PRO H 1 69 ? 32.625 -5.571 39.815 1.00 25.71 47 PRO H N 1
ATOM 5801 C CA . PRO H 1 69 ? 31.280 -5.120 39.464 1.00 25.16 47 PRO H CA 1
ATOM 5802 C C . PRO H 1 69 ? 30.671 -5.934 38.317 1.00 24.25 47 PRO H C 1
ATOM 5803 O O . PRO H 1 69 ? 29.506 -5.749 38.003 1.00 24.07 47 PRO H O 1
ATOM 5807 N N . GLY H 1 70 ? 31.451 -6.841 37.733 1.00 24.24 48 GLY H N 1
ATOM 5808 C CA . GLY H 1 70 ? 30.960 -7.725 36.664 1.00 24.48 48 GLY H CA 1
ATOM 5809 C C . GLY H 1 70 ? 30.768 -9.179 37.075 1.00 24.05 48 GLY H C 1
ATOM 5810 O O . GLY H 1 70 ? 30.363 -10.006 36.251 1.00 24.03 48 GLY H O 1
ATOM 5811 N N . HIS H 1 71 ? 31.055 -9.477 38.351 1.00 23.43 49 HIS H N 1
ATOM 5812 C CA . HIS H 1 71 ? 30.877 -10.824 38.940 1.00 22.39 49 HIS H CA 1
ATOM 5813 C C . HIS H 1 71 ? 29.511 -10.853 39.654 1.00 21.71 49 HIS H C 1
ATOM 5814 O O . HIS H 1 71 ? 29.360 -10.355 40.780 1.00 20.97 49 HIS H O 1
ATOM 5821 N N . PHE H 1 72 ? 28.516 -11.404 38.963 1.00 20.63 50 PHE H N 1
ATOM 5822 C CA . PHE H 1 72 ? 27.130 -11.423 39.449 1.00 19.94 50 PHE H CA 1
ATOM 5823 C C . PHE H 1 72 ? 26.832 -12.769 40.061 1.00 19.59 50 PHE H C 1
ATOM 5824 O O . PHE H 1 72 ? 27.315 -13.780 39.567 1.00 19.33 50 PHE H O 1
ATOM 5832 N N . VAL H 1 73 ? 26.030 -12.768 41.130 1.00 19.57 51 VAL H N 1
ATOM 5833 C CA . VAL H 1 73 ? 25.765 -13.993 41.868 1.00 19.14 51 VAL H CA 1
ATOM 5834 C C . VAL H 1 73 ? 24.268 -14.105 42.152 1.00 18.83 51 VAL H C 1
ATOM 5835 O O . VAL H 1 73 ? 23.651 -13.175 42.679 1.00 18.99 51 VAL H O 1
ATOM 5839 N N . PHE H 1 74 ? 23.687 -15.224 41.721 1.00 18.77 52 PHE H N 1
ATOM 5840 C CA . PHE H 1 74 ? 22.268 -15.509 41.967 1.00 19.01 52 PHE H CA 1
ATOM 5841 C C . PHE H 1 74 ? 22.199 -16.445 43.153 1.00 18.38 52 PHE H C 1
ATOM 5842 O O . PHE H 1 74 ? 22.961 -17.396 43.235 1.00 19.04 52 PHE H O 1
ATOM 5850 N N . ILE H 1 75 ? 21.291 -16.157 44.070 1.00 18.94 53 ILE H N 1
ATOM 5851 C CA . ILE H 1 75 ? 20.963 -17.086 45.151 1.00 18.87 53 ILE H CA 1
ATOM 5852 C C . ILE H 1 75 ? 19.482 -17.370 44.989 1.00 19.42 53 ILE H C 1
ATOM 5853 O O . ILE H 1 75 ? 18.657 -16.452 45.022 1.00 19.67 53 ILE H O 1
ATOM 5858 N N . GLU H 1 76 ? 19.167 -18.646 44.781 1.00 20.76 54 GLU H N 1
ATOM 5859 C CA . GLU H 1 76 ? 17.817 -19.062 44.400 1.00 21.89 54 GLU H CA 1
ATOM 5860 C C . GLU H 1 76 ? 17.353 -20.164 45.318 1.00 22.83 54 GLU H C 1
ATOM 5861 O O . GLU H 1 76 ? 18.162 -20.940 45.833 1.00 22.28 54 GLU H O 1
ATOM 5867 N N . GLU H 1 77 ? 16.035 -20.246 45.456 1.00 24.72 55 GLU H N 1
ATOM 5868 C CA . GLU H 1 77 ? 15.380 -21.267 46.248 1.00 27.03 55 GLU H CA 1
ATOM 5869 C C . GLU H 1 77 ? 14.223 -21.819 45.420 1.00 27.28 55 GLU H C 1
ATOM 5870 O O . GLU H 1 77 ? 13.334 -21.074 44.991 1.00 27.55 55 GLU H O 1
ATOM 5876 N N . TRP H 1 78 ? 14.268 -23.122 45.173 1.00 27.75 56 TRP H N 1
ATOM 5877 C CA . TRP H 1 78 ? 13.211 -23.795 44.439 1.00 28.82 56 TRP H CA 1
ATOM 5878 C C . TRP H 1 78 ? 12.593 -24.873 45.323 1.00 29.67 56 TRP H C 1
ATOM 5879 O O . TRP H 1 78 ? 13.283 -25.442 46.183 1.00 29.33 56 TRP H O 1
ATOM 5890 N N . PRO H 1 79 ? 11.291 -25.168 45.123 1.00 30.81 57 PRO H N 1
ATOM 5891 C CA . PRO H 1 79 ? 10.747 -26.296 45.890 1.00 31.37 57 PRO H CA 1
ATOM 5892 C C . PRO H 1 79 ? 11.390 -27.640 45.512 1.00 31.59 57 PRO H C 1
ATOM 5893 O O . PRO H 1 79 ? 11.466 -28.518 46.362 1.00 32.29 57 PRO H O 1
ATOM 5897 N N . ASP H 1 80 ? 11.899 -27.785 44.287 1.00 31.68 58 ASP H N 1
ATOM 5898 C CA . ASP H 1 80 ? 12.481 -29.058 43.830 1.00 32.27 58 ASP H CA 1
ATOM 5899 C C . ASP H 1 80 ? 13.158 -28.902 42.473 1.00 32.41 58 ASP H C 1
ATOM 5900 O O . ASP H 1 80 ? 13.057 -27.854 41.852 1.00 32.88 58 ASP H O 1
ATOM 5905 N N . ARG H 1 81 ? 13.811 -29.957 41.995 1.00 32.35 59 ARG H N 1
ATOM 5906 C CA . ARG H 1 81 ? 14.532 -29.911 40.721 1.00 32.67 59 ARG H CA 1
ATOM 5907 C C . ARG H 1 81 ? 13.615 -29.597 39.513 1.00 32.83 59 ARG H C 1
ATOM 5908 O O . ARG H 1 81 ? 14.002 -28.874 38.590 1.00 32.17 59 ARG H O 1
ATOM 5916 N N . ALA H 1 82 ? 12.394 -30.126 39.531 1.00 32.82 60 ALA H N 1
ATOM 5917 C CA . ALA H 1 82 ? 11.457 -29.912 38.420 1.00 32.19 60 ALA H CA 1
ATOM 5918 C C . ALA H 1 82 ? 11.087 -28.433 38.255 1.00 31.73 60 ALA H C 1
ATOM 5919 O O . ALA H 1 82 ? 10.909 -27.951 37.125 1.00 31.26 60 ALA H O 1
ATOM 5921 N N . ALA H 1 83 ? 10.973 -27.709 39.367 1.00 30.44 61 ALA H N 1
ATOM 5922 C CA . ALA H 1 83 ? 10.609 -26.301 39.276 1.00 30.42 61 ALA H CA 1
ATOM 5923 C C . ALA H 1 83 ? 11.767 -25.501 38.673 1.00 30.35 61 ALA H C 1
ATOM 5924 O O . ALA H 1 83 ? 11.527 -24.496 38.018 1.00 29.91 61 ALA H O 1
ATOM 5926 N N . LEU H 1 84 ? 12.996 -25.984 38.886 1.00 30.40 62 LEU H N 1
ATOM 5927 C CA . LEU H 1 84 ? 14.214 -25.417 38.282 1.00 31.00 62 LEU H CA 1
ATOM 5928 C C . LEU H 1 84 ? 14.307 -25.703 36.782 1.00 31.23 62 LEU H C 1
ATOM 5929 O O . LEU H 1 84 ? 14.614 -24.806 36.005 1.00 30.91 62 LEU H O 1
ATOM 5934 N N . ASP H 1 85 ? 14.047 -26.949 36.379 1.00 31.34 63 ASP H N 1
ATOM 5935 C CA . ASP H 1 85 ? 13.966 -27.297 34.949 1.00 31.38 63 ASP H CA 1
ATOM 5936 C C . ASP H 1 85 ? 12.954 -26.418 34.206 1.00 30.19 63 ASP H C 1
ATOM 5937 O O . ASP H 1 85 ? 13.226 -25.992 33.083 1.00 30.34 63 ASP H O 1
ATOM 5942 N N . ILE H 1 86 ? 11.804 -26.168 34.837 1.00 29.21 64 ILE H N 1
ATOM 5943 C CA . ILE H 1 86 ? 10.760 -25.265 34.308 1.00 28.89 64 ILE H CA 1
ATOM 5944 C C . ILE H 1 86 ? 11.280 -23.822 34.185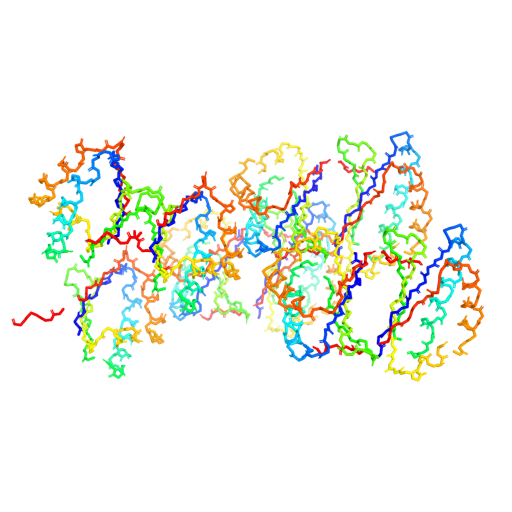 1.00 28.91 64 ILE H C 1
ATOM 5945 O O . ILE H 1 86 ? 11.015 -23.123 33.201 1.00 28.80 64 ILE H O 1
ATOM 5950 N N . HIS H 1 87 ? 12.038 -23.389 35.181 1.00 28.59 65 HIS H N 1
ATOM 5951 C CA . HIS H 1 87 ? 12.678 -22.081 35.117 1.00 28.11 65 HIS H CA 1
ATOM 5952 C C . HIS H 1 87 ? 13.604 -21.981 33.903 1.00 28.08 65 HIS H C 1
ATOM 5953 O O . HIS H 1 87 ? 13.551 -20.998 33.164 1.00 27.94 65 HIS H O 1
ATOM 5967 N N . ALA H 1 89 ? 13.421 -23.364 31.106 1.00 31.27 67 ALA H N 1
ATOM 5968 C CA . ALA H 1 89 ? 12.735 -23.463 29.830 1.00 31.33 67 ALA H CA 1
ATOM 5969 C C . ALA H 1 89 ? 11.861 -22.257 29.579 1.00 30.93 67 ALA H C 1
ATOM 5970 O O . ALA H 1 89 ? 11.295 -22.135 28.492 1.00 31.16 67 ALA H O 1
ATOM 5972 N N . THR H 1 90 ? 11.746 -21.363 30.565 1.00 30.25 68 THR H N 1
ATOM 5973 C CA . THR H 1 90 ? 10.918 -20.175 30.389 1.00 29.41 68 THR H CA 1
ATOM 5974 C C . THR H 1 90 ? 11.386 -19.298 29.227 1.00 29.19 68 THR H C 1
ATOM 5975 O O . THR H 1 90 ? 12.548 -19.347 28.807 1.00 28.06 68 THR H O 1
ATOM 5979 N N . GLU H 1 91 ? 10.447 -18.508 28.722 1.00 28.68 69 GLU H N 1
ATOM 5980 C CA . GLU H 1 91 ? 10.708 -17.536 27.684 1.00 28.92 69 GLU H CA 1
ATOM 5981 C C . GLU H 1 91 ? 11.771 -16.541 28.181 1.00 28.46 69 GLU H C 1
ATOM 5982 O O . GLU H 1 91 ? 12.756 -16.308 27.487 1.00 27.92 69 GLU H O 1
ATOM 5988 N N . HIS H 1 92 ? 11.576 -15.981 29.377 1.00 28.09 70 HIS H N 1
ATOM 5989 C CA . HIS H 1 92 ? 12.547 -15.001 29.922 1.00 28.17 70 HIS H CA 1
ATOM 5990 C C . HIS H 1 92 ? 13.958 -15.552 30.083 1.00 27.68 70 HIS H C 1
ATOM 5991 O O . HIS H 1 92 ? 14.930 -14.901 29.653 1.00 27.45 70 HIS H O 1
ATOM 5998 N N . PHE H 1 93 ? 14.078 -16.747 30.658 1.00 26.68 71 PHE H N 1
ATOM 5999 C CA . PHE H 1 93 ? 15.379 -17.393 30.777 1.00 26.18 71 PHE H CA 1
ATOM 6000 C C . PHE H 1 93 ? 15.991 -17.632 29.414 1.00 25.84 71 PHE H C 1
ATOM 6001 O O . PHE H 1 93 ? 17.148 -17.266 29.180 1.00 25.16 71 PHE H O 1
ATOM 6009 N N . THR H 1 94 ? 15.237 -18.270 28.515 1.00 25.23 72 THR H N 1
ATOM 6010 C CA . THR H 1 94 ? 15.804 -18.677 27.222 1.00 24.91 72 THR H CA 1
ATOM 6011 C C . THR H 1 94 ? 16.155 -17.495 26.318 1.00 23.89 72 THR H C 1
ATOM 6012 O O . THR H 1 94 ? 17.011 -17.637 25.468 1.00 23.88 72 THR H O 1
ATOM 6016 N N . ARG H 1 95 ? 15.484 -16.357 26.498 1.00 24.24 73 ARG H N 1
ATOM 6017 C CA . ARG H 1 95 ? 15.820 -15.116 25.776 1.00 24.65 73 ARG H CA 1
ATOM 6018 C C . ARG H 1 95 ? 16.947 -14.310 26.485 1.00 24.47 73 ARG H C 1
ATOM 6019 O O . ARG H 1 95 ? 17.945 -13.960 25.865 1.00 24.54 73 ARG H O 1
ATOM 6027 N N . LEU H 1 96 ? 16.787 -14.039 27.777 1.00 23.54 74 LEU H N 1
ATOM 6028 C CA . LEU H 1 96 ? 17.690 -13.120 28.477 1.00 22.63 74 LEU H CA 1
ATOM 6029 C C . LEU H 1 96 ? 19.063 -13.707 28.791 1.00 22.97 74 LEU H C 1
ATOM 6030 O O . LEU H 1 96 ? 20.072 -12.986 28.721 1.00 22.91 74 LEU H O 1
ATOM 6035 N N . VAL H 1 97 ? 19.121 -15.010 29.082 1.00 22.19 75 VAL H N 1
ATOM 6036 C CA . VAL H 1 97 ? 20.372 -15.636 29.495 1.00 22.24 75 VAL H CA 1
ATOM 6037 C C . VAL H 1 97 ? 21.456 -15.690 28.398 1.00 22.56 75 VAL H C 1
ATOM 6038 O O . VAL H 1 97 ? 22.600 -15.336 28.670 1.00 22.74 75 VAL H O 1
ATOM 6042 N N . PRO H 1 98 ? 21.110 -16.133 27.168 1.00 22.69 76 PRO H N 1
ATOM 6043 C CA . PRO H 1 98 ? 22.111 -16.078 26.099 1.00 22.59 76 PRO H CA 1
ATOM 6044 C C . PRO H 1 98 ? 22.573 -14.649 25.758 1.00 21.91 76 PRO H C 1
ATOM 6045 O O . PRO H 1 98 ? 23.718 -14.477 25.349 1.00 22.02 76 PRO H O 1
ATOM 6049 N N . LEU H 1 99 ? 21.684 -13.663 25.924 1.00 21.28 77 LEU H N 1
ATOM 6050 C CA . LEU H 1 99 ? 21.977 -12.253 25.664 1.00 20.79 77 LEU H CA 1
ATOM 6051 C C . LEU H 1 99 ? 22.985 -11.691 26.681 1.00 20.71 77 LEU H C 1
ATOM 6052 O O . LEU H 1 99 ? 23.896 -10.934 26.321 1.00 20.59 77 LEU H O 1
ATOM 6057 N N . ILE H 1 100 ? 22.816 -12.066 27.947 1.00 20.28 78 ILE H N 1
ATOM 6058 C CA . ILE H 1 100 ? 23.784 -11.732 28.993 1.00 20.30 78 ILE H CA 1
ATOM 6059 C C . ILE H 1 100 ? 25.093 -12.472 28.765 1.00 20.41 78 ILE H C 1
ATOM 6060 O O . ILE H 1 100 ? 26.165 -11.856 28.712 1.00 20.66 78 ILE H O 1
ATOM 6065 N N . ASN H 1 101 ? 25.011 -13.783 28.579 1.00 20.28 79 ASN H N 1
ATOM 6066 C CA . ASN H 1 101 ? 26.202 -14.611 28.419 1.00 21.20 79 ASN H CA 1
ATOM 6067 C C . ASN H 1 101 ? 27.035 -14.317 27.174 1.00 20.67 79 ASN H C 1
ATOM 6068 O O . ASN H 1 101 ? 28.168 -14.784 27.092 1.00 20.28 79 ASN H O 1
ATOM 6073 N N . ALA H 1 102 ? 26.477 -13.561 26.220 1.00 20.02 80 ALA H N 1
ATOM 6074 C CA . ALA H 1 102 ? 27.227 -13.080 25.048 1.00 20.60 80 ALA H CA 1
ATOM 6075 C C . ALA H 1 102 ? 28.432 -12.236 25.492 1.00 20.62 80 ALA H C 1
ATOM 6076 O O . ALA H 1 102 ? 29.425 -12.112 24.770 1.00 20.01 80 ALA H O 1
ATOM 6078 N N . HIS H 1 103 ? 28.315 -11.646 26.678 1.00 21.16 81 HIS H N 1
ATOM 6079 C CA . HIS H 1 103 ? 29.331 -10.761 27.223 1.00 21.52 81 HIS H CA 1
ATOM 6080 C C . HIS H 1 103 ? 30.177 -11.366 28.367 1.00 22.91 81 HIS H C 1
ATOM 6081 O O . HIS H 1 103 ? 30.833 -10.633 29.107 1.00 21.98 81 HIS H O 1
ATOM 6088 N N . GLN H 1 104 ? 30.161 -12.693 28.500 1.00 23.69 82 GLN H N 1
ATOM 6089 C CA . GLN H 1 104 ? 30.924 -13.362 29.562 1.00 25.66 82 GLN H CA 1
ATOM 6090 C C . GLN H 1 104 ? 32.435 -13.348 29.315 1.00 26.41 82 GLN H C 1
ATOM 6091 O O . GLN H 1 104 ? 32.877 -13.429 28.171 1.00 26.25 82 GLN H O 1
ATOM 6097 N N . ARG H 1 105 ? 33.208 -13.225 30.396 1.00 27.86 83 ARG H N 1
ATOM 6098 C CA . ARG H 1 105 ? 34.680 -13.372 30.355 1.00 29.34 83 ARG H CA 1
ATOM 6099 C C . ARG H 1 105 ? 35.097 -14.821 30.317 1.00 29.94 83 ARG H C 1
ATOM 6100 O O . ARG H 1 105 ? 36.170 -15.151 29.832 1.00 29.38 83 ARG H O 1
ATOM 6108 N N . GLN H 1 106 ? 34.254 -15.673 30.896 1.00 31.10 84 GLN H N 1
ATOM 6109 C CA . GLN H 1 106 ? 34.511 -17.100 31.066 1.00 32.57 84 GLN H CA 1
ATOM 6110 C C . GLN H 1 106 ? 33.176 -17.763 31.386 1.00 32.83 84 GLN H C 1
ATOM 6111 O O . GLN H 1 106 ? 32.187 -17.072 31.699 1.00 32.53 84 GLN H O 1
ATOM 6117 N N . ASP H 1 107 ? 33.149 -19.092 31.330 1.00 33.48 85 ASP H N 1
ATOM 6118 C CA . ASP H 1 107 ? 31.937 -19.853 31.650 1.00 34.13 85 ASP H CA 1
ATOM 6119 C C . ASP H 1 107 ? 31.470 -19.536 33.070 1.00 33.08 85 ASP H C 1
ATOM 6120 O O . ASP H 1 107 ? 32.285 -19.354 33.973 1.00 33.27 85 ASP H O 1
ATOM 6125 N N . GLY H 1 108 ? 30.158 -19.472 33.253 1.00 32.43 86 GLY H N 1
ATOM 6126 C CA . GLY H 1 108 ? 29.572 -19.305 34.580 1.00 31.53 86 GLY H CA 1
ATOM 6127 C C . GLY H 1 108 ? 29.615 -20.629 35.329 1.00 30.80 86 GLY H C 1
ATOM 6128 O O . GLY H 1 108 ? 29.965 -21.656 34.743 1.00 30.59 86 GLY H O 1
ATOM 6129 N N . THR H 1 109 ? 29.266 -20.600 36.613 1.00 30.09 87 THR H N 1
ATOM 6130 C CA . THR H 1 109 ? 29.165 -21.820 37.434 1.00 29.67 87 THR H CA 1
ATOM 6131 C C . THR H 1 109 ? 27.814 -21.901 38.112 1.00 28.91 87 THR H C 1
ATOM 6132 O O . THR H 1 109 ? 27.161 -20.882 38.349 1.00 28.80 87 THR H O 1
ATOM 6136 N N . VAL H 1 110 ? 27.389 -23.124 38.416 1.00 28.38 88 VAL H N 1
ATOM 6137 C CA . VAL H 1 110 ? 26.114 -23.358 39.094 1.00 28.14 88 VAL H CA 1
ATOM 6138 C C . VAL H 1 110 ? 26.356 -24.473 40.122 1.00 27.64 88 VAL H C 1
ATOM 6139 O O . VAL H 1 110 ? 26.994 -25.470 39.801 1.00 27.46 88 VAL H O 1
ATOM 6143 N N . VAL H 1 111 ? 25.882 -24.273 41.349 1.00 27.03 89 VAL H N 1
ATOM 6144 C CA . VAL H 1 111 ? 25.936 -25.307 42.400 1.00 26.25 89 VAL H CA 1
ATOM 6145 C C . VAL H 1 111 ? 24.509 -25.561 42.872 1.00 25.74 89 VAL H C 1
ATOM 6146 O O . VAL H 1 111 ? 23.786 -24.628 43.219 1.00 25.33 89 VAL H O 1
ATOM 6150 N N . LEU H 1 112 ? 24.113 -26.830 42.903 1.00 25.25 90 LEU H N 1
ATOM 6151 C CA . LEU H 1 112 ? 22.811 -27.213 43.433 1.00 25.40 90 LEU H CA 1
ATOM 6152 C C . LEU H 1 112 ? 23.047 -27.807 44.823 1.00 25.12 90 LEU H C 1
ATOM 6153 O O . LEU H 1 112 ? 23.975 -28.583 44.998 1.00 24.12 90 LEU H O 1
ATOM 6166 N N . ASP H 1 114 ? 21.654 -29.030 49.065 1.00 27.38 92 ASP H N 1
ATOM 6167 C CA . ASP H 1 114 ? 20.690 -29.356 50.132 1.00 28.05 92 ASP H CA 1
ATOM 6168 C C . ASP H 1 114 ? 21.058 -28.574 51.392 1.00 28.16 92 ASP H C 1
ATOM 6169 O O . ASP H 1 114 ? 22.249 -28.390 51.681 1.00 27.03 92 ASP H O 1
ATOM 6174 N N . ALA H 1 115 ? 20.046 -28.158 52.152 1.00 27.97 93 ALA H N 1
ATOM 6175 C CA . ALA H 1 115 ? 20.271 -27.632 53.495 1.00 29.05 93 ALA H CA 1
ATOM 6176 C C . ALA H 1 115 ? 20.951 -28.692 54.377 1.00 29.56 93 ALA H C 1
ATOM 6177 O O . ALA H 1 115 ? 20.666 -29.882 54.253 1.00 28.81 93 ALA H O 1
ATOM 6179 N N . VAL H 1 116 ? 21.885 -28.264 55.224 1.00 31.09 94 VAL H N 1
ATOM 6180 C CA . VAL H 1 116 ? 22.501 -29.169 56.203 1.00 32.43 94 VAL H CA 1
ATOM 6181 C C . VAL H 1 116 ? 21.649 -29.110 57.474 1.00 34.23 94 VAL H C 1
ATOM 6182 O O . VAL H 1 116 ? 21.478 -28.032 58.053 1.00 34.47 94 VAL H O 1
ATOM 6186 N N . PRO H 1 117 ? 21.094 -30.264 57.902 1.00 35.83 95 PRO H N 1
ATOM 6187 C CA . PRO H 1 117 ? 20.098 -30.289 58.988 1.00 36.90 95 PRO H CA 1
ATOM 6188 C C . PRO H 1 117 ? 20.598 -29.710 60.320 1.00 37.82 95 PRO H C 1
ATOM 6189 O O . PRO H 1 117 ? 21.800 -29.753 60.614 1.00 38.26 95 PRO H O 1
ATOM 6201 N N . LEU I 1 24 ? 11.885 27.145 0.298 1.00 21.85 2 LEU I N 1
ATOM 6202 C CA . LEU I 1 24 ? 11.561 25.733 0.521 1.00 19.55 2 LEU I CA 1
ATOM 6203 C C . LEU I 1 24 ? 10.085 25.682 0.819 1.00 18.37 2 LEU I C 1
ATOM 6204 O O . LEU I 1 24 ? 9.672 26.248 1.817 1.00 17.71 2 LEU I O 1
ATOM 6209 N N . LYS I 1 25 ? 9.324 24.996 -0.022 1.00 18.10 3 LYS I N 1
ATOM 6210 C CA . LYS I 1 25 ? 7.882 24.731 0.253 1.00 16.33 3 LYS I CA 1
ATOM 6211 C C . LYS I 1 25 ? 7.717 23.322 0.835 1.00 15.77 3 LYS I C 1
ATOM 6212 O O . LYS I 1 25 ? 8.308 22.361 0.336 1.00 15.43 3 LYS I O 1
ATOM 6218 N N . VAL I 1 26 ? 6.925 23.205 1.908 1.00 14.96 4 VAL I N 1
ATOM 6219 C CA . VAL I 1 26 ? 6.767 21.940 2.581 1.00 13.16 4 VAL I CA 1
ATOM 6220 C C . VAL I 1 26 ? 5.284 21.654 2.752 1.00 13.54 4 VAL I C 1
ATOM 6221 O O . VAL I 1 26 ? 4.546 22.561 3.104 1.00 12.75 4 VAL I O 1
ATOM 6225 N N . ILE I 1 27 ? 4.869 20.413 2.470 1.00 11.90 5 ILE I N 1
ATOM 6226 C CA . ILE I 1 27 ? 3.559 19.918 2.868 1.00 12.42 5 ILE I CA 1
ATOM 6227 C C . ILE I 1 27 ? 3.816 18.760 3.806 1.00 11.53 5 ILE I C 1
ATOM 6228 O O . ILE I 1 27 ? 4.633 17.857 3.529 1.00 11.61 5 ILE I O 1
ATOM 6233 N N . ALA I 1 28 ? 3.122 18.780 4.929 1.00 11.35 6 ALA I N 1
ATOM 6234 C CA . ALA I 1 28 ? 3.224 17.698 5.903 1.00 12.40 6 ALA I CA 1
ATOM 6235 C C . ALA I 1 28 ? 1.801 17.313 6.305 1.00 13.30 6 ALA I C 1
ATOM 6236 O O . ALA I 1 28 ? 0.929 18.188 6.402 1.00 13.51 6 ALA I O 1
ATOM 6238 N N . GLN I 1 29 ? 1.588 16.021 6.524 1.00 13.19 7 GLN I N 1
ATOM 6239 C CA . GLN I 1 29 ? 0.262 15.513 6.900 1.00 14.48 7 GLN I CA 1
ATOM 6240 C C . GLN I 1 29 ? 0.332 14.642 8.133 1.00 14.13 7 GLN I C 1
ATOM 6241 O O . GLN I 1 29 ? 1.282 13.881 8.310 1.00 15.01 7 GLN I O 1
ATOM 6247 N N . ASP I 1 30 ? -0.701 14.744 8.964 1.00 14.42 8 ASP I N 1
ATOM 6248 C CA . ASP I 1 30 ? -0.834 13.961 10.183 1.00 15.12 8 ASP I CA 1
ATOM 6249 C C . ASP I 1 30 ? -2.155 13.208 10.055 1.00 14.33 8 ASP I C 1
ATOM 6250 O O . ASP I 1 30 ? -3.094 13.730 9.460 1.00 13.24 8 ASP I O 1
ATOM 6255 N N . PHE I 1 31 ? -2.240 12.040 10.664 1.00 14.02 9 PHE I N 1
ATOM 6256 C CA . PHE I 1 31 ? -3.514 11.274 10.691 1.00 14.66 9 PHE I CA 1
ATOM 6257 C C . PHE I 1 31 ? -3.734 10.922 12.134 1.00 14.11 9 PHE I C 1
ATOM 6258 O O . PHE I 1 31 ? -3.000 10.119 12.697 1.00 14.55 9 PHE I O 1
ATOM 6266 N N . ILE I 1 32 ? -4.723 11.553 12.747 1.00 13.03 10 ILE I N 1
ATOM 6267 C CA . ILE I 1 32 ? -4.945 11.450 14.174 1.00 14.39 10 ILE I CA 1
ATOM 6268 C C . ILE I 1 32 ? -6.181 10.555 14.442 1.00 15.72 10 ILE I C 1
ATOM 6269 O O . ILE I 1 32 ? -7.175 10.690 13.752 1.00 15.62 10 ILE I O 1
ATOM 6274 N N . LYS I 1 33 ? -6.084 9.678 15.439 1.00 16.92 11 LYS I N 1
ATOM 6275 C CA . LYS I 1 33 ? -7.229 8.895 15.955 1.00 17.81 11 LYS I CA 1
ATOM 6276 C C . LYS I 1 33 ? -8.381 9.812 16.318 1.00 18.16 11 LYS I C 1
ATOM 6277 O O . LYS I 1 33 ? -8.179 10.779 17.050 1.00 17.67 11 LYS I O 1
ATOM 6283 N N . PRO I 1 34 ? -9.617 9.513 15.831 1.00 18.98 12 PRO I N 1
ATOM 6284 C CA . PRO I 1 34 ? -10.711 10.470 16.023 1.00 19.35 12 PRO I CA 1
ATOM 6285 C C . PRO I 1 34 ? -11.075 10.723 17.502 1.00 19.38 12 PRO I C 1
ATOM 6286 O O . PRO I 1 34 ? -11.538 11.817 17.804 1.00 19.70 12 PRO I O 1
ATOM 6290 N N . GLU I 1 35 ? -10.818 9.750 18.396 1.00 20.17 13 GLU I N 1
ATOM 6291 C CA . GLU I 1 35 ? -11.030 9.916 19.866 1.00 20.92 13 GLU I CA 1
ATOM 6292 C C . GLU I 1 35 ? -10.213 11.098 20.412 1.00 21.39 13 GLU I C 1
ATOM 6293 O O . GLU I 1 35 ? -10.520 11.647 21.478 1.00 21.02 13 GLU I O 1
ATOM 6299 N N . ALA I 1 36 ? -9.139 11.440 19.695 1.00 21.35 14 ALA I N 1
ATOM 6300 C CA . ALA I 1 36 ? -8.125 12.388 20.197 1.00 21.07 14 ALA I CA 1
ATOM 6301 C C . ALA I 1 36 ? -8.123 13.745 19.505 1.00 21.20 14 ALA I C 1
ATOM 6302 O O . ALA I 1 36 ? -7.306 14.610 19.839 1.00 21.54 14 ALA I O 1
ATOM 6304 N N . ILE I 1 37 ? -9.075 13.977 18.604 1.00 21.60 15 ILE I N 1
ATOM 6305 C CA . ILE I 1 37 ? -9.139 15.246 17.872 1.00 22.07 15 ILE I CA 1
ATOM 6306 C C . ILE I 1 37 ? -9.294 16.443 18.818 1.00 22.40 15 ILE I C 1
ATOM 6307 O O . ILE I 1 37 ? -8.596 17.441 18.670 1.00 21.08 15 ILE I O 1
ATOM 6312 N N . ASP I 1 38 ? -10.219 16.349 19.779 1.00 22.59 16 ASP I N 1
ATOM 6313 C CA . ASP I 1 38 ? -10.368 17.400 20.778 1.00 23.09 16 ASP I CA 1
ATOM 6314 C C . ASP I 1 38 ? -9.093 17.624 21.632 1.00 22.04 16 ASP I C 1
ATOM 6315 O O . ASP I 1 38 ? -8.826 18.739 22.042 1.00 21.57 16 ASP I O 1
ATOM 6320 N N . ILE I 1 39 ? -8.325 16.567 21.892 1.00 21.62 17 ILE I N 1
ATOM 6321 C CA . ILE I 1 39 ? -7.050 16.668 22.625 1.00 21.41 17 ILE I CA 1
ATOM 6322 C C . ILE I 1 39 ? -5.982 17.439 21.820 1.00 21.72 17 ILE I C 1
ATOM 6323 O O . ILE I 1 39 ? -5.336 18.362 22.339 1.00 21.78 17 ILE I O 1
ATOM 6328 N N . VAL I 1 40 ? -5.811 17.070 20.558 1.00 20.34 18 VAL I N 1
ATOM 6329 C CA . VAL I 1 40 ? -4.714 17.632 19.746 1.00 19.79 18 VAL I CA 1
ATOM 6330 C C . VAL I 1 40 ? -4.998 18.998 19.142 1.00 19.67 18 VAL I C 1
ATOM 6331 O O . VAL I 1 40 ? -4.058 19.745 18.856 1.00 20.04 18 VAL I O 1
ATOM 6335 N N . LEU I 1 41 ? -6.271 19.334 18.918 1.00 19.45 19 LEU I N 1
ATOM 6336 C CA . LEU I 1 41 ? -6.577 20.656 18.364 1.00 19.33 19 LEU I CA 1
ATOM 6337 C C . LEU I 1 41 ? -5.894 21.823 19.116 1.00 19.45 19 LEU I C 1
ATOM 6338 O O . LEU I 1 41 ? -5.302 22.689 18.475 1.00 18.20 19 LEU I O 1
ATOM 6343 N N . PRO I 1 42 ? -5.974 21.850 20.467 1.00 19.52 20 PRO I N 1
ATOM 6344 C CA . PRO I 1 42 ? -5.304 22.995 21.119 1.00 19.57 20 PRO I CA 1
ATOM 6345 C C . PRO I 1 42 ? -3.798 22.972 20.953 1.00 18.71 20 PRO I C 1
ATOM 6346 O O . PRO I 1 42 ? -3.185 24.019 20.938 1.00 18.86 20 PRO I O 1
ATOM 6350 N N . LEU I 1 43 ? -3.228 21.776 20.876 1.00 18.46 21 LEU I N 1
ATOM 6351 C CA . LEU I 1 43 ? -1.808 21.589 20.672 1.00 18.60 21 LEU I CA 1
ATOM 6352 C C . LEU I 1 43 ? -1.400 22.102 19.274 1.00 18.37 21 LEU I C 1
ATOM 6353 O O . LEU I 1 43 ? -0.385 22.790 19.140 1.00 18.09 21 LEU I O 1
ATOM 6358 N N . TYR I 1 44 ? -2.171 21.743 18.239 1.00 17.93 22 TYR I N 1
ATOM 6359 C CA . TYR I 1 44 ? -1.995 22.337 16.901 1.00 17.14 22 TYR I CA 1
ATOM 6360 C C . TYR I 1 44 ? -2.098 23.854 16.936 1.00 17.47 22 TYR I C 1
ATOM 6361 O O . TYR I 1 44 ? -1.259 24.526 16.338 1.00 15.74 22 TYR I O 1
ATOM 6370 N N . ARG I 1 45 ? -3.127 24.408 17.595 1.00 16.60 23 ARG I N 1
ATOM 6371 C CA . ARG I 1 45 ? -3.237 25.881 17.617 1.00 18.75 23 ARG I CA 1
ATOM 6372 C C . ARG I 1 45 ? -1.982 26.545 18.246 1.00 19.31 23 ARG I C 1
ATOM 6373 O O . ARG I 1 45 ? -1.498 27.555 17.731 1.00 18.04 23 ARG I O 1
ATOM 6381 N N . GLU I 1 46 ? -1.463 25.964 19.328 1.00 19.41 24 GLU I N 1
ATOM 6382 C CA . GLU I 1 46 ? -0.198 26.450 19.926 1.00 20.85 24 GLU I CA 1
ATOM 6383 C C . GLU I 1 46 ? 1.013 26.278 19.009 1.00 19.87 24 GLU I C 1
ATOM 6384 O O . GLU I 1 46 ? 1.836 27.186 18.899 1.00 20.81 24 GLU I O 1
ATOM 6390 N N . LEU I 1 47 ? 1.140 25.106 18.396 1.00 19.13 25 LEU I N 1
ATOM 6391 C CA . LEU I 1 47 ? 2.210 24.857 17.423 1.00 18.52 25 LEU I CA 1
ATOM 6392 C C . LEU I 1 47 ? 2.187 25.892 16.292 1.00 17.97 25 LEU I C 1
ATOM 6393 O O . LEU I 1 47 ? 3.219 26.461 15.939 1.00 16.78 25 LEU I O 1
ATOM 6398 N N . VAL I 1 48 ? 1.007 26.159 15.755 1.00 16.57 26 VAL I N 1
ATOM 6399 C CA . VAL I 1 48 ? 0.870 27.171 14.715 1.00 17.70 26 VAL I CA 1
ATOM 6400 C C . VAL I 1 48 ? 1.288 28.570 15.188 1.00 18.08 26 VAL I C 1
ATOM 6401 O O . VAL I 1 48 ? 2.074 29.239 14.514 1.00 17.76 26 VAL I O 1
ATOM 6405 N N . GLU I 1 49 ? 0.766 28.990 16.336 1.00 18.64 27 GLU I N 1
ATOM 6406 C CA . GLU I 1 49 ? 1.055 30.331 16.899 1.00 20.34 27 GLU I CA 1
ATOM 6407 C C . GLU I 1 49 ? 2.548 30.553 17.167 1.00 19.92 27 GLU I C 1
ATOM 6408 O O . GLU I 1 49 ? 3.116 31.583 16.760 1.00 21.86 27 GLU I O 1
ATOM 6414 N N . LYS I 1 50 ? 3.196 29.578 17.793 1.00 19.61 28 LYS I N 1
ATOM 6415 C CA . LYS I 1 50 ? 4.613 29.700 18.158 1.00 19.61 28 LYS I CA 1
ATOM 6416 C C . LYS I 1 50 ? 5.526 29.530 16.938 1.00 18.89 28 LYS I C 1
ATOM 6417 O O . LYS I 1 50 ? 6.582 30.175 16.846 1.00 17.56 28 LYS I O 1
ATOM 6423 N N . THR I 1 51 ? 5.142 28.652 16.005 1.00 16.94 29 THR I N 1
ATOM 6424 C CA . THR I 1 51 ? 5.925 28.528 14.755 1.00 16.66 29 THR I CA 1
ATOM 6425 C C . THR I 1 51 ? 5.906 29.808 13.917 1.00 16.82 29 THR I C 1
ATOM 6426 O O . THR I 1 51 ? 6.935 30.231 13.382 1.00 16.23 29 THR I O 1
ATOM 6430 N N . ARG I 1 52 ? 4.742 30.426 13.782 1.00 16.83 30 ARG I N 1
ATOM 6431 C CA . ARG I 1 52 ? 4.681 31.697 13.086 1.00 17.94 30 ARG I CA 1
ATOM 6432 C C . ARG I 1 52 ? 5.597 32.764 13.738 1.00 18.42 30 ARG I C 1
ATOM 6433 O O . ARG I 1 52 ? 6.075 33.672 13.057 1.00 18.86 30 ARG I O 1
ATOM 6441 N N . GLN I 1 53 ? 5.848 32.639 15.034 1.00 18.69 31 GLN I N 1
ATOM 6442 C CA . GLN I 1 53 ? 6.677 33.616 15.731 1.00 20.01 31 GLN I CA 1
ATOM 6443 C C . GLN I 1 53 ? 8.175 33.314 15.551 1.00 19.89 31 GLN I C 1
ATOM 6444 O O . GLN I 1 53 ? 9.025 34.098 15.986 1.00 19.93 31 GLN I O 1
ATOM 6450 N N . GLU I 1 54 ? 8.513 32.187 14.929 1.00 18.67 32 GLU I N 1
ATOM 6451 C CA . GLU I 1 54 ? 9.938 31.913 14.650 1.00 18.77 32 GLU I CA 1
ATOM 6452 C C . GLU I 1 54 ? 10.454 32.970 13.671 1.00 18.42 32 GLU I C 1
ATOM 6453 O O . GLU I 1 54 ? 9.814 33.216 12.657 1.00 17.69 32 GLU I O 1
ATOM 6459 N N . PRO I 1 55 ? 11.604 33.618 13.975 1.00 18.41 33 PRO I N 1
ATOM 6460 C CA . PRO I 1 55 ? 12.068 34.655 13.026 1.00 18.70 33 PRO I CA 1
ATOM 6461 C C . PRO I 1 55 ? 12.237 34.184 11.581 1.00 18.09 33 PRO I C 1
ATOM 6462 O O . PRO I 1 55 ? 11.966 34.952 10.657 1.00 20.16 33 PRO I O 1
ATOM 6466 N N . LEU I 1 56 ? 12.673 32.947 11.385 1.00 18.14 34 LEU I N 1
ATOM 6467 C CA . LEU I 1 56 ? 12.912 32.415 10.052 1.00 17.83 34 LEU I CA 1
ATOM 6468 C C . LEU I 1 56 ? 11.647 31.849 9.368 1.00 18.45 34 LEU I C 1
ATOM 6469 O O . LEU I 1 56 ? 11.714 31.459 8.201 1.00 19.23 34 LEU I O 1
ATOM 6481 N N . LEU I 1 58 ? 8.474 31.796 7.203 1.00 17.02 36 LEU I N 1
ATOM 6482 C CA . LEU I 1 58 ? 7.852 32.674 6.187 1.00 16.86 36 LEU I CA 1
ATOM 6483 C C . LEU I 1 58 ? 6.334 32.533 6.121 1.00 16.62 36 LEU I C 1
ATOM 6484 O O . LEU I 1 58 ? 5.632 33.534 6.012 1.00 16.92 36 LEU I O 1
ATOM 6489 N N . ALA I 1 59 ? 5.829 31.299 6.128 1.00 15.45 37 ALA I N 1
ATOM 6490 C CA . ALA I 1 59 ? 4.380 31.065 6.193 1.00 15.75 37 ALA I CA 1
ATOM 6491 C C . ALA I 1 59 ? 4.151 29.691 6.767 1.00 15.37 37 ALA I C 1
ATOM 6492 O O . ALA I 1 59 ? 4.942 28.753 6.525 1.00 14.98 37 ALA I O 1
ATOM 6494 N N . TYR I 1 60 ? 3.088 29.566 7.558 1.00 14.50 38 TYR I N 1
ATOM 6495 C CA . TYR I 1 60 ? 2.810 28.302 8.223 1.00 13.75 38 TYR I CA 1
ATOM 6496 C C . TYR I 1 60 ? 1.328 28.296 8.481 1.00 13.89 38 TYR I C 1
ATOM 6497 O O . TYR I 1 60 ? 0.782 29.138 9.245 1.00 13.77 38 TYR I O 1
ATOM 6506 N N . ASP I 1 61 ? 0.666 27.397 7.776 1.00 13.37 39 ASP I N 1
ATOM 6507 C CA . ASP I 1 61 ? -0.798 27.329 7.832 1.00 13.54 39 ASP I CA 1
ATOM 6508 C C . ASP I 1 61 ? -1.258 25.918 7.949 1.00 13.27 39 ASP I C 1
ATOM 6509 O O . ASP I 1 61 ? -0.664 25.011 7.350 1.00 12.49 39 ASP I O 1
ATOM 6514 N N . LEU I 1 62 ? -2.337 25.732 8.712 1.00 12.47 40 LEU I N 1
ATOM 6515 C CA . LEU I 1 62 ? -2.834 24.389 8.986 1.00 12.04 40 LEU I CA 1
ATOM 6516 C C . LEU I 1 62 ? -4.219 24.255 8.382 1.00 12.51 40 LEU I C 1
ATOM 6517 O O . LEU I 1 62 ? -5.038 25.179 8.486 1.00 11.46 40 LEU I O 1
ATOM 6522 N N . PHE I 1 63 ? -4.464 23.096 7.770 1.00 13.30 41 PHE I N 1
ATOM 6523 C CA . PHE I 1 63 ? -5.731 22.794 7.120 1.00 13.76 41 PHE I CA 1
ATOM 6524 C C . PHE I 1 63 ? -6.220 21.449 7.594 1.00 13.23 41 PHE I C 1
ATOM 6525 O O . PHE I 1 63 ? -5.463 20.668 8.165 1.00 12.54 41 PHE I O 1
ATOM 6533 N N . VAL I 1 64 ? -7.488 21.160 7.314 1.00 13.48 42 VAL I N 1
ATOM 6534 C CA . VAL I 1 64 ? -8.018 19.834 7.607 1.00 13.74 42 VAL I CA 1
ATOM 6535 C C . VAL I 1 64 ? -8.830 19.285 6.405 1.00 14.73 42 VAL I C 1
ATOM 6536 O O . VAL I 1 64 ? -9.530 20.025 5.727 1.00 15.32 42 VAL I O 1
ATOM 6540 N N . ASP I 1 65 ? -8.702 17.993 6.165 1.00 14.46 43 ASP I N 1
ATOM 6541 C CA . ASP I 1 65 ? -9.331 17.295 5.053 1.00 15.31 43 ASP I CA 1
ATOM 6542 C C . ASP I 1 65 ? -10.849 17.362 5.266 1.00 15.46 43 ASP I C 1
ATOM 6543 O O . ASP I 1 65 ? -11.337 17.018 6.353 1.00 15.33 43 ASP I O 1
ATOM 6548 N N . GLN I 1 66 ? -11.577 17.835 4.257 1.00 16.15 44 GLN I N 1
ATOM 6549 C CA . GLN I 1 66 ? -13.068 17.900 4.328 1.00 16.82 44 GLN I CA 1
ATOM 6550 C C . GLN I 1 66 ? -13.764 16.551 4.594 1.00 18.06 44 GLN I C 1
ATOM 6551 O O . GLN I 1 66 ? -14.906 16.518 5.076 1.00 17.78 44 GLN I O 1
ATOM 6557 N N . LYS I 1 67 ? -13.105 15.453 4.258 1.00 18.40 45 LYS I N 1
ATOM 6558 C CA . LYS I 1 67 ? -13.718 14.135 4.406 1.00 19.71 45 LYS I CA 1
ATOM 6559 C C . LYS I 1 67 ? -13.189 13.364 5.627 1.00 19.38 45 LYS I C 1
ATOM 6560 O O . LYS I 1 67 ? -13.661 12.263 5.925 1.00 17.95 45 LYS I O 1
ATOM 6566 N N . ASP I 1 68 ? -12.211 13.944 6.335 1.00 17.86 46 ASP I N 1
ATOM 6567 C CA . ASP I 1 68 ? -11.591 13.287 7.484 1.00 18.17 46 ASP I CA 1
ATOM 6568 C C . ASP I 1 68 ? -11.121 14.345 8.507 1.00 18.56 46 ASP I C 1
ATOM 6569 O O . ASP I 1 68 ? -10.070 14.995 8.300 1.00 17.98 46 ASP I O 1
ATOM 6574 N N . PRO I 1 69 ? -11.904 14.542 9.594 1.00 18.03 47 PRO I N 1
ATOM 6575 C CA . PRO I 1 69 ? -11.563 15.605 10.563 1.00 18.37 47 PRO I CA 1
ATOM 6576 C C . PRO I 1 69 ? -10.316 15.356 11.430 1.00 17.47 47 PRO I C 1
ATOM 6577 O O . PRO I 1 69 ? -9.933 16.243 12.193 1.00 18.12 47 PRO I O 1
ATOM 6581 N N . GLY I 1 70 ? -9.700 14.178 11.303 1.00 16.65 48 GLY I N 1
ATOM 6582 C CA . GLY I 1 70 ? -8.453 13.880 11.982 1.00 15.16 48 GLY I CA 1
ATOM 6583 C C . GLY I 1 70 ? -7.253 13.913 11.034 1.00 15.15 48 GLY I C 1
ATOM 6584 O O . GLY I 1 70 ? -6.126 13.640 11.462 1.00 15.19 48 GLY I O 1
ATOM 6585 N N . HIS I 1 71 ? -7.488 14.284 9.772 1.00 14.06 49 HIS I N 1
ATOM 6586 C CA . HIS I 1 71 ? -6.420 14.314 8.741 1.00 14.29 49 HIS I CA 1
ATOM 6587 C C . HIS I 1 71 ? -6.026 15.757 8.554 1.00 13.87 49 HIS I C 1
ATOM 6588 O O . HIS I 1 71 ? -6.738 16.544 7.892 1.00 13.72 49 HIS I O 1
ATOM 6595 N N . PHE I 1 72 ? -4.907 16.105 9.185 1.00 13.15 50 PHE I N 1
ATOM 6596 C CA . PHE I 1 72 ? -4.416 17.502 9.239 1.00 13.05 50 PHE I CA 1
ATOM 6597 C C . PHE I 1 72 ? -3.256 17.722 8.279 1.00 12.35 50 PHE I C 1
ATOM 6598 O O . PHE I 1 72 ? -2.442 16.810 8.093 1.00 14.75 50 PHE I O 1
ATOM 6606 N N . VAL I 1 73 ? -3.198 18.901 7.665 1.00 12.07 51 VAL I N 1
ATOM 6607 C CA . VAL I 1 73 ? -2.220 19.188 6.606 1.00 12.14 51 VAL I CA 1
ATOM 6608 C C . VAL I 1 73 ? -1.597 20.555 6.842 1.00 12.16 51 VAL I C 1
ATOM 6609 O O . VAL I 1 73 ? -2.294 21.581 6.891 1.00 11.32 51 VAL I O 1
ATOM 6613 N N . PHE I 1 74 ? -0.277 20.560 6.940 1.00 12.45 52 PHE I N 1
ATOM 6614 C CA . PHE I 1 74 ? 0.481 21.786 7.063 1.00 13.77 52 PHE I CA 1
ATOM 6615 C C . PHE I 1 74 ? 1.022 22.208 5.702 1.00 13.69 52 PHE I C 1
ATOM 6616 O O . PHE I 1 74 ? 1.528 21.371 4.948 1.00 14.97 52 PHE I O 1
ATOM 6624 N N . ILE I 1 75 ? 0.887 23.488 5.370 1.00 13.50 53 ILE I N 1
ATOM 6625 C CA . ILE I 1 75 ? 1.548 24.040 4.188 1.00 13.89 53 ILE I CA 1
ATOM 6626 C C . ILE I 1 75 ? 2.509 25.093 4.716 1.00 13.86 53 ILE I C 1
ATOM 6627 O O . ILE I 1 75 ? 2.100 26.017 5.402 1.00 13.48 53 ILE I O 1
ATOM 6632 N N . GLU I 1 76 ? 3.790 24.934 4.400 1.00 14.54 54 GLU I N 1
ATOM 6633 C CA . GLU I 1 76 ? 4.860 25.680 5.104 1.00 14.73 54 GLU I CA 1
ATOM 6634 C C . GLU I 1 76 ? 5.793 26.314 4.076 1.00 14.67 54 GLU I C 1
ATOM 6635 O O . GLU I 1 76 ? 5.914 25.813 2.969 1.00 13.35 54 GLU I O 1
ATOM 6641 N N . GLU I 1 77 ? 6.390 27.448 4.447 1.00 15.77 55 GLU I N 1
ATOM 6642 C CA . GLU I 1 77 ? 7.380 28.137 3.617 1.00 17.24 55 GLU I CA 1
ATOM 6643 C C . GLU I 1 77 ? 8.549 28.570 4.508 1.00 15.96 55 GLU I C 1
ATOM 6644 O O . GLU I 1 77 ? 8.374 29.194 5.552 1.00 16.77 55 GLU I O 1
ATOM 6650 N N . TRP I 1 78 ? 9.741 28.176 4.107 1.00 16.69 56 TRP I N 1
ATOM 6651 C CA . TRP I 1 78 ? 10.954 28.428 4.856 1.00 16.38 56 TRP I CA 1
ATOM 6652 C C . TRP I 1 78 ? 11.995 28.982 3.878 1.00 17.30 56 TRP I C 1
ATOM 6653 O O . TRP I 1 78 ? 11.966 28.646 2.689 1.00 15.37 56 TRP I O 1
ATOM 6664 N N . PRO I 1 79 ? 12.920 29.819 4.375 1.00 17.80 57 PRO I N 1
ATOM 6665 C CA . PRO I 1 79 ? 13.878 30.330 3.383 1.00 19.73 57 PRO I CA 1
ATOM 6666 C C . PRO I 1 79 ? 14.761 29.240 2.816 1.00 20.25 57 PRO I C 1
ATOM 6667 O O . PRO I 1 79 ? 15.160 29.333 1.658 1.00 22.15 57 PRO I O 1
ATOM 6671 N N . ASP I 1 80 ? 15.068 28.230 3.622 1.00 20.99 58 ASP I N 1
ATOM 6672 C CA . ASP I 1 80 ? 15.933 27.138 3.223 1.00 21.97 58 ASP I CA 1
ATOM 6673 C C . ASP I 1 80 ? 15.825 25.995 4.216 1.00 21.61 58 ASP I C 1
ATOM 6674 O O . ASP I 1 80 ? 15.159 26.121 5.248 1.00 21.45 58 ASP I O 1
ATOM 6679 N N . ARG I 1 81 ? 16.497 24.893 3.917 1.00 21.71 59 ARG I N 1
ATOM 6680 C CA . ARG I 1 81 ? 16.521 23.731 4.786 1.00 22.20 59 ARG I CA 1
ATOM 6681 C C . ARG I 1 81 ? 17.002 24.040 6.200 1.00 22.27 59 ARG I C 1
ATOM 6682 O O . ARG I 1 81 ? 16.470 23.492 7.170 1.00 22.34 59 ARG I O 1
ATOM 6690 N N . ALA I 1 82 ? 18.004 24.922 6.319 1.00 21.77 60 ALA I N 1
ATOM 6691 C CA . ALA I 1 82 ? 18.598 25.240 7.623 1.00 21.16 60 ALA I CA 1
ATOM 6692 C C . ALA I 1 82 ? 17.566 25.892 8.544 1.00 20.73 60 ALA I C 1
ATOM 6693 O O . ALA I 1 82 ? 17.550 25.648 9.764 1.00 20.63 60 ALA I O 1
ATOM 6695 N N . ALA I 1 83 ? 16.700 26.723 7.965 1.00 20.36 61 ALA I N 1
ATOM 6696 C CA . ALA I 1 83 ? 15.590 27.286 8.734 1.00 20.46 61 ALA I CA 1
ATOM 6697 C C . ALA I 1 83 ? 14.642 26.183 9.259 1.00 20.19 61 ALA I C 1
ATOM 6698 O O . ALA I 1 83 ? 14.081 26.297 10.349 1.00 20.47 61 ALA I O 1
ATOM 6700 N N . LEU I 1 84 ? 14.487 25.118 8.484 1.00 20.30 62 LEU I N 1
ATOM 6701 C CA . LEU I 1 84 ? 13.602 24.016 8.873 1.00 21.08 62 LEU I CA 1
ATOM 6702 C C . LEU I 1 84 ? 14.247 23.218 9.993 1.00 21.24 62 LEU I C 1
ATOM 6703 O O . LEU I 1 84 ? 13.562 22.748 10.911 1.00 21.46 62 LEU I O 1
ATOM 6708 N N . ASP I 1 85 ? 15.574 23.062 9.910 1.00 22.46 63 ASP I N 1
ATOM 6709 C CA . ASP I 1 85 ? 16.333 22.375 10.939 1.00 22.58 63 ASP I CA 1
ATOM 6710 C C . ASP I 1 85 ? 16.141 23.067 12.291 1.00 21.56 63 ASP I C 1
ATOM 6711 O O . ASP I 1 85 ? 15.984 22.416 13.335 1.00 21.21 63 ASP I O 1
ATOM 6716 N N . ILE I 1 86 ? 16.151 24.396 12.272 1.00 20.81 64 ILE I N 1
ATOM 6717 C CA . ILE I 1 86 ? 15.971 25.189 13.481 1.00 19.73 64 ILE I CA 1
ATOM 6718 C C . ILE I 1 86 ? 14.532 25.061 14.002 1.00 19.70 64 ILE I C 1
ATOM 6719 O O . ILE I 1 86 ? 14.299 24.926 15.208 1.00 19.88 64 ILE I O 1
ATOM 6724 N N . HIS I 1 87 ? 13.573 25.103 13.084 1.00 18.76 65 HIS I N 1
ATOM 6725 C CA . HIS I 1 87 ? 12.180 24.826 13.448 1.00 18.54 65 HIS I CA 1
ATOM 6726 C C . HIS I 1 87 ? 12.112 23.503 14.217 1.00 19.00 65 HIS I C 1
ATOM 6727 O O . HIS I 1 87 ? 11.569 23.464 15.320 1.00 18.44 65 HIS I O 1
ATOM 6741 N N . ALA I 1 89 ? 14.206 22.027 15.996 1.00 23.98 67 ALA I N 1
ATOM 6742 C CA . ALA I 1 89 ? 14.884 22.055 17.293 1.00 23.79 67 ALA I CA 1
ATOM 6743 C C . ALA I 1 89 ? 14.214 22.953 18.327 1.00 23.78 67 ALA I C 1
ATOM 6744 O O . ALA I 1 89 ? 14.606 22.949 19.489 1.00 23.63 67 ALA I O 1
ATOM 6746 N N . THR I 1 90 ? 13.206 23.729 17.923 1.00 23.28 68 THR I N 1
ATOM 6747 C CA . THR I 1 90 ? 12.542 24.622 18.856 1.00 22.64 68 THR I CA 1
ATOM 6748 C C . THR I 1 90 ? 11.869 23.833 19.969 1.00 23.70 68 THR I C 1
ATOM 6749 O O . THR I 1 90 ? 11.533 22.635 19.795 1.00 22.60 68 THR I O 1
ATOM 6753 N N . GLU I 1 91 ? 11.664 24.521 21.094 1.00 23.53 69 GLU I N 1
ATOM 6754 C CA . GLU I 1 91 ? 10.980 23.976 22.259 1.00 24.06 69 GLU I CA 1
ATOM 6755 C C . GLU I 1 91 ? 9.519 23.615 21.947 1.00 23.15 69 GLU I C 1
ATOM 6756 O O . GLU I 1 91 ? 9.047 22.544 22.346 1.00 22.59 69 GLU I O 1
ATOM 6762 N N . HIS I 1 92 ? 8.800 24.510 21.269 1.00 22.52 70 HIS I N 1
ATOM 6763 C CA . HIS I 1 92 ? 7.408 24.194 20.921 1.00 21.89 70 HIS I CA 1
ATOM 6764 C C . HIS I 1 92 ? 7.317 22.975 20.007 1.00 21.62 70 HIS I C 1
ATOM 6765 O O . HIS I 1 92 ? 6.441 22.125 20.206 1.00 21.66 70 HIS I O 1
ATOM 6772 N N . PHE I 1 93 ? 8.221 22.852 19.035 1.00 21.55 71 PHE I N 1
ATOM 6773 C CA . PHE I 1 93 ? 8.217 21.674 18.170 1.00 21.47 71 PHE I CA 1
ATOM 6774 C C . PHE I 1 93 ? 8.525 20.406 18.971 1.00 22.89 71 PHE I C 1
ATOM 6775 O O . PHE I 1 93 ? 7.842 19.378 18.840 1.00 20.89 71 PHE I O 1
ATOM 6783 N N . THR I 1 94 ? 9.567 20.500 19.789 1.00 22.64 72 THR I N 1
ATOM 6784 C CA . THR I 1 94 ? 10.087 19.391 20.569 1.00 24.28 72 THR I CA 1
ATOM 6785 C C . THR I 1 94 ? 9.096 18.869 21.627 1.00 23.79 72 THR I C 1
ATOM 6786 O O . THR I 1 94 ? 9.091 17.674 21.946 1.00 24.06 72 THR I O 1
ATOM 6790 N N . ARG I 1 95 ? 8.258 19.771 22.137 1.00 22.46 73 ARG I N 1
ATOM 6791 C CA . ARG I 1 95 ? 7.261 19.466 23.157 1.00 23.30 73 ARG I CA 1
ATOM 6792 C C . ARG I 1 95 ? 5.949 18.986 22.496 1.00 22.48 73 ARG I C 1
ATOM 6793 O O . ARG I 1 95 ? 5.460 17.887 22.786 1.00 22.24 73 ARG I O 1
ATOM 6801 N N . LEU I 1 96 ? 5.418 19.805 21.589 1.00 20.95 74 LEU I N 1
ATOM 6802 C CA . LEU I 1 96 ? 4.078 19.587 21.049 1.00 20.41 74 LEU I CA 1
ATOM 6803 C C . LEU I 1 96 ? 3.989 18.444 20.055 1.00 20.01 74 LEU I C 1
ATOM 6804 O O . LEU I 1 96 ? 3.007 17.677 20.061 1.00 20.00 74 LEU I O 1
ATOM 6809 N N . VAL I 1 97 ? 4.998 18.315 19.200 1.00 19.00 75 VAL I N 1
ATOM 6810 C CA . VAL I 1 97 ? 4.913 17.303 18.151 1.00 19.11 75 VAL I CA 1
ATOM 6811 C C . VAL I 1 97 ? 4.786 15.870 18.690 1.00 19.60 75 VAL I C 1
ATOM 6812 O O . VAL I 1 97 ? 3.921 15.116 18.213 1.00 19.57 75 VAL I O 1
ATOM 6816 N N . PRO I 1 98 ? 5.589 15.505 19.704 1.00 19.56 76 PRO I N 1
ATOM 6817 C CA . PRO I 1 98 ? 5.382 14.143 20.218 1.00 19.68 76 PRO I CA 1
ATOM 6818 C C . PRO I 1 98 ? 4.062 13.972 20.975 1.00 19.10 76 PRO I C 1
ATOM 6819 O O . PRO I 1 98 ? 3.523 12.860 20.975 1.00 19.54 76 PRO I O 1
ATOM 6823 N N . LEU I 1 99 ? 3.536 15.041 21.580 1.00 18.80 77 LEU I N 1
ATOM 6824 C CA . LEU I 1 99 ? 2.243 14.958 22.272 1.00 18.36 77 LEU I CA 1
ATOM 6825 C C . LEU I 1 99 ? 1.104 14.716 21.275 1.00 18.95 77 LEU I C 1
ATOM 6826 O O . LEU I 1 99 ? 0.168 13.957 21.557 1.00 18.63 77 LEU I O 1
ATOM 6831 N N . ILE I 1 100 ? 1.179 15.388 20.130 1.00 17.86 78 ILE I N 1
ATOM 6832 C CA . ILE I 1 100 ? 0.250 15.146 19.021 1.00 18.09 78 ILE I CA 1
ATOM 6833 C C . ILE I 1 100 ? 0.408 13.733 18.438 1.00 18.94 78 ILE I C 1
ATOM 6834 O O . ILE I 1 100 ? -0.580 12.995 18.275 1.00 19.59 78 ILE I O 1
ATOM 6839 N N . ASN I 1 101 ? 1.643 13.342 18.167 1.00 19.32 79 ASN I N 1
ATOM 6840 C CA . ASN I 1 101 ? 1.930 12.059 17.546 1.00 20.04 79 ASN I CA 1
ATOM 6841 C C . ASN I 1 101 ? 1.672 10.842 18.430 1.00 19.78 79 ASN I C 1
ATOM 6842 O O . ASN I 1 101 ? 1.537 9.742 17.920 1.00 19.73 79 ASN I O 1
ATOM 6847 N N . ALA I 1 102 ? 1.617 11.037 19.745 1.00 19.45 80 ALA I N 1
ATOM 6848 C CA . ALA I 1 102 ? 1.154 9.977 20.663 1.00 19.66 80 ALA I CA 1
ATOM 6849 C C . ALA I 1 102 ? -0.230 9.431 20.235 1.00 19.18 80 ALA I C 1
ATOM 6850 O O . ALA I 1 102 ? -0.570 8.280 20.519 1.00 19.41 80 ALA I O 1
ATOM 6852 N N . HIS I 1 103 ? -1.015 10.265 19.552 1.00 19.11 81 HIS I N 1
ATOM 6853 C CA . HIS I 1 103 ? -2.381 9.914 19.135 1.00 19.54 81 HIS I CA 1
ATOM 6854 C C . HIS I 1 103 ? -2.571 9.612 17.637 1.00 19.95 81 HIS I C 1
ATOM 6855 O O . HIS I 1 103 ? -3.708 9.631 17.145 1.00 19.04 81 HIS I O 1
ATOM 6862 N N . GLN I 1 104 ? -1.473 9.354 16.922 1.00 21.17 82 GLN I N 1
ATOM 6863 C CA . GLN I 1 104 ? -1.529 9.148 15.478 1.00 21.92 82 GLN I CA 1
ATOM 6864 C C . GLN I 1 104 ? -2.170 7.800 15.159 1.00 23.14 82 GLN I C 1
ATOM 6865 O O . GLN I 1 104 ? -2.037 6.840 15.924 1.00 22.39 82 GLN I O 1
ATOM 6871 N N . ARG I 1 105 ? -2.883 7.735 14.043 1.00 24.15 83 ARG I N 1
ATOM 6872 C CA . ARG I 1 105 ? -3.492 6.481 13.644 1.00 26.40 83 ARG I CA 1
ATOM 6873 C C . ARG I 1 105 ? -2.542 5.755 12.707 1.00 27.64 83 ARG I C 1
ATOM 6874 O O . ARG I 1 105 ? -2.649 4.543 12.516 1.00 28.26 83 ARG I O 1
ATOM 6882 N N . GLN I 1 106 ? -1.598 6.508 12.144 1.00 28.07 84 GLN I N 1
ATOM 6883 C CA . GLN I 1 106 ? -0.577 5.986 11.242 1.00 28.88 84 GLN I CA 1
ATOM 6884 C C . GLN I 1 106 ? 0.486 7.067 11.068 1.00 28.85 84 GLN I C 1
ATOM 6885 O O . GLN I 1 106 ? 0.277 8.207 11.484 1.00 28.42 84 GLN I O 1
ATOM 6891 N N . ASP I 1 107 ? 1.610 6.712 10.454 1.00 28.77 85 ASP I N 1
ATOM 6892 C CA . ASP I 1 107 ? 2.724 7.650 10.303 1.00 28.63 85 ASP I CA 1
ATOM 6893 C C . ASP I 1 107 ? 2.342 8.818 9.397 1.00 26.90 85 ASP I C 1
ATOM 6894 O O . ASP I 1 107 ? 1.619 8.647 8.408 1.00 25.77 85 ASP I O 1
ATOM 6899 N N . GLY I 1 108 ? 2.808 10.009 9.770 1.00 25.78 86 GLY I N 1
ATOM 6900 C CA . GLY I 1 108 ? 2.629 11.194 8.941 1.00 24.18 86 GLY I CA 1
ATOM 6901 C C . GLY I 1 108 ? 3.553 11.141 7.728 1.00 22.89 86 GLY I C 1
ATOM 6902 O O . GLY I 1 108 ? 4.382 10.243 7.613 1.00 22.68 86 GLY I O 1
ATOM 6903 N N . THR I 1 109 ? 3.403 12.088 6.810 1.00 21.40 87 THR I N 1
ATOM 6904 C CA . THR I 1 109 ? 4.302 12.185 5.656 1.00 20.76 87 THR I CA 1
ATOM 6905 C C . THR I 1 109 ? 4.715 13.633 5.480 1.00 19.52 87 THR I C 1
ATOM 6906 O O . THR I 1 109 ? 4.044 14.537 5.966 1.00 16.32 87 THR I O 1
ATOM 6910 N N . VAL I 1 110 ? 5.819 13.841 4.766 1.00 18.52 88 VAL I N 1
ATOM 6911 C CA . VAL I 1 110 ? 6.336 15.180 4.522 1.00 19.64 88 VAL I CA 1
ATOM 6912 C C . VAL I 1 110 ? 6.921 15.215 3.109 1.00 19.44 88 VAL I C 1
ATOM 6913 O O . VAL I 1 110 ? 7.584 14.266 2.697 1.00 18.76 88 VAL I O 1
ATOM 6917 N N . VAL I 1 111 ? 6.645 16.275 2.350 1.00 18.97 89 VAL I N 1
ATOM 6918 C CA . VAL I 1 111 ? 7.272 16.447 1.038 1.00 17.47 89 VAL I CA 1
ATOM 6919 C C . VAL I 1 111 ? 7.943 17.811 1.067 1.00 16.87 89 VAL I C 1
ATOM 6920 O O . VAL I 1 111 ? 7.328 18.808 1.483 1.00 15.57 89 VAL I O 1
ATOM 6924 N N . LEU I 1 112 ? 9.197 17.853 0.619 1.00 15.87 90 LEU I N 1
ATOM 6925 C CA . LEU I 1 112 ? 9.937 19.126 0.509 1.00 15.58 90 LEU I CA 1
ATOM 6926 C C . LEU I 1 112 ? 9.987 19.475 -0.978 1.00 14.39 90 LEU I C 1
ATOM 6927 O O . LEU I 1 112 ? 10.211 18.599 -1.809 1.00 15.11 90 LEU I O 1
ATOM 6940 N N . ASP I 1 114 ? 10.425 22.466 -4.487 1.00 16.29 92 ASP I N 1
ATOM 6941 C CA . ASP I 1 114 ? 10.808 23.690 -5.184 1.00 17.42 92 ASP I CA 1
ATOM 6942 C C . ASP I 1 114 ? 9.639 24.239 -6.022 1.00 17.22 92 ASP I C 1
ATOM 6943 O O . ASP I 1 114 ? 8.848 23.480 -6.529 1.00 16.74 92 ASP I O 1
ATOM 6948 N N . ALA I 1 115 ? 9.565 25.552 -6.220 1.00 19.21 93 ALA I N 1
ATOM 6949 C CA . ALA I 1 115 ? 8.560 26.086 -7.134 1.00 20.74 93 ALA I CA 1
ATOM 6950 C C . ALA I 1 115 ? 8.935 25.724 -8.584 1.00 21.52 93 ALA I C 1
ATOM 6951 O O . ALA I 1 115 ? 10.124 25.627 -8.918 1.00 21.22 93 ALA I O 1
ATOM 6953 N N . VAL I 1 116 ? 7.933 25.422 -9.405 1.00 22.99 94 VAL I N 1
ATOM 6954 C CA . VAL I 1 116 ? 8.140 25.223 -10.845 1.00 24.64 94 VAL I CA 1
ATOM 6955 C C . VAL I 1 116 ? 7.985 26.596 -11.519 1.00 27.09 94 VAL I C 1
ATOM 6956 O O . VAL I 1 116 ? 6.923 27.206 -11.422 1.00 27.61 94 VAL I O 1
ATOM 6960 N N . PRO I 1 117 ? 9.054 27.099 -12.172 1.00 29.18 95 PRO I N 1
ATOM 6961 C CA . PRO I 1 117 ? 9.057 28.422 -12.842 1.00 30.26 95 PRO I CA 1
ATOM 6962 C C . PRO I 1 117 ? 7.951 28.638 -13.893 1.00 30.74 95 PRO I C 1
ATOM 6963 O O . PRO I 1 117 ? 7.286 27.677 -14.316 1.00 31.11 95 PRO I O 1
#

InterPro domains:
  IPR007138 Antibiotic biosynthesis monooxygenase domain [PF03992] (1-74)
  IPR007138 Antibiotic biosynthesis monooxygenase domain [PS51725] (2-90)
  IPR011008 Dimeric alpha-beta barrel [SSF54909] (1-88)
  IPR050744 AI-2 Signaling Cycle Isomerase LsrG [PTHR33336] (1-81)

Organism: Rhodospirillum rubrum (strain ATCC 11170 / ATH 1.1.1 / DSM 467 / LMG 4362 / NCIMB 8255 / S1) (NCBI:txid269796)

B-factor: mean 29.8, std 9.93, range [11.32, 73.28]

Foldseek 3Di:
DKKKKKFAFDPVCLVVQVVLVVVLQVVLVVQPFDDWDKDADPVHNRIIMIIDDGPDVVSVVVSVDPSCVPRVVVRVVGTPDDMDMDDDDDD/DKKKKKFAFDPVCLVVLVVLVVVLQVVLVVQPFDDWDKDADPVHNRIIMIIDDGPDVVSVVVSVDPSCVPSVVVRVVGGPDDMDMDDDDDD/DKKKKKFAFDPVCLVVLVVLVVQLQVVLVVLPFHDWDKDADPVHRRIIMIIDDGPDPVSVVVSVDPSCVPSVVVRVVGTPDDMDMDDDDDD/DKKKKKFAFDPVCCVVQVVLVVVLQVVLVPLPFHDWDKDADPVHNRIIMIIDDGPDVVSVVVSCDPSCVPSVVVRVVGTDDDMDMDDDDDD/DKKKKKFAFDPVCLVVLVVLVVVLQVVLVPLPFHDWDKDADPVHNRIIMIIDDGPDVVRVVVSVDPSCVPSVVSRVVGTPDDMDMDDDDDD/DKKKKKFAFDPVCLVVQVVLVVVLQVVLVVQPFHDWDKDADPVHRRIIMIIDDGPDVVSVVVSVDPSCVPRVVVRVVGGPDDMDMDDDDDD/DKKKKKFAFDPVCCVVQVVLVVVLLVVLVPLPFFDWDKDADPVHRRIIMIIDDGPDVVSVVVSCDPSCVPRVVVNVVGGPDDMDMDDDDDD/DKKKKKFAFDPVCLVVLVVLVVVLQVVLVVLPFFDWDKDADPVHNRIIMIIDDGPDVVSVVVSVDPSCVPSVVVRCVGTPDDMDMDDDDDD/DKKKKKFAFDPVCLVVLVVLVVQLQVVLVVQPFHDWDKDADPVHRRIIMIIDDGPDVVRVVVSCDPSCVPSVVVRVVGTPDDMDMDDDDDD

Radius of gyration: 35.58 Å; Cα contacts (8 Å, |Δi|>4): 1426; chains: 9; bounding box: 95×74×94 Å